Protein AF-0000000069989054 (afdb_homodimer)

Secondary structure (DSSP, 8-state):
----SPPHHHHHHHHHHHHHHHHT---EEESS----HHHHHTTGGGGG-STT-----TT---TTSS--TT--HHHHHHHIIIIIS--GGGEEE-SS-HHHHHHHHHHHHHHT-STTS--GGGSS--EEEEEES--HHHHHHHHHHTPEEEEEEEETTEE-HHHHHHHHHH-TTEEEEEE--SS-TTT-----HHHHHHHHH---SSTT-EEEEE-TTTT-BSSS---PPP-HHHHHHHTT-TTSEEEEEESTTTSSTTSS-EEEE--HHHHHHHHHHHTTT-S---HHHHHHHHHHH-SHHHHHHHHHHHHHHHHHHHHHHHHHHHHHHTT-TT-EE---SBSS-EEEE-STT-HHHHHHHHHHTTEEEPPTTTTSGGG--TT--EEEE--TTS-HHHHHHHHHHHHHHHHHHHHHS----/----SPPHHHHHHHHHHHHHHHHT---EEESS----HHHHHTTGGGGG-STT-----TT---TTSS--TT--HHHHHHHIIIIIS--GGGEEE-SS-HHHHHHHHHHHHHHT-STTS--GGGSS--EEEEEES--HHHHHHHHHHTPEEEEEEEETTEE-HHHHHHHHHH-TTEEEEEE--BS-TTT--B--HHHHHHHHH---SSTT-EEEEE-TTTT-BSSS---PPP-HHHHHHHTT-TTSEEEEEESTTTSSTTSS-EEEE--HHHHHHHHHHHTTT-S---HHHHHHHHHHH-SHHHHHHHHHHHHHHHHHHHHHHHHHHHHHHTT-TT-EE---SBSS-EEEE-STT-HHHHHHHHHHTTEEEPPTTTTSGGG--TT--EEEE--TTS-HHHHHHHHHHHHHHHHHHHHHS----

Foldseek 3Di:
DPPPFDDPVRLVVLVVVLVVLLVVQDFDEFADLAFAPVLQVLFPVLVCPPPPDDDAAPVGDDLPDFADAQARQLLLQFVVCQQQVDHSLFKGWAAFDLLVVVLLLLVLQQPPNAVPDDRLVVDPAAEEEEEPLAALSVLVSCVVSVHHYDYFHADQQGTPLVVVLVDFQPDQNYAEYEDAQALGPAAQHHHDLVNLLSLLQRHGPHPNRAYEYERAWQQFFLDDPDPHHDNSQVSNVVNVNQQRYKYKYWCCSLHPHPLIMMMIGTDSSNSVSSSVVCVVPGSHHNNRSSVSVCVSQVHNVSSNVSSNVLSNQQVVLLVLLVVLCCVQPPPPPQWDKHDHRGDFKIKIFAAFPQLQQLQVSLVSSNYHFHHFQSSDNVSDDPRSTIGIGGRNHDHNVSSNSSSNSSSSSRSNSSNPPPPPD/DPPPFDDPVLLVVLVVVLVVLLVVQDFDEFADLAFAPVLQVLFPVLVCPPPPDDDAAPVGDDLPDFADAQARQLLLQFVVCQQQVDHSLFKGWAAFDLLVVVLLLLVLQQPPNAVPDDRLVPDPAAEEEEEPLAALSVLVSCVVSVHHYDYFHADQQGTPLVVVLVDFQPDQNHAEYEDAQALGPAAQHHHDLVNLLSLLQRHGPHPNRAYEYERAWSQFFLDDPDPHHDNSQVSNVVNVNQQRYKYKYWCCSLHPHSLIMMMIGTPSSNSVSSSVVCVVPGSHHNRRSSVSVCVSQVHNVSSNVSSNVLSNQQVVLLVLLVVLCCVQPPPPPQWDKHDHRGDFKIKIFAAFPQLQQLQVSLVSSNYHFHHFQSSDNVSDDPRSTIGIGGRNHDHNVSSNSSSNSSSSSRSNSSNPPPPPD

Structure (mmCIF, N/CA/C/O backbone):
data_AF-0000000069989054-model_v1
#
loop_
_entity.id
_entity.type
_entity.pdbx_description
1 polymer 'Transcriptional regulator with HTH domain and aminotransferase domain'
#
loop_
_atom_site.group_PDB
_atom_site.id
_atom_site.type_symbol
_atom_site.label_atom_id
_atom_site.label_alt_id
_atom_site.label_comp_id
_atom_site.label_asym_id
_atom_site.label_entity_id
_atom_site.label_seq_id
_atom_site.pdbx_PDB_ins_code
_atom_site.Cartn_x
_atom_site.Cartn_y
_atom_site.Cartn_z
_atom_site.occupancy
_atom_site.B_iso_or_equiv
_atom_site.auth_seq_id
_atom_site.auth_comp_id
_atom_site.auth_asym_id
_atom_site.auth_atom_id
_atom_site.pdbx_PDB_model_num
ATOM 1 N N . MET A 1 1 ? -12.414 52.344 22.281 1 32.69 1 MET A N 1
ATOM 2 C CA . MET A 1 1 ? -11.164 51.719 21.844 1 32.69 1 MET A CA 1
ATOM 3 C C . MET A 1 1 ? -10.562 52.469 20.672 1 32.69 1 MET A C 1
ATOM 5 O O . MET A 1 1 ? -11.281 52.875 19.75 1 32.69 1 MET A O 1
ATOM 9 N N . PRO A 1 2 ? -9.422 53.156 20.875 1 39.56 2 PRO A N 1
ATOM 10 C CA . PRO A 1 2 ? -8.953 53.969 19.734 1 39.56 2 PRO A CA 1
ATOM 11 C C . PRO A 1 2 ? -9.047 53.188 18.406 1 39.56 2 PRO A C 1
ATOM 13 O O . PRO A 1 2 ? -9.016 51.969 18.391 1 39.56 2 PRO A O 1
ATOM 16 N N . ASP A 1 3 ? -9.68 53.812 17.406 1 42.97 3 ASP A N 1
ATOM 17 C CA . ASP A 1 3 ? -9.867 53.281 16.062 1 42.97 3 ASP A CA 1
ATOM 18 C C . ASP A 1 3 ? -8.555 52.781 15.477 1 42.97 3 ASP A C 1
ATOM 20 O O . ASP A 1 3 ? -7.637 53.562 15.211 1 42.97 3 ASP A O 1
ATOM 24 N N . SER A 1 4 ? -8.008 51.656 15.93 1 46.31 4 SER A N 1
ATOM 25 C CA . SER A 1 4 ? -6.746 51 15.633 1 46.31 4 SER A CA 1
ATOM 26 C C . SER A 1 4 ? -6.562 50.812 14.133 1 46.31 4 SER A C 1
ATOM 28 O O . SER A 1 4 ? -5.645 50.094 13.695 1 46.31 4 SER A O 1
ATOM 30 N N . ARG A 1 5 ? -7.414 51.281 13.352 1 53.81 5 ARG A N 1
ATOM 31 C CA . ARG A 1 5 ? -7.277 51.156 11.898 1 53.81 5 ARG A CA 1
ATOM 32 C C . ARG A 1 5 ? -6.113 52 11.383 1 53.81 5 ARG A C 1
ATOM 34 O O . ARG A 1 5 ? -5.902 53.125 11.836 1 53.81 5 ARG A O 1
ATOM 41 N N . PRO A 1 6 ? -5.348 51.312 10.578 1 56.09 6 PRO A N 1
ATOM 42 C CA . PRO A 1 6 ? -4.23 52.094 10.047 1 56.09 6 PRO A CA 1
ATOM 43 C C . PRO A 1 6 ? -4.688 53.344 9.297 1 56.09 6 PRO A C 1
ATOM 45 O O . PRO A 1 6 ? -5.691 53.312 8.578 1 56.09 6 PRO A O 1
ATOM 48 N N . THR A 1 7 ? -4.113 54.5 9.562 1 60 7 THR A N 1
ATOM 49 C CA . THR A 1 7 ? -4.34 55.781 8.906 1 60 7 THR A CA 1
ATOM 50 C C . THR A 1 7 ? -3.818 55.75 7.469 1 60 7 THR A C 1
ATOM 52 O O . THR A 1 7 ? -3.09 54.812 7.09 1 60 7 THR A O 1
ATOM 55 N N . GLN A 1 8 ? -4.359 56.562 6.527 1 59.25 8 GLN A N 1
ATOM 56 C CA . GLN A 1 8 ? -3.941 56.688 5.137 1 59.25 8 GLN A CA 1
ATOM 57 C C . GLN A 1 8 ? -2.42 56.656 5.016 1 59.25 8 GLN A C 1
ATOM 59 O O . GLN A 1 8 ? -1.878 56 4.141 1 59.25 8 GLN A O 1
ATOM 64 N N . PRO A 1 9 ? -1.679 57.25 5.836 1 61.72 9 PRO A N 1
ATOM 65 C CA . PRO A 1 9 ? -0.218 57.188 5.762 1 61.72 9 PRO A CA 1
ATOM 66 C C . PRO A 1 9 ? 0.321 55.781 6.027 1 61.72 9 PRO A C 1
ATOM 68 O O . PRO A 1 9 ? 1.319 55.375 5.43 1 61.72 9 PRO A O 1
ATOM 71 N N . ASP A 1 10 ? -0.443 55.062 6.742 1 81.75 10 ASP A N 1
ATOM 72 C CA . ASP A 1 10 ? -0.01 53.719 7.062 1 81.75 10 ASP A CA 1
ATOM 73 C C . ASP A 1 10 ? -0.182 52.781 5.863 1 81.75 10 ASP A C 1
ATOM 75 O O . ASP A 1 10 ? 0.682 51.969 5.59 1 81.75 10 ASP A O 1
ATOM 79 N N . LEU A 1 11 ? -1.166 53.156 5.121 1 90.31 11 LEU A N 1
ATOM 80 C CA . LEU A 1 11 ? -1.424 52.344 3.939 1 90.31 11 LEU A CA 1
ATOM 81 C C . LEU A 1 11 ? -0.338 52.562 2.889 1 90.31 11 LEU A C 1
ATOM 83 O O . LEU A 1 11 ? 0.146 51.594 2.293 1 90.31 11 LEU A O 1
ATOM 87 N N . GLU A 1 12 ? 0.058 53.781 2.666 1 91.88 12 GLU A N 1
ATOM 88 C CA . GLU A 1 12 ? 1.091 54.062 1.68 1 91.88 12 GLU A CA 1
ATOM 89 C C . GLU A 1 12 ? 2.432 53.469 2.08 1 91.88 12 GLU A C 1
ATOM 91 O O . GLU A 1 12 ? 3.17 52.969 1.229 1 91.88 12 GLU A O 1
ATOM 96 N N . LYS A 1 13 ? 2.73 53.531 3.301 1 94.06 13 LYS A N 1
ATOM 97 C CA . LYS A 1 13 ? 3.965 52.938 3.803 1 94.06 13 LYS A CA 1
ATOM 98 C C . LYS A 1 13 ? 3.961 51.438 3.605 1 94.06 13 LYS A C 1
ATOM 100 O O . LYS A 1 13 ? 4.984 50.844 3.248 1 94.06 13 LYS A O 1
ATOM 105 N N . LEU A 1 14 ? 2.885 50.844 3.867 1 95.19 14 LEU A N 1
ATOM 106 C CA . LEU A 1 14 ? 2.754 49.406 3.711 1 95.19 14 LEU A CA 1
ATOM 107 C C . LEU A 1 14 ? 2.855 49 2.244 1 95.19 14 LEU A C 1
ATOM 109 O O . LEU A 1 14 ? 3.465 48 1.913 1 95.19 14 LEU A O 1
ATOM 113 N N . ARG A 1 15 ? 2.275 49.75 1.386 1 95.56 15 ARG A N 1
ATOM 114 C CA . ARG A 1 15 ? 2.373 49.531 -0.049 1 95.56 15 ARG A CA 1
ATOM 115 C C . ARG A 1 15 ? 3.812 49.656 -0.532 1 95.56 15 ARG A C 1
ATOM 117 O O . ARG A 1 15 ? 4.27 48.875 -1.367 1 95.56 15 ARG A O 1
ATOM 124 N N . ALA A 1 16 ? 4.441 50.688 -0.004 1 95.75 16 ALA A N 1
ATOM 125 C CA . ALA A 1 16 ? 5.844 50.875 -0.355 1 95.75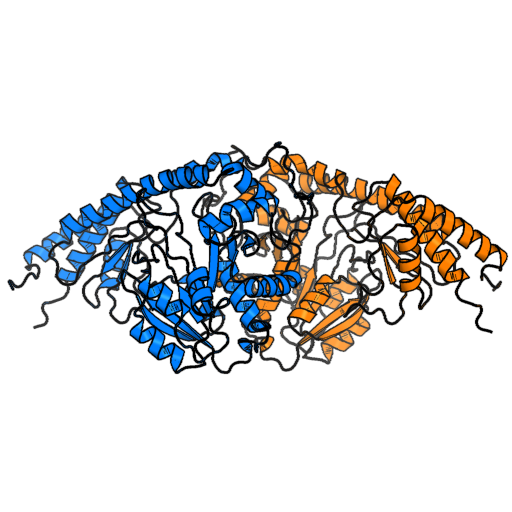 16 ALA A CA 1
ATOM 126 C C . ALA A 1 16 ? 6.691 49.688 0.115 1 95.75 16 ALA A C 1
ATOM 128 O O . ALA A 1 16 ? 7.57 49.219 -0.609 1 95.75 16 ALA A O 1
ATOM 129 N N . ARG A 1 17 ? 6.441 49.281 1.3 1 95.5 17 ARG A N 1
ATOM 130 C CA . ARG A 1 17 ? 7.145 48.125 1.837 1 95.5 17 ARG A CA 1
ATOM 131 C C . ARG A 1 17 ? 6.863 46.906 1.004 1 95.5 17 ARG A C 1
ATOM 133 O O . ARG A 1 17 ? 7.766 46.094 0.748 1 95.5 17 ARG A O 1
ATOM 140 N N . HIS A 1 18 ? 5.629 46.688 0.671 1 96.38 18 HIS A N 1
ATOM 141 C CA . HIS A 1 18 ? 5.254 45.562 -0.175 1 96.38 18 HIS A CA 1
ATOM 142 C C . HIS A 1 18 ? 5.988 45.594 -1.512 1 96.38 18 HIS A C 1
ATOM 144 O O . HIS A 1 18 ? 6.445 44.562 -2.008 1 96.38 18 HIS A O 1
ATOM 150 N N . ALA A 1 19 ? 6.109 46.719 -2.082 1 96.5 19 ALA A N 1
ATOM 151 C CA . ALA A 1 19 ? 6.828 46.906 -3.342 1 96.5 19 ALA A CA 1
ATOM 152 C C . ALA A 1 19 ? 8.297 46.531 -3.189 1 96.5 19 ALA A C 1
ATOM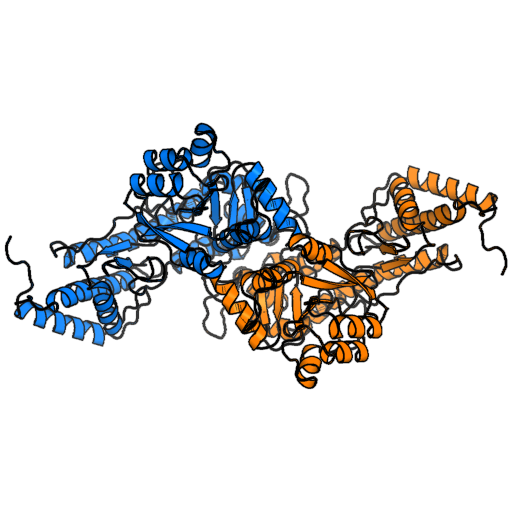 154 O O . ALA A 1 19 ? 8.891 45.906 -4.082 1 96.5 19 ALA A O 1
ATOM 155 N N . GLU A 1 20 ? 8.852 46.938 -2.109 1 95.94 20 GLU A N 1
ATOM 156 C CA . GLU A 1 20 ? 10.242 46.562 -1.823 1 95.94 20 GLU A CA 1
ATOM 157 C C . GLU A 1 20 ? 10.414 45.062 -1.729 1 95.94 20 GLU A C 1
ATOM 159 O O . GLU A 1 20 ? 11.391 44.5 -2.25 1 95.94 20 GLU A O 1
ATOM 164 N N . LEU A 1 21 ? 9.531 44.438 -1.033 1 95.31 21 LEU A N 1
ATOM 165 C CA . LEU A 1 21 ? 9.578 43 -0.86 1 95.31 21 LEU A CA 1
ATOM 166 C C . LEU A 1 21 ? 9.398 42.281 -2.195 1 95.31 21 LEU A C 1
ATOM 168 O O . LEU A 1 21 ? 10.07 41.281 -2.469 1 95.31 21 LEU A O 1
ATOM 172 N N . ARG A 1 22 ? 8.516 42.719 -2.988 1 94.75 22 ARG A N 1
ATOM 173 C CA . ARG A 1 22 ? 8.273 42.156 -4.316 1 94.75 22 ARG A CA 1
ATOM 174 C C . ARG A 1 22 ? 9.523 42.25 -5.184 1 94.75 22 ARG A C 1
ATOM 176 O O . ARG A 1 22 ? 9.836 41.312 -5.938 1 94.75 22 ARG A O 1
ATOM 183 N N . ASP A 1 23 ? 10.266 43.25 -5.066 1 93.38 23 ASP A N 1
ATOM 184 C CA . ASP A 1 23 ? 11.43 43.5 -5.91 1 93.38 23 ASP A CA 1
ATOM 185 C C . ASP A 1 23 ? 12.609 42.625 -5.52 1 93.38 23 ASP A C 1
ATOM 187 O O . ASP A 1 23 ? 13.531 42.438 -6.312 1 93.38 23 ASP A O 1
ATOM 191 N N . ARG A 1 24 ? 12.586 42.125 -4.309 1 89.88 24 ARG A N 1
ATOM 192 C CA . ARG A 1 24 ? 13.664 41.25 -3.852 1 89.88 24 ARG A CA 1
ATOM 193 C C . ARG A 1 24 ? 13.703 39.969 -4.652 1 89.88 24 ARG A C 1
ATOM 195 O O . ARG A 1 24 ? 14.742 39.312 -4.738 1 89.88 24 ARG A O 1
ATOM 202 N N . GLN A 1 25 ? 12.625 39.469 -5.301 1 81.75 25 GLN A N 1
ATOM 203 C CA . GLN A 1 25 ? 12.539 38.281 -6.156 1 81.75 25 GLN A CA 1
ATOM 204 C C . GLN A 1 25 ? 13.164 37.062 -5.48 1 81.75 25 GLN A C 1
ATOM 206 O O . GLN A 1 25 ? 13.992 36.375 -6.07 1 81.75 25 GLN A O 1
ATOM 211 N N . GLN A 1 26 ? 12.922 36.812 -4.336 1 89.25 26 GLN A N 1
ATOM 212 C CA . GLN A 1 26 ? 13.359 35.656 -3.586 1 89.25 26 GLN A CA 1
ATOM 213 C C . GLN A 1 26 ? 12.188 34.719 -3.291 1 89.25 26 GLN A C 1
ATOM 215 O O . GLN A 1 26 ? 11.609 34.75 -2.203 1 89.25 26 GLN A O 1
ATOM 220 N N . PRO A 1 27 ? 12 33.844 -4.27 1 93.94 27 PRO A N 1
ATOM 221 C CA . PRO A 1 27 ? 10.836 32.969 -4.105 1 93.94 27 PRO A CA 1
ATOM 222 C C . PRO A 1 27 ? 11.008 31.953 -2.98 1 93.94 27 PRO A C 1
ATOM 224 O O . PRO A 1 27 ? 12.078 31.344 -2.852 1 93.94 27 PRO A O 1
ATOM 227 N N . ILE A 1 28 ? 10.055 31.906 -2.066 1 96.69 28 ILE A N 1
ATOM 228 C CA . ILE A 1 28 ? 10 30.938 -0.971 1 96.69 28 ILE A CA 1
ATOM 229 C C . ILE A 1 28 ? 8.695 30.141 -1.046 1 96.69 28 ILE A C 1
ATOM 231 O O . ILE A 1 28 ? 7.621 30.719 -1.223 1 96.69 28 ILE A O 1
ATOM 235 N N . ASN A 1 29 ? 8.797 28.812 -0.981 1 95.12 29 ASN A N 1
ATOM 236 C CA . ASN A 1 29 ? 7.633 27.938 -0.954 1 95.12 29 ASN A CA 1
ATOM 237 C C . ASN A 1 29 ? 7.34 27.438 0.459 1 95.12 29 ASN A C 1
ATOM 239 O O . ASN A 1 29 ? 8.055 26.594 0.986 1 95.12 29 ASN A O 1
ATOM 243 N N . MET A 1 30 ? 6.316 27.938 1.077 1 95.31 30 MET A N 1
ATOM 244 C CA . MET A 1 30 ? 5.926 27.562 2.438 1 95.31 30 MET A CA 1
ATOM 245 C C . MET A 1 30 ? 4.57 26.875 2.445 1 95.31 30 MET A C 1
ATOM 247 O O . MET A 1 30 ? 3.771 27.062 3.361 1 95.31 30 MET A O 1
ATOM 251 N N . THR A 1 31 ? 4.301 26.062 1.386 1 91.25 31 THR A N 1
ATOM 252 C CA . THR A 1 31 ? 2.979 25.469 1.23 1 91.25 31 THR A CA 1
ATOM 253 C C . THR A 1 31 ? 2.889 24.156 1.992 1 91.25 31 THR A C 1
ATOM 255 O O . THR A 1 31 ? 1.794 23.688 2.322 1 91.25 31 THR A O 1
ATOM 258 N N . ARG A 1 32 ? 4.098 23.484 2.244 1 84.81 32 ARG A N 1
ATOM 259 C CA . ARG A 1 32 ? 3.986 22.109 2.711 1 84.81 32 ARG A CA 1
ATOM 260 C C . ARG A 1 32 ? 4.762 21.906 4.008 1 84.81 32 ARG A C 1
ATOM 262 O O . ARG A 1 32 ? 5.777 22.562 4.242 1 84.81 32 ARG A O 1
ATOM 269 N N . GLY A 1 33 ? 4.203 21.031 4.801 1 92.25 33 GLY A N 1
ATOM 270 C CA . GLY A 1 33 ? 4.852 20.578 6.02 1 92.25 33 GLY A CA 1
ATOM 271 C C . GLY A 1 33 ? 5.848 19.453 5.781 1 92.25 33 GLY A C 1
ATOM 272 O O . GLY A 1 33 ? 5.652 18.328 6.254 1 92.25 33 GLY A O 1
ATOM 273 N N . LEU A 1 34 ? 7.008 19.797 5.25 1 95.19 34 LEU A N 1
ATOM 274 C CA . LEU A 1 34 ? 8.047 18.828 4.891 1 95.19 34 LEU A CA 1
ATOM 275 C C . LEU A 1 34 ? 9.219 18.906 5.859 1 95.19 34 LEU A C 1
ATOM 277 O O . LEU A 1 34 ? 9.57 19.984 6.332 1 95.19 34 LEU A O 1
ATOM 281 N N . PRO A 1 35 ? 9.797 17.734 6.102 1 97.06 35 PRO A N 1
ATOM 282 C CA . PRO A 1 35 ? 11.086 17.812 6.793 1 97.06 35 PRO A CA 1
ATOM 283 C C . PRO A 1 35 ? 12.148 18.578 5.988 1 97.06 35 PRO A C 1
ATOM 285 O O . PRO A 1 35 ? 12.188 18.453 4.762 1 97.06 35 PRO A O 1
ATOM 288 N N . SER A 1 36 ? 12.945 19.312 6.688 1 97 36 SER A N 1
ATOM 289 C CA . SER A 1 36 ? 14.023 20.062 6.066 1 97 36 SER A CA 1
ATOM 290 C C . SER A 1 36 ? 15.219 19.172 5.742 1 97 36 SER A C 1
ATOM 292 O O . SER A 1 36 ? 15.305 18.047 6.238 1 97 36 SER A O 1
ATOM 294 N N . PRO A 1 37 ? 16.094 19.719 4.887 1 94.81 37 PRO A N 1
ATOM 295 C CA . PRO A 1 37 ? 17.344 18.984 4.633 1 94.81 37 PRO A CA 1
ATOM 296 C C . PRO A 1 37 ? 18.109 18.656 5.91 1 94.81 37 PRO A C 1
ATOM 298 O O . PRO A 1 37 ? 18.703 17.594 6.02 1 94.81 37 PRO A O 1
ATOM 301 N N . GLU A 1 38 ? 18.062 19.594 6.852 1 96.06 38 GLU A N 1
ATOM 302 C CA . GLU A 1 38 ? 18.734 19.359 8.125 1 96.06 38 GLU A CA 1
ATOM 303 C C . GLU A 1 38 ? 18.094 18.203 8.883 1 96.06 38 GLU A C 1
ATOM 305 O O . GLU A 1 38 ? 18.812 17.375 9.469 1 96.06 38 GLU A O 1
ATOM 310 N N . GLN A 1 39 ? 16.828 18.141 8.93 1 97.12 39 GLN A N 1
ATOM 311 C CA . GLN A 1 39 ? 16.125 17.047 9.57 1 97.12 39 GLN A CA 1
ATOM 312 C C . GLN A 1 39 ? 16.438 15.711 8.891 1 97.12 39 GLN A C 1
ATOM 314 O O . GLN A 1 39 ? 16.688 14.711 9.562 1 97.12 39 GLN A O 1
ATOM 319 N N . ILE A 1 40 ? 16.453 15.688 7.574 1 96.38 40 ILE A N 1
ATOM 320 C CA . ILE A 1 40 ? 16.719 14.484 6.793 1 96.38 40 ILE A CA 1
ATOM 321 C C . ILE A 1 40 ? 18.141 13.992 7.062 1 96.38 40 ILE A C 1
ATOM 323 O O . ILE A 1 40 ? 18.391 12.789 7.164 1 96.38 40 ILE A O 1
ATOM 327 N N . ALA A 1 41 ? 19.047 14.93 7.195 1 95.88 41 ALA A N 1
ATOM 328 C CA . ALA A 1 41 ? 20.453 14.602 7.414 1 95.88 41 ALA A CA 1
ATOM 329 C C . ALA A 1 41 ? 20.641 13.812 8.711 1 95.88 41 ALA A C 1
ATOM 331 O O . ALA A 1 41 ? 21.578 13.023 8.836 1 95.88 41 ALA A O 1
ATOM 332 N N . LEU A 1 42 ? 19.719 13.961 9.672 1 97.44 42 LEU A N 1
ATOM 333 C CA . LEU A 1 42 ? 19.781 13.219 10.922 1 97.44 42 LEU A CA 1
ATOM 334 C C . LEU A 1 42 ? 19.641 11.719 10.672 1 97.44 42 LEU A C 1
ATOM 336 O O . LEU A 1 42 ? 19.984 10.906 11.531 1 97.44 42 LEU A O 1
ATOM 340 N N . SER A 1 43 ? 19.125 11.344 9.445 1 97.06 43 SER A N 1
ATOM 341 C CA . SER A 1 43 ? 18.812 9.945 9.164 1 97.06 43 SER A CA 1
ATOM 342 C C . SER A 1 43 ? 19.641 9.422 7.996 1 97.06 43 SER A C 1
ATOM 344 O O . SER A 1 43 ? 19.297 8.406 7.387 1 97.06 43 SER A O 1
ATOM 346 N N . HIS A 1 44 ? 20.688 10.055 7.648 1 95.31 44 HIS A N 1
ATOM 347 C CA . HIS A 1 44 ? 21.5 9.633 6.512 1 95.31 44 HIS A CA 1
ATOM 348 C C . HIS A 1 44 ? 22.047 8.219 6.711 1 95.31 44 HIS A C 1
ATOM 350 O O . HIS A 1 44 ? 22.141 7.449 5.758 1 95.31 44 HIS A O 1
ATOM 356 N N . ASP A 1 45 ? 22.344 7.883 7.98 1 94.88 45 ASP A N 1
ATOM 357 C CA . ASP A 1 45 ? 22.859 6.547 8.273 1 94.88 45 ASP A CA 1
ATOM 358 C C . ASP A 1 45 ? 21.812 5.477 7.973 1 94.88 45 ASP A C 1
ATOM 360 O O . ASP A 1 45 ? 22.156 4.324 7.703 1 94.88 45 ASP A O 1
ATOM 364 N N . PHE A 1 46 ? 20.562 5.871 8.008 1 95.81 46 PHE A N 1
ATOM 365 C CA . PHE A 1 46 ? 19.438 4.992 7.688 1 95.81 46 PHE A CA 1
ATOM 366 C C . PHE A 1 46 ? 19.578 4.434 6.273 1 95.81 46 PHE A C 1
ATOM 368 O O . PHE A 1 46 ? 19.203 3.289 6.016 1 95.81 46 PHE A O 1
ATOM 375 N N . LEU A 1 47 ? 20.219 5.094 5.363 1 95.19 47 LEU A N 1
ATOM 376 C CA . LEU A 1 47 ? 20.281 4.797 3.936 1 95.19 47 LEU A CA 1
ATOM 377 C C . LEU A 1 47 ? 21.25 3.654 3.664 1 95.19 47 LEU A C 1
ATOM 379 O O . LEU A 1 47 ? 21.25 3.078 2.572 1 95.19 47 LEU A O 1
ATOM 383 N N . SER A 1 48 ? 22.078 3.268 4.691 1 94.75 48 SER A N 1
ATOM 384 C CA . SER A 1 48 ? 23.078 2.225 4.5 1 94.75 48 SER A CA 1
ATOM 385 C C . SER A 1 48 ? 22.656 0.917 5.156 1 94.75 48 SER A C 1
ATOM 387 O O . SER A 1 48 ? 23.359 -0.091 5.066 1 94.75 48 SER A O 1
ATOM 389 N N . LEU A 1 49 ? 21.531 1.007 5.77 1 94.31 49 LEU A N 1
ATOM 390 C CA . LEU A 1 49 ? 21.031 -0.159 6.488 1 94.31 49 LEU A CA 1
ATOM 391 C C . LEU A 1 49 ? 20.125 -0.998 5.594 1 94.31 49 LEU A C 1
ATOM 393 O O . LEU A 1 49 ? 19.453 -0.464 4.703 1 94.31 49 LEU A O 1
ATOM 397 N N . PRO A 1 50 ? 19.984 -2.434 5.734 1 93.31 50 PRO A N 1
ATOM 398 C CA . PRO A 1 50 ? 20.672 -3.137 6.824 1 93.31 50 PRO A CA 1
ATOM 399 C C . PRO A 1 50 ? 22.125 -3.451 6.5 1 93.31 50 PRO A C 1
ATOM 401 O O . PRO A 1 50 ? 22.891 -3.854 7.387 1 93.31 50 PRO A O 1
ATOM 404 N N . GLY A 1 51 ? 22.5 -3.252 5.258 1 91.75 51 GLY A N 1
ATOM 405 C CA . GLY A 1 51 ? 23.859 -3.559 4.852 1 91.75 51 GLY A CA 1
ATOM 406 C C . GLY A 1 51 ? 24.219 -5.023 5.02 1 91.75 51 GLY A C 1
ATOM 407 O O . GLY A 1 51 ? 23.422 -5.902 4.695 1 91.75 51 GLY A O 1
ATOM 408 N N . SER A 1 52 ? 25.406 -5.32 5.406 1 88.44 52 SER A N 1
ATOM 409 C CA . SER A 1 52 ? 25.891 -6.688 5.59 1 88.44 52 SER A CA 1
ATOM 410 C C . SER A 1 52 ? 25.672 -7.164 7.02 1 88.44 52 SER A C 1
ATOM 412 O O . SER A 1 52 ? 26.156 -8.227 7.41 1 88.44 52 SER A O 1
ATOM 414 N N . HIS A 1 53 ? 24.906 -6.43 7.723 1 85.56 53 HIS A N 1
ATOM 415 C CA . HIS A 1 53 ? 24.656 -6.809 9.109 1 85.56 53 HIS A CA 1
ATOM 416 C C . HIS A 1 53 ? 23.766 -8.039 9.188 1 85.56 53 HIS A C 1
ATOM 418 O O . HIS A 1 53 ? 22.812 -8.18 8.414 1 85.56 53 HIS A O 1
ATOM 424 N N . PRO A 1 54 ? 24.234 -8.93 10.031 1 79.25 54 PRO A N 1
ATOM 425 C CA . PRO A 1 54 ? 23.328 -10.062 10.227 1 79.25 54 PRO A CA 1
ATOM 426 C C . PRO A 1 54 ? 22.016 -9.664 10.914 1 79.25 54 PRO A C 1
ATOM 428 O O . PRO A 1 54 ? 22.016 -8.805 11.805 1 79.25 54 PRO A O 1
ATOM 431 N N . PHE A 1 55 ? 20.984 -10.094 10.32 1 77.62 55 PHE A N 1
ATOM 432 C CA . PHE A 1 55 ? 19.734 -9.867 11.016 1 77.62 55 PHE A CA 1
ATOM 433 C C . PHE A 1 55 ? 18.828 -11.102 10.93 1 77.62 55 PHE A C 1
ATOM 435 O O . PHE A 1 55 ? 18.906 -11.867 9.961 1 77.62 55 PHE A O 1
ATOM 442 N N . ALA A 1 56 ? 18.359 -11.469 12.094 1 79.56 56 ALA A N 1
ATOM 443 C CA . ALA A 1 56 ? 17.453 -12.602 12.211 1 79.56 56 ALA A CA 1
ATOM 444 C C . ALA A 1 56 ? 16.344 -12.312 13.219 1 79.56 56 ALA A C 1
ATOM 446 O O . ALA A 1 56 ? 16.547 -11.555 14.172 1 79.56 56 ALA A O 1
ATOM 447 N N . SER A 1 57 ? 15.297 -12.836 12.938 1 82.69 57 SER A N 1
ATOM 448 C CA . SER A 1 57 ? 14.18 -12.703 13.859 1 82.69 57 SER A CA 1
ATOM 449 C C . SER A 1 57 ? 14.383 -13.562 15.109 1 82.69 57 SER A C 1
ATOM 451 O O . SER A 1 57 ? 15.07 -14.586 15.055 1 82.69 57 SER A O 1
ATOM 453 N N . ALA A 1 58 ? 13.75 -13.156 16.188 1 80.81 58 ALA A N 1
ATOM 454 C CA . ALA A 1 58 ? 13.797 -13.945 17.422 1 80.81 58 ALA A CA 1
ATOM 455 C C . ALA A 1 58 ? 12.914 -15.188 17.297 1 80.81 58 ALA A C 1
ATOM 457 O O . ALA A 1 58 ? 13.188 -16.203 17.938 1 80.81 58 ALA A O 1
ATOM 458 N N . ASP A 1 59 ? 11.938 -15.102 16.422 1 80.56 59 ASP A N 1
ATOM 459 C CA . ASP A 1 59 ? 10.977 -16.203 16.359 1 80.56 59 ASP A CA 1
ATOM 460 C C . ASP A 1 59 ? 11.242 -17.078 15.133 1 80.56 59 ASP A C 1
ATOM 462 O O . ASP A 1 59 ? 10.414 -17.906 14.773 1 80.56 59 ASP A O 1
ATOM 466 N N . GLY A 1 60 ? 12.336 -16.891 14.469 1 83 60 GLY A N 1
ATOM 467 C CA . GLY A 1 60 ? 12.734 -17.781 13.383 1 83 60 GLY A CA 1
ATOM 468 C C . GLY A 1 60 ? 12.148 -17.375 12.047 1 83 60 GLY A C 1
ATOM 469 O O . GLY A 1 60 ? 12.414 -18.031 11.031 1 83 60 GLY A O 1
ATOM 470 N N . GLN A 1 61 ? 11.43 -16.344 11.977 1 84.25 61 GLN A N 1
ATOM 471 C CA . GLN A 1 61 ? 10.898 -15.875 10.695 1 84.25 61 GLN A CA 1
ATOM 472 C C . GLN A 1 61 ? 12.031 -15.445 9.758 1 84.25 61 GLN A C 1
ATOM 474 O O . GLN A 1 61 ? 12.992 -14.805 10.188 1 84.25 61 GLN A O 1
ATOM 479 N N . ASP A 1 62 ? 11.906 -15.867 8.547 1 89.19 62 ASP A N 1
ATOM 480 C CA . ASP A 1 62 ? 12.836 -15.391 7.531 1 89.19 62 ASP A CA 1
ATOM 481 C C . ASP A 1 62 ? 12.453 -14 7.035 1 89.19 62 ASP A C 1
ATOM 483 O O . ASP A 1 62 ? 11.492 -13.852 6.277 1 89.19 62 ASP A O 1
ATOM 487 N N . TRP A 1 63 ? 13.258 -13.047 7.41 1 91 63 TRP A N 1
ATOM 488 C CA . TRP A 1 63 ? 12.945 -11.656 7.07 1 91 63 TRP A CA 1
ATOM 489 C C . TRP A 1 63 ? 13.273 -11.367 5.609 1 91 63 TRP A C 1
ATOM 491 O O . TRP A 1 63 ? 12.867 -10.336 5.07 1 91 63 TRP A O 1
ATOM 501 N N . LEU A 1 64 ? 13.945 -12.289 4.969 1 93.31 64 LEU A N 1
ATOM 502 C CA . LEU A 1 64 ? 14.375 -12.055 3.594 1 93.31 64 LEU A CA 1
ATOM 503 C C . LEU A 1 64 ? 13.477 -12.789 2.609 1 93.31 64 LEU A C 1
ATOM 505 O O . LEU A 1 64 ? 13.812 -12.922 1.431 1 93.31 64 LEU A O 1
ATOM 509 N N . ASN A 1 65 ? 12.359 -13.297 3.115 1 94.19 65 ASN A N 1
ATOM 510 C CA . ASN A 1 65 ? 11.414 -13.977 2.229 1 94.19 65 ASN A CA 1
ATOM 511 C C . ASN A 1 65 ? 9.969 -13.602 2.559 1 94.19 65 ASN A C 1
ATOM 513 O O . ASN A 1 65 ? 9.719 -12.812 3.465 1 94.19 65 ASN A O 1
ATOM 517 N N . TYR A 1 66 ? 9.016 -14.086 1.76 1 93.44 66 TYR A N 1
ATOM 518 C CA . TYR A 1 66 ? 7.613 -13.727 1.907 1 93.44 66 TYR A CA 1
ATOM 519 C C . TYR A 1 66 ? 7.102 -14.086 3.297 1 93.44 66 TYR A C 1
ATOM 521 O O . TYR A 1 66 ? 7.672 -14.945 3.973 1 93.44 66 TYR A O 1
ATOM 529 N N . GLY A 1 67 ? 6.012 -13.438 3.666 1 91.12 67 GLY A N 1
ATOM 530 C CA . GLY A 1 67 ? 5.359 -13.672 4.945 1 91.12 67 GLY A CA 1
ATOM 531 C C . GLY A 1 67 ? 5.297 -12.43 5.82 1 91.12 67 GLY A C 1
ATOM 532 O O . GLY A 1 67 ? 5.539 -11.32 5.344 1 91.12 67 GLY A O 1
ATOM 533 N N . GLY A 1 68 ? 4.816 -12.664 7.039 1 93.56 68 GLY A N 1
ATOM 534 C CA . GLY A 1 68 ? 4.793 -11.586 8.008 1 93.56 68 GLY A CA 1
ATOM 535 C C . GLY A 1 68 ? 3.707 -10.562 7.738 1 93.56 68 GLY A C 1
ATOM 536 O O . GLY A 1 68 ? 3.973 -9.359 7.715 1 93.56 68 GLY A O 1
ATOM 537 N N . LEU A 1 69 ? 2.531 -11.086 7.516 1 97.06 69 LEU A N 1
ATOM 538 C CA . LEU A 1 69 ? 1.41 -10.219 7.176 1 97.06 69 LEU A CA 1
ATOM 539 C C . LEU A 1 69 ? 1.247 -9.109 8.211 1 97.06 69 LEU A C 1
ATOM 541 O O . LEU A 1 69 ? 0.979 -7.961 7.863 1 97.06 69 LEU A O 1
ATOM 545 N N . GLN A 1 70 ? 1.449 -9.422 9.5 1 97.69 70 GLN A N 1
ATOM 546 C CA . GLN A 1 70 ? 1.259 -8.43 10.555 1 97.69 70 GLN A CA 1
ATOM 547 C C . GLN A 1 70 ? 2.475 -7.52 10.68 1 97.69 70 GLN A C 1
ATOM 549 O O . GLN A 1 70 ? 2.391 -6.441 11.273 1 97.69 70 GLN A O 1
ATOM 554 N N . GLY A 1 71 ? 3.59 -7.949 10.156 1 96.62 71 GLY A N 1
ATOM 555 C CA . GLY A 1 71 ? 4.836 -7.215 10.297 1 96.62 71 GLY A CA 1
ATOM 556 C C . GLY A 1 71 ? 5.797 -7.848 11.281 1 96.62 71 GLY A C 1
ATOM 557 O O . GLY A 1 71 ? 5.422 -8.758 12.031 1 96.62 71 GLY A O 1
ATOM 558 N N . VAL A 1 72 ? 7.004 -7.398 11.305 1 96.25 72 VAL A N 1
ATOM 559 C CA . VAL A 1 72 ? 8.078 -7.91 12.148 1 96.25 72 VAL A CA 1
ATOM 560 C C . VAL A 1 72 ? 7.758 -7.648 13.617 1 96.25 72 VAL A C 1
ATOM 562 O O . VAL A 1 72 ? 7.496 -6.508 14.008 1 96.25 72 VAL A O 1
ATOM 565 N N . LYS A 1 73 ? 7.797 -8.641 14.406 1 96.31 73 LYS A N 1
ATOM 566 C CA . LYS A 1 73 ? 7.398 -8.547 15.805 1 96.31 73 LYS A CA 1
ATOM 567 C C . LYS A 1 73 ? 8.242 -7.527 16.562 1 96.31 73 LYS A C 1
ATOM 569 O O . LYS A 1 73 ? 7.715 -6.707 17.312 1 96.31 73 LYS A O 1
ATOM 574 N N . GLU A 1 74 ? 9.57 -7.574 16.375 1 96.56 74 GLU A N 1
ATOM 575 C CA . GLU A 1 74 ? 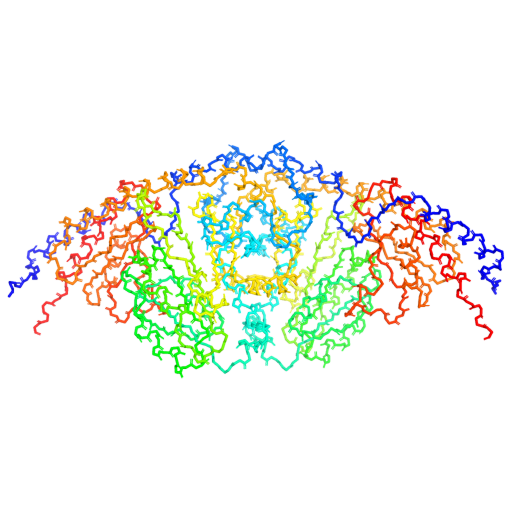10.5 -6.695 17.078 1 96.56 74 GLU A CA 1
ATOM 576 C C . GLU A 1 74 ? 10.227 -5.23 16.75 1 96.56 74 GLU A C 1
ATOM 578 O O . GLU A 1 74 ? 10.398 -4.352 17.594 1 96.56 74 GLU A O 1
ATOM 583 N N . VAL A 1 75 ? 9.805 -5 15.531 1 97.44 75 VAL A N 1
ATOM 584 C CA . VAL A 1 75 ? 9.477 -3.643 15.102 1 97.44 75 VAL A CA 1
ATOM 585 C C . VAL A 1 75 ? 8.188 -3.182 15.781 1 97.44 75 VAL A C 1
ATOM 587 O O . VAL A 1 75 ? 8.109 -2.055 16.281 1 97.44 75 VAL A O 1
ATOM 590 N N . ARG A 1 76 ? 7.176 -4.031 15.844 1 98.06 76 ARG A N 1
ATOM 591 C CA . ARG A 1 76 ? 5.934 -3.711 16.547 1 98.06 76 ARG A CA 1
ATOM 592 C C . ARG A 1 76 ? 6.184 -3.471 18.031 1 98.06 76 ARG A C 1
ATOM 594 O O . ARG A 1 76 ? 5.543 -2.613 18.641 1 98.06 76 ARG A O 1
ATOM 601 N N . GLU A 1 77 ? 7.125 -4.207 18.594 1 98 77 GLU A N 1
ATOM 602 C CA . GLU A 1 77 ? 7.465 -4.062 20.016 1 98 77 GLU A CA 1
ATOM 603 C C . GLU A 1 77 ? 8.133 -2.715 20.281 1 98 77 GLU A C 1
ATOM 605 O O . GLU A 1 77 ? 7.91 -2.107 21.328 1 98 77 GLU A O 1
ATOM 610 N N . LEU A 1 78 ? 8.922 -2.283 19.359 1 98.06 78 LEU A N 1
ATOM 611 C CA . LEU A 1 78 ? 9.633 -1.02 19.547 1 98.06 78 LEU A CA 1
ATOM 612 C C . LEU A 1 78 ? 8.703 0.164 19.297 1 98.06 78 LEU A C 1
ATOM 614 O O . LEU A 1 78 ? 8.633 1.08 20.125 1 98.06 78 LEU A O 1
ATOM 618 N N . PHE A 1 79 ? 7.902 0.131 18.25 1 98.19 79 PHE A N 1
ATOM 619 C CA . PHE A 1 79 ? 7.199 1.325 17.797 1 98.19 79 PHE A CA 1
ATOM 620 C C . PHE A 1 79 ? 5.773 1.35 18.328 1 98.19 79 PHE A C 1
ATOM 622 O O . PHE A 1 79 ? 5.184 2.42 18.5 1 98.19 79 PHE A O 1
ATOM 629 N N . GLY A 1 80 ? 5.137 0.179 18.609 1 98.12 80 GLY A N 1
ATOM 630 C CA . GLY A 1 80 ? 3.766 0.11 19.094 1 98.12 80 GLY A CA 1
ATOM 631 C C . GLY A 1 80 ? 3.518 0.977 20.312 1 98.12 80 GLY A C 1
ATOM 632 O O . GLY A 1 80 ? 2.699 1.897 20.281 1 98.12 80 GLY A O 1
ATOM 633 N N . PRO A 1 81 ? 4.312 0.72 21.344 1 96.94 81 PRO A N 1
ATOM 634 C CA . PRO A 1 81 ? 4.148 1.549 22.547 1 96.94 81 PRO A CA 1
ATOM 635 C C . PRO A 1 81 ? 4.527 3.008 22.312 1 96.94 81 PRO A C 1
ATOM 637 O O . PRO A 1 81 ? 3.844 3.914 22.797 1 96.94 81 PRO A O 1
ATOM 640 N N . ALA A 1 82 ? 5.508 3.266 21.531 1 95 82 ALA A N 1
ATOM 641 C CA . ALA A 1 82 ? 6.066 4.609 21.375 1 95 82 ALA A CA 1
ATOM 642 C C . ALA A 1 82 ? 5.145 5.492 20.547 1 95 82 ALA A C 1
ATOM 644 O O . ALA A 1 82 ? 5.02 6.691 20.812 1 95 82 ALA A O 1
ATOM 645 N N . LEU A 1 83 ? 4.469 4.906 19.578 1 96.62 83 LEU A N 1
ATOM 646 C CA . LEU A 1 83 ? 3.76 5.754 18.625 1 96.62 83 LEU A CA 1
ATOM 647 C C . LEU A 1 83 ? 2.25 5.605 18.781 1 96.62 83 LEU A C 1
ATOM 649 O O . LEU A 1 83 ? 1.495 6.527 18.469 1 96.62 83 LEU A O 1
ATOM 653 N N . LEU A 1 84 ? 1.824 4.43 19.312 1 97.56 84 LEU A N 1
ATOM 654 C CA . LEU A 1 84 ? 0.387 4.184 19.375 1 97.56 84 LEU A CA 1
ATOM 655 C C . LEU A 1 84 ? -0.063 3.932 20.812 1 97.56 84 LEU A C 1
ATOM 657 O O . LEU A 1 84 ? -1.263 3.898 21.094 1 97.56 84 LEU A O 1
ATOM 661 N N . GLY A 1 85 ? 0.892 3.773 21.734 1 96.56 85 GLY A N 1
ATOM 662 C CA . GLY A 1 85 ? 0.543 3.418 23.094 1 96.56 85 GLY A CA 1
ATOM 663 C C . GLY A 1 85 ? -0.064 2.033 23.219 1 96.56 85 GLY A C 1
ATOM 664 O O . GLY A 1 85 ? -0.907 1.792 24.078 1 96.56 85 GLY A O 1
ATOM 665 N N . LEU A 1 86 ? 0.259 1.125 22.312 1 98.31 86 LEU A N 1
ATOM 666 C CA . LEU A 1 86 ? -0.322 -0.212 22.281 1 98.31 86 LEU A CA 1
ATOM 667 C C . LEU A 1 86 ? 0.765 -1.279 22.344 1 98.31 86 LEU A C 1
ATOM 669 O O . LEU A 1 86 ? 1.885 -1.064 21.875 1 98.31 86 LEU A O 1
ATOM 673 N N . PRO A 1 87 ? 0.464 -2.414 22.922 1 98.25 87 PRO A N 1
ATOM 674 C CA . PRO A 1 87 ? 1.403 -3.535 22.844 1 98.25 87 PRO A CA 1
ATOM 675 C C . PRO A 1 87 ? 1.536 -4.09 21.422 1 98.25 87 PRO A C 1
ATOM 677 O O . PRO A 1 87 ? 0.665 -3.855 20.578 1 98.25 87 PRO A O 1
ATOM 680 N N . ALA A 1 88 ? 2.574 -4.828 21.188 1 97.81 88 ALA A N 1
ATOM 681 C CA . ALA A 1 88 ? 2.967 -5.316 19.859 1 97.81 88 ALA A CA 1
ATOM 682 C C . ALA A 1 88 ? 1.851 -6.141 19.234 1 97.81 88 ALA A C 1
ATOM 684 O O . ALA A 1 88 ? 1.659 -6.102 18.016 1 97.81 88 ALA A O 1
ATOM 685 N N . ASP A 1 89 ? 1.101 -6.891 19.938 1 97.94 89 ASP A N 1
ATOM 686 C CA . ASP A 1 89 ? 0.093 -7.809 19.406 1 97.94 89 ASP A CA 1
ATOM 687 C C . ASP A 1 89 ? -1.127 -7.047 18.891 1 97.94 89 ASP A C 1
ATOM 689 O O . ASP A 1 89 ? -1.972 -7.617 18.203 1 97.94 89 ASP A O 1
ATOM 693 N N . GLN A 1 90 ? -1.193 -5.734 19.219 1 98.75 90 GLN A N 1
ATOM 694 C CA . GLN A 1 90 ? -2.312 -4.906 18.781 1 98.75 90 GLN A CA 1
ATOM 695 C C . GLN A 1 90 ? -1.887 -3.932 17.688 1 98.75 90 GLN A C 1
ATOM 697 O O . GLN A 1 90 ? -2.582 -2.953 17.406 1 98.75 90 GLN A O 1
ATOM 702 N N . VAL A 1 91 ? -0.706 -4.223 17.141 1 98.88 91 VAL A N 1
ATOM 703 C CA . VAL A 1 91 ? -0.147 -3.342 16.109 1 98.88 91 VAL A CA 1
ATOM 704 C C . VAL A 1 91 ? 0.212 -4.152 14.875 1 98.88 91 VAL A C 1
ATOM 706 O O . VAL A 1 91 ? 0.686 -5.285 14.977 1 98.88 91 VAL A O 1
ATOM 709 N N . ALA A 1 92 ? -0.042 -3.617 13.703 1 98.88 92 ALA A N 1
ATOM 710 C CA . ALA A 1 92 ? 0.438 -4.16 12.438 1 98.88 92 ALA A CA 1
ATOM 711 C C . ALA A 1 92 ? 1.201 -3.102 11.641 1 98.88 92 ALA A C 1
ATOM 713 O O . ALA A 1 92 ? 0.959 -1.903 11.805 1 98.88 92 ALA A O 1
ATOM 714 N N . ILE A 1 93 ? 2.133 -3.59 10.859 1 98.62 93 ILE A N 1
ATOM 715 C CA . ILE A 1 93 ? 2.965 -2.721 10.039 1 98.62 93 ILE A CA 1
ATOM 716 C C . ILE A 1 93 ? 2.479 -2.764 8.586 1 98.62 93 ILE A C 1
ATOM 718 O O . ILE A 1 93 ? 2.209 -3.838 8.047 1 98.62 93 ILE A O 1
ATOM 722 N N . GLY A 1 94 ? 2.242 -1.632 8.016 1 97.88 94 GLY A N 1
ATOM 723 C CA . GLY A 1 94 ? 1.98 -1.493 6.594 1 97.88 94 GLY A CA 1
ATOM 724 C C . GLY A 1 94 ? 3.174 -0.974 5.816 1 97.88 94 GLY A C 1
ATOM 725 O O . GLY A 1 94 ? 4.32 -1.26 6.164 1 97.88 94 GLY A O 1
ATOM 726 N N . GLU A 1 95 ? 2.889 -0.341 4.723 1 97.38 95 GLU A N 1
ATOM 727 C CA . GLU A 1 95 ? 3.961 0.239 3.918 1 97.38 95 GLU A CA 1
ATOM 728 C C . GLU A 1 95 ? 4.379 1.604 4.457 1 97.38 95 GLU A C 1
ATOM 730 O O . GLU A 1 95 ? 4.605 1.76 5.66 1 97.38 95 GLU A O 1
ATOM 735 N N . ASN A 1 96 ? 4.527 2.607 3.697 1 97.25 96 ASN A N 1
ATOM 736 C CA . ASN A 1 96 ? 5.246 3.805 4.121 1 97.25 96 ASN A CA 1
ATOM 737 C C . ASN A 1 96 ? 4.289 4.91 4.551 1 97.25 96 ASN A C 1
ATOM 739 O O . ASN A 1 96 ? 4.719 5.957 5.039 1 97.25 96 ASN A O 1
ATOM 743 N N . SER A 1 97 ? 2.934 4.73 4.426 1 97.94 97 SER A N 1
ATOM 744 C CA . SER A 1 97 ? 2.02 5.859 4.562 1 97.94 97 SER A CA 1
ATOM 745 C C . SER A 1 97 ? 0.874 5.535 5.512 1 97.94 97 SER A C 1
ATOM 747 O O . SER A 1 97 ? 0.064 4.645 5.238 1 97.94 97 SER A O 1
ATOM 749 N N . SER A 1 98 ? 0.758 6.344 6.617 1 98.19 98 SER A N 1
ATOM 750 C CA . SER A 1 98 ? -0.4 6.18 7.488 1 98.19 98 SER A CA 1
ATOM 751 C C . SER A 1 98 ? -1.685 6.605 6.789 1 98.19 98 SER A C 1
ATOM 753 O O . SER A 1 98 ? -2.752 6.039 7.035 1 98.19 98 SER A O 1
ATOM 755 N N . LEU A 1 99 ? -1.569 7.625 5.852 1 98.5 99 LEU A N 1
ATOM 756 C CA . LEU A 1 99 ? -2.715 8.039 5.051 1 98.5 99 LEU A CA 1
ATOM 757 C C . LEU A 1 99 ? -3.25 6.867 4.227 1 98.5 99 LEU A C 1
ATOM 759 O O . LEU A 1 99 ? -4.465 6.684 4.117 1 98.5 99 LEU A O 1
ATOM 763 N N . ALA A 1 100 ? -2.35 6.113 3.693 1 98.62 100 ALA A N 1
ATOM 764 C CA . ALA A 1 100 ? -2.742 4.945 2.91 1 98.62 100 ALA A CA 1
ATOM 765 C C . ALA A 1 100 ? -3.447 3.912 3.785 1 98.62 100 ALA A C 1
ATOM 767 O O . ALA A 1 100 ? -4.391 3.254 3.342 1 98.62 100 ALA A O 1
ATOM 768 N N . LEU A 1 101 ? -2.984 3.758 4.996 1 98.88 101 LEU A N 1
ATOM 769 C CA . LEU A 1 101 ? -3.625 2.812 5.902 1 98.88 101 LEU A CA 1
ATOM 770 C C . LEU A 1 101 ? -5.02 3.293 6.293 1 98.88 101 LEU A C 1
ATOM 772 O O . LEU A 1 101 ? -5.93 2.482 6.477 1 98.88 101 LEU A O 1
ATOM 776 N N . MET A 1 102 ? -5.172 4.574 6.488 1 98.94 102 MET A N 1
ATOM 777 C CA . MET A 1 102 ? -6.492 5.133 6.766 1 98.94 102 MET A CA 1
ATOM 778 C C . MET A 1 102 ? -7.445 4.887 5.598 1 98.94 102 MET A C 1
ATOM 780 O O . MET A 1 102 ? -8.578 4.445 5.797 1 98.94 102 MET A O 1
ATOM 784 N N . HIS A 1 103 ? -6.934 5.176 4.414 1 98.88 103 HIS A N 1
ATOM 785 C CA . HIS A 1 103 ? -7.699 4.902 3.203 1 98.88 103 HIS A CA 1
ATOM 786 C C . HIS A 1 103 ? -8.086 3.428 3.119 1 98.88 103 HIS A C 1
ATOM 788 O O . HIS A 1 103 ? -9.227 3.098 2.785 1 98.88 103 HIS A O 1
ATOM 794 N N . GLU A 1 104 ? -7.191 2.58 3.453 1 98.75 104 GLU A N 1
ATOM 795 C CA . GLU A 1 104 ? -7.418 1.139 3.404 1 98.75 104 GLU A CA 1
ATOM 796 C C . GLU A 1 104 ? -8.461 0.71 4.43 1 98.75 104 GLU A C 1
ATOM 798 O O . GLU A 1 104 ? -9.336 -0.106 4.129 1 98.75 104 GLU A O 1
ATOM 803 N N . ALA A 1 105 ? -8.344 1.202 5.605 1 98.88 105 ALA A N 1
ATOM 804 C CA . ALA A 1 105 ? -9.312 0.858 6.641 1 98.88 105 ALA A CA 1
ATOM 805 C C . ALA A 1 105 ? -10.727 1.253 6.223 1 98.88 105 ALA A C 1
ATOM 807 O O . ALA A 1 105 ? -11.672 0.473 6.383 1 98.88 105 ALA A O 1
ATOM 808 N N . ILE A 1 106 ? -10.883 2.447 5.699 1 98.88 106 ILE A N 1
ATOM 809 C CA . ILE A 1 106 ? -12.18 2.889 5.207 1 98.88 106 ILE A CA 1
ATOM 810 C C . ILE A 1 106 ? -12.625 1.999 4.047 1 98.88 106 ILE A C 1
ATOM 812 O O . ILE A 1 106 ? -13.789 1.61 3.963 1 98.88 106 ILE A O 1
ATOM 816 N N . GLY A 1 107 ? -11.695 1.652 3.207 1 98.75 107 GLY A N 1
ATOM 817 C CA . GLY A 1 107 ? -12.016 0.758 2.104 1 98.75 107 GLY A CA 1
ATOM 818 C C . GLY A 1 107 ? -12.547 -0.585 2.561 1 98.75 107 GLY A C 1
ATOM 819 O O . GLY A 1 107 ? -13.547 -1.076 2.025 1 98.75 107 GLY A O 1
ATOM 820 N N . HIS A 1 108 ? -11.891 -1.169 3.541 1 98.81 108 HIS A N 1
ATOM 821 C CA . HIS A 1 108 ? -12.352 -2.438 4.09 1 98.81 108 HIS A CA 1
ATOM 822 C C . HIS A 1 108 ? -13.742 -2.295 4.703 1 98.81 108 HIS A C 1
ATOM 824 O O . HIS A 1 108 ? -14.602 -3.16 4.516 1 98.81 108 HIS A O 1
ATOM 830 N N . ALA A 1 109 ? -13.953 -1.2 5.418 1 98.81 109 ALA A N 1
ATOM 831 C CA . ALA A 1 109 ? -15.273 -0.954 5.988 1 98.81 109 ALA A CA 1
ATOM 832 C C . ALA A 1 109 ? -16.312 -0.776 4.891 1 98.81 109 ALA A C 1
ATOM 834 O O . ALA A 1 109 ? -17.469 -1.179 5.055 1 98.81 109 ALA A O 1
ATOM 835 N N . TRP A 1 110 ? -15.891 -0.129 3.812 1 98.44 110 TRP A N 1
ATOM 836 C CA . TRP A 1 110 ? -16.781 0.167 2.697 1 98.44 110 TRP A CA 1
ATOM 837 C C . TRP A 1 110 ? -17.234 -1.115 2.002 1 98.44 110 TRP A C 1
ATOM 839 O O . TRP A 1 110 ? -18.391 -1.255 1.629 1 98.44 110 TRP A O 1
ATOM 849 N N . ILE A 1 111 ? -16.281 -2.068 1.884 1 97.94 111 ILE A N 1
ATOM 850 C CA . ILE A 1 111 ? -16.5 -3.244 1.048 1 97.94 111 ILE A CA 1
ATOM 851 C C . ILE A 1 111 ? -17.016 -4.395 1.904 1 97.94 111 ILE A C 1
ATOM 853 O O . ILE A 1 111 ? -17.938 -5.113 1.498 1 97.94 111 ILE A O 1
ATOM 857 N N . ARG A 1 112 ? -16.484 -4.59 3.111 1 97.5 112 ARG A N 1
ATOM 858 C CA . ARG A 1 112 ? -16.766 -5.773 3.916 1 97.5 112 ARG A CA 1
ATOM 859 C C . ARG A 1 112 ? -17.516 -5.406 5.188 1 97.5 112 ARG A C 1
ATOM 861 O O . ARG A 1 112 ? -18.188 -6.254 5.793 1 97.5 112 ARG A O 1
ATOM 868 N N . GLY A 1 113 ? -17.438 -4.148 5.625 1 98.31 113 GLY A N 1
ATOM 869 C CA . GLY A 1 113 ? -17.953 -3.783 6.938 1 98.31 113 GLY A CA 1
ATOM 870 C C . GLY A 1 113 ? -17.047 -4.215 8.07 1 98.31 113 GLY A C 1
ATOM 871 O O . GLY A 1 113 ? -16.203 -5.094 7.898 1 98.31 113 GLY A O 1
ATOM 872 N N . PHE A 1 114 ? -17.172 -3.479 9.164 1 97.88 114 PHE A N 1
ATOM 873 C CA . PHE A 1 114 ? -16.5 -3.965 10.367 1 97.88 114 PHE A CA 1
ATOM 874 C C . PHE A 1 114 ? -17.094 -5.297 10.812 1 97.88 114 PHE A C 1
ATOM 876 O O . PHE A 1 114 ? -18.125 -5.727 10.297 1 97.88 114 PHE A O 1
ATOM 883 N N . ALA A 1 115 ? -16.469 -5.992 11.727 1 92.81 115 ALA A N 1
ATOM 884 C CA . ALA A 1 115 ? -16.891 -7.32 12.164 1 92.81 115 ALA A CA 1
ATOM 885 C C . ALA A 1 115 ? -18.344 -7.316 12.625 1 92.81 115 ALA A C 1
ATOM 887 O O . ALA A 1 115 ? -18.719 -6.543 13.5 1 92.81 115 ALA A O 1
ATOM 888 N N . GLY A 1 116 ? -19.141 -8.125 11.992 1 93.19 116 GLY A N 1
ATOM 889 C CA . GLY A 1 116 ? -20.531 -8.273 12.367 1 93.19 116 GLY A CA 1
ATOM 890 C C . GLY A 1 116 ? -21.406 -7.121 11.891 1 93.19 116 GLY A C 1
ATOM 891 O O . GLY A 1 116 ? -22.578 -7.027 12.266 1 93.19 116 GLY A O 1
ATOM 892 N N . MET A 1 117 ? -20.875 -6.207 11.062 1 96.19 117 MET A N 1
ATOM 893 C CA . MET A 1 117 ? -21.578 -5.016 10.617 1 96.19 117 MET A CA 1
ATOM 894 C C . MET A 1 117 ? -21.766 -5.027 9.102 1 96.19 117 MET A C 1
ATOM 896 O O . MET A 1 117 ? -21 -5.684 8.383 1 96.19 117 MET A O 1
ATOM 900 N N . GLN A 1 118 ? -22.75 -4.402 8.641 1 96.88 118 GLN A N 1
ATOM 901 C CA . GLN A 1 118 ? -22.953 -4.262 7.207 1 96.88 118 GLN A CA 1
ATOM 902 C C . GLN A 1 118 ? -21.906 -3.326 6.594 1 96.88 118 GLN A C 1
ATOM 904 O O . GLN A 1 118 ? -21.469 -2.377 7.242 1 96.88 118 GLN A O 1
ATOM 909 N N . PRO A 1 119 ? -21.562 -3.598 5.336 1 97.75 119 PRO A N 1
ATOM 910 C CA . PRO A 1 119 ? -20.625 -2.695 4.664 1 97.75 119 PRO A CA 1
ATOM 911 C C . PRO A 1 119 ? -21.156 -1.267 4.559 1 97.75 119 PRO A C 1
ATOM 913 O O . PRO A 1 119 ? -22.344 -1.061 4.328 1 97.75 119 PRO A O 1
ATOM 916 N N . TRP A 1 120 ? -20.234 -0.296 4.738 1 98.31 120 TRP A N 1
ATOM 917 C CA . TRP A 1 120 ? -20.609 1.107 4.602 1 98.31 120 TRP A CA 1
ATOM 918 C C . TRP A 1 120 ? -21.109 1.402 3.189 1 98.31 120 TRP A C 1
ATOM 920 O O . TRP A 1 120 ? -21.969 2.268 2.996 1 98.31 120 TRP A O 1
ATOM 930 N N . GLY A 1 121 ? -20.578 0.642 2.221 1 96.5 121 GLY A N 1
ATOM 931 C CA . GLY A 1 121 ? -20.969 0.856 0.836 1 96.5 121 GLY A CA 1
ATOM 932 C C . GLY A 1 121 ? -22.422 0.525 0.566 1 96.5 121 GLY A C 1
ATOM 933 O O . GLY A 1 121 ? -22.969 0.903 -0.473 1 96.5 121 GLY A O 1
ATOM 934 N N . LYS A 1 122 ? -23.094 -0.121 1.402 1 95.44 122 LYS A N 1
ATOM 935 C CA . LYS A 1 122 ? -24.484 -0.502 1.235 1 95.44 122 LYS A CA 1
ATOM 936 C C . LYS A 1 122 ? -25.422 0.476 1.953 1 95.44 122 LYS A C 1
ATOM 938 O O . LYS A 1 122 ? -26.641 0.375 1.843 1 95.44 122 LYS A O 1
ATOM 943 N N . ALA A 1 123 ? -24.812 1.397 2.709 1 96.81 123 ALA A N 1
ATOM 944 C CA . ALA A 1 123 ? -25.609 2.389 3.424 1 96.81 123 ALA A CA 1
ATOM 945 C C . ALA A 1 123 ? -26.109 3.48 2.48 1 96.81 123 ALA A C 1
ATOM 947 O O . ALA A 1 123 ? -25.484 3.74 1.445 1 96.81 123 ALA A O 1
ATOM 948 N N . ASP A 1 124 ? -27.219 4.094 2.83 1 95.81 124 ASP A N 1
ATOM 949 C CA . ASP A 1 124 ? -27.734 5.219 2.053 1 95.81 124 ASP A CA 1
ATOM 950 C C . ASP A 1 124 ? -26.781 6.414 2.135 1 95.81 124 ASP A C 1
ATOM 952 O O . ASP A 1 124 ? -26.625 7.156 1.162 1 95.81 124 ASP A O 1
ATOM 956 N N . LYS A 1 125 ? -26.25 6.539 3.34 1 97.25 125 LYS A N 1
ATOM 957 C CA . LYS A 1 125 ? -25.391 7.684 3.609 1 97.25 125 LYS A CA 1
ATOM 958 C C . LYS A 1 125 ? -24.375 7.363 4.695 1 97.25 125 LYS A C 1
ATOM 960 O O . LYS A 1 125 ? -24.703 6.707 5.688 1 97.25 125 LYS A O 1
ATOM 965 N N . VAL A 1 126 ? -23.188 7.742 4.426 1 98.75 126 VAL A N 1
ATOM 966 C CA . VAL A 1 126 ? -22.141 7.668 5.434 1 98.75 126 VAL A CA 1
ATOM 967 C C . VAL A 1 126 ? -21.562 9.055 5.68 1 98.75 126 VAL A C 1
ATOM 969 O O . VAL A 1 126 ? -21.234 9.781 4.734 1 98.75 126 VAL A O 1
ATOM 972 N N . ARG A 1 127 ? -21.438 9.492 6.934 1 98.94 127 ARG A N 1
ATOM 973 C CA . ARG A 1 127 ? -20.922 10.805 7.297 1 98.94 127 ARG A CA 1
ATOM 974 C C . ARG A 1 127 ? -19.766 10.688 8.289 1 98.94 127 ARG A C 1
ATOM 976 O O . ARG A 1 127 ? -19.672 9.703 9.023 1 98.94 127 ARG A O 1
ATOM 983 N N . PHE A 1 128 ? -18.875 11.656 8.258 1 98.94 128 PHE A N 1
ATOM 984 C CA . PHE A 1 128 ? -17.75 11.758 9.195 1 98.94 128 PHE A CA 1
ATOM 985 C C . PHE A 1 128 ? -17.75 13.125 9.875 1 98.94 128 PHE A C 1
ATOM 987 O O . PHE A 1 128 ? -17.969 14.148 9.227 1 98.94 128 PHE A O 1
ATOM 994 N N . ILE A 1 129 ? -17.516 13.094 11.195 1 98.94 129 ILE A N 1
ATOM 995 C CA . ILE A 1 129 ? -17.188 14.344 11.875 1 98.94 129 ILE A CA 1
ATOM 996 C C . ILE A 1 129 ? -15.781 14.797 11.477 1 98.94 129 ILE A C 1
ATOM 998 O O . ILE A 1 129 ? -14.836 14.008 11.523 1 98.94 129 ILE A O 1
ATOM 1002 N N . CYS A 1 130 ? -15.672 16.062 11.109 1 98.94 130 CYS A N 1
ATOM 1003 C CA . CYS A 1 130 ? -14.414 16.656 10.656 1 98.94 130 CYS A CA 1
ATOM 1004 C C . CYS A 1 130 ? -14.078 17.906 11.461 1 98.94 130 CYS A C 1
ATOM 1006 O O . CYS A 1 130 ? -14.562 19 11.141 1 98.94 130 CYS A O 1
ATOM 1008 N N . PRO A 1 131 ? -13.219 17.75 12.422 1 98.81 131 PRO A N 1
ATOM 1009 C CA . PRO A 1 131 ? -12.781 18.969 13.125 1 98.81 131 PRO A CA 1
ATOM 1010 C C . PRO A 1 131 ? -12.07 19.953 12.203 1 98.81 131 PRO A C 1
ATOM 1012 O O . PRO A 1 131 ? -11.242 19.547 11.383 1 98.81 131 PRO A O 1
ATOM 1015 N N . GLU A 1 132 ? -12.414 21.266 12.367 1 98.38 132 GLU A N 1
ATOM 1016 C CA . GLU A 1 132 ? -11.82 22.328 11.57 1 98.38 132 GLU A CA 1
ATOM 1017 C C . GLU A 1 132 ? -11.203 23.406 12.469 1 98.38 132 GLU A C 1
ATOM 1019 O O . GLU A 1 132 ? -11.766 23.75 13.508 1 98.38 132 GLU A O 1
ATOM 1024 N N . PRO A 1 133 ? -10.07 24.062 12.094 1 98.19 133 PRO A N 1
ATOM 1025 C CA . PRO A 1 133 ? -9.289 23.656 10.922 1 98.19 133 PRO A CA 1
ATOM 1026 C C . PRO A 1 133 ? -8.68 22.266 11.062 1 98.19 133 PRO A C 1
ATOM 1028 O O . PRO A 1 133 ? -8.43 21.812 12.18 1 98.19 133 PRO A O 1
ATOM 1031 N N . GLY A 1 134 ? -8.586 21.578 9.898 1 98.25 134 GLY A N 1
ATOM 1032 C CA . GLY A 1 134 ? -8.086 20.203 9.922 1 98.25 134 GLY A CA 1
ATOM 1033 C C . GLY A 1 134 ? -7.195 19.875 8.742 1 98.25 134 GLY A C 1
ATOM 1034 O O . GLY A 1 134 ? -6.742 20.766 8.031 1 98.25 134 GLY A O 1
ATOM 1035 N N . TYR A 1 135 ? -6.891 18.656 8.625 1 98 135 TYR A N 1
ATOM 1036 C CA . TYR A 1 135 ? -5.965 18.156 7.613 1 98 135 TYR A CA 1
ATOM 1037 C C . TYR A 1 135 ? -6.688 17.875 6.301 1 98 135 TYR A C 1
ATOM 1039 O O . TYR A 1 135 ? -7.555 17 6.234 1 98 135 TYR A O 1
ATOM 1047 N N . ASP A 1 136 ? -6.285 18.484 5.242 1 97.5 136 ASP A N 1
ATOM 1048 C CA . ASP A 1 136 ? -6.977 18.484 3.953 1 97.5 136 ASP A CA 1
ATOM 1049 C C . ASP A 1 136 ? -7.012 17.094 3.346 1 97.5 136 ASP A C 1
ATOM 1051 O O . ASP A 1 136 ? -7.969 16.734 2.656 1 97.5 136 ASP A O 1
ATOM 1055 N N . ARG A 1 137 ? -6.023 16.234 3.629 1 97.75 137 ARG A N 1
ATOM 1056 C CA . ARG A 1 137 ? -5.988 14.922 3.014 1 97.75 137 ARG A CA 1
ATOM 1057 C C . ARG A 1 137 ? -7 13.984 3.666 1 97.75 137 ARG A C 1
ATOM 1059 O O . ARG A 1 137 ? -7.449 13.016 3.047 1 97.75 137 ARG A O 1
ATOM 1066 N N . HIS A 1 138 ? -7.316 14.227 4.965 1 98.81 138 HIS A N 1
ATOM 1067 C CA . HIS A 1 138 ? -8.453 13.508 5.547 1 98.81 138 HIS A CA 1
ATOM 1068 C C . HIS A 1 138 ? -9.742 13.805 4.789 1 98.81 138 HIS A C 1
ATOM 1070 O O . HIS A 1 138 ? -10.5 12.891 4.461 1 98.81 138 HIS A O 1
ATOM 1076 N N . PHE A 1 139 ? -9.938 15.07 4.477 1 98.81 139 PHE A N 1
ATOM 1077 C CA . PHE A 1 139 ? -11.133 15.508 3.762 1 98.81 139 PHE A CA 1
ATOM 1078 C C . PHE A 1 139 ? -11.164 14.93 2.354 1 98.81 139 PHE A C 1
ATOM 1080 O O . PHE A 1 139 ? -12.219 14.523 1.864 1 98.81 139 PHE A O 1
ATOM 1087 N N . SER A 1 140 ? -9.992 14.82 1.751 1 98.38 140 SER A N 1
ATOM 1088 C CA . SER A 1 140 ? -9.906 14.258 0.407 1 98.38 140 SER A CA 1
ATOM 1089 C C . SER A 1 140 ? -10.328 12.797 0.396 1 98.38 140 SER A C 1
ATOM 1091 O O . SER A 1 140 ? -10.922 12.32 -0.573 1 98.38 140 SER A O 1
ATOM 1093 N N . ILE A 1 141 ? -9.961 12.039 1.437 1 98.81 141 ILE A N 1
ATOM 1094 C CA . ILE A 1 141 ? -10.391 10.648 1.533 1 98.81 141 ILE A CA 1
ATOM 1095 C C . ILE A 1 141 ? -11.914 10.578 1.584 1 98.81 141 ILE A C 1
ATOM 1097 O O . ILE A 1 141 ? -12.523 9.719 0.935 1 98.81 141 ILE A O 1
ATOM 1101 N N . CYS A 1 142 ? -12.531 11.5 2.381 1 98.81 142 CYS A N 1
ATOM 1102 C CA . CYS A 1 142 ? -13.984 11.547 2.432 1 98.81 142 CYS A CA 1
ATOM 1103 C C . CYS A 1 142 ? -14.57 11.805 1.049 1 98.81 142 CYS A C 1
ATOM 1105 O O . CYS A 1 142 ? -15.531 11.148 0.642 1 98.81 142 CYS A O 1
ATOM 1107 N N . GLU A 1 143 ? -13.969 12.719 0.311 1 98.38 143 GLU A N 1
ATOM 1108 C CA . GLU A 1 143 ? -14.43 13.031 -1.041 1 98.38 143 GLU A CA 1
ATOM 1109 C C . GLU A 1 143 ? -14.336 11.805 -1.948 1 98.38 143 GLU A C 1
ATOM 1111 O O . GLU A 1 143 ? -15.25 11.531 -2.725 1 98.38 143 GLU A O 1
ATOM 1116 N N . TYR A 1 144 ? -13.305 11.07 -1.843 1 98.56 144 TYR A N 1
ATOM 1117 C CA . TYR A 1 144 ? -13.07 9.883 -2.666 1 98.56 144 TYR A CA 1
ATOM 1118 C C . TYR A 1 144 ? -14.195 8.867 -2.484 1 98.56 144 TYR A C 1
ATOM 1120 O O . TYR A 1 144 ? -14.711 8.32 -3.461 1 98.56 144 TYR A O 1
ATOM 1128 N N . TYR A 1 145 ? -14.641 8.633 -1.259 1 98.38 145 TYR A N 1
ATOM 1129 C CA . TYR A 1 145 ? -15.617 7.59 -0.947 1 98.38 145 TYR A CA 1
ATOM 1130 C C . TYR A 1 145 ? -17.031 8.141 -0.988 1 98.38 145 TYR A C 1
ATOM 1132 O O . TYR A 1 145 ? -18 7.395 -0.844 1 98.38 145 TYR A O 1
ATOM 1140 N N . GLY A 1 146 ? -17.156 9.492 -1.148 1 97.88 146 GLY A N 1
ATOM 1141 C CA . GLY A 1 146 ? -18.484 10.109 -1.104 1 97.88 146 GLY A CA 1
ATOM 1142 C C . GLY A 1 146 ? -19.031 10.242 0.304 1 97.88 146 GLY A C 1
ATOM 1143 O O . GLY A 1 146 ? -20.25 10.227 0.504 1 97.88 146 GLY A O 1
ATOM 1144 N N . ILE A 1 147 ? -18.188 10.273 1.248 1 98.81 147 ILE A N 1
ATOM 1145 C CA . ILE A 1 147 ? -18.547 10.477 2.645 1 98.81 147 ILE A CA 1
ATOM 1146 C C . ILE A 1 147 ? -18.875 11.945 2.885 1 98.81 147 ILE A C 1
ATOM 1148 O O . ILE A 1 147 ? -18.094 12.828 2.539 1 98.81 147 ILE A O 1
ATOM 1152 N N . GLU A 1 148 ? -20.031 12.195 3.428 1 98.88 148 GLU A N 1
ATOM 1153 C CA . GLU A 1 148 ? -20.391 13.562 3.764 1 98.88 148 GLU A CA 1
ATOM 1154 C C . GLU A 1 148 ? -19.641 14.047 4.996 1 98.88 148 GLU A C 1
ATOM 1156 O O . GLU A 1 148 ? -19.594 13.352 6.016 1 98.88 148 GLU A O 1
ATOM 1161 N N . MET A 1 149 ? -19.078 15.203 4.93 1 98.88 149 MET A N 1
ATOM 1162 C CA . MET A 1 149 ? -18.266 15.758 6.016 1 98.88 149 MET A CA 1
ATOM 1163 C C . MET A 1 149 ? -19.109 16.672 6.898 1 98.88 149 MET A C 1
ATOM 1165 O O . MET A 1 149 ? -19.828 17.531 6.398 1 98.88 149 MET A O 1
ATOM 1169 N N . VAL A 1 150 ? -19.016 16.453 8.172 1 98.88 150 VAL A N 1
ATOM 1170 C CA . VAL A 1 150 ? -19.703 17.266 9.164 1 98.88 150 VAL A CA 1
ATOM 1171 C C . VAL A 1 150 ? -18.688 18.031 10 1 98.88 150 VAL A C 1
ATOM 1173 O O . VAL A 1 150 ? -18.141 17.516 10.977 1 98.88 150 VAL A O 1
ATOM 1176 N N . PRO A 1 151 ? -18.531 19.297 9.711 1 98.62 151 PRO A N 1
ATOM 1177 C CA . PRO A 1 151 ? -17.5 20.078 10.414 1 98.62 151 PRO A CA 1
ATOM 1178 C C . PRO A 1 151 ? -17.875 20.375 11.867 1 98.62 151 PRO A C 1
ATOM 1180 O O . PRO A 1 151 ? -19.047 20.594 12.172 1 98.62 151 PRO A O 1
ATOM 1183 N N . VAL A 1 152 ? -16.938 20.312 12.734 1 98.75 152 VAL A N 1
ATOM 1184 C CA . VAL A 1 152 ? -17.047 20.781 14.109 1 98.75 152 VAL A CA 1
ATOM 1185 C C . VAL A 1 152 ? -15.82 21.641 14.453 1 98.75 152 VAL A C 1
ATOM 1187 O O . VAL A 1 152 ? -14.75 21.453 13.875 1 98.75 152 VAL A O 1
ATOM 1190 N N . VAL A 1 153 ? -15.945 22.484 15.406 1 98.19 153 VAL A N 1
ATOM 1191 C CA . VAL A 1 153 ? -14.852 23.391 15.773 1 98.19 153 VAL A CA 1
ATOM 1192 C C . VAL A 1 153 ? -13.758 22.594 16.484 1 98.19 153 VAL A C 1
ATOM 1194 O O . VAL A 1 153 ? -14.039 21.734 17.312 1 98.19 153 VAL A O 1
ATOM 1197 N N . LEU A 1 154 ? -12.531 22.844 16.156 1 98.5 154 LEU A N 1
ATOM 1198 C CA . LEU A 1 154 ? -11.375 22.312 16.875 1 98.5 154 LEU A CA 1
ATOM 1199 C C . LEU A 1 154 ? -10.758 23.391 17.766 1 98.5 154 LEU A C 1
ATOM 1201 O O . LEU A 1 154 ? -10.195 24.375 17.266 1 98.5 154 LEU A O 1
ATOM 1205 N N . ASN A 1 155 ? -10.852 23.156 19.047 1 97.38 155 ASN A N 1
ATOM 1206 C CA . ASN A 1 155 ? -10.219 24.047 20.016 1 97.38 155 ASN A CA 1
ATOM 1207 C C . ASN A 1 155 ? -8.781 23.609 20.312 1 97.38 155 ASN A C 1
ATOM 1209 O O . ASN A 1 155 ? -8.273 22.672 19.703 1 97.38 155 ASN A O 1
ATOM 1213 N N . GLU A 1 156 ? -8.133 24.344 21.188 1 95.94 156 GLU A N 1
ATOM 1214 C CA . GLU A 1 156 ? -6.746 24.047 21.531 1 95.94 156 GLU A CA 1
ATOM 1215 C C . GLU A 1 156 ? -6.621 22.719 22.266 1 95.94 156 GLU A C 1
ATOM 1217 O O . GLU A 1 156 ? -5.582 22.062 22.188 1 95.94 156 GLU A O 1
ATOM 1222 N N . ASP A 1 157 ? -7.707 22.375 22.938 1 96.62 157 ASP A N 1
ATOM 1223 C CA . ASP A 1 157 ? -7.625 21.156 23.734 1 96.62 157 ASP A CA 1
ATOM 1224 C C . ASP A 1 157 ? -8.375 20.016 23.062 1 96.62 157 ASP A C 1
ATOM 1226 O O . ASP A 1 157 ? -8.547 18.938 23.641 1 96.62 157 ASP A O 1
ATOM 1230 N N . GLY A 1 158 ? -8.914 20.25 21.859 1 97.94 158 GLY A N 1
ATOM 1231 C CA . GLY A 1 158 ? -9.641 19.219 21.141 1 97.94 158 GLY A CA 1
ATOM 1232 C C . GLY A 1 158 ? -10.93 19.719 20.516 1 97.94 158 GLY A C 1
ATOM 1233 O O . GLY A 1 158 ? -11.211 20.922 20.531 1 97.94 158 GLY A O 1
ATOM 1234 N N . PRO A 1 159 ? -11.695 18.844 19.922 1 98.81 159 PRO A N 1
ATOM 1235 C CA . PRO A 1 159 ? -12.945 19.234 19.266 1 98.81 159 PRO A CA 1
ATOM 1236 C C . PRO A 1 159 ? -14.016 19.703 20.25 1 98.81 159 PRO A C 1
ATOM 1238 O O . PRO A 1 159 ? -13.938 19.375 21.453 1 98.81 159 PRO A O 1
ATOM 1241 N N . ASP A 1 160 ? -14.922 20.5 19.812 1 98.75 160 ASP A N 1
ATOM 1242 C CA . ASP A 1 160 ? -16.109 20.859 20.594 1 98.75 160 ASP A CA 1
ATOM 1243 C C . ASP A 1 160 ? -16.938 19.609 20.922 1 98.75 160 ASP A C 1
ATOM 1245 O O . ASP A 1 160 ? -17.797 19.219 20.125 1 98.75 160 ASP A O 1
ATOM 1249 N N . MET A 1 161 ? -16.766 19.125 22.109 1 98.81 161 MET A N 1
ATOM 1250 C CA . MET A 1 161 ? -17.328 17.828 22.453 1 98.81 161 MET A CA 1
ATOM 1251 C C . MET A 1 161 ? -18.844 17.922 22.641 1 98.81 161 MET A C 1
ATOM 1253 O O . MET A 1 161 ? -19.547 16.938 22.422 1 98.81 161 MET A O 1
ATOM 1257 N N . ASP A 1 162 ? -19.344 19.047 23.078 1 98.81 162 ASP A N 1
ATOM 1258 C CA . ASP A 1 162 ? -20.781 19.188 23.172 1 98.81 162 ASP A CA 1
ATOM 1259 C C . ASP A 1 162 ? -21.453 18.953 21.812 1 98.81 162 ASP A C 1
ATOM 1261 O O . ASP A 1 162 ? -22.453 18.234 21.719 1 98.81 162 ASP A O 1
ATOM 1265 N N . GLU A 1 163 ? -20.875 19.531 20.8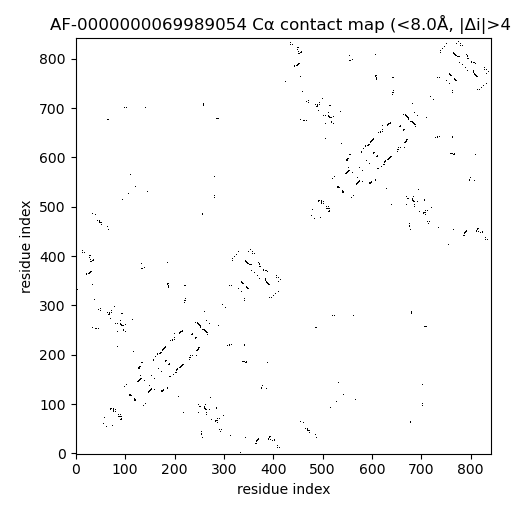44 1 98.81 163 GLU A N 1
ATOM 1266 C CA . GLU A 1 163 ? -21.422 19.391 19.5 1 98.81 163 GLU A CA 1
ATOM 1267 C C . GLU A 1 163 ? -21.203 17.984 18.953 1 98.81 163 GLU A C 1
ATOM 1269 O O . GLU A 1 163 ? -22.094 17.406 18.344 1 98.81 163 GLU A O 1
ATOM 1274 N N . VAL A 1 164 ? -20.047 17.422 19.141 1 98.94 164 VAL A N 1
ATOM 1275 C CA . VAL A 1 164 ? -19.719 16.062 18.672 1 98.94 164 VAL A CA 1
ATOM 1276 C C . VAL A 1 164 ? -20.719 15.07 19.266 1 98.94 164 VAL A C 1
ATOM 1278 O O . VAL A 1 164 ? -21.328 14.289 18.547 1 98.94 164 VAL A O 1
ATOM 1281 N N . GLU A 1 165 ? -20.891 15.188 20.562 1 98.94 165 GLU A N 1
ATOM 1282 C CA . GLU A 1 165 ? -21.781 14.266 21.281 1 98.94 165 GLU A CA 1
ATOM 1283 C C . GLU A 1 165 ? -23.219 14.398 20.781 1 98.94 165 GLU A C 1
ATOM 1285 O O . GLU A 1 165 ? -23.906 13.398 20.594 1 98.94 165 GLU A O 1
ATOM 1290 N N . ARG A 1 166 ? -23.625 15.602 20.594 1 98.81 166 ARG A N 1
ATOM 1291 C CA . ARG A 1 166 ? -24.984 15.828 20.094 1 98.81 166 ARG A CA 1
ATOM 1292 C C . ARG A 1 166 ? -25.188 15.172 18.734 1 98.81 166 ARG A C 1
ATOM 1294 O O . ARG A 1 166 ? -26.172 14.477 18.516 1 98.81 166 ARG A O 1
ATOM 1301 N N . LEU A 1 167 ? -24.266 15.336 17.828 1 98.88 167 LEU A N 1
ATOM 1302 C CA . LEU A 1 167 ? -24.359 14.859 16.453 1 98.88 167 LEU A CA 1
ATOM 1303 C C . LEU A 1 167 ? -24.344 13.336 16.406 1 98.88 167 LEU A C 1
ATOM 1305 O O . LEU A 1 167 ? -25.219 12.719 15.781 1 98.88 167 LEU A O 1
ATOM 1309 N N . VAL A 1 168 ? -23.391 12.688 17.094 1 98.88 168 VAL A N 1
ATOM 1310 C CA . VAL A 1 168 ? -23.188 11.25 16.922 1 98.88 168 VAL A CA 1
ATOM 1311 C C . VAL A 1 168 ? -24.297 10.484 17.656 1 98.88 168 VAL A C 1
ATOM 1313 O O . VAL A 1 168 ? -24.594 9.336 17.328 1 98.88 168 VAL A O 1
ATOM 1316 N N . ALA A 1 169 ? -24.891 11.094 18.688 1 98.69 169 ALA A N 1
ATOM 1317 C CA . ALA A 1 169 ? -25.938 10.43 19.469 1 98.69 169 ALA A CA 1
ATOM 1318 C C . ALA A 1 169 ? -27.234 10.328 18.672 1 98.69 169 ALA A C 1
ATOM 1320 O O . ALA A 1 169 ? -28.016 9.391 18.844 1 98.69 169 ALA A O 1
ATOM 1321 N N . SER A 1 170 ? -27.422 11.211 17.75 1 98.12 170 SER A N 1
ATOM 1322 C CA . SER A 1 170 ? -28.75 11.305 17.141 1 98.12 170 SER A CA 1
ATOM 1323 C C . SER A 1 170 ? -28.703 10.836 15.68 1 98.12 170 SER A C 1
ATOM 1325 O O . SER A 1 170 ? -29.75 10.539 15.094 1 98.12 170 SER A O 1
ATOM 1327 N N . ASP A 1 171 ? -27.609 10.773 15.055 1 98.56 171 ASP A N 1
ATOM 1328 C CA . ASP A 1 171 ? -27.5 10.523 13.617 1 98.56 171 ASP A CA 1
ATOM 1329 C C . ASP A 1 171 ? -26.734 9.234 13.336 1 98.56 171 ASP A C 1
ATOM 1331 O O . ASP A 1 171 ? -25.5 9.219 13.367 1 98.56 171 ASP A O 1
ATOM 1335 N N . PRO A 1 172 ? -27.422 8.172 13.008 1 98.25 172 PRO A N 1
ATOM 1336 C CA . PRO A 1 172 ? -26.766 6.883 12.781 1 98.25 172 PRO A CA 1
ATOM 1337 C C . PRO A 1 172 ? -25.969 6.852 11.477 1 98.25 172 PRO A C 1
ATOM 1339 O O . PRO A 1 172 ? -25.234 5.887 11.219 1 98.25 172 PRO A O 1
ATOM 1342 N N . SER A 1 173 ? -26.047 7.891 10.656 1 98.69 173 SER A N 1
ATOM 1343 C CA . SER A 1 173 ? -25.266 7.934 9.43 1 98.69 173 SER A CA 1
ATOM 1344 C C . SER A 1 173 ? -23.828 8.391 9.703 1 98.69 173 SER A C 1
ATOM 1346 O O . SER A 1 173 ? -22.953 8.258 8.844 1 98.69 173 SER A O 1
ATOM 1348 N N . ILE A 1 174 ? -23.562 8.977 10.859 1 98.88 174 ILE A N 1
ATOM 1349 C CA . ILE A 1 174 ? -22.203 9.359 11.242 1 98.88 174 ILE A CA 1
ATOM 1350 C C . ILE A 1 174 ? -21.453 8.125 11.734 1 98.88 174 ILE A C 1
ATOM 1352 O O . ILE A 1 174 ? -21.672 7.656 12.852 1 98.88 174 ILE A O 1
ATOM 1356 N N . ARG A 1 175 ? -20.531 7.68 10.867 1 98.62 175 ARG A N 1
ATOM 1357 C CA . ARG A 1 175 ? -19.875 6.402 11.117 1 98.62 175 ARG A CA 1
ATOM 1358 C C . ARG A 1 175 ? -18.438 6.609 11.594 1 98.62 175 ARG A C 1
ATOM 1360 O O . ARG A 1 175 ? -17.812 5.684 12.109 1 98.62 175 ARG A O 1
ATOM 1367 N N . GLY A 1 176 ? -17.938 7.828 11.445 1 98.88 176 GLY A N 1
ATOM 1368 C CA . GLY A 1 176 ? -16.547 8.039 11.828 1 98.88 176 GLY A CA 1
ATOM 1369 C C . GLY A 1 176 ? -16.234 9.484 12.156 1 98.88 176 GLY A C 1
ATOM 1370 O O . GLY A 1 176 ? -17.062 10.375 11.945 1 98.88 176 GLY A O 1
ATOM 1371 N N . MET A 1 177 ? -15.078 9.703 12.711 1 98.94 177 MET A N 1
ATOM 1372 C CA . MET A 1 177 ? -14.531 11.016 13.031 1 98.94 177 MET A CA 1
ATOM 1373 C C . MET A 1 177 ? -13.016 11.031 12.844 1 98.94 177 MET A C 1
ATOM 1375 O O . MET A 1 177 ? -12.32 10.125 13.312 1 98.94 177 MET A O 1
ATOM 1379 N N . TRP A 1 178 ? -12.555 12.039 12.148 1 98.94 178 TRP A N 1
ATOM 1380 C CA . TRP A 1 178 ? -11.117 12.25 12.055 1 98.94 178 TRP A CA 1
ATOM 1381 C C . TRP A 1 178 ? -10.57 12.883 13.32 1 98.94 178 TRP A C 1
ATOM 1383 O O . TRP A 1 178 ? -11.156 13.828 13.852 1 98.94 178 TRP A O 1
ATOM 1393 N N . CYS A 1 179 ? -9.461 12.359 13.82 1 98.81 179 CYS A N 1
ATOM 1394 C CA . CYS A 1 179 ? -8.789 12.906 14.992 1 98.81 179 CYS A CA 1
ATOM 1395 C C . CYS A 1 179 ? -7.289 13.031 14.758 1 98.81 179 CYS A C 1
ATOM 1397 O O . CYS A 1 179 ? -6.641 12.07 14.328 1 98.81 179 CYS A O 1
ATOM 1399 N N . VAL A 1 180 ? -6.762 14.156 14.969 1 98.31 180 VAL A N 1
ATOM 1400 C CA . VAL A 1 180 ? -5.328 14.391 15.109 1 98.31 180 VAL A CA 1
ATOM 1401 C C . VAL A 1 180 ? -5.016 14.852 16.531 1 98.31 180 VAL A C 1
ATOM 1403 O O . VAL A 1 180 ? -4.984 16.047 16.812 1 98.31 180 VAL A O 1
ATOM 1406 N N . PRO A 1 181 ? -4.672 13.953 17.375 1 97.44 181 PRO A N 1
ATOM 1407 C CA . PRO A 1 181 ? -4.828 14.203 18.812 1 97.44 181 PRO A CA 1
ATOM 1408 C C . PRO A 1 181 ? -3.654 14.969 19.406 1 97.44 181 PRO A C 1
ATOM 1410 O O . PRO A 1 181 ? -3.748 15.477 20.531 1 97.44 181 PRO A O 1
ATOM 1413 N N . ARG A 1 182 ? -2.562 14.93 18.734 1 95.88 182 ARG A N 1
ATOM 1414 C CA . ARG A 1 182 ? -1.37 15.609 19.219 1 95.88 182 ARG A CA 1
ATOM 1415 C C . ARG A 1 182 ? -0.767 16.5 18.141 1 95.88 182 ARG A C 1
ATOM 1417 O O . ARG A 1 182 ? -0.439 16.016 17.047 1 95.88 182 ARG A O 1
ATOM 1424 N N . HIS A 1 183 ? -0.639 17.797 18.531 1 96.12 183 HIS A N 1
ATOM 1425 C CA . HIS A 1 183 ? -0.106 18.781 17.594 1 96.12 183 HIS A CA 1
ATOM 1426 C C . HIS A 1 183 ? -0.882 18.781 16.281 1 96.12 183 HIS A C 1
ATOM 1428 O O . HIS A 1 183 ? -0.289 18.672 15.211 1 96.12 183 HIS A O 1
ATOM 1434 N N . ALA A 1 184 ? -2.154 18.984 16.406 1 97.31 184 ALA A N 1
ATOM 1435 C CA . ALA A 1 184 ? -3.088 18.859 15.297 1 97.31 184 ALA A CA 1
ATOM 1436 C C . ALA A 1 184 ? -2.697 19.781 14.148 1 97.31 184 ALA A C 1
ATOM 1438 O O . ALA A 1 184 ? -2.279 20.922 14.367 1 97.31 184 ALA A O 1
ATOM 1439 N N . ASN A 1 185 ? -2.73 19.297 12.984 1 96.75 185 ASN A N 1
ATOM 1440 C CA . ASN A 1 185 ? -2.602 20.062 11.742 1 96.75 185 ASN A CA 1
ATOM 1441 C C . ASN A 1 185 ? -3.885 20.812 11.414 1 96.75 185 ASN A C 1
ATOM 1443 O O . ASN A 1 185 ? -4.902 20.203 11.086 1 96.75 185 ASN A O 1
ATOM 1447 N N . PRO A 1 186 ? -3.93 22.125 11.562 1 96.75 186 PRO A N 1
ATOM 1448 C CA . PRO A 1 186 ? -2.711 22.938 11.617 1 96.75 186 PRO A CA 1
ATOM 1449 C C . PRO A 1 186 ? -2.561 23.688 12.938 1 96.75 186 PRO A C 1
ATOM 1451 O O . PRO A 1 186 ? -1.563 24.375 13.148 1 96.75 186 PRO A O 1
ATOM 1454 N N . ASN A 1 187 ? -3.502 23.562 13.859 1 96.62 187 ASN A N 1
ATOM 1455 C CA . ASN A 1 187 ? -3.533 24.562 14.914 1 96.62 187 ASN A CA 1
ATOM 1456 C C . ASN A 1 187 ? -2.705 24.141 16.125 1 96.62 187 ASN A C 1
ATOM 1458 O O . ASN A 1 187 ? -2.594 24.891 17.094 1 96.62 187 ASN A O 1
ATOM 1462 N N . GLY A 1 188 ? -2.197 22.938 16.109 1 96.44 188 GLY A N 1
ATOM 1463 C CA . GLY A 1 188 ? -1.301 22.516 17.172 1 96.44 188 GLY A CA 1
ATOM 1464 C C . GLY A 1 188 ? -2.031 22 18.391 1 96.44 188 GLY A C 1
ATOM 1465 O O . GLY A 1 188 ? -1.416 21.75 19.438 1 96.44 188 GLY A O 1
ATOM 1466 N N . ALA A 1 189 ? -3.291 21.734 18.281 1 96.44 189 ALA A N 1
ATOM 1467 C CA . ALA A 1 189 ? -4.102 21.281 19.406 1 96.44 189 ALA A CA 1
ATOM 1468 C C . ALA A 1 189 ? -3.584 19.953 19.969 1 96.44 189 ALA A C 1
ATOM 1470 O O . ALA A 1 189 ? -3.104 19.109 19.203 1 96.44 189 ALA A O 1
ATOM 1471 N N . ILE A 1 190 ? -3.68 19.812 21.234 1 96.38 190 ILE A N 1
ATOM 1472 C CA . ILE A 1 190 ? -3.475 18.562 21.938 1 96.38 190 ILE A CA 1
ATOM 1473 C C . ILE A 1 190 ? -4.742 18.188 22.703 1 96.38 190 ILE A C 1
ATOM 1475 O O . ILE A 1 190 ? -5.195 18.938 23.578 1 96.38 190 ILE A O 1
ATOM 1479 N N . TYR A 1 191 ? -5.328 17.078 22.297 1 97.56 191 TYR A N 1
ATOM 1480 C CA . TYR A 1 191 ? -6.551 16.641 22.969 1 97.56 191 TYR A CA 1
ATOM 1481 C C . TYR A 1 191 ? -6.32 16.453 24.453 1 97.56 191 TYR A C 1
ATOM 1483 O O . TYR A 1 191 ? -5.371 15.773 24.859 1 97.56 191 TYR A O 1
ATOM 1491 N N . SER A 1 192 ? -7.121 17.062 25.297 1 96.88 192 SER A N 1
ATOM 1492 C CA . SER A 1 192 ? -7.023 16.906 26.734 1 96.88 192 SER A CA 1
ATOM 1493 C C . SER A 1 192 ? -7.539 15.531 27.172 1 96.88 192 SER A C 1
ATOM 1495 O O . SER A 1 192 ? -8.242 14.852 26.422 1 96.88 192 SER A O 1
ATOM 1497 N N . GLN A 1 193 ? -7.23 15.148 28.375 1 97 193 GLN A N 1
ATOM 1498 C CA . GLN A 1 193 ? -7.742 13.914 28.953 1 97 193 GLN A CA 1
ATOM 1499 C C . GLN A 1 193 ? -9.266 13.906 28.984 1 97 193 GLN A C 1
ATOM 1501 O O . GLN A 1 193 ? -9.898 12.875 28.734 1 97 193 GLN A O 1
ATOM 1506 N N . GLN A 1 194 ? -9.797 15.039 29.344 1 97.88 194 GLN A N 1
ATOM 1507 C CA . GLN A 1 194 ? -11.25 15.156 29.391 1 97.88 194 GLN A CA 1
ATOM 1508 C C . GLN A 1 194 ? -11.875 14.883 28.031 1 97.88 194 GLN A C 1
ATOM 1510 O O . GLN A 1 194 ? -12.852 14.141 27.922 1 97.88 194 GLN A O 1
ATOM 1515 N N . VAL A 1 195 ? -11.328 15.461 27 1 98.56 195 VAL A N 1
ATOM 1516 C CA . VAL A 1 195 ? -11.82 15.273 25.641 1 98.56 195 VAL A CA 1
ATOM 1517 C C . VAL A 1 195 ? -11.703 13.805 25.25 1 98.56 195 VAL A C 1
ATOM 1519 O O . VAL A 1 195 ? -12.656 13.219 24.734 1 98.56 195 VAL A O 1
ATOM 1522 N N . VAL A 1 196 ? -10.594 13.164 25.516 1 98.69 196 VAL A N 1
ATOM 1523 C CA . VAL A 1 196 ? -10.352 11.781 25.141 1 98.69 196 VAL A CA 1
ATOM 1524 C C . VAL A 1 196 ? -11.336 10.867 25.875 1 98.69 196 VAL A C 1
ATOM 1526 O O . VAL A 1 196 ? -11.891 9.938 25.266 1 98.69 196 VAL A O 1
ATOM 1529 N N . ASN A 1 197 ? -11.547 11.148 27.141 1 98.62 197 ASN A N 1
ATOM 1530 C CA . ASN A 1 197 ? -12.516 10.367 27.906 1 98.62 197 ASN A CA 1
ATOM 1531 C C . ASN A 1 197 ? -13.922 10.484 27.312 1 98.62 197 ASN A C 1
ATOM 1533 O O . ASN A 1 197 ? -14.648 9.492 27.219 1 98.62 197 ASN A O 1
ATOM 1537 N N . ARG A 1 198 ? -14.281 11.656 26.938 1 98.81 198 ARG A N 1
ATOM 1538 C CA . ARG A 1 198 ? -15.602 11.875 26.359 1 98.81 198 ARG A CA 1
ATOM 1539 C C . ARG A 1 198 ? -15.719 11.203 24.984 1 98.81 198 ARG A C 1
ATOM 1541 O O . ARG A 1 198 ? -16.734 10.578 24.688 1 98.81 198 ARG A O 1
ATOM 1548 N N . LEU A 1 199 ? -14.695 11.258 24.156 1 98.94 199 LEU A N 1
ATOM 1549 C CA . LEU A 1 199 ? -14.68 10.57 22.859 1 98.94 199 LEU A CA 1
ATOM 1550 C C . LEU A 1 199 ? -14.836 9.07 23.047 1 98.94 199 LEU A C 1
ATOM 1552 O O . LEU A 1 199 ? -15.539 8.414 22.281 1 98.94 199 LEU A O 1
ATOM 1556 N N . ALA A 1 200 ? -14.219 8.555 24.062 1 98.81 200 ALA A N 1
ATOM 1557 C CA . ALA A 1 200 ? -14.219 7.125 24.328 1 98.81 200 ALA A CA 1
ATOM 1558 C C . ALA A 1 200 ? -15.594 6.652 24.797 1 98.81 200 ALA A C 1
ATOM 1560 O O . ALA A 1 200 ? -16.016 5.543 24.453 1 98.81 200 ALA A O 1
ATOM 1561 N N . SER A 1 201 ? -16.297 7.535 25.516 1 98.62 201 SER A N 1
ATOM 1562 C CA . SER A 1 201 ? -17.469 7.047 26.25 1 98.62 201 SER A CA 1
ATOM 1563 C C . SER A 1 201 ? -18.766 7.523 25.594 1 98.62 201 SER A C 1
ATOM 1565 O O . SER A 1 201 ? -19.844 7.023 25.906 1 98.62 201 SER A O 1
ATOM 1567 N N . MET A 1 202 ? -18.719 8.5 24.766 1 98.75 202 MET A N 1
ATOM 1568 C CA . MET A 1 202 ? -19.938 9.109 24.219 1 98.75 202 MET A CA 1
ATOM 1569 C C . MET A 1 202 ? -20.828 8.055 23.578 1 98.75 202 MET A C 1
ATOM 1571 O O . MET A 1 202 ? -20.344 7.062 23.031 1 98.75 202 MET A O 1
ATOM 1575 N N . LEU A 1 203 ? -22.125 8.289 23.672 1 98.56 203 LEU A N 1
ATOM 1576 C CA . LEU A 1 203 ? -23.109 7.434 23.016 1 98.56 203 LEU A CA 1
ATOM 1577 C C . LEU A 1 203 ? -23.172 7.73 21.516 1 98.56 203 LEU A C 1
ATOM 1579 O O . LEU A 1 203 ? -23.125 8.891 21.109 1 98.56 203 LEU A O 1
ATOM 1583 N N . THR A 1 204 ? -23.156 6.707 20.75 1 98.75 204 THR A N 1
ATOM 1584 C CA . THR A 1 204 ? -23.25 6.855 19.312 1 98.75 204 THR A CA 1
ATOM 1585 C C . THR A 1 204 ? -24.469 6.109 18.766 1 98.75 204 THR A C 1
ATOM 1587 O O . THR A 1 204 ? -24.766 4.988 19.203 1 98.75 204 THR A O 1
ATOM 1590 N N . ALA A 1 205 ? -25.203 6.73 17.875 1 98.69 205 ALA A N 1
ATOM 1591 C CA . ALA A 1 205 ? -26.328 6.082 17.219 1 98.69 205 ALA A CA 1
ATOM 1592 C C . ALA A 1 205 ? -25.859 4.949 16.312 1 98.69 205 ALA A C 1
ATOM 1594 O O . ALA A 1 205 ? -26.516 3.912 16.219 1 98.69 205 ALA A O 1
ATOM 1595 N N . ALA A 1 206 ? -24.812 5.152 15.602 1 98.44 206 ALA A N 1
ATOM 1596 C CA . ALA A 1 206 ? -24.219 4.098 14.781 1 98.44 206 ALA A CA 1
ATOM 1597 C C . ALA A 1 206 ? -23.469 3.084 15.641 1 98.44 206 ALA A C 1
ATOM 1599 O O . ALA A 1 206 ? -22.578 3.447 16.406 1 98.44 206 ALA A O 1
ATOM 1600 N N . ARG A 1 207 ? -23.703 1.847 15.469 1 96.69 207 ARG A N 1
ATOM 1601 C CA . ARG A 1 207 ? -23.062 0.791 16.234 1 96.69 207 ARG A CA 1
ATOM 1602 C C . ARG A 1 207 ? -21.609 0.583 15.781 1 96.69 207 ARG A C 1
ATOM 1604 O O . ARG A 1 207 ? -20.781 0.093 16.547 1 96.69 207 ARG A O 1
ATOM 1611 N N . ASP A 1 208 ? -21.297 0.93 14.562 1 98 208 ASP A N 1
ATOM 1612 C CA . ASP A 1 208 ? -19.969 0.72 14.016 1 98 208 ASP A CA 1
ATOM 1613 C C . ASP A 1 208 ? -19.203 2.041 13.891 1 98 208 ASP A C 1
ATOM 1615 O O . ASP A 1 208 ? -18.344 2.188 13.023 1 98 208 ASP A O 1
ATOM 1619 N N . PHE A 1 209 ? -19.578 3.051 14.719 1 98.69 209 PHE A N 1
ATOM 1620 C CA . PHE A 1 209 ? -18.844 4.309 14.773 1 98.69 209 PHE A CA 1
ATOM 1621 C C . PHE A 1 209 ? -17.406 4.074 15.211 1 98.69 209 PHE A C 1
ATOM 1623 O O . PHE A 1 209 ? -17.156 3.289 16.125 1 98.69 209 PHE A O 1
ATOM 1630 N N . ARG A 1 210 ? -16.469 4.73 14.523 1 98.88 210 ARG A N 1
ATOM 1631 C CA . ARG A 1 210 ? -15.055 4.605 14.867 1 98.88 210 ARG A CA 1
ATOM 1632 C C . ARG A 1 210 ? -14.383 5.973 14.906 1 98.88 210 ARG A C 1
ATOM 1634 O O . ARG A 1 210 ? -14.711 6.855 14.117 1 98.88 210 ARG A O 1
ATOM 1641 N N . LEU A 1 211 ? -13.43 6.113 15.836 1 98.94 211 LEU A N 1
ATOM 1642 C CA . LEU A 1 211 ? -12.477 7.215 15.82 1 98.94 211 LEU A CA 1
ATOM 1643 C C . LEU A 1 211 ? -11.258 6.867 14.977 1 98.94 211 LEU A C 1
ATOM 1645 O O . LEU A 1 211 ? -10.531 5.914 15.281 1 98.94 211 LEU A O 1
ATOM 1649 N N . PHE A 1 212 ? -11.062 7.562 13.898 1 98.94 212 PHE A N 1
ATOM 1650 C CA . PHE A 1 212 ? -9.836 7.453 13.133 1 98.94 212 PHE A CA 1
ATOM 1651 C C . PHE A 1 212 ? -8.75 8.352 13.711 1 98.94 212 PHE A C 1
ATOM 1653 O O . PHE A 1 212 ? -8.703 9.547 13.422 1 98.94 212 PHE A O 1
ATOM 1660 N N . TRP A 1 213 ? -7.859 7.742 14.453 1 98.88 213 TRP A N 1
ATOM 1661 C CA . TRP A 1 213 ? -6.902 8.398 15.336 1 98.88 213 TRP A CA 1
ATOM 1662 C C . TRP A 1 213 ? -5.539 8.523 14.664 1 98.88 213 TRP A C 1
ATOM 1664 O O . TRP A 1 213 ? -4.695 7.637 14.781 1 98.88 213 TRP A O 1
ATOM 1674 N N . ASP A 1 214 ? -5.312 9.633 13.992 1 98.62 214 ASP A N 1
ATOM 1675 C CA . ASP A 1 214 ? -4.09 9.898 13.242 1 98.62 214 ASP A CA 1
ATOM 1676 C C . ASP A 1 214 ? -3.021 10.523 14.133 1 98.62 214 ASP A C 1
ATOM 1678 O O . ASP A 1 214 ? -2.963 11.75 14.281 1 98.62 214 ASP A O 1
ATOM 1682 N N . ASN A 1 215 ? -2.137 9.68 14.562 1 97.31 215 ASN A N 1
ATOM 1683 C CA . ASN A 1 215 ? -1.082 10.117 15.469 1 97.31 215 ASN A CA 1
ATOM 1684 C C . ASN A 1 215 ? 0.195 10.477 14.711 1 97.31 215 ASN A C 1
ATOM 1686 O O . ASN A 1 215 ? 1.281 10.016 15.07 1 97.31 215 ASN A O 1
ATOM 1690 N N . ALA A 1 216 ? 0.068 11.344 13.797 1 95.62 216 ALA A N 1
ATOM 1691 C CA . ALA A 1 216 ? 1.147 11.711 12.883 1 95.62 216 ALA A CA 1
ATOM 1692 C C . ALA A 1 216 ? 2.289 12.391 13.633 1 95.62 216 ALA A C 1
ATOM 1694 O O . ALA A 1 216 ? 3.445 12.32 13.211 1 95.62 216 ALA A O 1
ATOM 1695 N N . TYR A 1 217 ? 1.991 13.031 14.766 1 96.06 217 TYR A N 1
ATOM 1696 C CA . TYR A 1 217 ? 2.975 13.844 15.469 1 96.06 217 TYR A CA 1
ATOM 1697 C C . TYR A 1 217 ? 3.178 13.336 16.891 1 96.06 217 TYR A C 1
ATOM 1699 O O . TYR A 1 217 ? 3.461 14.125 17.797 1 96.06 217 TYR A O 1
ATOM 1707 N N . ALA A 1 218 ? 3.092 12.07 17.078 1 93.44 218 ALA A N 1
ATOM 1708 C CA . ALA A 1 218 ? 3.137 11.43 18.391 1 93.44 218 ALA A CA 1
ATOM 1709 C C . ALA A 1 218 ? 4.398 11.836 19.141 1 93.44 218 ALA A C 1
ATOM 1711 O O . ALA A 1 218 ? 4.371 11.984 20.375 1 93.44 218 ALA A O 1
ATOM 1712 N N . VAL A 1 219 ? 5.5 12.023 18.422 1 94.19 219 VAL A N 1
ATOM 1713 C CA . VAL A 1 219 ? 6.785 12.242 19.078 1 94.19 219 VAL A CA 1
ATOM 1714 C C . VAL A 1 219 ? 7.473 13.461 18.469 1 94.19 219 VAL A C 1
ATOM 1716 O O . VAL A 1 219 ? 8.695 13.484 18.328 1 94.19 219 VAL A O 1
ATOM 1719 N N . HIS A 1 220 ? 6.688 14.414 18.125 1 95.88 220 HIS A N 1
ATOM 1720 C CA . HIS A 1 220 ? 7.234 15.578 17.453 1 95.88 220 HIS A CA 1
ATOM 1721 C C . HIS A 1 220 ? 7.172 16.812 18.344 1 95.88 220 HIS A C 1
ATOM 1723 O O . HIS A 1 220 ? 6.875 17.906 17.875 1 95.88 220 HIS A O 1
ATOM 1729 N N . ASP A 1 221 ? 7.441 16.656 19.578 1 95.62 221 ASP A N 1
ATOM 1730 C CA . ASP A 1 221 ? 7.527 17.766 20.531 1 95.62 221 ASP A CA 1
ATOM 1731 C C . ASP A 1 221 ? 8.781 18.594 20.281 1 95.62 221 ASP A C 1
ATOM 1733 O O . ASP A 1 221 ? 9.836 18.062 19.938 1 95.62 221 ASP A O 1
ATOM 1737 N N . PHE A 1 222 ? 8.672 19.875 20.578 1 95.12 222 PHE A N 1
ATOM 1738 C CA . PHE A 1 222 ? 9.828 20.75 20.438 1 95.12 222 PHE A CA 1
ATOM 1739 C C . PHE A 1 222 ? 10.742 20.641 21.656 1 95.12 222 PHE A C 1
ATOM 1741 O O . PHE A 1 222 ? 11.953 20.859 21.562 1 95.12 222 PHE A O 1
ATOM 1748 N N . HIS A 1 223 ? 10.102 20.469 22.875 1 84.69 223 HIS A N 1
ATOM 1749 C CA . HIS A 1 223 ? 10.844 20.422 24.125 1 84.69 223 HIS A CA 1
ATOM 1750 C C . HIS A 1 223 ? 10.523 19.156 24.906 1 84.69 223 HIS A C 1
ATOM 1752 O O . HIS A 1 223 ? 9.555 18.453 24.594 1 84.69 223 HIS A O 1
ATOM 1758 N N . ASP A 1 224 ? 11.477 18.703 25.719 1 72.5 224 ASP A N 1
ATOM 1759 C CA . ASP A 1 224 ? 11.422 17.438 26.453 1 72.5 224 ASP A CA 1
ATOM 1760 C C . ASP A 1 224 ? 10.109 17.312 27.234 1 72.5 224 ASP A C 1
ATOM 1762 O O . ASP A 1 224 ? 9.609 16.203 27.438 1 72.5 224 ASP A O 1
ATOM 1766 N N . HIS A 1 225 ? 9.562 18.297 27.906 1 59.59 225 HIS A N 1
ATOM 1767 C CA . HIS A 1 225 ? 8.602 18.109 29 1 59.59 225 HIS A CA 1
ATOM 1768 C C . HIS A 1 225 ? 7.203 17.844 28.453 1 59.59 225 HIS A C 1
ATOM 1770 O O . HIS A 1 225 ? 6.234 18.469 28.891 1 59.59 225 HIS A O 1
ATOM 1776 N N . THR A 1 226 ? 7.078 17.016 27.453 1 61.53 226 THR A N 1
ATOM 1777 C CA . THR A 1 226 ? 5.668 17.062 27.078 1 61.53 226 THR A CA 1
ATOM 1778 C C . THR A 1 226 ? 4.883 15.953 27.766 1 61.53 226 THR A C 1
ATOM 1780 O O . THR A 1 226 ? 5.422 14.875 28.047 1 61.53 226 THR A O 1
ATOM 1783 N N . GLU A 1 227 ? 3.877 16.297 28.625 1 66 227 GLU A N 1
ATOM 1784 C CA . GLU A 1 227 ? 2.898 15.391 29.219 1 66 227 GLU A CA 1
ATOM 1785 C C . GLU A 1 227 ? 2.535 14.273 28.25 1 66 227 GLU A C 1
ATOM 1787 O O . GLU A 1 227 ? 2.443 14.5 27.031 1 66 227 GLU A O 1
ATOM 1792 N N . PRO A 1 228 ? 2.613 13.078 28.875 1 72.75 228 PRO A N 1
ATOM 1793 C CA . PRO A 1 228 ? 2.205 11.969 28 1 72.75 228 PRO A CA 1
ATOM 1794 C C . PRO A 1 228 ? 0.825 12.172 27.391 1 72.75 228 PRO A C 1
ATOM 1796 O O . PRO A 1 228 ? -0.055 12.766 28.016 1 72.75 228 PRO A O 1
ATOM 1799 N N . ALA A 1 229 ? 0.729 11.82 26.156 1 79.25 229 ALA A N 1
ATOM 1800 C CA . ALA A 1 229 ? -0.577 11.875 25.5 1 79.25 229 ALA A CA 1
ATOM 1801 C C . ALA A 1 229 ? -1.57 10.938 26.188 1 79.25 229 ALA A C 1
ATOM 1803 O O . ALA A 1 229 ? -1.191 9.875 26.672 1 79.25 229 ALA A O 1
ATOM 1804 N N . PRO A 1 230 ? -2.811 11.359 26.281 1 91.06 230 PRO A N 1
ATOM 1805 C CA . PRO A 1 230 ? -3.814 10.438 26.828 1 91.06 230 PRO A CA 1
ATOM 1806 C C . PRO A 1 230 ? -3.891 9.133 26.047 1 91.06 230 PRO A C 1
ATOM 1808 O O . PRO A 1 230 ? -3.732 9.133 24.812 1 91.06 230 PRO A O 1
ATOM 1811 N N . ASP A 1 231 ? -4.09 8.055 26.828 1 95.06 231 ASP A N 1
ATOM 1812 C CA . ASP A 1 231 ? -4.23 6.723 26.25 1 95.06 231 ASP A CA 1
ATOM 1813 C C . ASP A 1 231 ? -5.668 6.477 25.797 1 95.06 231 ASP A C 1
ATOM 1815 O O . ASP A 1 231 ? -6.516 6.066 26.594 1 95.06 231 ASP A O 1
ATOM 1819 N N . VAL A 1 232 ? -5.883 6.68 24.547 1 98.19 232 VAL A N 1
ATOM 1820 C CA . VAL A 1 232 ? -7.238 6.609 24.016 1 98.19 232 VAL A CA 1
ATOM 1821 C C . VAL A 1 232 ? -7.754 5.172 24.094 1 98.19 232 VAL A C 1
ATOM 1823 O O . VAL A 1 232 ? -8.938 4.941 24.344 1 98.19 232 VAL A O 1
ATOM 1826 N N . TYR A 1 233 ? -6.918 4.152 23.875 1 98.38 233 TYR A N 1
ATOM 1827 C CA . TYR A 1 233 ? -7.375 2.768 23.938 1 98.38 233 TYR A CA 1
ATOM 1828 C C . TYR A 1 233 ? -7.816 2.402 25.344 1 98.38 233 TYR A C 1
ATOM 1830 O O . TYR A 1 233 ? -8.883 1.817 25.531 1 98.38 233 TYR A O 1
ATOM 1838 N N . ALA A 1 234 ? -6.992 2.734 26.297 1 98 234 ALA A N 1
ATOM 1839 C CA . ALA A 1 234 ? -7.367 2.473 27.688 1 98 234 ALA A CA 1
ATOM 1840 C C . ALA A 1 234 ? -8.68 3.164 28.047 1 98 234 ALA A C 1
ATOM 1842 O O . ALA A 1 234 ? -9.516 2.6 28.75 1 98 234 ALA A O 1
ATOM 1843 N N . ALA A 1 235 ? -8.836 4.434 27.609 1 98.69 235 ALA A N 1
ATOM 1844 C CA . ALA A 1 235 ? -10.078 5.156 27.844 1 98.69 235 ALA A CA 1
ATOM 1845 C C . ALA A 1 235 ? -11.266 4.422 27.219 1 98.69 235 ALA A C 1
ATOM 1847 O O . ALA A 1 235 ? -12.32 4.301 27.828 1 98.69 235 ALA A O 1
ATOM 1848 N N . CYS A 1 236 ? -11.07 3.9 26.016 1 98.75 236 CYS A N 1
ATOM 1849 C CA . CYS A 1 236 ? -12.125 3.172 25.328 1 98.75 236 CYS A CA 1
ATOM 1850 C C . CYS A 1 236 ? -12.492 1.894 26.078 1 98.75 236 CYS A C 1
ATOM 1852 O O . CYS A 1 236 ? -13.664 1.564 26.219 1 98.75 236 CYS A O 1
ATOM 1854 N N . VAL A 1 237 ? -11.469 1.164 26.531 1 98.69 237 VAL A N 1
ATOM 1855 C CA . VAL A 1 237 ? -11.695 -0.067 27.281 1 98.69 237 VAL A CA 1
ATOM 1856 C C . VAL A 1 237 ? -12.484 0.241 28.547 1 98.69 237 VAL A C 1
ATOM 1858 O O . VAL A 1 237 ? -13.469 -0.438 28.859 1 98.69 237 VAL A O 1
ATOM 1861 N N . ARG A 1 238 ? -12.094 1.295 29.266 1 98.31 238 ARG A N 1
ATOM 1862 C CA . ARG A 1 238 ? -12.781 1.69 30.5 1 98.31 238 ARG A CA 1
ATOM 1863 C C . ARG A 1 238 ? -14.234 2.043 30.219 1 98.31 238 ARG A C 1
ATOM 1865 O O . ARG A 1 238 ? -15.109 1.796 31.047 1 98.31 238 ARG A O 1
ATOM 1872 N N . ALA A 1 239 ? -14.469 2.543 29.062 1 98.5 239 ALA A N 1
ATOM 1873 C CA . ALA A 1 239 ? -15.812 2.986 28.688 1 98.5 239 ALA A CA 1
ATOM 1874 C C . ALA A 1 239 ? -16.609 1.845 28.062 1 98.5 239 ALA A C 1
ATOM 1876 O O . ALA A 1 239 ? -17.719 2.053 27.578 1 98.5 239 ALA A O 1
ATOM 1877 N N . ASN A 1 240 ? -16.016 0.616 27.953 1 98.25 240 ASN A N 1
ATOM 1878 C CA . ASN A 1 240 ? -16.609 -0.575 27.359 1 98.25 240 ASN A CA 1
ATOM 1879 C C . ASN A 1 240 ? -16.844 -0.404 25.859 1 98.25 240 ASN A C 1
ATOM 1881 O O . ASN A 1 240 ? -17.859 -0.861 25.328 1 98.25 240 ASN A O 1
ATOM 1885 N N . ASN A 1 241 ? -16 0.373 25.219 1 98.5 241 ASN A N 1
ATOM 1886 C CA . ASN A 1 241 ? -15.977 0.552 23.766 1 98.5 241 ASN A CA 1
ATOM 1887 C C . ASN A 1 241 ? -14.594 0.242 23.188 1 98.5 241 ASN A C 1
ATOM 1889 O O . ASN A 1 241 ? -14.016 1.068 22.484 1 98.5 241 ASN A O 1
ATOM 1893 N N . PRO A 1 242 ? -14.055 -0.949 23.359 1 98.25 242 PRO A N 1
ATOM 1894 C CA . PRO A 1 242 ? -12.664 -1.226 22.984 1 98.25 242 PRO A CA 1
ATOM 1895 C C . PRO A 1 242 ? -12.406 -1.049 21.5 1 98.25 242 PRO A C 1
ATOM 1897 O O . PRO A 1 2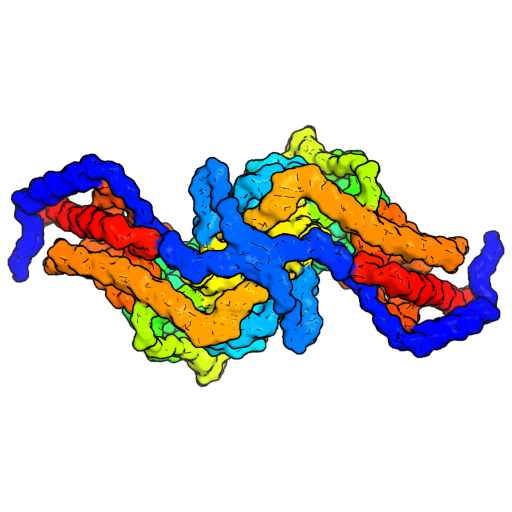42 ? -11.273 -0.769 21.094 1 98.25 242 PRO A O 1
ATOM 1900 N N . GLU A 1 243 ? -13.43 -1.177 20.641 1 98.25 243 GLU A N 1
ATOM 1901 C CA . GLU A 1 243 ? -13.25 -1.12 19.203 1 98.25 243 GLU A CA 1
ATOM 1902 C C . GLU A 1 243 ? -13.375 0.31 18.688 1 98.25 243 GLU A C 1
ATOM 1904 O O . GLU A 1 243 ? -13.211 0.56 17.484 1 98.25 243 GLU A O 1
ATOM 1909 N N . ARG A 1 244 ? -13.586 1.263 19.547 1 98.31 244 ARG A N 1
ATOM 1910 C CA . ARG A 1 244 ? -13.969 2.623 19.188 1 98.31 244 ARG A CA 1
ATOM 1911 C C . ARG A 1 244 ? -12.867 3.316 18.391 1 98.31 244 ARG A C 1
ATOM 1913 O O . ARG A 1 244 ? -13.141 4.078 17.469 1 98.31 244 ARG A O 1
ATOM 1920 N N . ALA A 1 245 ? -11.656 3.027 18.719 1 98.75 245 ALA A N 1
ATOM 1921 C CA . ALA A 1 245 ? -10.562 3.775 18.109 1 98.75 245 ALA A CA 1
ATOM 1922 C C . ALA A 1 245 ? -9.727 2.881 17.188 1 98.75 245 ALA A C 1
ATOM 1924 O O . ALA A 1 245 ? -9.43 1.734 17.531 1 98.75 245 ALA A O 1
ATOM 1925 N N . ILE A 1 246 ? -9.414 3.336 16.031 1 98.94 246 ILE A N 1
ATOM 1926 C CA . ILE A 1 246 ? -8.383 2.801 15.148 1 98.94 246 ILE A CA 1
ATOM 1927 C C . ILE A 1 246 ? -7.215 3.781 15.062 1 98.94 246 ILE A C 1
ATOM 1929 O O . ILE A 1 246 ? -7.391 4.93 14.648 1 98.94 246 ILE A O 1
ATOM 1933 N N . LEU A 1 247 ? -6.055 3.352 15.414 1 98.88 247 LEU A N 1
ATOM 1934 C CA . LEU A 1 247 ? -4.914 4.246 15.562 1 98.88 247 LEU A CA 1
ATOM 1935 C C . LEU A 1 247 ? -3.949 4.105 14.391 1 98.88 247 LEU A C 1
ATOM 1937 O O . LEU A 1 247 ? -3.715 2.996 13.906 1 98.88 247 LEU A O 1
ATOM 1941 N N . PHE A 1 248 ? -3.367 5.238 13.977 1 98.88 248 PHE A N 1
ATOM 1942 C CA . PHE A 1 248 ? -2.432 5.266 12.859 1 98.88 248 PHE A CA 1
ATOM 1943 C C . PHE A 1 248 ? -1.202 6.098 13.203 1 98.88 248 PHE A C 1
ATOM 1945 O O . PHE A 1 248 ? -1.307 7.113 13.891 1 98.88 248 PHE A O 1
ATOM 1952 N N . ALA A 1 249 ? -0.065 5.68 12.695 1 98.38 249 ALA A N 1
ATOM 1953 C CA . ALA A 1 249 ? 1.183 6.438 12.789 1 98.38 249 ALA A CA 1
ATOM 1954 C C . ALA A 1 249 ? 2.143 6.047 11.672 1 98.38 249 ALA A C 1
ATOM 1956 O O . ALA A 1 249 ? 1.911 5.066 10.961 1 98.38 249 ALA A O 1
ATOM 1957 N N . SER A 1 250 ? 3.121 6.785 11.445 1 98.06 250 SER A N 1
ATOM 1958 C CA . SER A 1 250 ? 4.184 6.461 10.5 1 98.06 250 SER A CA 1
ATOM 1959 C C . SER A 1 250 ? 5.508 7.09 10.922 1 98.06 250 SER A C 1
ATOM 1961 O O . SER A 1 250 ? 5.535 7.973 11.781 1 98.06 250 SER A O 1
ATOM 1963 N N . THR A 1 251 ? 6.566 6.645 10.352 1 98.31 251 THR A N 1
ATOM 1964 C CA . THR A 1 251 ? 7.891 7.156 10.68 1 98.31 251 THR A CA 1
ATOM 1965 C C . THR A 1 251 ? 8.414 8.07 9.57 1 98.31 251 THR A C 1
ATOM 1967 O O . THR A 1 251 ? 9.578 8.461 9.578 1 98.31 251 THR A O 1
ATOM 1970 N N . SER A 1 252 ? 7.559 8.414 8.625 1 96.44 252 SER A N 1
ATOM 1971 C CA . SER A 1 252 ? 8 9.164 7.453 1 96.44 252 SER A CA 1
ATOM 1972 C C . SER A 1 252 ? 8.609 10.5 7.852 1 96.44 252 SER A C 1
ATOM 1974 O O . SER A 1 252 ? 9.555 10.977 7.215 1 96.44 252 SER A O 1
ATOM 1976 N N . LYS A 1 253 ? 8.062 11.148 8.93 1 97 253 LYS A N 1
ATOM 1977 C CA . LYS A 1 253 ? 8.586 12.43 9.383 1 97 253 LYS A CA 1
ATOM 1978 C C . LYS A 1 253 ? 9.672 12.242 10.438 1 97 253 LYS A C 1
ATOM 1980 O O . LYS A 1 253 ? 10.094 13.203 11.086 1 97 253 LYS A O 1
ATOM 1985 N N . MET A 1 254 ? 10.078 11.039 10.664 1 97.69 254 MET A N 1
ATOM 1986 C CA . MET A 1 254 ? 11.109 10.719 11.648 1 97.69 254 MET A CA 1
ATOM 1987 C C . MET A 1 254 ? 12.43 10.367 10.961 1 97.69 254 MET A C 1
ATOM 1989 O O . MET A 1 254 ? 13.5 10.609 11.508 1 97.69 254 MET A O 1
ATOM 1993 N N . VAL A 1 255 ? 12.32 9.75 9.75 1 97.56 255 VAL A N 1
ATOM 1994 C CA . VAL A 1 255 ? 13.508 9.32 9.016 1 97.56 255 VAL A CA 1
ATOM 1995 C C . VAL A 1 255 ? 13.531 9.977 7.641 1 97.56 255 VAL A C 1
ATOM 1997 O O . VAL A 1 255 ? 13.625 11.203 7.527 1 97.56 255 VAL A O 1
ATOM 2000 N N . ILE A 1 256 ? 13.227 9.25 6.547 1 96.25 256 ILE A N 1
ATOM 2001 C CA . ILE A 1 256 ? 13.148 9.789 5.195 1 96.25 256 ILE A CA 1
ATOM 2002 C C . ILE A 1 256 ? 11.703 9.781 4.715 1 96.25 256 ILE A C 1
ATOM 2004 O O . ILE A 1 256 ? 11.102 8.711 4.547 1 96.25 256 ILE A O 1
ATOM 2008 N N . PRO A 1 257 ? 11.148 11.008 4.469 1 95.62 257 PRO A N 1
ATOM 2009 C CA . PRO A 1 257 ? 9.758 11.062 4.023 1 95.62 257 PRO A CA 1
ATOM 2010 C C . PRO A 1 257 ? 9.477 10.125 2.85 1 95.62 257 PRO A C 1
ATOM 2012 O O . PRO A 1 257 ? 10.289 10.023 1.929 1 95.62 257 PRO A O 1
ATOM 2015 N N . SER A 1 258 ? 8.344 9.398 2.877 1 93.06 258 SER A N 1
ATOM 2016 C CA . SER A 1 258 ? 7.855 8.43 1.9 1 93.06 258 SER A CA 1
ATOM 2017 C C . SER A 1 258 ? 8.648 7.129 1.97 1 93.06 258 SER A C 1
ATOM 2019 O O . SER A 1 258 ? 8.336 6.172 1.258 1 93.06 258 SER A O 1
ATOM 2021 N N . SER A 1 259 ? 9.648 7.07 2.822 1 95.62 259 SER A N 1
ATOM 2022 C CA . SER A 1 259 ? 10.445 5.848 2.914 1 95.62 259 SER A CA 1
ATOM 2023 C C . SER A 1 259 ? 10.438 5.293 4.336 1 95.62 259 SER A C 1
ATOM 2025 O O . SER A 1 259 ? 11.344 4.555 4.719 1 95.62 259 SER A O 1
ATOM 2027 N N . GLY A 1 260 ? 9.508 5.742 5.113 1 97.62 260 GLY A N 1
ATOM 2028 C CA . GLY A 1 260 ? 9.281 5.172 6.434 1 97.62 260 GLY A CA 1
ATOM 2029 C C . GLY A 1 260 ? 8.414 3.928 6.406 1 97.62 260 GLY A C 1
ATOM 2030 O O . GLY A 1 260 ? 8.344 3.234 5.391 1 97.62 260 GLY A O 1
ATOM 2031 N N . ILE A 1 261 ? 7.895 3.582 7.574 1 98.44 261 ILE A N 1
ATOM 2032 C CA . ILE A 1 261 ? 6.879 2.545 7.73 1 98.44 261 ILE A CA 1
ATOM 2033 C C . ILE A 1 261 ? 5.645 3.129 8.414 1 98.44 261 ILE A C 1
ATOM 2035 O O . ILE A 1 261 ? 5.75 4.086 9.188 1 98.44 261 ILE A O 1
ATOM 2039 N N . ALA A 1 262 ? 4.508 2.617 8.062 1 98.69 262 ALA A N 1
ATOM 2040 C CA . ALA A 1 262 ? 3.25 3.012 8.695 1 98.69 262 ALA A CA 1
ATOM 2041 C C . ALA A 1 262 ? 2.715 1.899 9.594 1 98.69 262 ALA A C 1
ATOM 2043 O O . ALA A 1 262 ? 3.07 0.731 9.422 1 98.69 262 ALA A O 1
ATOM 2044 N N . MET A 1 263 ? 1.906 2.262 10.516 1 98.81 263 MET A N 1
ATOM 2045 C CA . MET A 1 263 ? 1.34 1.312 11.477 1 98.81 263 MET A CA 1
ATOM 2046 C C . MET A 1 263 ? -0.152 1.563 11.672 1 98.81 263 MET A C 1
ATOM 2048 O O . MET A 1 263 ? -0.602 2.709 11.641 1 98.81 263 MET A O 1
ATOM 2052 N N . ILE A 1 264 ? -0.846 0.522 11.891 1 98.94 264 ILE A N 1
ATOM 2053 C CA . ILE A 1 264 ? -2.246 0.55 12.305 1 98.94 264 ILE A CA 1
ATOM 2054 C C . ILE A 1 264 ? -2.422 -0.251 13.594 1 98.94 264 ILE A C 1
ATOM 2056 O O . ILE A 1 264 ? -1.765 -1.276 13.789 1 98.94 264 ILE A O 1
ATOM 2060 N N . GLY A 1 265 ? -3.236 0.228 14.516 1 98.81 265 GLY A N 1
ATOM 2061 C CA . GLY A 1 265 ? -3.482 -0.461 15.773 1 98.81 265 GLY A CA 1
ATOM 2062 C C . GLY A 1 265 ? -4.887 -0.248 16.297 1 98.81 265 GLY A C 1
ATOM 2063 O O . GLY A 1 265 ? -5.613 0.622 15.82 1 98.81 265 GLY A O 1
ATOM 2064 N N . GLY A 1 266 ? -5.266 -0.991 17.203 1 98.62 266 GLY A N 1
ATOM 2065 C CA . GLY A 1 266 ? -6.551 -0.972 17.891 1 98.62 266 GLY A CA 1
ATOM 2066 C C . GLY A 1 266 ? -6.766 -2.174 18.797 1 98.62 266 GLY A C 1
ATOM 2067 O O . GLY A 1 266 ? -5.801 -2.766 19.281 1 98.62 266 GLY A O 1
ATOM 2068 N N . SER A 1 267 ? -8.008 -2.451 19.109 1 98.62 267 SER A N 1
ATOM 2069 C CA . SER A 1 267 ? -8.328 -3.645 19.875 1 98.62 267 SER A CA 1
ATOM 2070 C C . SER A 1 267 ? -7.891 -4.91 19.156 1 98.62 267 SER A C 1
ATOM 2072 O O . SER A 1 267 ? -7.648 -4.887 17.938 1 98.62 267 SER A O 1
ATOM 2074 N N . PRO A 1 268 ? -7.738 -6.008 19.891 1 98.5 268 PRO A N 1
ATOM 2075 C CA . PRO A 1 268 ? -7.449 -7.277 19.234 1 98.5 268 PRO A CA 1
ATOM 2076 C C . PRO A 1 268 ? -8.453 -7.609 18.125 1 98.5 268 PRO A C 1
ATOM 2078 O O . PRO A 1 268 ? -8.062 -8.102 17.062 1 98.5 268 PRO A O 1
ATOM 2081 N N . GLU A 1 269 ? -9.672 -7.266 18.328 1 98.12 269 GLU A N 1
ATOM 2082 C CA . GLU A 1 269 ? -10.711 -7.539 17.344 1 98.12 269 GLU A CA 1
ATOM 2083 C C . GLU A 1 269 ? -10.531 -6.66 16.109 1 98.12 269 GLU A C 1
ATOM 2085 O O . GLU A 1 269 ? -10.688 -7.133 14.977 1 98.12 269 GLU A O 1
ATOM 2090 N N . THR A 1 270 ? -10.227 -5.422 16.375 1 98.25 270 THR A N 1
ATOM 2091 C CA . THR A 1 270 ? -10 -4.5 15.266 1 98.25 270 THR A CA 1
ATOM 2092 C C . THR A 1 270 ? -8.82 -4.961 14.414 1 98.25 270 THR A C 1
ATOM 2094 O O . THR A 1 270 ? -8.898 -4.957 13.18 1 98.25 270 THR A O 1
ATOM 2097 N N . LEU A 1 271 ? -7.793 -5.355 15.07 1 98.69 271 LEU A N 1
ATOM 2098 C CA . LEU A 1 271 ? -6.605 -5.801 14.352 1 98.69 271 LEU A CA 1
ATOM 2099 C C . LEU A 1 271 ? -6.883 -7.09 13.594 1 98.69 271 LEU A C 1
ATOM 2101 O O . LEU A 1 271 ? -6.438 -7.254 12.453 1 98.69 271 LEU A O 1
ATOM 2105 N N . ARG A 1 272 ? -7.551 -8 14.211 1 98.38 272 ARG A N 1
ATOM 2106 C CA . ARG A 1 272 ? -7.922 -9.242 13.547 1 98.38 272 ARG A CA 1
ATOM 2107 C C . ARG A 1 272 ? -8.742 -8.969 12.289 1 98.38 272 ARG A C 1
ATOM 2109 O O . ARG A 1 272 ? -8.484 -9.555 11.234 1 98.38 272 ARG A O 1
ATOM 2116 N N . TRP A 1 273 ? -9.703 -8.109 12.398 1 98.62 273 TRP A N 1
ATOM 2117 C CA . TRP A 1 273 ? -10.531 -7.719 11.266 1 98.62 273 TRP A CA 1
ATOM 2118 C C . TRP A 1 273 ? -9.672 -7.168 10.133 1 98.62 273 TRP A C 1
ATOM 2120 O O . TRP A 1 273 ? -9.812 -7.578 8.977 1 98.62 273 TRP A O 1
ATOM 2130 N N . TRP A 1 274 ? -8.797 -6.281 10.477 1 98.69 274 TRP A N 1
ATOM 2131 C CA . TRP A 1 274 ? -7.957 -5.652 9.461 1 98.69 274 TRP A CA 1
ATOM 2132 C C . TRP A 1 274 ? -7.07 -6.684 8.773 1 98.69 274 TRP A C 1
ATOM 2134 O O . TRP A 1 274 ? -6.945 -6.68 7.547 1 98.69 274 TRP A O 1
ATOM 2144 N N . LEU A 1 275 ? -6.48 -7.57 9.539 1 98.75 275 LEU A N 1
ATOM 2145 C CA . LEU A 1 275 ? -5.602 -8.594 8.992 1 98.75 275 LEU A CA 1
ATOM 2146 C C . LEU A 1 275 ? -6.379 -9.57 8.117 1 98.75 275 LEU A C 1
ATOM 2148 O O . LEU A 1 275 ? -5.871 -10.039 7.094 1 98.75 275 LEU A O 1
ATOM 2152 N N . GLN A 1 276 ? -7.605 -9.867 8.508 1 98.5 276 GLN A N 1
ATOM 2153 C CA . GLN A 1 276 ? -8.461 -10.758 7.719 1 98.5 276 GLN A CA 1
ATOM 2154 C C . GLN A 1 276 ? -8.781 -10.141 6.359 1 98.5 276 GLN A C 1
ATOM 2156 O O . GLN A 1 276 ? -8.898 -10.859 5.363 1 98.5 276 GLN A O 1
ATOM 2161 N N . CYS A 1 277 ? -8.922 -8.891 6.352 1 98.69 277 CYS A N 1
ATOM 2162 C CA . CYS A 1 277 ? -9.148 -8.203 5.082 1 98.69 277 CYS A CA 1
ATOM 2163 C C . CYS A 1 277 ? -7.863 -8.109 4.273 1 98.69 277 CYS A C 1
ATOM 2165 O O . CYS A 1 277 ? -7.855 -8.398 3.076 1 98.69 277 CYS A O 1
ATOM 2167 N N . ARG A 1 278 ? -6.789 -7.762 4.938 1 98.44 278 ARG A N 1
ATOM 2168 C CA . ARG A 1 278 ? -5.523 -7.449 4.277 1 98.44 278 ARG A CA 1
ATOM 2169 C C . ARG A 1 278 ? -4.934 -8.688 3.611 1 98.44 278 ARG A C 1
ATOM 2171 O O . ARG A 1 278 ? -4.23 -8.578 2.605 1 98.44 278 ARG A O 1
ATOM 2178 N N . GLN A 1 279 ? -5.262 -9.852 4.102 1 98.12 279 GLN A N 1
ATOM 2179 C CA . GLN A 1 279 ? -4.68 -11.078 3.564 1 98.12 279 GLN A CA 1
ATOM 2180 C C . GLN A 1 279 ? -5.09 -11.289 2.109 1 98.12 279 GLN A C 1
ATOM 2182 O O . GLN A 1 279 ? -4.434 -12.023 1.373 1 98.12 279 GLN A O 1
ATOM 2187 N N . TYR A 1 280 ? -6.152 -10.672 1.648 1 98.44 280 TYR A N 1
ATOM 2188 C CA . TYR A 1 280 ? -6.594 -10.773 0.262 1 98.44 280 TYR A CA 1
ATOM 2189 C C . TYR A 1 280 ? -5.789 -9.844 -0.636 1 98.44 280 TYR A C 1
ATOM 2191 O O . TYR A 1 280 ? -5.852 -9.945 -1.863 1 98.44 280 TYR A O 1
ATOM 2199 N N . LYS A 1 281 ? -5 -8.969 -0.054 1 97.81 281 LYS A N 1
ATOM 2200 C CA . LYS A 1 281 ? -4.324 -7.887 -0.761 1 97.81 281 LYS A CA 1
ATOM 2201 C C . LYS A 1 281 ? -2.836 -8.18 -0.928 1 97.81 281 LYS A C 1
ATOM 2203 O O . LYS A 1 281 ? -2.234 -7.812 -1.938 1 97.81 281 LYS A O 1
ATOM 2208 N N . THR A 1 282 ? -2.279 -8.773 0.084 1 97.5 282 THR A N 1
ATOM 2209 C CA . THR A 1 282 ? -0.827 -8.906 0.078 1 97.5 282 THR A CA 1
ATOM 2210 C C . THR A 1 282 ? -0.388 -10.07 0.969 1 97.5 282 THR A C 1
ATOM 2212 O O . THR A 1 282 ? -1.115 -10.469 1.88 1 97.5 282 THR A O 1
ATOM 2215 N N . ILE A 1 283 ? 0.831 -10.539 0.631 1 95.31 283 ILE A N 1
ATOM 2216 C CA . ILE A 1 283 ? 1.448 -11.562 1.461 1 95.31 283 ILE A CA 1
ATOM 2217 C C . ILE A 1 283 ? 2.125 -10.914 2.666 1 95.31 283 ILE A C 1
ATOM 2219 O O . ILE A 1 283 ? 2.34 -11.57 3.691 1 95.31 283 ILE A O 1
ATOM 2223 N N . GLY A 1 284 ? 2.451 -9.664 2.512 1 95.44 284 GLY A N 1
ATOM 2224 C CA . GLY A 1 284 ? 3.037 -8.945 3.633 1 95.44 284 GLY A CA 1
ATOM 2225 C C . GLY A 1 284 ? 3.799 -7.707 3.213 1 95.44 284 GLY A C 1
ATOM 2226 O O . GLY A 1 284 ? 4.133 -7.543 2.037 1 95.44 284 GLY A O 1
ATOM 2227 N N . PRO A 1 285 ? 4.074 -6.875 4.195 1 96.56 285 PRO A N 1
ATOM 2228 C CA . PRO A 1 285 ? 4.797 -5.629 3.924 1 96.56 285 PRO A CA 1
ATOM 2229 C C . PRO A 1 285 ? 6.301 -5.84 3.771 1 96.56 285 PRO A C 1
ATOM 2231 O O . PRO A 1 285 ? 6.781 -6.973 3.883 1 96.56 285 PRO A O 1
ATOM 2234 N N . ASP A 1 286 ? 7.023 -4.82 3.42 1 96.88 286 ASP A N 1
ATOM 2235 C CA . ASP A 1 286 ? 8.469 -4.812 3.221 1 96.88 286 ASP A CA 1
ATOM 2236 C C . ASP A 1 286 ? 9.211 -5.027 4.539 1 96.88 286 ASP A C 1
ATOM 2238 O O . ASP A 1 286 ? 9.445 -4.074 5.285 1 96.88 286 ASP A O 1
ATOM 2242 N N . LYS A 1 287 ? 9.641 -6.25 4.793 1 94.75 287 LYS A N 1
ATOM 2243 C CA . LYS A 1 287 ? 10.266 -6.574 6.07 1 94.75 287 LYS A CA 1
ATOM 2244 C C . LYS A 1 287 ? 11.68 -6 6.148 1 94.75 287 LYS A C 1
ATOM 2246 O O . LYS A 1 287 ? 12.164 -5.684 7.238 1 94.75 287 LYS A O 1
ATOM 2251 N N . VAL A 1 288 ? 12.375 -5.848 5.012 1 95 288 VAL A N 1
ATOM 2252 C CA . VAL A 1 288 ? 13.711 -5.277 5.008 1 95 288 VAL A CA 1
ATOM 2253 C C . VAL A 1 288 ? 13.664 -3.836 5.512 1 95 288 VAL A C 1
ATOM 2255 O O . VAL A 1 288 ? 14.5 -3.43 6.324 1 95 288 VAL A O 1
ATOM 2258 N N . ASN A 1 289 ? 12.703 -3.082 5.051 1 96.94 289 ASN A N 1
ATOM 2259 C CA . ASN A 1 289 ? 12.555 -1.708 5.523 1 96.94 289 ASN A CA 1
ATOM 2260 C C . ASN A 1 289 ? 12.25 -1.656 7.016 1 96.94 289 ASN A C 1
ATOM 2262 O O . ASN A 1 289 ? 12.695 -0.742 7.715 1 96.94 289 ASN A O 1
ATOM 2266 N N . GLN A 1 290 ? 11.492 -2.617 7.508 1 97.06 290 GLN A N 1
ATOM 2267 C CA . GLN A 1 290 ? 11.203 -2.703 8.93 1 97.06 290 GLN A CA 1
ATOM 2268 C C . GLN A 1 290 ? 12.469 -2.965 9.742 1 97.06 290 GLN A C 1
ATOM 2270 O O . GLN A 1 290 ? 12.711 -2.312 10.758 1 97.06 290 GLN A O 1
ATOM 2275 N N . VAL A 1 291 ? 13.258 -3.85 9.234 1 95.06 291 VAL A N 1
ATOM 2276 C CA . VAL A 1 291 ? 14.5 -4.203 9.914 1 95.06 291 VAL A CA 1
ATOM 2277 C C . VAL A 1 291 ? 15.438 -3.002 9.922 1 95.06 291 VAL A C 1
ATOM 2279 O O . VAL A 1 291 ? 16.125 -2.756 10.914 1 95.06 291 VAL A O 1
ATOM 2282 N N . ARG A 1 292 ? 15.445 -2.279 8.859 1 96.19 292 ARG A N 1
ATOM 2283 C CA . ARG A 1 292 ? 16.219 -1.047 8.812 1 96.19 292 ARG A CA 1
ATOM 2284 C C . ARG A 1 292 ? 15.844 -0.113 9.953 1 96.19 292 ARG A C 1
ATOM 2286 O O . ARG A 1 292 ? 16.703 0.471 10.602 1 96.19 292 ARG A O 1
ATOM 2293 N N . HIS A 1 293 ? 14.602 0.02 10.195 1 97.81 293 HIS A N 1
ATOM 2294 C CA . HIS A 1 293 ? 14.109 0.869 11.273 1 97.81 293 HIS A CA 1
ATOM 2295 C C . HIS A 1 293 ? 14.578 0.357 12.633 1 97.81 293 HIS A C 1
ATOM 2297 O O . HIS A 1 293 ? 15.008 1.142 13.484 1 97.81 293 HIS A O 1
ATOM 2303 N N . LEU A 1 294 ? 14.461 -0.958 12.758 1 96.56 294 LEU A N 1
ATOM 2304 C CA . LEU A 1 294 ? 14.883 -1.582 14.008 1 96.56 294 LEU A CA 1
ATOM 2305 C C . LEU A 1 294 ? 16.359 -1.33 14.266 1 96.56 294 LEU A C 1
ATOM 2307 O O . LEU A 1 294 ? 16.75 -0.963 15.375 1 96.56 294 LEU A O 1
ATOM 2311 N N . MET A 1 295 ? 17.141 -1.45 13.234 1 96.06 295 MET A N 1
ATOM 2312 C CA . MET A 1 295 ? 18.578 -1.287 13.352 1 96.06 295 MET A CA 1
ATOM 2313 C C . MET A 1 295 ? 18.953 0.176 13.578 1 96.06 295 MET A C 1
ATOM 2315 O O . MET A 1 295 ? 19.891 0.481 14.305 1 96.06 295 MET A O 1
ATOM 2319 N N . PHE A 1 296 ? 18.281 1.075 12.969 1 97.75 296 PHE A N 1
ATOM 2320 C CA . PHE A 1 296 ? 18.562 2.502 13.078 1 97.75 296 PHE A CA 1
ATOM 2321 C C . PHE A 1 296 ? 18.266 3.008 14.477 1 97.75 296 PHE A C 1
ATOM 2323 O O . PHE A 1 296 ? 19.094 3.684 15.094 1 97.75 296 PHE A O 1
ATOM 2330 N N . PHE A 1 297 ? 17.094 2.629 15.031 1 98.19 297 PHE A N 1
ATOM 2331 C CA . PHE A 1 297 ? 16.656 3.182 16.312 1 98.19 297 PHE A CA 1
ATOM 2332 C C . PHE A 1 297 ? 17.141 2.307 17.469 1 98.19 297 PHE A C 1
ATOM 2334 O O . PHE A 1 297 ? 17.484 2.814 18.531 1 98.19 297 PHE A O 1
ATOM 2341 N N . GLN A 1 298 ? 17.016 0.967 17.328 1 96.38 298 GLN A N 1
ATOM 2342 C CA . GLN A 1 298 ? 17.484 -0.056 18.25 1 96.38 298 GLN A CA 1
ATOM 2343 C C . GLN A 1 298 ? 16.641 -0.083 19.516 1 96.38 298 GLN A C 1
ATOM 2345 O O . GLN A 1 298 ? 16.172 -1.142 19.938 1 96.38 298 GLN A O 1
ATOM 2350 N N . THR A 1 299 ? 16.5 1.164 20.219 1 97.5 299 THR A N 1
ATOM 2351 C CA . THR A 1 299 ? 15.773 1.241 21.469 1 97.5 299 THR A CA 1
ATOM 2352 C C . THR A 1 299 ? 14.82 2.43 21.469 1 97.5 299 THR A C 1
ATOM 2354 O O . THR A 1 299 ? 14.969 3.352 20.672 1 97.5 299 THR A O 1
ATOM 2357 N N . ALA A 1 300 ? 13.914 2.395 22.406 1 95.69 300 ALA A N 1
ATOM 2358 C CA . ALA A 1 300 ? 12.984 3.508 22.594 1 95.69 300 ALA A CA 1
ATOM 2359 C C . ALA A 1 300 ? 13.727 4.773 23.016 1 95.69 300 ALA A C 1
ATOM 2361 O O . ALA A 1 300 ? 13.336 5.883 22.641 1 95.69 300 ALA A O 1
ATOM 2362 N N . ASP A 1 301 ? 14.781 4.641 23.766 1 96.81 301 ASP A N 1
ATOM 2363 C CA . ASP A 1 301 ? 15.586 5.781 24.188 1 96.81 301 ASP A CA 1
ATOM 2364 C C . ASP A 1 301 ? 16.266 6.457 23 1 96.81 301 ASP A C 1
ATOM 2366 O O . ASP A 1 301 ? 16.312 7.688 22.922 1 96.81 301 ASP A O 1
ATOM 2370 N N . ASN A 1 302 ? 16.781 5.652 22.094 1 97.81 302 ASN A N 1
ATOM 2371 C CA . ASN A 1 302 ? 17.391 6.203 20.891 1 97.81 302 ASN A CA 1
ATOM 2372 C C . ASN A 1 302 ? 16.375 6.934 20.031 1 97.81 302 ASN A C 1
ATOM 2374 O O . ASN A 1 302 ? 16.688 7.969 19.438 1 97.81 302 ASN A O 1
ATOM 2378 N N . LEU A 1 303 ? 15.211 6.363 20.016 1 97.25 303 LEU A N 1
ATOM 2379 C CA . LEU A 1 303 ? 14.117 7.004 19.297 1 97.25 303 LEU A CA 1
ATOM 2380 C C . LEU A 1 303 ? 13.812 8.375 19.875 1 97.25 303 LEU A C 1
ATOM 2382 O O . LEU A 1 303 ? 13.719 9.367 19.141 1 97.25 303 LEU A O 1
ATOM 2386 N N . ARG A 1 304 ? 13.719 8.469 21.141 1 94.5 304 ARG A N 1
ATOM 2387 C CA . ARG A 1 304 ? 13.445 9.734 21.812 1 94.5 304 ARG A CA 1
ATOM 2388 C C . ARG A 1 304 ? 14.562 10.742 21.578 1 94.5 304 ARG A C 1
ATOM 2390 O O . ARG A 1 304 ? 14.312 11.922 21.344 1 94.5 304 ARG A O 1
ATOM 2397 N N . ALA A 1 305 ? 15.797 10.266 21.672 1 96.62 305 ALA A N 1
ATOM 2398 C CA . ALA A 1 305 ? 16.953 11.133 21.438 1 96.62 305 ALA A CA 1
ATOM 2399 C C . ALA A 1 305 ? 16.953 11.68 20.016 1 96.62 305 ALA A C 1
ATOM 2401 O O . ALA A 1 305 ? 17.266 12.852 19.797 1 96.62 305 ALA A O 1
ATOM 2402 N N . HIS A 1 306 ? 16.641 10.812 19.109 1 97.62 306 HIS A N 1
ATOM 2403 C CA . HIS A 1 306 ? 16.547 11.203 17.703 1 97.62 306 HIS A CA 1
ATOM 2404 C C . HIS A 1 306 ? 15.5 12.289 17.5 1 97.62 306 HIS A C 1
ATOM 2406 O O . HIS A 1 306 ? 15.758 13.297 16.844 1 97.62 306 HIS A O 1
ATOM 2412 N N . MET A 1 307 ? 14.367 12.102 18.094 1 96.88 307 MET A N 1
ATOM 2413 C CA . MET A 1 307 ? 13.258 13.039 17.891 1 96.88 307 MET A CA 1
ATOM 2414 C C . MET A 1 307 ? 13.492 14.336 18.656 1 96.88 307 MET A C 1
ATOM 2416 O O . MET A 1 307 ? 12.984 15.383 18.281 1 96.88 307 MET A O 1
ATOM 2420 N N . LYS A 1 308 ? 14.266 14.258 19.734 1 96.12 308 LYS A N 1
ATOM 2421 C CA . LYS A 1 308 ? 14.672 15.484 20.422 1 96.12 308 LYS A CA 1
ATOM 2422 C C . LYS A 1 308 ? 15.453 16.406 19.484 1 96.12 308 LYS A C 1
ATOM 2424 O O . LYS A 1 308 ? 15.258 17.625 19.5 1 96.12 308 LYS A O 1
ATOM 2429 N N . ARG A 1 309 ? 16.266 15.867 18.688 1 97.12 309 ARG A N 1
ATOM 2430 C CA . ARG A 1 309 ? 17.031 16.672 17.719 1 97.12 309 ARG A CA 1
ATOM 2431 C C . ARG A 1 309 ? 16.109 17.266 16.672 1 97.12 309 ARG A C 1
ATOM 2433 O O . ARG A 1 309 ? 16.297 18.422 16.266 1 97.12 309 ARG A O 1
ATOM 2440 N N . HIS A 1 310 ? 15.148 16.469 16.203 1 97.5 310 HIS A N 1
ATOM 2441 C CA . HIS A 1 310 ? 14.133 17.031 15.328 1 97.5 310 HIS A CA 1
ATOM 2442 C C . HIS A 1 310 ? 13.422 18.203 15.984 1 97.5 310 HIS A C 1
ATOM 2444 O O . HIS A 1 310 ? 13.234 19.25 15.359 1 97.5 310 HIS A O 1
ATOM 2450 N N . GLY A 1 311 ? 13.023 18 17.219 1 96.88 311 GLY A N 1
ATOM 2451 C CA . GLY A 1 311 ? 12.305 19.031 17.953 1 96.88 311 GLY A CA 1
ATOM 2452 C C . GLY A 1 311 ? 13.086 20.312 18.094 1 96.88 311 GLY A C 1
ATOM 2453 O O . GLY A 1 311 ? 12.523 21.406 18 1 96.88 311 GLY A O 1
ATOM 2454 N N . GLN A 1 312 ? 14.367 20.188 18.328 1 96.25 312 GLN A N 1
ATOM 2455 C CA . GLN A 1 312 ? 15.219 21.359 18.453 1 96.25 312 GLN A CA 1
ATOM 2456 C C . GLN A 1 312 ? 15.242 22.172 17.172 1 96.25 312 GLN A C 1
ATOM 2458 O O . GLN A 1 312 ? 15.125 23.391 17.203 1 96.25 312 GLN A O 1
ATOM 2463 N N . SER A 1 313 ? 15.383 21.484 16.094 1 96.44 313 SER A N 1
ATOM 2464 C CA . SER A 1 313 ? 15.383 22.141 14.797 1 96.44 313 SER A CA 1
ATOM 2465 C C . SER A 1 313 ? 14.055 22.844 14.531 1 96.44 313 SER A C 1
ATOM 2467 O O . SER A 1 313 ? 14.031 24.031 14.195 1 96.44 313 SER A O 1
ATOM 2469 N N . LEU A 1 314 ? 12.992 22.141 14.742 1 97.44 314 LEU A N 1
ATOM 2470 C CA . LEU A 1 314 ? 11.656 22.688 14.492 1 97.44 314 LEU A CA 1
ATOM 2471 C C . LEU A 1 314 ? 11.328 23.797 15.477 1 97.44 314 LEU A C 1
ATOM 2473 O O . LEU A 1 314 ? 10.789 24.844 15.086 1 97.44 314 LEU A O 1
ATOM 2477 N N . GLY A 1 315 ? 11.664 23.578 16.719 1 96.94 315 GLY A N 1
ATOM 2478 C CA . GLY A 1 315 ? 11.391 24.578 17.734 1 96.94 315 GLY A CA 1
ATOM 2479 C C . GLY A 1 315 ? 11.977 25.938 17.406 1 96.94 315 GLY A C 1
ATOM 2480 O O . GLY A 1 315 ? 11.32 26.969 17.594 1 96.94 315 GLY A O 1
ATOM 2481 N N . ALA A 1 316 ? 13.18 25.938 16.969 1 97.25 316 ALA A N 1
ATOM 2482 C CA . ALA A 1 316 ? 13.852 27.188 16.625 1 97.25 316 ALA A CA 1
ATOM 2483 C C . ALA A 1 316 ? 13.125 27.906 15.484 1 97.25 316 ALA A C 1
ATOM 2485 O O . ALA A 1 316 ? 12.992 29.125 15.492 1 97.25 316 ALA A O 1
ATOM 2486 N N . LYS A 1 317 ? 12.688 27.172 14.547 1 97.62 317 LYS A N 1
ATOM 2487 C CA . LYS A 1 317 ? 11.977 27.734 13.398 1 97.62 317 LYS A CA 1
ATOM 2488 C C . LYS A 1 317 ? 10.633 28.328 13.812 1 97.62 317 LYS A C 1
ATOM 2490 O O . LYS A 1 317 ? 10.289 29.438 13.398 1 97.62 317 LYS A O 1
ATOM 2495 N N . PHE A 1 318 ? 9.938 27.594 14.602 1 98 318 PHE A N 1
ATOM 2496 C CA . PHE A 1 318 ? 8.633 28.047 15.07 1 98 318 PHE A CA 1
ATOM 2497 C C . PHE A 1 318 ? 8.773 29.281 15.953 1 98 318 PHE A C 1
ATOM 2499 O O . PHE A 1 318 ? 7.973 30.219 15.859 1 98 318 PHE A O 1
ATOM 2506 N N . GLN A 1 319 ? 9.758 29.25 16.734 1 97.69 319 GLN A N 1
ATOM 2507 C CA . GLN A 1 319 ? 10.016 30.391 17.609 1 97.69 319 GLN A CA 1
ATOM 2508 C C . GLN A 1 319 ? 10.289 31.641 16.781 1 97.69 319 GLN A C 1
ATOM 2510 O O . GLN A 1 319 ? 9.805 32.719 17.109 1 97.69 319 GLN A O 1
ATOM 2515 N N . ARG A 1 320 ? 11.023 31.469 15.773 1 98.12 320 ARG A N 1
ATOM 2516 C CA . ARG A 1 320 ? 11.352 32.625 14.938 1 98.12 320 ARG A CA 1
ATOM 2517 C C . ARG A 1 320 ? 10.102 33.188 14.281 1 98.12 320 ARG A C 1
ATOM 2519 O O . ARG A 1 320 ? 9.938 34.406 14.219 1 98.12 320 ARG A O 1
ATOM 2526 N N . VAL A 1 321 ? 9.234 32.375 13.758 1 98.44 321 VAL A N 1
ATOM 2527 C CA . VAL A 1 321 ? 7.977 32.844 13.18 1 98.44 321 VAL A CA 1
ATOM 2528 C C . VAL A 1 321 ? 7.172 33.594 14.227 1 98.44 321 VAL A C 1
ATOM 2530 O O . VAL A 1 321 ? 6.684 34.719 13.961 1 98.44 321 VAL A O 1
ATOM 2533 N N . ARG A 1 322 ? 7.066 33.094 15.398 1 97.75 322 ARG A N 1
ATOM 2534 C CA . ARG A 1 322 ? 6.277 33.688 16.469 1 97.75 322 ARG A CA 1
ATOM 2535 C C . ARG A 1 322 ? 6.84 35.031 16.859 1 97.75 322 ARG A C 1
ATOM 2537 O O . ARG A 1 322 ? 6.086 35.969 17.141 1 97.75 322 ARG A O 1
ATOM 2544 N N . GLN A 1 323 ? 8.117 35.094 16.875 1 98.25 323 GLN A N 1
ATOM 2545 C CA . GLN A 1 323 ? 8.758 36.375 17.219 1 98.25 323 GLN A CA 1
ATOM 2546 C C . GLN A 1 323 ? 8.414 37.438 16.203 1 98.25 323 GLN A C 1
ATOM 2548 O O . GLN A 1 323 ? 8.055 38.562 16.562 1 98.25 323 GLN A O 1
ATOM 2553 N N . ILE A 1 324 ? 8.508 37.094 14.992 1 98.44 324 ILE A N 1
ATOM 2554 C CA . ILE A 1 324 ? 8.242 38.062 13.93 1 98.44 324 ILE A CA 1
ATOM 2555 C C . ILE A 1 324 ? 6.754 38.438 13.93 1 98.44 324 ILE A C 1
ATOM 2557 O O . ILE A 1 324 ? 6.398 39.594 13.805 1 98.44 324 ILE A O 1
ATOM 2561 N N . PHE A 1 325 ? 5.879 37.469 14.078 1 98.56 325 PHE A N 1
ATOM 2562 C CA . PHE A 1 325 ? 4.449 37.75 14.172 1 98.56 325 PHE A CA 1
ATOM 2563 C C . PHE A 1 325 ? 4.152 38.656 15.359 1 98.56 325 PHE A C 1
ATOM 2565 O O . PHE A 1 325 ? 3.373 39.594 15.25 1 98.56 325 PHE A O 1
ATOM 2572 N N . SER A 1 326 ? 4.801 38.375 16.469 1 98.31 326 SER A N 1
ATOM 2573 C CA . SER A 1 326 ? 4.602 39.219 17.672 1 98.31 326 SER A CA 1
ATOM 2574 C C . SER A 1 326 ? 5.039 40.656 17.422 1 98.31 326 SER A C 1
ATOM 2576 O O . SER A 1 326 ? 4.359 41.594 17.844 1 98.31 326 SER A O 1
ATOM 2578 N N . GLN A 1 327 ? 6.086 40.781 16.781 1 97.81 327 GLN A N 1
ATOM 2579 C CA . GLN A 1 327 ? 6.652 42.094 16.531 1 97.81 327 GLN A CA 1
ATOM 2580 C C . GLN A 1 327 ? 5.754 42.906 15.602 1 97.81 327 GLN A C 1
ATOM 2582 O O . GLN A 1 327 ? 5.613 44.125 15.773 1 97.81 327 GLN A O 1
ATOM 2587 N N . HIS A 1 328 ? 5.129 42.281 14.688 1 97 328 HIS A N 1
ATOM 2588 C CA . HIS A 1 328 ? 4.516 43.031 13.609 1 97 328 HIS A CA 1
ATOM 2589 C C . HIS A 1 328 ? 2.992 42.969 13.688 1 97 328 HIS A C 1
ATOM 2591 O O . HIS A 1 328 ? 2.301 43.812 13.117 1 97 328 HIS A O 1
ATOM 2597 N N . LEU A 1 329 ? 2.484 41.969 14.383 1 97.62 329 LEU A N 1
ATOM 2598 C CA . LEU A 1 329 ? 1.051 41.75 14.234 1 97.62 329 LEU A CA 1
ATOM 2599 C C . LEU A 1 329 ? 0.333 41.938 15.57 1 97.62 329 LEU A C 1
ATOM 2601 O O . LEU A 1 329 ? -0.896 42 15.609 1 97.62 329 LEU A O 1
ATOM 2605 N N . THR A 1 330 ? 1.096 41.906 16.656 1 96.75 330 THR A N 1
ATOM 2606 C CA . THR A 1 330 ? 0.466 42.094 17.953 1 96.75 330 THR A CA 1
ATOM 2607 C C . THR A 1 330 ? -0.333 43.406 17.984 1 96.75 330 THR A C 1
ATOM 2609 O O . THR A 1 330 ? 0.144 44.438 17.516 1 96.75 330 THR A O 1
ATOM 2612 N N . GLY A 1 331 ? -1.568 43.344 18.453 1 94.12 331 GLY A N 1
ATOM 2613 C CA . GLY A 1 331 ? -2.393 44.531 18.594 1 94.12 331 GLY A CA 1
ATOM 2614 C C . GLY A 1 331 ? -3.365 44.719 17.438 1 94.12 331 GLY A C 1
ATOM 2615 O O . GLY A 1 331 ? -4.312 45.5 17.547 1 94.12 331 GLY A O 1
ATOM 2616 N N . LEU A 1 332 ? -3.07 44.031 16.359 1 94.38 332 LEU A N 1
ATOM 2617 C CA . LEU A 1 332 ? -4.027 44.125 15.25 1 94.38 332 LEU A CA 1
ATOM 2618 C C . LEU A 1 332 ? -5.316 43.375 15.609 1 94.38 332 LEU A C 1
ATOM 2620 O O . LEU A 1 332 ? -5.281 42.219 16.031 1 94.38 332 LEU A O 1
ATOM 2624 N N . PRO A 1 333 ? -6.449 44.031 15.445 1 95.19 333 PRO A N 1
ATOM 2625 C CA . PRO A 1 333 ? -7.719 43.406 15.797 1 95.19 333 PRO A CA 1
ATOM 2626 C C . PRO A 1 333 ? -7.984 42.125 15 1 95.19 333 PRO A C 1
ATOM 2628 O O . PRO A 1 333 ? -7.746 42.094 13.789 1 95.19 333 PRO A O 1
ATOM 2631 N N . GLU A 1 334 ? -8.422 41.094 15.695 1 96.5 334 GLU A N 1
ATOM 2632 C CA . GLU A 1 334 ? -8.891 39.844 15.109 1 96.5 334 GLU A CA 1
ATOM 2633 C C . GLU A 1 334 ? -7.746 39.062 14.469 1 96.5 334 GLU A C 1
ATOM 2635 O O . GLU A 1 334 ? -7.977 38.188 13.633 1 96.5 334 GLU A O 1
ATOM 2640 N N . VAL A 1 335 ? -6.57 39.469 14.742 1 97.94 335 VAL A N 1
ATOM 2641 C CA . VAL A 1 335 ? -5.402 38.719 14.273 1 97.94 335 VAL A CA 1
ATOM 2642 C C . VAL A 1 335 ? -4.773 37.969 15.445 1 97.94 335 VAL A C 1
ATOM 2644 O O . VAL A 1 335 ? -4.578 38.531 16.531 1 97.94 335 VAL A O 1
ATOM 2647 N N . SER A 1 336 ? -4.598 36.75 15.312 1 98.12 336 SER A N 1
ATOM 2648 C CA . SER A 1 336 ? -3.939 35.906 16.312 1 98.12 336 SER A CA 1
ATOM 2649 C C . SER A 1 336 ? -3.285 34.688 15.656 1 98.12 336 SER A C 1
ATOM 2651 O O . SER A 1 336 ? -3.48 34.438 14.469 1 98.12 336 SER A O 1
ATOM 2653 N N . TRP A 1 337 ? -2.488 34 16.312 1 98.31 337 TRP A N 1
ATOM 2654 C CA . TRP A 1 337 ? -1.842 32.781 15.812 1 98.31 337 TRP A CA 1
ATOM 2655 C C . TRP A 1 337 ? -1.662 31.766 16.922 1 98.31 337 TRP A C 1
ATOM 2657 O O . TRP A 1 337 ? -1.659 32.125 18.109 1 98.31 337 TRP A O 1
ATOM 2667 N N . SER A 1 338 ? -1.584 30.484 16.578 1 97.62 338 SER A N 1
ATOM 2668 C CA . SER A 1 338 ? -1.454 29.406 17.547 1 97.62 338 SER A CA 1
ATOM 2669 C C . SER A 1 338 ? -0.024 29.297 18.062 1 97.62 338 SER A C 1
ATOM 2671 O O . SER A 1 338 ? 0.899 29.875 17.469 1 97.62 338 SER A O 1
ATOM 2673 N N . HIS A 1 339 ? 0.116 28.656 19.188 1 95.94 339 HIS A N 1
ATOM 2674 C CA . HIS A 1 339 ? 1.399 28.438 19.844 1 95.94 339 HIS A CA 1
ATOM 2675 C C . HIS A 1 339 ? 1.664 26.953 20.078 1 95.94 339 HIS A C 1
ATOM 2677 O O . HIS A 1 339 ? 1.753 26.5 21.219 1 95.94 339 HIS A O 1
ATOM 2683 N N . PRO A 1 340 ? 1.876 26.25 19 1 95.75 340 PRO A N 1
ATOM 2684 C CA . PRO A 1 340 ? 2.105 24.812 19.156 1 95.75 340 PRO A CA 1
ATOM 2685 C C . PRO A 1 340 ? 3.391 24.5 19.906 1 95.75 340 PRO A C 1
ATOM 2687 O O . PRO A 1 340 ? 4.379 25.234 19.797 1 95.75 340 PRO A O 1
ATOM 2690 N N . SER A 1 341 ? 3.359 23.438 20.641 1 94.94 341 SER A N 1
ATOM 2691 C CA . SER A 1 341 ? 4.539 22.938 21.344 1 94.94 341 SER A CA 1
ATOM 2692 C C . SER A 1 341 ? 5.191 21.781 20.578 1 94.94 341 SER A C 1
ATOM 2694 O O . SER A 1 341 ? 6.133 21.156 21.078 1 94.94 341 SER A O 1
ATOM 2696 N N . GLY A 1 342 ? 4.766 21.531 19.422 1 96 342 GLY A N 1
ATOM 2697 C CA . GLY A 1 342 ? 5.238 20.5 18.5 1 96 342 GLY A CA 1
ATOM 2698 C C . GLY A 1 342 ? 4.508 20.516 17.172 1 96 342 GLY A C 1
ATOM 2699 O O . GLY A 1 342 ? 3.732 21.438 16.891 1 96 342 GLY A O 1
ATOM 2700 N N . GLY A 1 343 ? 4.828 19.531 16.328 1 96.38 343 GLY A N 1
ATOM 2701 C CA . GLY A 1 343 ? 4.176 19.422 15.031 1 96.38 343 GLY A CA 1
ATOM 2702 C C . GLY A 1 343 ? 4.863 20.234 13.945 1 96.38 343 GLY A C 1
ATOM 2703 O O . GLY A 1 343 ? 6.062 20.516 14.039 1 96.38 343 GLY A O 1
ATOM 2704 N N . TYR A 1 344 ? 4.051 20.578 12.914 1 98 344 TYR A N 1
ATOM 2705 C CA . TYR A 1 344 ? 4.707 21.125 11.734 1 98 344 TYR A CA 1
ATOM 2706 C C . TYR A 1 344 ? 4.062 22.438 11.305 1 98 344 TYR A C 1
ATOM 2708 O O . TYR A 1 344 ? 4.5 23.062 10.328 1 98 344 TYR A O 1
ATOM 2716 N N . PHE A 1 345 ? 3.012 22.891 12.109 1 98.38 345 PHE A N 1
ATOM 2717 C CA . PHE A 1 345 ? 2.264 24 11.539 1 98.38 345 PHE A CA 1
ATOM 2718 C C . PHE A 1 345 ? 1.896 25.016 12.617 1 98.38 345 PHE A C 1
ATOM 2720 O O . PHE A 1 345 ? 1.874 24.688 13.805 1 98.38 345 PHE A O 1
ATOM 2727 N N . ILE A 1 346 ? 1.68 26.234 12.172 1 98.19 346 ILE A N 1
ATOM 2728 C CA . ILE A 1 346 ? 1.099 27.328 12.93 1 98.19 346 ILE A CA 1
ATOM 2729 C C . ILE A 1 346 ? -0.164 27.828 12.234 1 98.19 346 ILE A C 1
ATOM 2731 O O . ILE A 1 346 ? -0.181 28 11.008 1 98.19 346 ILE A O 1
ATOM 2735 N N . THR A 1 347 ? -1.218 27.938 12.938 1 98.38 347 THR A N 1
ATOM 2736 C CA . THR A 1 347 ? -2.4 28.594 12.391 1 98.38 347 THR A CA 1
ATOM 2737 C C . THR A 1 347 ? -2.334 30.109 12.602 1 98.38 347 THR A C 1
ATOM 2739 O O . THR A 1 347 ? -2.031 30.562 13.711 1 98.38 347 THR A O 1
ATOM 2742 N N . LEU A 1 348 ? -2.516 30.891 11.578 1 98.75 348 LEU A N 1
ATOM 2743 C CA . LEU A 1 348 ? -2.672 32.344 11.633 1 98.75 348 LEU A CA 1
ATOM 2744 C C . LEU A 1 348 ? -4.109 32.75 11.32 1 98.75 348 LEU A C 1
ATOM 2746 O O . LEU A 1 348 ? -4.66 32.344 10.297 1 98.75 348 LEU A O 1
ATOM 2750 N N . LEU A 1 349 ? -4.727 33.406 12.234 1 98.5 349 LEU A N 1
ATOM 2751 C CA . LEU A 1 349 ? -6.066 33.969 12.023 1 98.5 349 LEU A CA 1
ATOM 2752 C C . LEU A 1 349 ? -6.004 35.438 11.641 1 98.5 349 LEU A C 1
ATOM 2754 O O . LEU A 1 349 ? -5.281 36.219 12.266 1 98.5 349 LEU A O 1
ATOM 2758 N N . VAL A 1 350 ? -6.723 35.781 10.648 1 98.38 350 VAL A N 1
ATOM 2759 C CA . VAL A 1 350 ? -6.828 37.156 10.188 1 98.38 350 VAL A CA 1
ATOM 2760 C C . VAL A 1 350 ? -8.289 37.594 10.234 1 98.38 350 VAL A C 1
ATOM 2762 O O . VAL A 1 350 ? -9.188 36.781 10.5 1 98.38 350 VAL A O 1
ATOM 2765 N N . PRO A 1 351 ? -8.523 38.906 10.094 1 97.44 351 PRO A N 1
ATOM 2766 C CA . PRO A 1 351 ? -9.922 39.344 10.109 1 97.44 351 PRO A CA 1
ATOM 2767 C C . PRO A 1 351 ? -10.766 38.656 9.047 1 97.44 351 PRO A C 1
ATOM 2769 O O . PRO A 1 351 ? -10.25 38.25 8 1 97.44 351 PRO A O 1
ATOM 2772 N N . GLU A 1 352 ? -12.062 38.531 9.344 1 97.44 352 GLU A N 1
ATOM 2773 C CA . GLU A 1 352 ? -12.992 37.812 8.477 1 97.44 352 GLU A CA 1
ATOM 2774 C C . GLU A 1 352 ? -12.898 38.281 7.035 1 97.44 352 GLU A C 1
ATOM 2776 O O . GLU A 1 352 ? -12.82 39.5 6.789 1 97.44 352 GLU A O 1
ATOM 2781 N N . GLY A 1 353 ? -12.773 37.344 6.156 1 97.69 353 GLY A N 1
ATOM 2782 C CA . GLY A 1 353 ? -12.828 37.656 4.734 1 97.69 353 GLY A CA 1
ATOM 2783 C C . GLY A 1 353 ? -11.469 37.969 4.141 1 97.69 353 GLY A C 1
ATOM 2784 O O . GLY A 1 353 ? -11.344 38.156 2.928 1 97.69 353 GLY A O 1
ATOM 2785 N N . LEU A 1 354 ? -10.414 37.938 4.926 1 97.94 354 LEU A N 1
ATOM 2786 C CA . LEU A 1 354 ? -9.164 38.5 4.434 1 97.94 354 LEU A CA 1
ATOM 2787 C C . LEU A 1 354 ? -8.148 37.406 4.117 1 97.94 354 LEU A C 1
ATOM 2789 O O . LEU A 1 354 ? -7.094 37.688 3.543 1 97.94 354 LEU A O 1
ATOM 2793 N N . ALA A 1 355 ? -8.398 36.156 4.449 1 98.56 355 ALA A N 1
ATOM 2794 C CA . ALA A 1 355 ? -7.414 35.094 4.289 1 98.56 355 ALA A CA 1
ATOM 2795 C C . ALA A 1 355 ? -6.922 35.031 2.846 1 98.56 355 ALA A C 1
ATOM 2797 O O . ALA A 1 355 ? -5.715 35 2.598 1 98.56 355 ALA A O 1
ATOM 2798 N N . GLY A 1 356 ? -7.828 34.969 1.878 1 98.38 356 GLY A N 1
ATOM 2799 C CA . GLY A 1 356 ? -7.457 34.938 0.473 1 98.38 356 GLY A CA 1
ATOM 2800 C C . GLY A 1 356 ? -6.602 36.094 0.033 1 98.38 356 GLY A C 1
ATOM 2801 O O . GLY A 1 356 ? -5.621 35.906 -0.696 1 98.38 356 GLY A O 1
ATOM 2802 N N . ARG A 1 357 ? -6.973 37.25 0.442 1 98 357 ARG A N 1
ATOM 2803 C CA . ARG A 1 357 ? -6.238 38.469 0.077 1 98 357 ARG A CA 1
ATOM 2804 C C . ARG A 1 357 ? -4.812 38.438 0.614 1 98 357 ARG A C 1
ATOM 2806 O O . ARG A 1 357 ? -3.871 38.812 -0.082 1 98 357 ARG A O 1
ATOM 2813 N N . VAL A 1 358 ? -4.668 38 1.858 1 98.44 358 VAL A N 1
ATOM 2814 C CA . VAL A 1 358 ? -3.346 37.875 2.459 1 98.44 358 VAL A CA 1
ATOM 2815 C C . VAL A 1 358 ? -2.482 36.938 1.626 1 98.44 358 VAL A C 1
ATOM 2817 O O . VAL A 1 358 ? -1.321 37.25 1.337 1 98.44 358 VAL A O 1
ATOM 2820 N N . VAL A 1 359 ? -3.029 35.75 1.232 1 98.62 359 VAL A N 1
ATOM 2821 C CA . VAL A 1 359 ? -2.311 34.781 0.429 1 98.62 359 VAL A CA 1
ATOM 2822 C C . VAL A 1 359 ? -1.877 35.406 -0.893 1 98.62 359 VAL A C 1
ATOM 2824 O O . VAL A 1 359 ? -0.737 35.219 -1.329 1 98.62 359 VAL A O 1
ATOM 2827 N N . ASP A 1 360 ? -2.729 36.188 -1.515 1 98.31 360 ASP A N 1
ATOM 2828 C CA . ASP A 1 360 ? -2.432 36.844 -2.787 1 98.31 360 ASP A CA 1
ATOM 2829 C C . ASP A 1 360 ? -1.273 37.844 -2.641 1 98.31 360 ASP A C 1
ATOM 2831 O O . ASP A 1 360 ? -0.354 37.844 -3.461 1 98.31 360 ASP A O 1
ATOM 2835 N N . ILE A 1 361 ? -1.348 38.688 -1.624 1 97.94 361 ILE A N 1
ATOM 2836 C CA . ILE A 1 361 ? -0.323 39.688 -1.4 1 97.94 361 ILE A CA 1
ATOM 2837 C C . ILE A 1 361 ? 1.024 39.031 -1.153 1 97.94 361 ILE A C 1
ATOM 2839 O O . ILE A 1 361 ? 2.047 39.438 -1.7 1 97.94 361 ILE A O 1
ATOM 2843 N N . ALA A 1 362 ? 1.012 38 -0.289 1 98.25 362 ALA A N 1
ATOM 2844 C CA . ALA A 1 362 ? 2.246 37.281 0.005 1 98.25 362 ALA A CA 1
ATOM 2845 C C . ALA A 1 362 ? 2.844 36.688 -1.264 1 98.25 362 ALA A C 1
ATOM 2847 O O . ALA A 1 362 ? 4.059 36.75 -1.472 1 98.25 362 ALA A O 1
ATOM 2848 N N . GLN A 1 363 ? 1.97 36.094 -2.107 1 98 363 GLN A N 1
ATOM 2849 C CA . GLN A 1 363 ? 2.424 35.5 -3.359 1 98 363 GLN A CA 1
ATOM 2850 C C . GLN A 1 363 ? 3.082 36.531 -4.258 1 98 363 GLN A C 1
ATOM 2852 O O . GLN A 1 363 ? 4.102 36.25 -4.898 1 98 363 GLN A O 1
ATOM 2857 N N . GLU A 1 364 ? 2.525 37.656 -4.375 1 97.25 364 GLU A N 1
ATOM 2858 C CA . GLU A 1 364 ? 3.092 38.75 -5.156 1 97.25 364 GLU A CA 1
ATOM 2859 C C . GLU A 1 364 ? 4.5 39.125 -4.68 1 97.25 364 GLU A C 1
ATOM 2861 O O . GLU A 1 364 ? 5.344 39.531 -5.477 1 97.25 364 GLU A O 1
ATOM 2866 N N . ALA A 1 365 ? 4.656 38.969 -3.395 1 97.38 365 ALA A N 1
ATOM 2867 C CA . ALA A 1 365 ? 5.945 39.312 -2.803 1 97.38 365 ALA A CA 1
ATOM 2868 C C . ALA A 1 365 ? 6.867 38.094 -2.756 1 97.38 365 ALA A C 1
ATOM 2870 O O . ALA A 1 365 ? 7.918 38.125 -2.111 1 97.38 365 ALA A O 1
ATOM 2871 N N . GLY A 1 366 ? 6.387 36.938 -3.357 1 97.19 366 GLY A N 1
ATOM 2872 C CA . GLY A 1 366 ? 7.301 35.812 -3.58 1 97.19 366 GLY A CA 1
ATOM 2873 C C . GLY A 1 366 ? 7.137 34.688 -2.566 1 97.19 366 GLY A C 1
ATOM 2874 O O . GLY A 1 366 ? 7.906 33.719 -2.564 1 97.19 366 GLY A O 1
ATOM 2875 N N . VAL A 1 367 ? 6.246 34.781 -1.673 1 97.94 367 VAL A N 1
ATOM 2876 C CA . VAL A 1 367 ? 6.031 33.719 -0.694 1 97.94 367 VAL A CA 1
ATOM 2877 C C . VAL A 1 367 ? 4.758 32.938 -1.037 1 97.94 367 VAL A C 1
ATOM 2879 O O . VAL A 1 367 ? 3.654 33.5 -0.952 1 97.94 367 VAL A O 1
ATOM 2882 N N . LYS A 1 368 ? 4.906 31.719 -1.427 1 97.88 368 LYS A N 1
ATOM 2883 C CA . LYS A 1 368 ? 3.77 30.844 -1.683 1 97.88 368 LYS A CA 1
ATOM 2884 C C . LYS A 1 368 ? 3.279 30.188 -0.394 1 97.88 368 LYS A C 1
ATOM 2886 O O . LYS A 1 368 ? 4.059 29.547 0.318 1 97.88 368 LYS A O 1
ATOM 2891 N N . MET A 1 369 ? 2.045 30.391 -0.084 1 97.5 369 MET A N 1
ATOM 2892 C CA . MET A 1 369 ? 1.427 29.828 1.112 1 97.5 369 MET A CA 1
ATOM 2893 C C . MET A 1 369 ? 0.396 28.766 0.744 1 97.5 369 MET A C 1
ATOM 2895 O O . MET A 1 369 ? -0.015 28.672 -0.414 1 97.5 369 MET A O 1
ATOM 2899 N N . THR A 1 370 ? 0.019 27.953 1.731 1 97.19 370 THR A N 1
ATOM 2900 C CA . THR A 1 370 ? -1.145 27.094 1.553 1 97.19 370 THR A CA 1
ATOM 2901 C C . THR A 1 370 ? -2.373 27.906 1.173 1 97.19 370 THR A C 1
ATOM 2903 O O . THR A 1 370 ? -2.631 28.969 1.766 1 97.19 370 THR A O 1
ATOM 2906 N N . PRO A 1 371 ? -3.109 27.453 0.206 1 97.38 371 PRO A N 1
ATOM 2907 C CA . PRO A 1 371 ? -4.301 28.203 -0.189 1 97.38 371 PRO A CA 1
ATOM 2908 C C . PRO A 1 371 ? -5.277 28.406 0.967 1 97.38 371 PRO A C 1
ATOM 2910 O O . PRO A 1 371 ? -5.473 27.516 1.783 1 97.38 371 PRO A O 1
ATOM 2913 N N . ALA A 1 372 ? -5.891 29.625 0.965 1 97.94 372 ALA A N 1
ATOM 2914 C CA . ALA A 1 372 ? -6.934 29.891 1.954 1 97.94 372 ALA A CA 1
ATOM 2915 C C . ALA A 1 372 ? -8.086 28.891 1.816 1 97.94 372 ALA A C 1
ATOM 2917 O O . ALA A 1 372 ? -8.508 28.578 0.703 1 97.94 372 ALA A O 1
ATOM 2918 N N . GLY A 1 373 ? -8.516 28.344 2.92 1 97.81 373 GLY A N 1
ATOM 2919 C CA . GLY A 1 373 ? -9.641 27.406 2.924 1 97.81 373 GLY A CA 1
ATOM 2920 C C . GLY A 1 373 ? -9.203 25.953 2.926 1 97.81 373 GLY A C 1
ATOM 2921 O O . GLY A 1 373 ? -10.008 25.062 3.215 1 97.81 373 GLY A O 1
ATOM 2922 N N . ALA A 1 374 ? -7.941 25.641 2.662 1 97.25 374 ALA A N 1
ATOM 2923 C CA . ALA A 1 374 ? -7.449 24.266 2.488 1 97.25 374 ALA A CA 1
ATOM 2924 C C . ALA A 1 374 ? -7.688 23.438 3.744 1 97.25 374 ALA A C 1
ATOM 2926 O O . ALA A 1 374 ? -7.863 22.219 3.666 1 97.25 374 ALA A O 1
ATOM 2927 N N . THR A 1 375 ? -7.754 24.062 4.934 1 98.19 375 THR A N 1
ATOM 2928 C CA . THR A 1 375 ? -7.832 23.344 6.203 1 98.19 375 THR A CA 1
ATOM 2929 C C . THR A 1 375 ? -9.289 23.109 6.602 1 98.19 375 THR A C 1
ATOM 2931 O O . THR A 1 375 ? -9.578 22.781 7.754 1 98.19 375 THR A O 1
ATOM 2934 N N . HIS A 1 376 ? -10.203 23.391 5.656 1 98.62 376 HIS A N 1
ATOM 2935 C CA . HIS A 1 376 ? -11.633 23.219 5.891 1 98.62 376 HIS A CA 1
ATOM 2936 C C . HIS A 1 376 ? -12.25 22.266 4.879 1 98.62 376 HIS A C 1
ATOM 2938 O O . HIS A 1 376 ? -11.711 22.078 3.787 1 98.62 376 HIS A O 1
ATOM 2944 N N . CYS A 1 377 ? -13.32 21.609 5.277 1 98.38 377 CYS A N 1
ATOM 2945 C CA . CYS A 1 377 ? -14.055 20.703 4.398 1 98.38 377 CYS A CA 1
ATOM 2946 C C . CYS A 1 377 ? -14.328 21.359 3.051 1 98.38 377 CYS A C 1
ATOM 2948 O O . CYS A 1 377 ? -14.711 22.531 2.988 1 98.38 377 CYS A O 1
ATOM 2950 N N . HIS A 1 378 ? -14.023 20.672 1.942 1 97.38 378 HIS A N 1
ATOM 2951 C CA . HIS A 1 378 ? -14.258 21.078 0.564 1 97.38 378 HIS A CA 1
ATOM 2952 C C . HIS A 1 378 ? -13.406 22.297 0.205 1 97.38 378 HIS A C 1
ATOM 2954 O O . HIS A 1 378 ? -13.68 22.984 -0.779 1 97.38 378 HIS A O 1
ATOM 2960 N N . GLY A 1 379 ? -12.461 22.625 1.087 1 97.44 379 GLY A N 1
ATOM 2961 C CA . GLY A 1 379 ? -11.562 23.734 0.807 1 97.44 379 GLY A CA 1
ATOM 2962 C C . GLY A 1 379 ? -12.203 25.078 1.037 1 97.44 379 GLY A C 1
ATOM 2963 O O . GLY A 1 379 ? -11.812 26.078 0.411 1 97.44 379 GLY A O 1
ATOM 2964 N N . HIS A 1 380 ? -13.219 25.078 1.91 1 96.94 380 HIS A N 1
ATOM 2965 C CA . HIS A 1 380 ? -13.977 26.312 2.084 1 96.94 380 HIS A CA 1
ATOM 2966 C C . HIS A 1 380 ? -14.078 26.703 3.557 1 96.94 380 HIS A C 1
ATOM 2968 O O . HIS A 1 380 ? -14.82 26.078 4.316 1 96.94 380 HIS A O 1
ATOM 2974 N N . ASP A 1 381 ? -13.398 27.719 3.932 1 97.88 381 ASP A N 1
ATOM 2975 C CA . ASP A 1 381 ? -13.562 28.375 5.223 1 97.88 381 ASP A CA 1
ATOM 2976 C C . ASP A 1 381 ? -14.648 29.438 5.16 1 97.88 381 ASP A C 1
ATOM 2978 O O . ASP A 1 381 ? -14.445 30.5 4.57 1 97.88 381 ASP A O 1
ATOM 2982 N N . ALA A 1 382 ? -15.734 29.203 5.777 1 96.94 382 ALA A N 1
ATOM 2983 C CA . ALA A 1 382 ? -16.891 30.094 5.684 1 96.94 382 ALA A CA 1
ATOM 2984 C C . ALA A 1 382 ? -16.531 31.516 6.117 1 96.94 382 ALA A C 1
ATOM 2986 O O . ALA A 1 382 ? -17.047 32.5 5.574 1 96.94 382 ALA A O 1
ATOM 2987 N N . ARG A 1 383 ? -15.656 31.625 7.047 1 97.19 383 ARG A N 1
ATOM 2988 C CA . ARG A 1 383 ? -15.297 32.938 7.566 1 97.19 383 ARG A CA 1
ATOM 2989 C C . ARG A 1 383 ? -14.062 33.5 6.859 1 97.19 383 ARG A C 1
ATOM 2991 O O . ARG A 1 383 ? -13.711 34.656 7.035 1 97.19 383 ARG A O 1
ATOM 2998 N N . GLN A 1 384 ? -13.312 32.656 6.145 1 97.75 384 GLN A N 1
ATOM 2999 C CA . GLN A 1 384 ? -12.133 33.031 5.383 1 97.75 384 GLN A CA 1
ATOM 3000 C C . GLN A 1 384 ? -11.109 33.75 6.27 1 97.75 384 GLN A C 1
ATOM 3002 O O . GLN A 1 384 ? -10.633 34.844 5.945 1 97.75 384 GLN A O 1
ATOM 3007 N N . ARG A 1 385 ? -10.742 33.156 7.363 1 98 385 ARG A N 1
ATOM 3008 C CA . ARG A 1 385 ? -9.859 33.812 8.328 1 98 385 ARG A CA 1
ATOM 3009 C C . ARG A 1 385 ? -8.625 32.938 8.602 1 98 385 ARG A C 1
ATOM 3011 O O . ARG A 1 385 ? -7.637 33.406 9.156 1 98 385 ARG A O 1
ATOM 3018 N N . HIS A 1 386 ? -8.672 31.656 8.25 1 98.38 386 HIS A N 1
ATOM 3019 C CA . HIS A 1 386 ? -7.641 30.703 8.68 1 98.38 386 HIS A CA 1
ATOM 3020 C C . HIS A 1 386 ? -6.535 30.594 7.633 1 98.38 386 HIS A C 1
ATOM 3022 O O . HIS A 1 386 ? -6.809 30.406 6.449 1 98.38 386 HIS A O 1
ATOM 3028 N N . LEU A 1 387 ? -5.336 30.719 8.062 1 98.62 387 LEU A N 1
ATOM 3029 C CA . LEU A 1 387 ? -4.152 30.484 7.242 1 98.62 387 LEU A CA 1
ATOM 3030 C C . LEU A 1 387 ? -3.238 29.453 7.898 1 98.62 387 LEU A C 1
ATOM 3032 O O . LEU A 1 387 ? -3.025 29.484 9.109 1 98.62 387 LEU A O 1
ATOM 3036 N N . ARG A 1 388 ? -2.75 28.484 7.176 1 98.56 388 ARG A N 1
ATOM 3037 C CA . ARG A 1 388 ? -1.797 27.484 7.645 1 98.56 388 ARG A CA 1
ATOM 3038 C C . ARG A 1 388 ? -0.368 27.875 7.293 1 98.56 388 ARG A C 1
ATOM 3040 O O . ARG A 1 388 ? -0.03 28.016 6.113 1 98.56 388 ARG A O 1
ATOM 3047 N N . ILE A 1 389 ? 0.444 28.094 8.273 1 98.19 389 ILE A N 1
ATOM 3048 C CA . ILE A 1 389 ? 1.856 28.438 8.125 1 98.19 389 ILE A CA 1
ATOM 3049 C C . ILE A 1 389 ? 2.709 27.188 8.32 1 98.19 389 ILE A C 1
ATOM 3051 O O . ILE A 1 389 ? 2.545 26.469 9.312 1 98.19 389 ILE A O 1
ATOM 3055 N N . ALA A 1 390 ? 3.611 26.891 7.387 1 97.62 390 ALA A N 1
ATOM 3056 C CA . ALA A 1 390 ? 4.43 25.688 7.406 1 97.62 390 ALA A CA 1
ATOM 3057 C C . ALA A 1 390 ? 5.918 26.031 7.43 1 97.62 390 ALA A C 1
ATOM 3059 O O . ALA A 1 390 ? 6.586 26 6.391 1 97.62 390 ALA A O 1
ATOM 3060 N N . PRO A 1 391 ? 6.527 26.203 8.531 1 97.06 391 PRO A N 1
ATOM 3061 C CA . PRO A 1 391 ? 7.918 26.641 8.609 1 97.06 391 PRO A CA 1
ATOM 3062 C C . PRO A 1 391 ? 8.922 25.5 8.477 1 97.06 391 PRO A C 1
ATOM 3064 O O . PRO A 1 391 ? 10.117 25.734 8.32 1 97.06 391 PRO A O 1
ATOM 3067 N N . SER A 1 392 ? 8.508 24.281 8.492 1 97.38 392 SER A N 1
ATOM 3068 C CA . SER A 1 392 ? 9.352 23.125 8.781 1 97.38 392 SER A CA 1
ATOM 3069 C C . SER A 1 392 ? 10.477 23 7.766 1 97.38 392 SER A C 1
ATOM 3071 O O . SER A 1 392 ? 11.625 22.75 8.133 1 97.38 392 SER A O 1
ATOM 3073 N N . TYR A 1 393 ? 10.211 23.219 6.473 1 97.19 393 TYR A N 1
ATOM 3074 C CA . TYR A 1 393 ? 11.172 22.922 5.418 1 97.19 393 TYR A CA 1
ATOM 3075 C C . TYR A 1 393 ? 12.25 23.984 5.34 1 97.19 393 TYR A C 1
ATOM 3077 O O . TYR A 1 393 ? 13.391 23.703 4.965 1 97.19 393 TYR A O 1
ATOM 3085 N N . LEU A 1 394 ? 11.977 25.203 5.684 1 97.12 394 LEU A N 1
ATOM 3086 C CA . LEU A 1 394 ? 12.797 26.391 5.43 1 97.12 394 LEU A CA 1
ATOM 3087 C C . LEU A 1 394 ? 13.914 26.5 6.465 1 97.12 394 LEU A C 1
ATOM 3089 O O . LEU A 1 394 ? 13.773 26.031 7.594 1 97.12 394 LEU A O 1
ATOM 3093 N N . ASN A 1 395 ? 14.984 27.047 6.066 1 96.06 395 ASN A N 1
ATOM 3094 C CA . ASN A 1 395 ? 15.984 27.422 7.055 1 96.06 395 ASN A CA 1
ATOM 3095 C C . ASN A 1 395 ? 15.609 28.734 7.762 1 96.06 395 ASN A C 1
ATOM 3097 O O . ASN A 1 395 ? 14.641 29.391 7.387 1 96.06 395 ASN A O 1
ATOM 3101 N N . LEU A 1 396 ? 16.375 29.109 8.734 1 96.88 396 LEU A N 1
ATOM 3102 C CA . LEU A 1 396 ? 16.016 30.219 9.602 1 96.88 396 LEU A CA 1
ATOM 3103 C C . LEU A 1 396 ? 15.984 31.531 8.82 1 96.88 396 LEU A C 1
ATOM 3105 O O . LEU A 1 396 ? 15.125 32.375 9.062 1 96.88 396 LEU A O 1
ATOM 3109 N N . ALA A 1 397 ? 16.922 31.703 7.891 1 96.5 397 ALA A N 1
ATOM 3110 C CA . ALA A 1 397 ? 16.938 32.938 7.082 1 96.5 397 ALA A CA 1
ATOM 3111 C C . ALA A 1 397 ? 15.688 33.031 6.215 1 96.5 397 ALA A C 1
ATOM 3113 O O . ALA A 1 397 ? 15.078 34.094 6.105 1 96.5 397 ALA A O 1
ATOM 3114 N N . GLN A 1 398 ? 15.352 31.938 5.613 1 96.81 398 GLN A N 1
ATOM 3115 C CA . GLN A 1 398 ? 14.148 31.875 4.789 1 96.81 398 GLN A CA 1
ATOM 3116 C C . GLN A 1 398 ? 12.898 32.094 5.629 1 96.81 398 GLN A C 1
ATOM 3118 O O . GLN A 1 398 ? 11.938 32.719 5.172 1 96.81 398 GLN A O 1
ATOM 3123 N N . ILE A 1 399 ? 12.883 31.609 6.828 1 97.25 399 ILE A N 1
ATOM 3124 C CA . ILE A 1 399 ? 11.758 31.766 7.746 1 97.25 399 ILE A CA 1
ATOM 3125 C C . ILE A 1 399 ? 11.57 33.25 8.086 1 97.25 399 ILE A C 1
ATOM 3127 O O . ILE A 1 399 ? 10.445 33.75 8.094 1 97.25 399 ILE A O 1
ATOM 3131 N N . GLU A 1 400 ? 12.609 33.875 8.359 1 96.56 400 GLU A N 1
ATOM 3132 C CA . GLU A 1 400 ? 12.539 35.312 8.68 1 96.56 400 GLU A CA 1
ATOM 3133 C C . GLU A 1 400 ? 11.961 36.094 7.512 1 96.56 400 GLU A C 1
ATOM 3135 O O . GLU A 1 400 ? 11.062 36.938 7.699 1 96.56 400 GLU A O 1
ATOM 3140 N N . GLN A 1 401 ? 12.484 35.781 6.398 1 96.19 401 GLN A N 1
ATOM 3141 C CA . GLN A 1 401 ? 12 36.469 5.195 1 96.19 401 GLN A CA 1
ATOM 3142 C C . GLN A 1 401 ? 10.516 36.188 4.965 1 96.19 401 GLN A C 1
ATOM 3144 O O . GLN A 1 401 ? 9.734 37.094 4.75 1 96.19 401 GLN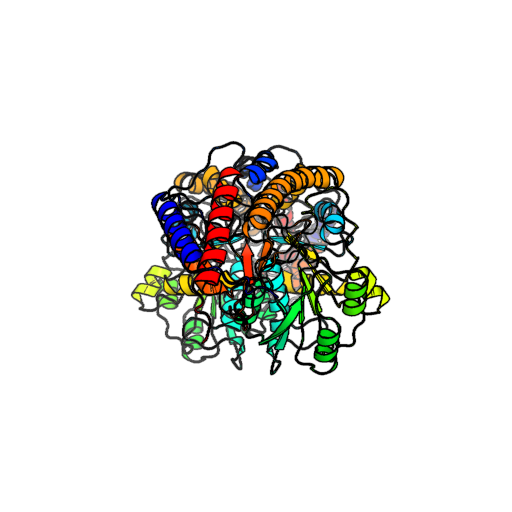 A O 1
ATOM 3149 N N . ALA A 1 402 ? 10.156 34.938 5.012 1 97.81 402 ALA A N 1
ATOM 3150 C CA . ALA A 1 402 ? 8.773 34.562 4.75 1 97.81 402 ALA A CA 1
ATOM 3151 C C . ALA A 1 402 ? 7.828 35.156 5.793 1 97.81 402 ALA A C 1
ATOM 3153 O O . ALA A 1 402 ? 6.754 35.656 5.449 1 97.81 402 ALA A O 1
ATOM 3154 N N . ALA A 1 403 ? 8.227 35.094 7.055 1 98.12 403 ALA A N 1
ATOM 3155 C CA . ALA A 1 403 ? 7.383 35.594 8.133 1 98.12 403 ALA A CA 1
ATOM 3156 C C . ALA A 1 403 ? 7.18 37.094 8.008 1 98.12 403 ALA A C 1
ATOM 3158 O O . ALA A 1 403 ? 6.094 37.625 8.281 1 98.12 403 ALA A O 1
ATOM 3159 N N . GLU A 1 404 ? 8.18 37.812 7.605 1 97.06 404 GLU A N 1
ATOM 3160 C CA . GLU A 1 404 ? 8.07 39.25 7.395 1 97.06 404 GLU A CA 1
ATOM 3161 C C . GLU A 1 404 ? 7.094 39.562 6.262 1 97.06 404 GLU A C 1
ATOM 3163 O O . GLU A 1 404 ? 6.273 40.469 6.379 1 97.06 404 GLU A O 1
ATOM 3168 N N . VAL A 1 405 ? 7.281 38.844 5.203 1 97.94 405 VAL A N 1
ATOM 3169 C CA . VAL A 1 405 ? 6.387 39.031 4.07 1 97.94 405 VAL A CA 1
ATOM 3170 C C . VAL A 1 405 ? 4.945 38.75 4.496 1 97.94 405 VAL A C 1
ATOM 3172 O O . VAL A 1 405 ? 4.043 39.531 4.18 1 97.94 405 VAL A O 1
ATOM 3175 N N . ILE A 1 406 ? 4.699 37.688 5.223 1 98.5 406 ILE A N 1
ATOM 3176 C CA . ILE A 1 406 ? 3.355 37.312 5.652 1 98.5 406 ILE A CA 1
ATOM 3177 C C . ILE A 1 406 ? 2.799 38.406 6.586 1 98.5 406 ILE A C 1
ATOM 3179 O O . ILE A 1 406 ? 1.654 38.844 6.434 1 98.5 406 ILE A O 1
ATOM 3183 N N . ALA A 1 407 ? 3.621 38.844 7.512 1 98.06 407 ALA A N 1
ATOM 3184 C CA . ALA A 1 407 ? 3.186 39.875 8.445 1 98.06 407 ALA A CA 1
ATOM 3185 C C . ALA A 1 407 ? 2.795 41.156 7.699 1 98.06 407 ALA A C 1
ATOM 3187 O O . ALA A 1 407 ? 1.755 41.75 7.98 1 98.06 407 ALA A O 1
ATOM 3188 N N . ASN A 1 408 ? 3.65 41.531 6.762 1 97.31 408 ASN A N 1
ATOM 3189 C CA . ASN A 1 408 ? 3.326 42.719 5.969 1 97.31 408 ASN A CA 1
ATOM 3190 C C . ASN A 1 408 ? 2.049 42.531 5.156 1 97.31 408 ASN A C 1
ATOM 3192 O O . ASN A 1 408 ? 1.27 43.469 4.977 1 97.31 408 ASN A O 1
ATOM 3196 N N . SER A 1 409 ? 1.896 41.344 4.621 1 98.12 409 SER A N 1
ATOM 3197 C CA . SER A 1 409 ? 0.705 41.031 3.842 1 98.12 409 SER A CA 1
ATOM 3198 C C . SER A 1 409 ? -0.559 41.156 4.688 1 98.12 409 SER A C 1
ATOM 3200 O O . SER A 1 409 ? -1.585 41.656 4.215 1 98.12 409 SER A O 1
ATOM 3202 N N . VAL A 1 410 ? -0.519 40.688 5.93 1 98.12 410 VAL A N 1
ATOM 3203 C CA . VAL A 1 410 ? -1.649 40.781 6.848 1 98.12 410 VAL A CA 1
ATOM 3204 C C . VAL A 1 410 ? -1.959 42.25 7.109 1 98.12 410 VAL A C 1
ATOM 3206 O O . VAL A 1 410 ? -3.109 42.688 6.992 1 98.12 410 VAL A O 1
ATOM 3209 N N . ARG A 1 411 ? -0.921 43.031 7.387 1 97.38 411 ARG A N 1
ATOM 3210 C CA . ARG A 1 411 ? -1.104 44.438 7.688 1 97.38 411 ARG A CA 1
ATOM 3211 C C . ARG A 1 411 ? -1.668 45.188 6.484 1 97.38 411 ARG A C 1
ATOM 3213 O O . ARG A 1 411 ? -2.557 46.031 6.629 1 97.38 411 ARG A O 1
ATOM 3220 N N . LEU A 1 412 ? -1.104 44.844 5.344 1 97.12 412 LEU A N 1
ATOM 3221 C CA . LEU A 1 412 ? -1.563 45.5 4.125 1 97.12 412 LEU A CA 1
ATOM 3222 C C . LEU A 1 412 ? -3.02 45.156 3.834 1 97.12 412 LEU A C 1
ATOM 3224 O O . LEU A 1 412 ? -3.824 46.031 3.521 1 97.12 412 LEU A O 1
ATOM 3228 N N . ALA A 1 413 ? -3.387 43.906 3.928 1 97.12 413 ALA A N 1
ATOM 3229 C CA . ALA A 1 413 ? -4.766 43.5 3.703 1 97.12 413 ALA A CA 1
ATOM 3230 C C . ALA A 1 413 ? -5.719 44.188 4.672 1 97.12 413 ALA A C 1
ATOM 3232 O O . ALA A 1 413 ? -6.805 44.625 4.285 1 97.12 413 ALA A O 1
ATOM 3233 N N . CYS A 1 414 ? -5.352 44.281 5.922 1 94.81 414 CYS A N 1
ATOM 3234 C CA . CYS A 1 414 ? -6.156 44.938 6.938 1 94.81 414 CYS A CA 1
ATOM 3235 C C . CYS A 1 414 ? -6.336 46.406 6.613 1 94.81 414 CYS A C 1
ATOM 3237 O O . CYS A 1 414 ? -7.43 46.969 6.77 1 94.81 414 CYS A O 1
ATOM 3239 N N . ALA A 1 415 ? -5.234 47.031 6.148 1 93.94 415 ALA A N 1
ATOM 3240 C CA . ALA A 1 415 ? -5.254 48.469 5.859 1 93.94 415 ALA A CA 1
ATOM 3241 C C . ALA A 1 415 ? -6.102 48.75 4.625 1 93.94 415 ALA A C 1
ATOM 3243 O O . ALA A 1 415 ? -6.715 49.844 4.527 1 93.94 415 ALA A O 1
ATOM 3244 N N . GLU A 1 416 ? -6.09 47.875 3.693 1 92.31 416 GLU A N 1
ATOM 3245 C CA . GLU A 1 416 ? -6.852 48.062 2.463 1 92.31 416 GLU A CA 1
ATOM 3246 C C . GLU A 1 416 ? -8.352 47.938 2.721 1 92.31 416 GLU A C 1
ATOM 3248 O O . GLU A 1 416 ? -9.156 48.438 1.928 1 92.31 416 GLU A O 1
ATOM 3253 N N . ARG A 1 417 ? -8.75 47.156 3.59 1 81.94 417 ARG A N 1
ATOM 3254 C CA . ARG A 1 417 ? -10.164 46.969 3.895 1 81.94 417 ARG A CA 1
ATOM 3255 C C . ARG A 1 417 ? -10.828 48.281 4.293 1 81.94 417 ARG A C 1
ATOM 3257 O O . ARG A 1 417 ? -10.328 49 5.164 1 81.94 417 ARG A O 1
ATOM 3264 N N . GLU A 1 418 ? -11.266 49.125 3.188 1 59.91 418 GLU A N 1
ATOM 3265 C CA . GLU A 1 418 ? -11.953 50.406 3.33 1 59.91 418 GLU A CA 1
ATOM 3266 C C . GLU A 1 418 ? -12.758 50.469 4.625 1 59.91 418 GLU A C 1
ATOM 3268 O O . GLU A 1 418 ? -13.344 49.469 5.043 1 59.91 418 GLU A O 1
ATOM 3273 N N . PRO A 1 419 ? -12.531 51.531 5.496 1 49.78 419 PRO A N 1
ATOM 3274 C CA . PRO A 1 419 ? -13.531 51.812 6.531 1 49.78 419 PRO A CA 1
ATOM 3275 C C . PRO A 1 419 ? -14.961 51.812 5.996 1 49.78 419 PRO A C 1
ATOM 3277 O O . PRO A 1 419 ? -15.211 52.344 4.906 1 49.78 419 PRO A O 1
ATOM 3280 N N . GLY A 1 420 ? -15.609 50.656 5.848 1 40.09 420 GLY A N 1
ATOM 3281 C CA . GLY A 1 420 ? -17 50.906 5.516 1 40.09 420 GLY A CA 1
ATOM 3282 C C . GLY A 1 420 ? -17.516 52.219 6.062 1 40.09 420 GLY A C 1
ATOM 3283 O O . GLY A 1 420 ? -17.328 52.531 7.242 1 40.09 420 GLY A O 1
ATOM 3284 N N . HIS A 1 421 ? -17.656 53.312 5.191 1 35.59 421 HIS A N 1
ATOM 3285 C CA . HIS A 1 421 ? -18.734 54.281 5.473 1 35.59 421 HIS A CA 1
ATOM 3286 C C . HIS A 1 421 ? -20.016 53.531 5.871 1 35.59 421 HIS A C 1
ATOM 3288 O O . HIS A 1 421 ? -20.344 52.5 5.309 1 35.59 421 HIS A O 1
ATOM 3294 N N . MET B 1 1 ? -5.574 -52.969 -24.891 1 33.72 1 MET B N 1
ATOM 3295 C CA . MET B 1 1 ? -4.488 -52.312 -24.172 1 33.72 1 MET B CA 1
ATOM 3296 C C . MET B 1 1 ? -4.176 -53.031 -22.859 1 33.72 1 MET B C 1
ATOM 3298 O O . MET B 1 1 ? -5.086 -53.406 -22.125 1 33.72 1 MET B O 1
ATOM 3302 N N . PRO B 1 2 ? -3.004 -53.656 -22.719 1 41.34 2 PRO B N 1
ATOM 3303 C CA . PRO B 1 2 ? -2.781 -54.438 -21.484 1 41.34 2 PRO B CA 1
ATOM 3304 C C . PRO B 1 2 ? -3.174 -53.656 -20.234 1 41.34 2 PRO B C 1
ATOM 3306 O O . PRO B 1 2 ? -3.152 -52.406 -20.234 1 41.34 2 PRO B O 1
ATOM 3309 N N . ASP B 1 3 ? -3.934 -54.25 -19.391 1 44.22 3 ASP B N 1
ATOM 3310 C CA . ASP B 1 3 ? -4.414 -53.719 -18.109 1 44.22 3 ASP B CA 1
ATOM 3311 C C . ASP B 1 3 ? -3.258 -53.188 -17.266 1 44.22 3 ASP B C 1
ATOM 3313 O O . ASP B 1 3 ? -2.393 -53.969 -16.844 1 44.22 3 ASP B O 1
ATOM 3317 N N . SER B 1 4 ? -2.729 -51.969 -17.625 1 46.03 4 SER B N 1
ATOM 3318 C CA . SER B 1 4 ? -1.616 -51.281 -17.016 1 46.03 4 SER B CA 1
ATOM 3319 C C . SER B 1 4 ? -1.816 -51.125 -15.5 1 46.03 4 SER B C 1
ATOM 3321 O O . SER B 1 4 ? -1.085 -50.406 -14.844 1 46.03 4 SER B O 1
ATOM 3323 N N . ARG B 1 5 ? -2.891 -51.656 -15.086 1 57.41 5 ARG B N 1
ATOM 3324 C CA . ARG B 1 5 ? -3.084 -51.562 -13.648 1 57.41 5 ARG B CA 1
ATOM 3325 C C . ARG B 1 5 ? -2.061 -52.406 -12.898 1 57.41 5 ARG B C 1
ATOM 3327 O O . ARG B 1 5 ? -1.831 -53.562 -13.242 1 57.41 5 ARG B O 1
ATOM 3334 N N . PRO B 1 6 ? -1.459 -51.719 -11.93 1 58 6 PRO B N 1
ATOM 3335 C CA . PRO B 1 6 ? -0.485 -52.5 -11.172 1 58 6 PRO B CA 1
ATOM 3336 C C . PRO B 1 6 ? -1.095 -53.75 -10.547 1 58 6 PRO B C 1
ATOM 3338 O O . PRO B 1 6 ? -2.252 -53.75 -10.117 1 58 6 PRO B O 1
ATOM 3341 N N . THR B 1 7 ? -0.387 -54.844 -10.57 1 59.22 7 THR B N 1
ATOM 3342 C CA . THR B 1 7 ? -0.757 -56.125 -9.984 1 59.22 7 THR B CA 1
ATOM 3343 C C . THR B 1 7 ? -0.624 -56.062 -8.461 1 59.22 7 THR B C 1
ATOM 3345 O O . THR B 1 7 ? -0.025 -55.156 -7.91 1 59.22 7 THR B O 1
ATOM 3348 N N . GLN B 1 8 ? -1.374 -56.875 -7.66 1 59.34 8 GLN B N 1
ATOM 3349 C CA . GLN B 1 8 ? -1.333 -57.031 -6.207 1 59.34 8 GLN B CA 1
ATOM 3350 C C . GLN B 1 8 ? 0.101 -56.969 -5.691 1 59.34 8 GLN B C 1
ATOM 3352 O O . GLN B 1 8 ? 0.381 -56.281 -4.707 1 59.34 8 GLN B O 1
ATOM 3357 N N . PRO B 1 9 ? 1.054 -57.5 -6.289 1 62.47 9 PRO B N 1
ATOM 3358 C CA . PRO B 1 9 ? 2.443 -57.406 -5.836 1 62.47 9 PRO B CA 1
ATOM 3359 C C . PRO B 1 9 ? 3.002 -56 -5.953 1 62.47 9 PRO B C 1
ATOM 3361 O O . PRO B 1 9 ? 3.799 -55.562 -5.113 1 62.47 9 PRO B O 1
ATOM 3364 N N . ASP B 1 10 ? 2.436 -55.281 -6.855 1 82 10 ASP B N 1
ATOM 3365 C CA . ASP B 1 10 ? 2.908 -53.938 -7.051 1 82 10 ASP B CA 1
ATOM 3366 C C . ASP B 1 10 ? 2.406 -53 -5.941 1 82 10 ASP B C 1
ATOM 3368 O O . ASP B 1 10 ? 3.148 -52.156 -5.453 1 82 10 ASP B O 1
ATOM 3372 N N . LEU B 1 11 ? 1.27 -53.406 -5.473 1 90.44 11 LEU B N 1
ATOM 3373 C CA . LEU B 1 11 ? 0.695 -52.594 -4.402 1 90.44 11 LEU B CA 1
ATOM 3374 C C . LEU B 1 11 ? 1.473 -52.781 -3.104 1 90.44 11 LEU B C 1
ATOM 3376 O O . LEU B 1 11 ? 1.767 -51.812 -2.406 1 90.44 11 LEU B O 1
ATOM 3380 N N . GLU B 1 12 ? 1.815 -54 -2.771 1 91.94 12 GLU B N 1
ATOM 3381 C CA . GLU B 1 12 ? 2.561 -54.312 -1.548 1 91.94 12 GLU B CA 1
ATOM 3382 C C . GLU B 1 12 ? 3.947 -53.656 -1.585 1 91.94 12 GLU B C 1
ATOM 3384 O O . GLU B 1 12 ? 4.426 -53.156 -0.573 1 91.94 12 GLU B O 1
ATOM 3389 N N . LYS B 1 13 ? 4.559 -53.719 -2.689 1 94.38 13 LYS B N 1
ATOM 3390 C CA . LYS B 1 13 ? 5.867 -53.094 -2.852 1 94.38 13 LYS B CA 1
ATOM 3391 C C . LYS B 1 13 ? 5.781 -51.562 -2.67 1 94.38 13 LYS B C 1
ATOM 3393 O O . LYS B 1 13 ? 6.664 -50.969 -2.059 1 94.38 13 LYS B O 1
ATOM 3398 N N . LEU B 1 14 ? 4.797 -51.031 -3.213 1 95.19 14 LEU B N 1
ATOM 3399 C CA . LEU B 1 14 ? 4.602 -49.594 -3.102 1 95.19 14 LEU B CA 1
ATOM 3400 C C . LEU B 1 14 ? 4.312 -49.188 -1.659 1 95.19 14 LEU B C 1
ATOM 3402 O O . LEU B 1 14 ? 4.797 -48.156 -1.184 1 95.19 14 LEU B O 1
ATOM 3406 N N . ARG B 1 15 ? 3.551 -49.969 -0.974 1 95.56 15 ARG B N 1
ATOM 3407 C CA . ARG B 1 15 ? 3.264 -49.719 0.436 1 95.56 15 ARG B CA 1
ATOM 3408 C C . ARG B 1 15 ? 4.531 -49.812 1.279 1 95.56 15 ARG B C 1
ATOM 3410 O O . ARG B 1 15 ? 4.738 -49.031 2.203 1 95.56 15 ARG B O 1
ATOM 3417 N N . ALA B 1 16 ? 5.293 -50.812 0.938 1 95.88 16 ALA B N 1
ATOM 3418 C CA . ALA B 1 16 ? 6.562 -50.969 1.646 1 95.88 16 ALA B CA 1
ATOM 3419 C C . ALA B 1 16 ? 7.477 -49.781 1.41 1 95.88 16 ALA B C 1
ATOM 3421 O O . ALA B 1 16 ? 8.125 -49.312 2.338 1 95.88 16 ALA B O 1
ATOM 3422 N N . ARG B 1 17 ? 7.535 -49.406 0.202 1 95.44 17 ARG B N 1
ATOM 3423 C CA . ARG B 1 17 ? 8.336 -48.219 -0.136 1 95.44 17 ARG B CA 1
ATOM 3424 C C . ARG B 1 17 ? 7.82 -47 0.592 1 95.44 17 ARG B C 1
ATOM 3426 O O . ARG B 1 17 ? 8.609 -46.188 1.07 1 95.44 17 ARG B O 1
ATOM 3433 N N . HIS B 1 18 ? 6.527 -46.812 0.593 1 96.38 18 HIS B N 1
ATOM 3434 C CA . HIS B 1 18 ? 5.922 -45.688 1.309 1 96.38 18 HIS B CA 1
ATOM 3435 C C . HIS B 1 18 ? 6.285 -45.719 2.789 1 96.38 18 HIS B C 1
ATOM 3437 O O . HIS B 1 18 ? 6.578 -44.688 3.385 1 96.38 18 HIS B O 1
ATOM 3443 N N . ALA B 1 19 ? 6.281 -46.844 3.375 1 96.5 19 ALA B N 1
ATOM 3444 C CA . ALA B 1 19 ? 6.652 -47.031 4.777 1 96.5 19 ALA B CA 1
ATOM 3445 C C . ALA B 1 19 ? 8.102 -46.625 5.016 1 96.5 19 ALA B C 1
ATOM 3447 O O . ALA B 1 19 ? 8.422 -46 6.023 1 96.5 19 ALA B O 1
ATOM 3448 N N . GLU B 1 20 ? 8.922 -47 4.121 1 95.94 20 GLU B N 1
ATOM 3449 C CA . GLU B 1 20 ? 10.328 -46.625 4.207 1 95.94 20 GLU B CA 1
ATOM 3450 C C . GLU B 1 20 ? 10.492 -45.094 4.156 1 95.94 20 GLU B C 1
ATOM 3452 O O . GLU B 1 20 ? 11.281 -44.531 4.914 1 95.94 20 GLU B O 1
ATOM 3457 N N . LEU B 1 21 ? 9.805 -44.5 3.254 1 95.25 21 LEU B N 1
ATOM 3458 C CA . LEU B 1 21 ? 9.875 -43.062 3.094 1 95.25 21 LEU B CA 1
ATOM 3459 C C . LEU B 1 21 ? 9.336 -42.344 4.332 1 95.25 21 LEU B C 1
ATOM 3461 O O . LEU B 1 21 ? 9.898 -41.344 4.77 1 95.25 21 LEU B O 1
ATOM 3465 N N . ARG B 1 22 ? 8.281 -42.781 4.867 1 94.75 22 ARG B N 1
ATOM 3466 C CA . ARG B 1 22 ? 7.691 -42.25 6.082 1 94.75 22 ARG B CA 1
ATOM 3467 C C . ARG B 1 22 ? 8.672 -42.312 7.25 1 94.75 22 ARG B C 1
ATOM 3469 O O . ARG B 1 22 ? 8.75 -41.375 8.055 1 94.75 22 ARG B O 1
ATOM 3476 N N . ASP B 1 23 ? 9.445 -43.281 7.324 1 93.38 23 ASP B N 1
ATOM 3477 C CA . ASP B 1 23 ? 10.344 -43.531 8.445 1 93.38 23 ASP B CA 1
ATOM 3478 C C . ASP B 1 23 ? 11.57 -42.625 8.375 1 93.38 23 ASP B C 1
ATOM 3480 O O . ASP B 1 23 ? 12.25 -42.406 9.383 1 93.38 23 ASP B O 1
ATOM 3484 N N . ARG B 1 24 ? 11.859 -42.125 7.199 1 89.94 24 ARG B N 1
ATOM 3485 C CA . ARG B 1 24 ? 13 -41.25 7.039 1 89.94 24 ARG B CA 1
ATOM 3486 C C . ARG B 1 24 ? 12.805 -39.938 7.816 1 89.94 24 ARG B C 1
ATOM 3488 O O . ARG B 1 24 ? 13.773 -39.25 8.172 1 89.94 24 ARG B O 1
ATOM 3495 N N . GLN B 1 25 ? 11.594 -39.469 8.164 1 82.06 25 GLN B N 1
ATOM 3496 C CA . GLN B 1 25 ? 11.266 -38.312 8.961 1 82.06 25 GLN B CA 1
ATOM 3497 C C . GLN B 1 25 ? 12.016 -37.062 8.461 1 82.06 25 GLN B C 1
ATOM 3499 O O . GLN B 1 25 ? 12.648 -36.375 9.25 1 82.06 25 GLN B O 1
ATOM 3504 N N . GLN B 1 26 ? 12.078 -36.812 7.293 1 89.38 26 GLN B N 1
ATOM 3505 C CA . GLN B 1 26 ? 12.68 -35.656 6.676 1 89.38 26 GLN B CA 1
ATOM 3506 C C . GLN B 1 26 ? 11.609 -34.719 6.082 1 89.38 26 GLN B C 1
ATOM 3508 O O . GLN B 1 26 ? 11.336 -34.781 4.879 1 89.38 26 GLN B O 1
ATOM 3513 N N . PRO B 1 27 ? 11.156 -33.844 6.973 1 93.94 27 PRO B N 1
ATOM 3514 C CA . PRO B 1 27 ? 10.062 -33 6.508 1 93.94 27 PRO B CA 1
ATOM 3515 C C . PRO B 1 27 ? 10.508 -31.984 5.461 1 93.94 27 PRO B C 1
ATOM 3517 O O . PRO B 1 27 ? 11.562 -31.375 5.609 1 93.94 27 PRO B O 1
ATOM 3520 N N . ILE B 1 28 ? 9.812 -31.953 4.332 1 96.75 28 ILE B N 1
ATOM 3521 C CA . ILE B 1 28 ? 10.031 -31 3.256 1 96.75 28 ILE B CA 1
ATOM 3522 C C . ILE B 1 28 ? 8.734 -30.219 2.984 1 96.75 28 ILE B C 1
ATOM 3524 O O . ILE B 1 28 ? 7.664 -30.828 2.875 1 96.75 28 ILE B O 1
ATOM 3528 N N . ASN B 1 29 ? 8.828 -28.891 2.947 1 95.19 29 ASN B N 1
ATOM 3529 C CA . ASN B 1 29 ? 7.695 -28.031 2.613 1 95.19 29 ASN B CA 1
ATOM 3530 C C . ASN B 1 29 ? 7.773 -27.547 1.172 1 95.19 29 ASN B C 1
ATOM 3532 O O . ASN B 1 29 ? 8.594 -26.672 0.851 1 95.19 29 ASN B O 1
ATOM 3536 N N . MET B 1 30 ? 6.953 -28.047 0.306 1 95.44 30 MET B N 1
ATOM 3537 C CA . MET B 1 30 ? 6.93 -27.688 -1.108 1 95.44 30 MET B CA 1
ATOM 3538 C C . MET B 1 30 ? 5.613 -27.016 -1.476 1 95.44 30 MET B C 1
ATOM 3540 O O . MET B 1 30 ? 5.078 -27.25 -2.564 1 95.44 30 MET B O 1
ATOM 3544 N N . THR B 1 31 ? 5.055 -26.234 -0.525 1 91.38 31 THR B N 1
ATOM 3545 C CA . THR B 1 31 ? 3.729 -25.656 -0.724 1 91.38 31 THR B CA 1
ATOM 3546 C C . THR B 1 31 ? 3.812 -24.344 -1.49 1 91.38 31 THR B C 1
ATOM 3548 O O . THR B 1 31 ? 2.834 -23.906 -2.102 1 91.38 31 THR B O 1
ATOM 3551 N N . ARG B 1 32 ? 5.023 -23.656 -1.419 1 85.12 32 ARG B N 1
ATOM 3552 C CA . ARG B 1 32 ? 5.012 -22.281 -1.903 1 85.12 32 ARG B CA 1
ATOM 3553 C C . ARG B 1 32 ? 6.098 -22.047 -2.951 1 85.12 32 ARG B C 1
ATOM 3555 O O . ARG B 1 32 ? 7.152 -22.688 -2.906 1 85.12 32 ARG B O 1
ATOM 3562 N N . GLY B 1 33 ? 5.754 -21.188 -3.871 1 92.44 33 GLY B N 1
ATOM 3563 C CA . GLY B 1 33 ? 6.691 -20.719 -4.879 1 92.44 33 GLY B CA 1
ATOM 3564 C C . GLY B 1 33 ? 7.57 -19.594 -4.395 1 92.44 33 GLY B C 1
ATOM 3565 O O . GLY B 1 33 ? 7.488 -18.469 -4.91 1 92.44 33 GLY B O 1
ATOM 3566 N N . LEU B 1 34 ? 8.555 -19.906 -3.57 1 95.19 34 LEU B N 1
ATOM 3567 C CA . LEU B 1 34 ? 9.438 -18.922 -2.957 1 95.19 34 LEU B CA 1
ATOM 3568 C C . LEU B 1 34 ? 10.828 -18.969 -3.586 1 95.19 34 LEU B C 1
ATOM 3570 O O . LEU B 1 34 ? 11.312 -20.047 -3.939 1 95.19 34 LEU B O 1
ATOM 3574 N N . PRO B 1 35 ? 11.43 -17.781 -3.68 1 97.12 35 PRO B N 1
ATOM 3575 C CA . PRO B 1 35 ? 12.859 -17.844 -4.008 1 97.12 35 PRO B CA 1
ATOM 3576 C C . PRO B 1 35 ? 13.68 -18.578 -2.953 1 97.12 35 PRO B C 1
ATOM 3578 O O . PRO B 1 35 ? 13.398 -18.453 -1.757 1 97.12 35 PRO B O 1
ATOM 3581 N N . SER B 1 36 ? 14.648 -19.297 -3.41 1 97.06 36 SER B N 1
ATOM 3582 C CA . SER B 1 36 ? 15.539 -20.047 -2.525 1 97.06 36 SER B CA 1
ATOM 3583 C C . SER B 1 36 ? 16.594 -19.125 -1.906 1 97.06 36 SER B C 1
ATOM 3585 O O . SER B 1 36 ? 16.781 -18 -2.363 1 97.06 36 SER B O 1
ATOM 3587 N N . PRO B 1 37 ? 17.234 -19.656 -0.851 1 94.62 37 PRO B N 1
ATOM 3588 C CA . PRO B 1 37 ? 18.344 -18.906 -0.287 1 94.62 37 PRO B CA 1
ATOM 3589 C C . PRO B 1 37 ? 19.422 -18.562 -1.325 1 94.62 37 PRO B C 1
ATOM 3591 O O . PRO B 1 37 ? 20 -17.484 -1.28 1 94.62 37 PRO B O 1
ATOM 3594 N N . GLU B 1 38 ? 19.625 -19.484 -2.244 1 96.06 38 GLU B N 1
ATOM 3595 C CA . GLU B 1 38 ? 20.594 -19.25 -3.309 1 96.06 38 GLU B CA 1
ATOM 3596 C C . GLU B 1 38 ? 20.172 -18.094 -4.199 1 96.06 38 GLU B C 1
ATOM 3598 O O . GLU B 1 38 ? 20.984 -17.266 -4.59 1 96.06 38 GLU B O 1
ATOM 3603 N N . GLN B 1 39 ? 18.953 -18.062 -4.57 1 97.19 39 GLN B N 1
ATOM 3604 C CA . GLN B 1 39 ? 18.422 -16.969 -5.375 1 97.19 39 GLN B CA 1
ATOM 3605 C C . GLN B 1 39 ? 18.531 -15.641 -4.637 1 97.19 39 GLN B C 1
ATOM 3607 O O . GLN B 1 39 ? 18.922 -14.633 -5.227 1 97.19 39 GLN B O 1
ATOM 3612 N N . ILE B 1 40 ? 18.203 -15.617 -3.363 1 96.31 40 ILE B N 1
ATOM 3613 C CA . ILE B 1 40 ? 18.234 -14.406 -2.545 1 96.31 40 ILE B CA 1
ATOM 3614 C C . ILE B 1 40 ? 19.672 -13.898 -2.434 1 96.31 40 ILE B C 1
ATOM 3616 O O . ILE B 1 40 ? 19.906 -12.688 -2.473 1 96.31 40 ILE B O 1
ATOM 3620 N N . ALA B 1 41 ? 20.594 -14.812 -2.328 1 95.81 41 ALA B N 1
ATOM 3621 C CA . ALA B 1 41 ? 22 -14.461 -2.178 1 95.81 41 ALA B CA 1
ATOM 3622 C C . ALA B 1 41 ? 22.5 -13.664 -3.379 1 95.81 41 ALA B C 1
ATOM 3624 O O . ALA B 1 41 ? 23.422 -12.859 -3.258 1 95.81 41 ALA B O 1
ATOM 3625 N N . LEU B 1 42 ? 21.875 -13.828 -4.547 1 97.5 42 LEU B N 1
ATOM 3626 C CA . LEU B 1 42 ? 22.234 -13.078 -5.742 1 97.5 42 LEU B CA 1
ATOM 3627 C C . LEU B 1 42 ? 22 -11.586 -5.535 1 97.5 42 LEU B C 1
ATOM 3629 O O . LEU B 1 42 ? 22.547 -10.758 -6.277 1 97.5 42 LEU B O 1
ATOM 3633 N N . SER B 1 43 ? 21.188 -11.219 -4.477 1 97.06 43 SER B N 1
ATOM 3634 C CA . SER B 1 43 ? 20.797 -9.828 -4.289 1 97.06 43 SER B CA 1
ATOM 3635 C C . SER B 1 43 ? 21.281 -9.297 -2.945 1 97.06 43 SER B C 1
ATOM 3637 O O . SER B 1 43 ? 20.75 -8.289 -2.449 1 97.06 43 SER B O 1
ATOM 3639 N N . HIS B 1 44 ? 22.203 -9.906 -2.336 1 95.31 44 HIS B N 1
ATOM 3640 C CA . HIS B 1 44 ? 22.672 -9.469 -1.027 1 95.31 44 HIS B CA 1
ATOM 3641 C C . HIS B 1 44 ? 23.234 -8.047 -1.084 1 95.31 44 HIS B C 1
ATOM 3643 O O . HIS B 1 44 ? 23.062 -7.277 -0.136 1 95.31 44 HIS B O 1
ATOM 3649 N N . ASP B 1 45 ? 23.844 -7.695 -2.225 1 94.81 45 ASP B N 1
ATOM 3650 C CA . ASP B 1 45 ? 24.391 -6.352 -2.379 1 94.81 45 ASP B CA 1
ATOM 3651 C C . ASP B 1 45 ? 23.281 -5.301 -2.361 1 94.81 45 ASP B C 1
ATOM 3653 O O . ASP B 1 45 ? 23.531 -4.145 -2.012 1 94.81 45 ASP B O 1
ATOM 3657 N N . PHE B 1 46 ? 22.109 -5.719 -2.725 1 95.81 46 PHE B N 1
ATOM 3658 C CA . PHE B 1 46 ? 20.922 -4.863 -2.709 1 95.81 46 PHE B CA 1
ATOM 3659 C C . PHE B 1 46 ? 20.688 -4.305 -1.312 1 95.81 46 PHE B C 1
ATOM 3661 O O . PHE B 1 46 ? 20.234 -3.166 -1.163 1 95.81 46 PHE B O 1
ATOM 3668 N N . LEU B 1 47 ? 21.062 -4.957 -0.268 1 95.19 47 LEU B N 1
ATOM 3669 C CA . LEU B 1 47 ? 20.75 -4.66 1.126 1 95.19 47 LEU B CA 1
ATOM 3670 C C . LEU B 1 47 ? 21.594 -3.502 1.643 1 95.19 47 LEU B C 1
ATOM 3672 O O . LEU B 1 47 ? 21.297 -2.93 2.693 1 95.19 47 LEU B O 1
ATOM 3676 N N . SER B 1 48 ? 22.656 -3.096 0.873 1 94.75 48 SER B N 1
ATOM 3677 C CA . SER B 1 48 ? 23.547 -2.033 1.314 1 94.75 48 SER B CA 1
ATOM 3678 C C . SER B 1 48 ? 23.281 -0.734 0.564 1 94.75 48 SER B C 1
ATOM 3680 O O . SER B 1 48 ? 23.906 0.288 0.834 1 94.75 48 SER B O 1
ATOM 3682 N N . LEU B 1 49 ? 22.375 -0.854 -0.323 1 94.38 49 LEU B N 1
ATOM 3683 C CA . LEU B 1 49 ? 22.047 0.304 -1.151 1 94.38 49 LEU B CA 1
ATOM 3684 C C . LEU B 1 49 ? 20.922 1.12 -0.534 1 94.38 49 LEU B C 1
ATOM 3686 O O . LEU B 1 49 ? 20.047 0.57 0.151 1 94.38 49 LEU B O 1
ATOM 3690 N N . PRO B 1 50 ? 20.797 2.553 -0.708 1 93.44 50 PRO B N 1
ATOM 3691 C CA . PRO B 1 50 ? 21.719 3.281 -1.578 1 93.44 50 PRO B CA 1
ATOM 3692 C C . PRO B 1 50 ? 23.031 3.619 -0.884 1 93.44 50 PRO B C 1
ATOM 3694 O O . PRO B 1 50 ? 24 4.035 -1.541 1 93.44 50 PRO B O 1
ATOM 3697 N N . GLY B 1 51 ? 23.078 3.424 0.409 1 91.81 51 GLY B N 1
ATOM 3698 C CA . GLY B 1 51 ? 24.281 3.752 1.154 1 91.81 51 GLY B CA 1
ATOM 3699 C C . GLY B 1 51 ? 24.656 5.219 1.076 1 91.81 51 GLY B C 1
ATOM 3700 O O . GLY B 1 51 ? 23.797 6.09 1.173 1 91.81 51 GLY B O 1
ATOM 3701 N N . SER B 1 52 ? 25.891 5.535 1.026 1 88.69 52 SER B N 1
ATOM 3702 C CA . SER B 1 52 ? 26.391 6.906 0.965 1 88.69 52 SER B CA 1
ATOM 3703 C C . SER B 1 52 ? 26.547 7.375 -0.478 1 88.69 52 SER B C 1
ATOM 3705 O O . SER B 1 52 ? 27.109 8.445 -0.732 1 88.69 52 SER B O 1
ATOM 3707 N N . HIS B 1 53 ? 26 6.621 -1.354 1 86.25 53 HIS B N 1
ATOM 3708 C CA . HIS B 1 53 ? 26.109 6.988 -2.76 1 86.25 53 HIS B CA 1
ATOM 3709 C C . HIS B 1 53 ? 25.25 8.211 -3.084 1 86.25 53 HIS B C 1
ATOM 3711 O O . HIS B 1 53 ? 24.125 8.328 -2.596 1 86.25 53 HIS B O 1
ATOM 3717 N N . PRO B 1 54 ? 25.922 9.102 -3.785 1 80.19 54 PRO B N 1
ATOM 3718 C CA . PRO B 1 54 ? 25.094 10.219 -4.219 1 80.19 54 PRO B CA 1
ATOM 3719 C C . PRO B 1 54 ? 24.031 9.805 -5.234 1 80.19 54 PRO B C 1
ATOM 3721 O O . PRO B 1 54 ? 24.281 8.953 -6.09 1 80.19 54 PRO B O 1
ATOM 3724 N N . PHE B 1 55 ? 22.859 10.227 -4.965 1 79.31 55 PHE B N 1
ATOM 3725 C CA . PHE B 1 55 ? 21.828 9.992 -5.973 1 79.31 55 PHE B CA 1
ATOM 3726 C C . PHE B 1 55 ? 20.922 11.211 -6.113 1 79.31 55 PHE B C 1
ATOM 3728 O O . PHE B 1 55 ? 20.75 11.969 -5.156 1 79.31 55 PHE B O 1
ATOM 3735 N N . ALA B 1 56 ? 20.734 11.555 -7.367 1 81 56 ALA B N 1
ATOM 3736 C CA . ALA B 1 56 ? 19.875 12.688 -7.703 1 81 56 ALA B CA 1
ATOM 3737 C C . ALA B 1 56 ? 19.047 12.391 -8.953 1 81 56 ALA B C 1
ATOM 3739 O O . ALA B 1 56 ? 19.469 11.633 -9.828 1 81 56 ALA B O 1
ATOM 3740 N N . SER B 1 57 ? 17.953 12.906 -8.945 1 83.88 57 SER B N 1
ATOM 3741 C CA . SER B 1 57 ? 17.109 12.781 -10.125 1 83.88 57 SER B CA 1
ATOM 3742 C C . SER B 1 57 ? 17.609 13.648 -11.273 1 83.88 57 SER B C 1
ATOM 3744 O O . SER B 1 57 ? 18.25 14.672 -11.039 1 83.88 57 SER B O 1
ATOM 3746 N N . ALA B 1 58 ? 17.25 13.234 -12.469 1 81.88 58 ALA B N 1
ATOM 3747 C CA . ALA B 1 58 ? 17.609 14.039 -13.641 1 81.88 58 ALA B CA 1
ATOM 3748 C C . ALA B 1 58 ? 16.703 15.258 -13.758 1 81.88 58 ALA B C 1
ATOM 3750 O O . ALA B 1 58 ? 17.109 16.297 -14.297 1 81.88 58 ALA B O 1
ATOM 3751 N N . ASP B 1 59 ? 15.531 15.156 -13.148 1 81.75 59 ASP B N 1
ATOM 3752 C CA . ASP B 1 59 ? 14.57 16.234 -13.328 1 81.75 59 ASP B CA 1
ATOM 3753 C C . ASP B 1 59 ? 14.492 17.109 -12.078 1 81.75 59 ASP B C 1
ATOM 3755 O O . ASP B 1 59 ? 13.578 17.938 -11.945 1 81.75 59 ASP B O 1
ATOM 3759 N N . GLY B 1 60 ? 15.359 16.938 -11.156 1 83.88 60 GLY B N 1
ATOM 3760 C CA . GLY B 1 60 ? 15.445 17.812 -10 1 83.88 60 GLY B CA 1
ATOM 3761 C C . GLY B 1 60 ? 14.547 17.391 -8.859 1 83.88 60 GLY B C 1
ATOM 3762 O O . GLY B 1 60 ? 14.523 18.031 -7.809 1 83.88 60 GLY B O 1
ATOM 3763 N N . GLN B 1 61 ? 13.852 16.344 -8.992 1 85.19 61 GLN B N 1
ATOM 3764 C CA . GLN B 1 61 ? 13.023 15.859 -7.895 1 85.19 61 GLN B CA 1
ATOM 3765 C C . GLN B 1 61 ? 13.875 15.445 -6.699 1 85.19 61 GLN B C 1
ATOM 3767 O O . GLN B 1 61 ? 14.93 14.828 -6.863 1 85.19 61 GLN B O 1
ATOM 3772 N N . ASP B 1 62 ? 13.445 15.867 -5.559 1 89.62 62 ASP B N 1
ATOM 3773 C CA . ASP B 1 62 ? 14.094 15.414 -4.332 1 89.62 62 ASP B CA 1
ATOM 3774 C C . ASP B 1 62 ? 13.617 14.016 -3.947 1 89.62 62 ASP B C 1
ATOM 3776 O O . ASP B 1 62 ? 12.492 13.844 -3.459 1 89.62 62 ASP B O 1
ATOM 3780 N N . TRP B 1 63 ? 14.523 13.062 -4.094 1 91.19 63 TRP B N 1
ATOM 3781 C CA . TRP B 1 63 ? 14.148 11.672 -3.848 1 91.19 63 TRP B CA 1
ATOM 3782 C C . TRP B 1 63 ? 14.102 11.375 -2.352 1 91.19 63 TRP B C 1
ATOM 3784 O O . TRP B 1 63 ? 13.594 10.336 -1.934 1 91.19 63 TRP B O 1
ATOM 3794 N N . LEU B 1 64 ? 14.578 12.312 -1.56 1 93.56 64 LEU B N 1
ATOM 3795 C CA . LEU B 1 64 ? 14.641 12.078 -0.121 1 93.56 64 LEU B CA 1
ATOM 3796 C C . LEU B 1 64 ? 13.508 12.797 0.598 1 93.56 64 LEU B C 1
ATOM 3798 O O . LEU B 1 64 ? 13.531 12.945 1.823 1 93.56 64 LEU B O 1
ATOM 3802 N N . ASN B 1 65 ? 12.547 13.289 -0.172 1 94.31 65 ASN B N 1
ATOM 3803 C CA . ASN B 1 65 ? 11.391 13.938 0.439 1 94.31 65 ASN B CA 1
ATOM 3804 C C . ASN B 1 65 ? 10.094 13.539 -0.252 1 94.31 65 ASN B C 1
ATOM 3806 O O . ASN B 1 65 ? 10.102 12.742 -1.19 1 94.31 65 ASN B O 1
ATOM 3810 N N . TYR B 1 66 ? 8.953 14.008 0.273 1 93.62 66 TYR B N 1
ATOM 3811 C CA . TYR B 1 66 ? 7.641 13.625 -0.235 1 93.62 66 TYR B CA 1
ATOM 3812 C C . TYR B 1 66 ? 7.504 13.977 -1.711 1 93.62 66 TYR B C 1
ATOM 3814 O O . TYR B 1 66 ? 8.211 14.852 -2.215 1 93.62 66 TYR B O 1
ATOM 3822 N N . GLY B 1 67 ? 6.566 13.312 -2.363 1 91.25 67 GLY B N 1
ATOM 3823 C CA . GLY B 1 67 ? 6.262 13.539 -3.768 1 91.25 67 GLY B CA 1
ATOM 3824 C C . GLY B 1 67 ? 6.449 12.305 -4.629 1 91.25 67 GLY B C 1
ATOM 3825 O O . GLY B 1 67 ? 6.586 11.195 -4.109 1 91.25 67 GLY B O 1
ATOM 3826 N N . GLY B 1 68 ? 6.289 12.523 -5.918 1 93.81 68 GLY B N 1
ATOM 3827 C CA . GLY B 1 68 ? 6.543 11.453 -6.867 1 93.81 68 GLY B CA 1
ATOM 3828 C C . GLY B 1 68 ? 5.445 10.398 -6.887 1 93.81 68 GLY B C 1
ATOM 3829 O O . GLY B 1 68 ? 5.723 9.203 -6.793 1 93.81 68 GLY B O 1
ATOM 3830 N N . LEU B 1 69 ? 4.234 10.898 -6.988 1 97.19 69 LEU B N 1
ATOM 3831 C CA . LEU B 1 69 ? 3.084 10 -6.953 1 97.19 69 LEU B CA 1
ATOM 3832 C C . LEU B 1 69 ? 3.221 8.891 -7.992 1 97.19 69 LEU B C 1
ATOM 3834 O O . LEU B 1 69 ? 2.896 7.738 -7.719 1 97.19 69 LEU B O 1
ATOM 3838 N N . GLN B 1 70 ? 3.752 9.219 -9.18 1 97.81 70 GLN B N 1
ATOM 3839 C CA . GLN B 1 70 ? 3.861 8.227 -10.242 1 97.81 70 GLN B CA 1
ATOM 3840 C C . GLN B 1 70 ? 5.082 7.336 -10.047 1 97.81 70 GLN B C 1
ATOM 3842 O O . GLN B 1 70 ? 5.172 6.258 -10.633 1 97.81 70 GLN B O 1
ATOM 3847 N N . GLY B 1 71 ? 6.016 7.785 -9.25 1 96.81 71 GLY B N 1
ATOM 3848 C CA . GLY B 1 71 ? 7.266 7.07 -9.055 1 96.81 71 GLY B CA 1
ATOM 3849 C C . GLY B 1 71 ? 8.438 7.723 -9.766 1 96.81 71 GLY B C 1
ATOM 3850 O O . GLY B 1 71 ? 8.25 8.617 -10.594 1 96.81 71 GLY B O 1
ATOM 3851 N N . VAL B 1 72 ? 9.617 7.305 -9.477 1 96.5 72 VAL B N 1
ATOM 3852 C CA . VAL B 1 72 ? 10.867 7.836 -10.016 1 96.5 72 VAL B CA 1
ATOM 3853 C C . VAL B 1 72 ? 10.945 7.57 -11.516 1 96.5 72 VAL B C 1
ATOM 3855 O O . VAL B 1 72 ? 10.82 6.426 -11.953 1 96.5 72 VAL B O 1
ATOM 3858 N N . LYS B 1 73 ? 11.164 8.562 -12.266 1 96.56 73 LYS B N 1
ATOM 3859 C CA . LYS B 1 73 ? 11.148 8.477 -13.719 1 96.56 73 LYS B CA 1
ATOM 3860 C C . LYS B 1 73 ? 12.188 7.469 -14.219 1 96.56 73 LYS B C 1
ATOM 3862 O O . LYS B 1 73 ? 11.883 6.641 -15.086 1 96.56 73 LYS B O 1
ATOM 3867 N N . GLU B 1 74 ? 13.414 7.543 -13.703 1 96.81 74 GLU B N 1
ATOM 3868 C CA . GLU B 1 74 ? 14.508 6.684 -14.133 1 96.81 74 GLU B CA 1
ATOM 3869 C C . GLU B 1 74 ? 14.195 5.211 -13.875 1 96.81 74 GLU B C 1
ATOM 3871 O O . GLU B 1 74 ? 14.594 4.34 -14.656 1 96.81 74 GLU B O 1
ATOM 3876 N N . VAL B 1 75 ? 13.469 4.965 -12.812 1 97.56 75 VAL B N 1
ATOM 3877 C CA . VAL B 1 75 ? 13.07 3.602 -12.484 1 97.56 75 VAL B CA 1
ATOM 3878 C C . VAL B 1 75 ? 12.008 3.119 -13.477 1 97.56 75 VAL B C 1
ATOM 3880 O O . VAL B 1 75 ? 12.086 1.994 -13.969 1 97.56 75 VAL B O 1
ATOM 3883 N N . ARG B 1 76 ? 11.031 3.957 -13.797 1 98.19 76 ARG B N 1
ATOM 3884 C CA . ARG B 1 76 ? 10.023 3.615 -14.797 1 98.19 76 ARG B CA 1
ATOM 3885 C C . ARG B 1 76 ? 10.648 3.387 -16.156 1 98.19 76 ARG B C 1
ATOM 3887 O O . ARG B 1 76 ? 10.211 2.52 -16.922 1 98.19 76 ARG B O 1
ATOM 3894 N N . GLU B 1 77 ? 11.695 4.137 -16.469 1 98.06 77 GLU B N 1
ATOM 3895 C CA . GLU B 1 77 ? 12.391 4.004 -17.734 1 98.06 77 GLU B CA 1
ATOM 3896 C C . GLU B 1 77 ? 13.133 2.67 -17.828 1 98.06 77 GLU B C 1
ATOM 3898 O O . GLU B 1 77 ? 13.203 2.062 -18.906 1 98.06 77 GLU B O 1
ATOM 3903 N N . LEU B 1 78 ? 13.672 2.248 -16.734 1 98.12 78 LEU B N 1
ATOM 3904 C CA . LEU B 1 78 ? 14.43 1.001 -16.734 1 98.12 78 LEU B CA 1
ATOM 3905 C C . LEU B 1 78 ? 13.492 -0.202 -16.734 1 98.12 78 LEU B C 1
ATOM 3907 O O . LEU B 1 78 ? 13.656 -1.116 -17.547 1 98.12 78 LEU B O 1
ATOM 3911 N N . PHE B 1 79 ? 12.445 -0.192 -15.938 1 98.19 79 PHE B N 1
ATOM 3912 C CA . PHE B 1 79 ? 11.672 -1.401 -15.68 1 98.19 79 PHE B CA 1
ATOM 3913 C C . PHE B 1 79 ? 10.438 -1.451 -16.562 1 98.19 79 PHE B C 1
ATOM 3915 O O . PHE B 1 79 ? 9.93 -2.531 -16.875 1 98.19 79 PHE B O 1
ATOM 3922 N N . GLY B 1 80 ? 9.875 -0.285 -17 1 98.12 80 GLY B N 1
ATOM 3923 C CA . GLY B 1 80 ? 8.68 -0.241 -17.812 1 98.12 80 GLY B CA 1
ATOM 3924 C C . GLY B 1 80 ? 8.766 -1.108 -19.062 1 98.12 80 GLY B C 1
ATOM 3925 O O . GLY B 1 80 ? 7.984 -2.045 -19.234 1 98.12 80 GLY B O 1
ATOM 3926 N N . PRO B 1 81 ? 9.797 -0.832 -19.844 1 97 81 PRO B N 1
ATOM 3927 C CA . PRO B 1 81 ? 9.961 -1.66 -21.047 1 97 81 PRO B CA 1
ATOM 3928 C C . PRO B 1 81 ? 10.297 -3.113 -20.719 1 97 81 PRO B C 1
ATOM 3930 O O . PRO B 1 81 ? 9.781 -4.031 -21.359 1 97 81 PRO B O 1
ATOM 3933 N N . ALA B 1 82 ? 11.047 -3.354 -19.703 1 95.06 82 ALA B N 1
ATOM 3934 C CA . ALA B 1 82 ? 11.562 -4.688 -19.406 1 95.06 82 ALA B CA 1
ATOM 3935 C C . ALA B 1 82 ? 10.477 -5.586 -18.844 1 95.06 82 ALA B C 1
ATOM 3937 O O . ALA B 1 82 ? 10.438 -6.789 -19.125 1 95.06 82 ALA B O 1
ATOM 3938 N N . LEU B 1 83 ? 9.562 -5.02 -18.094 1 96.69 83 LEU B N 1
ATOM 3939 C CA . LEU B 1 83 ? 8.648 -5.879 -17.344 1 96.69 83 LEU B CA 1
ATOM 3940 C C . LEU B 1 83 ? 7.227 -5.758 -17.891 1 96.69 83 LEU B C 1
ATOM 3942 O O . LEU B 1 83 ? 6.434 -6.691 -17.781 1 96.69 83 LEU B O 1
ATOM 3946 N N . LEU B 1 84 ? 6.934 -4.594 -18.531 1 97.56 84 LEU B N 1
ATOM 3947 C CA . LEU B 1 84 ? 5.559 -4.375 -18.969 1 97.56 84 LEU B CA 1
ATOM 3948 C C . LEU B 1 84 ? 5.492 -4.129 -20.469 1 97.56 84 LEU B C 1
ATOM 3950 O O . LEU B 1 84 ? 4.406 -4.113 -21.047 1 97.56 84 LEU B O 1
ATOM 3954 N N . GLY B 1 85 ? 6.641 -3.949 -21.109 1 96.69 85 GLY B N 1
ATOM 3955 C CA . GLY B 1 85 ? 6.656 -3.594 -22.516 1 96.69 85 GLY B CA 1
ATOM 3956 C C . GLY B 1 85 ? 6.078 -2.219 -22.797 1 96.69 85 GLY B C 1
ATOM 3957 O O . GLY B 1 85 ? 5.48 -1.989 -23.844 1 96.69 85 GLY B O 1
ATOM 3958 N N . LEU B 1 86 ? 6.148 -1.307 -21.844 1 98.31 86 LEU B N 1
ATOM 3959 C CA . LEU B 1 86 ? 5.551 0.02 -21.953 1 98.31 86 LEU B CA 1
ATOM 3960 C C . LEU B 1 86 ? 6.598 1.107 -21.75 1 98.31 86 LEU B C 1
ATOM 3962 O O . LEU B 1 86 ? 7.559 0.912 -21 1 98.31 86 LEU B O 1
ATOM 3966 N N . PRO B 1 87 ? 6.445 2.24 -22.375 1 98.25 87 PRO B N 1
ATOM 3967 C CA . PRO B 1 87 ? 7.309 3.377 -22.062 1 98.25 87 PRO B CA 1
ATOM 3968 C C . PRO B 1 87 ? 7.055 3.928 -20.656 1 98.25 87 PRO B C 1
ATOM 3970 O O . PRO B 1 87 ? 5.996 3.676 -20.078 1 98.25 87 PRO B O 1
ATOM 3973 N N . ALA B 1 88 ? 7.988 4.688 -20.156 1 97.88 88 ALA B N 1
ATOM 3974 C CA . ALA B 1 88 ? 8.008 5.176 -18.781 1 97.88 88 ALA B CA 1
ATOM 3975 C C . ALA B 1 88 ? 6.746 5.977 -18.469 1 97.88 88 ALA B C 1
ATOM 3977 O O . ALA B 1 88 ? 6.238 5.926 -17.344 1 97.88 88 ALA B O 1
ATOM 3978 N N . ASP B 1 89 ? 6.188 6.723 -19.344 1 97.94 89 ASP B N 1
ATOM 3979 C CA . ASP B 1 89 ? 5.059 7.617 -19.094 1 97.94 89 ASP B CA 1
ATOM 3980 C C . ASP B 1 89 ? 3.764 6.832 -18.922 1 97.94 89 ASP B C 1
ATOM 3982 O O . ASP B 1 89 ? 2.756 7.379 -18.469 1 97.94 89 ASP B O 1
ATOM 3986 N N . GLN B 1 90 ? 3.809 5.512 -19.234 1 98.75 90 GLN B N 1
ATOM 3987 C CA . GLN B 1 90 ? 2.631 4.66 -19.109 1 98.75 90 GLN B CA 1
ATOM 3988 C C . GLN B 1 90 ? 2.773 3.693 -17.938 1 98.75 90 GLN B C 1
ATOM 3990 O O . GLN B 1 90 ? 2.045 2.703 -17.844 1 98.75 90 GLN B O 1
ATOM 3995 N N . VAL B 1 91 ? 3.758 4.004 -17.094 1 98.88 91 VAL B N 1
ATOM 3996 C CA . VAL B 1 91 ? 4.047 3.131 -15.969 1 98.88 91 VAL B CA 1
ATOM 3997 C C . VAL B 1 91 ? 4.055 3.941 -14.672 1 98.88 91 VAL B C 1
ATOM 3999 O O . VAL B 1 91 ? 4.52 5.082 -14.648 1 98.88 91 VAL B O 1
ATOM 4002 N N . ALA B 1 92 ? 3.514 3.398 -13.617 1 98.88 92 ALA B N 1
ATOM 4003 C CA . ALA B 1 92 ? 3.637 3.943 -12.273 1 98.88 92 ALA B CA 1
ATOM 4004 C C . ALA B 1 92 ? 4.184 2.898 -11.305 1 98.88 92 ALA B C 1
ATOM 4006 O O . ALA B 1 92 ? 4.016 1.695 -11.516 1 98.88 92 ALA B O 1
ATOM 4007 N N . ILE B 1 93 ? 4.867 3.398 -10.312 1 98.62 93 ILE B N 1
ATOM 4008 C CA . ILE B 1 93 ? 5.469 2.539 -9.297 1 98.62 93 ILE B CA 1
ATOM 4009 C C . ILE B 1 93 ? 4.617 2.568 -8.023 1 98.62 93 ILE B C 1
ATOM 4011 O O . ILE B 1 93 ? 4.199 3.637 -7.574 1 98.62 93 ILE B O 1
ATOM 4015 N N . GLY B 1 94 ? 4.266 1.425 -7.535 1 97.94 94 GLY B N 1
ATOM 4016 C CA . GLY B 1 94 ? 3.648 1.275 -6.227 1 97.94 94 GLY B CA 1
ATOM 4017 C C . GLY B 1 94 ? 4.609 0.773 -5.168 1 97.94 94 GLY B C 1
ATOM 4018 O O . GLY B 1 94 ? 5.805 1.073 -5.211 1 97.94 94 GLY B O 1
ATOM 4019 N N . GLU B 1 95 ? 4.059 0.143 -4.184 1 97.31 95 GLU B N 1
ATOM 4020 C CA . GLU B 1 95 ? 4.895 -0.422 -3.131 1 97.31 95 GLU B CA 1
ATOM 4021 C C . GLU B 1 95 ? 5.457 -1.779 -3.541 1 97.31 95 GLU B C 1
ATOM 4023 O O . GLU B 1 95 ? 5.984 -1.932 -4.645 1 97.31 95 GLU B O 1
ATOM 4028 N N . ASN B 1 96 ? 5.434 -2.781 -2.764 1 97.25 96 ASN B N 1
ATOM 4029 C CA . ASN B 1 96 ? 6.258 -3.965 -2.986 1 97.25 96 ASN B CA 1
ATOM 4030 C C . ASN B 1 96 ? 5.461 -5.086 -3.645 1 97.25 96 ASN B C 1
ATOM 4032 O O . ASN B 1 96 ? 6.023 -6.129 -3.996 1 97.25 96 ASN B O 1
ATOM 4036 N N . SER B 1 97 ? 4.129 -4.938 -3.879 1 97.88 97 SER B N 1
ATOM 4037 C CA . SER B 1 97 ? 3.299 -6.082 -4.238 1 97.88 97 SER B CA 1
ATOM 4038 C C . SER B 1 97 ? 2.434 -5.773 -5.457 1 97.88 97 SER B C 1
ATOM 4040 O O . SER B 1 97 ? 1.562 -4.906 -5.402 1 97.88 97 SER B O 1
ATOM 4042 N N . SER B 1 98 ? 2.623 -6.582 -6.547 1 98.19 98 SER B N 1
ATOM 4043 C CA . SER B 1 98 ? 1.729 -6.438 -7.691 1 98.19 98 SER B CA 1
ATOM 4044 C C . SER B 1 98 ? 0.313 -6.887 -7.348 1 98.19 98 SER B C 1
ATOM 4046 O O . SER B 1 98 ? -0.662 -6.34 -7.867 1 98.19 98 SER B O 1
ATOM 4048 N N . LEU B 1 99 ? 0.199 -7.902 -6.414 1 98.5 99 LEU B N 1
ATOM 4049 C CA . LEU B 1 99 ? -1.109 -8.336 -5.934 1 98.5 99 LEU B CA 1
ATOM 4050 C C . LEU B 1 99 ? -1.859 -7.176 -5.281 1 98.5 99 LEU B C 1
ATOM 4052 O O . LEU B 1 99 ? -3.064 -7.016 -5.492 1 98.5 99 LEU B O 1
ATOM 4056 N N . ALA B 1 100 ? -1.145 -6.406 -4.543 1 98.62 100 ALA B N 1
ATOM 4057 C CA . ALA B 1 100 ? -1.747 -5.242 -3.896 1 98.62 100 ALA B CA 1
ATOM 4058 C C . ALA B 1 100 ? -2.219 -4.223 -4.926 1 98.62 100 ALA B C 1
ATOM 4060 O O . ALA B 1 100 ? -3.258 -3.582 -4.746 1 98.62 100 ALA B O 1
ATOM 4061 N N . LEU B 1 101 ? -1.457 -4.055 -5.973 1 98.88 101 LEU B N 1
ATOM 4062 C CA . LEU B 1 101 ? -1.855 -3.121 -7.02 1 98.88 101 LEU B CA 1
ATOM 4063 C C . LEU B 1 101 ? -3.09 -3.629 -7.758 1 98.88 101 LEU B C 1
ATOM 4065 O O . LEU B 1 101 ? -3.938 -2.836 -8.172 1 98.88 101 LEU B O 1
ATOM 4069 N N . MET B 1 102 ? -3.164 -4.91 -7.973 1 98.94 102 MET B N 1
ATOM 4070 C CA . MET B 1 102 ? -4.355 -5.492 -8.586 1 98.94 102 MET B CA 1
ATOM 4071 C C . MET B 1 102 ? -5.582 -5.266 -7.707 1 98.94 102 MET B C 1
ATOM 4073 O O . MET B 1 102 ? -6.633 -4.852 -8.195 1 98.94 102 MET B O 1
ATOM 4077 N N . HIS B 1 103 ? -5.395 -5.555 -6.426 1 98.88 103 HIS B N 1
ATOM 4078 C CA . HIS B 1 103 ? -6.457 -5.293 -5.461 1 98.88 103 HIS B CA 1
ATOM 4079 C C . HIS B 1 103 ? -6.879 -3.828 -5.484 1 98.88 103 HIS B C 1
ATOM 4081 O O . HIS B 1 103 ? -8.07 -3.521 -5.461 1 98.88 103 HIS B O 1
ATOM 4087 N N . GLU B 1 104 ? -5.938 -2.965 -5.578 1 98.75 104 GLU B N 1
ATOM 4088 C CA . GLU B 1 104 ? -6.195 -1.527 -5.598 1 98.75 104 GLU B CA 1
ATOM 4089 C C . GLU B 1 104 ? -6.945 -1.117 -6.859 1 98.75 104 GLU B C 1
ATOM 4091 O O . GLU B 1 104 ? -7.883 -0.318 -6.801 1 98.75 104 GLU B O 1
ATOM 4096 N N . ALA B 1 105 ? -6.523 -1.609 -7.957 1 98.88 105 ALA B N 1
ATOM 4097 C CA . ALA B 1 105 ? -7.195 -1.281 -9.211 1 98.88 105 ALA B CA 1
ATOM 4098 C C . ALA B 1 105 ? -8.656 -1.704 -9.18 1 98.88 105 ALA B C 1
ATOM 4100 O O . ALA B 1 105 ? -9.539 -0.943 -9.578 1 98.88 105 ALA B O 1
ATOM 4101 N N . ILE B 1 106 ? -8.922 -2.895 -8.703 1 98.88 106 ILE B N 1
ATOM 4102 C CA . ILE B 1 106 ? -10.297 -3.363 -8.57 1 98.88 106 ILE B CA 1
ATOM 4103 C C . ILE B 1 106 ? -11.039 -2.484 -7.566 1 98.88 106 ILE B C 1
ATOM 4105 O O . ILE B 1 106 ? -12.195 -2.121 -7.793 1 98.88 106 ILE B O 1
ATOM 4109 N N . GLY B 1 107 ? -10.367 -2.129 -6.52 1 98.75 107 GLY B N 1
ATOM 4110 C CA . GLY B 1 107 ? -10.977 -1.243 -5.543 1 98.75 107 GLY B CA 1
ATOM 4111 C C . GLY B 1 107 ? -11.398 0.09 -6.129 1 98.75 107 GLY B C 1
ATOM 4112 O O . GLY B 1 107 ? -12.516 0.56 -5.875 1 98.75 107 GLY B O 1
ATOM 4113 N N . HIS B 1 108 ? -10.523 0.689 -6.902 1 98.81 108 HIS B N 1
ATOM 4114 C CA . HIS B 1 108 ? -10.852 1.949 -7.559 1 98.81 108 HIS B CA 1
ATOM 4115 C C . HIS B 1 108 ? -12.023 1.783 -8.516 1 98.81 108 HIS B C 1
ATOM 4117 O O . HIS B 1 108 ? -12.922 2.633 -8.562 1 98.81 108 HIS B O 1
ATOM 4123 N N . ALA B 1 109 ? -12.023 0.695 -9.25 1 98.81 109 ALA B N 1
ATOM 4124 C CA . ALA B 1 109 ? -13.141 0.424 -10.148 1 98.81 109 ALA B CA 1
ATOM 4125 C C . ALA B 1 109 ? -14.438 0.224 -9.359 1 98.81 109 ALA B C 1
ATOM 4127 O O . ALA B 1 109 ? -15.516 0.605 -9.82 1 98.81 109 ALA B O 1
ATOM 4128 N N . TRP B 1 110 ? -14.297 -0.42 -8.211 1 98.44 110 TRP B N 1
ATOM 4129 C CA . TRP B 1 110 ? -15.445 -0.735 -7.363 1 98.44 110 TRP B CA 1
ATOM 4130 C C . TRP B 1 110 ? -16.078 0.537 -6.812 1 98.44 110 TRP B C 1
ATOM 4132 O O . TRP B 1 110 ? -17.312 0.652 -6.758 1 98.44 110 TRP B O 1
ATOM 4142 N N . ILE B 1 111 ? -15.211 1.507 -6.453 1 97.88 111 ILE B N 1
ATOM 4143 C CA . ILE B 1 111 ? -15.664 2.676 -5.707 1 97.88 111 ILE B CA 1
ATOM 4144 C C . ILE B 1 111 ? -15.969 3.818 -6.672 1 97.88 111 ILE B C 1
ATOM 4146 O O . ILE B 1 111 ? -16.969 4.516 -6.523 1 97.88 111 ILE B O 1
ATOM 4150 N N . ARG B 1 112 ? -15.133 4.023 -7.699 1 97.5 112 ARG B N 1
ATOM 4151 C CA . ARG B 1 112 ? -15.219 5.207 -8.547 1 97.5 112 ARG B CA 1
ATOM 4152 C C . ARG B 1 112 ? -15.609 4.828 -9.977 1 97.5 112 ARG B C 1
ATOM 4154 O O . ARG B 1 112 ? -16.109 5.668 -10.727 1 97.5 112 ARG B O 1
ATOM 4161 N N . GLY B 1 113 ? -15.398 3.574 -10.375 1 98.25 113 GLY B N 1
ATOM 4162 C CA . GLY B 1 113 ? -15.547 3.205 -11.773 1 98.25 113 GLY B CA 1
ATOM 4163 C C . GLY B 1 113 ? -14.375 3.658 -12.633 1 98.25 113 GLY B C 1
ATOM 4164 O O . GLY B 1 113 ? -13.625 4.551 -12.242 1 98.25 113 GLY B O 1
ATOM 4165 N N . PHE B 1 114 ? -14.188 2.92 -13.711 1 97.94 114 PHE B N 1
ATOM 4166 C CA . PHE B 1 114 ? -13.242 3.42 -14.703 1 97.94 114 PHE B CA 1
ATOM 4167 C C . PHE B 1 114 ? -13.719 4.742 -15.289 1 97.94 114 PHE B C 1
ATOM 4169 O O . PHE B 1 114 ? -14.859 5.152 -15.062 1 97.94 114 PHE B O 1
ATOM 4176 N N . ALA B 1 115 ? -12.891 5.453 -16 1 92.81 115 ALA B N 1
ATOM 4177 C CA . ALA B 1 115 ? -13.195 6.777 -16.531 1 92.81 115 ALA B CA 1
ATOM 4178 C C . ALA B 1 115 ? -14.484 6.754 -17.359 1 92.81 115 ALA B C 1
ATOM 4180 O O . ALA B 1 115 ? -14.602 5.973 -18.312 1 92.81 115 ALA B O 1
ATOM 4181 N N . GLY B 1 116 ? -15.43 7.539 -16.969 1 93.12 116 GLY B N 1
ATOM 4182 C CA . GLY B 1 116 ? -16.688 7.664 -17.703 1 93.12 116 GLY B CA 1
ATOM 4183 C C . GLY B 1 116 ? -17.625 6.496 -17.469 1 93.12 116 GLY B C 1
ATOM 4184 O O . GLY B 1 116 ? -18.656 6.387 -18.125 1 93.12 116 GLY B O 1
ATOM 4185 N N . MET B 1 117 ? -17.312 5.586 -16.531 1 96.19 117 MET B N 1
ATOM 4186 C CA . MET B 1 117 ? -18.094 4.387 -16.281 1 96.19 117 MET B CA 1
ATOM 4187 C C . MET B 1 117 ? -18.672 4.395 -14.859 1 96.19 117 MET B C 1
ATOM 4189 O O . MET B 1 117 ? -18.141 5.07 -13.977 1 96.19 117 MET B O 1
ATOM 4193 N N . GLN B 1 118 ? -19.719 3.74 -14.68 1 96.88 118 GLN B N 1
ATOM 4194 C CA . GLN B 1 118 ? -20.297 3.59 -13.344 1 96.88 118 GLN B CA 1
ATOM 4195 C C . GLN B 1 118 ? -19.438 2.672 -12.477 1 96.88 118 GLN B C 1
ATOM 4197 O O . GLN B 1 118 ? -18.828 1.729 -12.984 1 96.88 118 GLN B O 1
ATOM 4202 N N . PRO B 1 119 ? -19.438 2.947 -11.18 1 97.75 119 PRO B N 1
ATOM 4203 C CA . PRO B 1 119 ? -18.688 2.062 -10.281 1 97.75 119 PRO B CA 1
ATOM 4204 C C . PRO B 1 119 ? -19.203 0.624 -10.312 1 97.75 119 PRO B C 1
ATOM 4206 O O . PRO B 1 119 ? -20.406 0.396 -10.398 1 97.75 119 PRO B O 1
ATOM 4209 N N . TRP B 1 120 ? -18.25 -0.33 -10.242 1 98.38 120 TRP B N 1
ATOM 4210 C CA . TRP B 1 120 ? -18.625 -1.741 -10.203 1 98.38 120 TRP B CA 1
ATOM 4211 C C . TRP B 1 120 ? -19.469 -2.049 -8.969 1 98.38 120 TRP B C 1
ATOM 4213 O O . TRP B 1 120 ? -20.328 -2.932 -9.008 1 98.38 120 TRP B O 1
ATOM 4223 N N . GLY B 1 121 ? -19.234 -1.29 -7.902 1 96.56 121 GLY B N 1
ATOM 4224 C CA . GLY B 1 121 ? -19.953 -1.518 -6.668 1 96.56 121 GLY B CA 1
ATOM 4225 C C . GLY B 1 121 ? -21.438 -1.218 -6.785 1 96.56 121 GLY B C 1
ATOM 4226 O O . GLY B 1 121 ? -22.234 -1.61 -5.922 1 96.56 121 GLY B O 1
ATOM 4227 N N . LYS B 1 122 ? -21.875 -0.564 -7.758 1 95.44 122 LYS B N 1
ATOM 4228 C CA . LYS B 1 122 ? -23.281 -0.211 -7.961 1 95.44 122 LYS B CA 1
ATOM 4229 C C . LYS B 1 122 ? -23.969 -1.202 -8.891 1 95.44 122 LYS B C 1
ATOM 4231 O O . LYS B 1 122 ? -25.188 -1.127 -9.102 1 95.44 122 LYS B O 1
ATOM 4236 N N . ALA B 1 123 ? -23.172 -2.113 -9.461 1 96.81 123 ALA B N 1
ATOM 4237 C CA . ALA B 1 123 ? -23.734 -3.115 -10.359 1 96.81 123 ALA B CA 1
ATOM 4238 C C . ALA B 1 123 ? -24.438 -4.223 -9.578 1 96.81 123 ALA B C 1
ATOM 4240 O O . ALA B 1 123 ? -24.109 -4.477 -8.414 1 96.81 123 ALA B O 1
ATOM 4241 N N . ASP B 1 124 ? -25.406 -4.855 -10.203 1 95.81 124 ASP B N 1
ATOM 4242 C CA . ASP B 1 124 ? -26.094 -5.996 -9.586 1 95.81 124 ASP B CA 1
ATOM 4243 C C . ASP B 1 124 ? -25.125 -7.172 -9.414 1 95.81 124 ASP B C 1
ATOM 4245 O O . ASP B 1 124 ? -25.203 -7.906 -8.43 1 95.81 124 ASP B O 1
ATOM 4249 N N . LYS B 1 125 ? -24.281 -7.289 -10.438 1 97.31 125 LYS B N 1
ATOM 4250 C CA . LYS B 1 125 ? -23.359 -8.414 -10.469 1 97.31 125 LYS B CA 1
ATOM 4251 C C . LYS B 1 125 ? -22.094 -8.07 -11.258 1 97.31 125 LYS B C 1
ATOM 4253 O O . LYS B 1 125 ? -22.172 -7.426 -12.305 1 97.31 125 LYS B O 1
ATOM 4258 N N . VAL B 1 126 ? -21.031 -8.414 -10.68 1 98.75 126 VAL B N 1
ATOM 4259 C CA . VAL B 1 126 ? -19.75 -8.32 -11.383 1 98.75 126 VAL B CA 1
ATOM 4260 C C . VAL B 1 126 ? -19.109 -9.703 -11.461 1 98.75 126 VAL B C 1
ATOM 4262 O O . VAL B 1 126 ? -19.031 -10.414 -10.461 1 98.75 126 VAL B O 1
ATOM 4265 N N . ARG B 1 127 ? -18.656 -10.133 -12.648 1 98.94 127 ARG B N 1
ATOM 4266 C CA . ARG B 1 127 ? -18.031 -11.438 -12.852 1 98.94 127 ARG B CA 1
ATOM 4267 C C . ARG B 1 127 ? -16.672 -11.289 -13.516 1 98.94 127 ARG B C 1
ATOM 4269 O O . ARG B 1 127 ? -16.406 -10.297 -14.203 1 98.94 127 ARG B O 1
ATOM 4276 N N . PHE B 1 128 ? -15.789 -12.242 -13.25 1 98.94 128 PHE B N 1
ATOM 4277 C CA . PHE B 1 128 ? -14.469 -12.32 -13.859 1 98.94 128 PHE B CA 1
ATOM 4278 C C . PHE B 1 128 ? -14.258 -13.688 -14.508 1 98.94 128 PHE B C 1
ATOM 4280 O O . PHE B 1 128 ? -14.617 -14.719 -13.938 1 98.94 128 PHE B O 1
ATOM 4287 N N . ILE B 1 129 ? -13.68 -13.641 -15.727 1 98.94 129 ILE B N 1
ATOM 4288 C CA . ILE B 1 129 ? -13.164 -14.883 -16.297 1 98.94 129 ILE B CA 1
ATOM 4289 C C . ILE B 1 129 ? -11.906 -15.312 -15.539 1 98.94 129 ILE B C 1
ATOM 4291 O O . ILE B 1 129 ? -11 -14.508 -15.328 1 98.94 129 ILE B O 1
ATOM 4295 N N . CYS B 1 130 ? -11.875 -16.594 -15.148 1 98.94 130 CYS B N 1
ATOM 4296 C CA . CYS B 1 130 ? -10.766 -17.156 -14.383 1 98.94 130 CYS B CA 1
ATOM 4297 C C . CYS B 1 130 ? -10.219 -18.391 -15.062 1 98.94 130 CYS B C 1
ATOM 4299 O O . CYS B 1 130 ? -10.742 -19.5 -14.883 1 98.94 130 CYS B O 1
ATOM 4301 N N . PRO B 1 131 ? -9.117 -18.219 -15.789 1 98.81 131 PRO B N 1
ATOM 4302 C CA . PRO B 1 131 ? -8.492 -19.422 -16.344 1 98.81 131 PRO B CA 1
ATOM 4303 C C . PRO B 1 131 ? -8.031 -20.406 -15.266 1 98.81 131 PRO B C 1
ATOM 4305 O O . PRO B 1 131 ? -7.457 -19.984 -14.25 1 98.81 131 PRO B O 1
ATOM 4308 N N . GLU B 1 132 ? -8.305 -21.719 -15.492 1 98.31 132 GLU B N 1
ATOM 4309 C CA . GLU B 1 132 ? -7.918 -22.781 -14.57 1 98.31 132 GLU B CA 1
ATOM 4310 C C . GLU B 1 132 ? -7.062 -23.844 -15.273 1 98.31 132 GLU B C 1
ATOM 4312 O O . GLU B 1 132 ? -7.324 -24.203 -16.422 1 98.31 132 GLU B O 1
ATOM 4317 N N . PRO B 1 133 ? -6.066 -24.469 -14.617 1 98.19 133 PRO B N 1
ATOM 4318 C CA . PRO B 1 133 ? -5.625 -24.062 -13.281 1 98.19 133 PRO B CA 1
ATOM 4319 C C . PRO B 1 133 ? -5.027 -22.656 -13.266 1 98.19 133 PRO B C 1
ATOM 4321 O O . PRO B 1 133 ? -4.508 -22.188 -14.281 1 98.19 133 PRO B O 1
ATOM 4324 N N . GLY B 1 134 ? -5.242 -21.969 -12.109 1 98.25 134 GLY B N 1
ATOM 4325 C CA . GLY B 1 134 ? -4.781 -20.594 -12.008 1 98.25 134 GLY B CA 1
ATOM 4326 C C . GLY B 1 134 ? -4.23 -20.234 -10.641 1 98.25 134 GLY B C 1
ATOM 4327 O O . GLY B 1 134 ? -3.957 -21.125 -9.828 1 98.25 134 GLY B O 1
ATOM 4328 N N . TYR B 1 135 ? -4.004 -19.016 -10.438 1 98 135 TYR B N 1
ATOM 4329 C CA . TYR B 1 135 ? -3.381 -18.5 -9.227 1 98 135 TYR B CA 1
ATOM 4330 C C . TYR B 1 135 ? -4.422 -18.234 -8.148 1 98 135 TYR B C 1
ATOM 4332 O O . TYR B 1 135 ? -5.297 -17.375 -8.312 1 98 135 TYR B O 1
ATOM 4340 N N . ASP B 1 136 ? -4.301 -18.828 -7.023 1 97.5 136 ASP B N 1
ATOM 4341 C CA . ASP B 1 136 ? -5.301 -18.859 -5.961 1 97.5 136 ASP B CA 1
ATOM 4342 C C . ASP B 1 136 ? -5.523 -17.453 -5.387 1 97.5 136 ASP B C 1
ATOM 4344 O O . ASP B 1 136 ? -6.633 -17.109 -4.973 1 97.5 136 ASP B O 1
ATOM 4348 N N . ARG B 1 137 ? -4.504 -16.594 -5.406 1 97.75 137 ARG B N 1
ATOM 4349 C CA . ARG B 1 137 ? -4.66 -15.281 -4.805 1 97.75 137 ARG B CA 1
ATOM 4350 C C . ARG B 1 137 ? -5.484 -14.367 -5.703 1 97.75 137 ARG B C 1
ATOM 4352 O O . ARG B 1 137 ? -6.094 -13.406 -5.227 1 97.75 137 ARG B O 1
ATOM 4359 N N . HIS B 1 138 ? -5.449 -14.594 -7.027 1 98.81 138 HIS B N 1
ATOM 4360 C CA . HIS B 1 138 ? -6.402 -13.906 -7.887 1 98.81 138 HIS B CA 1
ATOM 4361 C C . HIS B 1 138 ? -7.84 -14.227 -7.492 1 98.81 138 HIS B C 1
ATOM 4363 O O . HIS B 1 138 ? -8.672 -13.328 -7.375 1 98.81 138 HIS B O 1
ATOM 4369 N N . PHE B 1 139 ? -8.094 -15.484 -7.242 1 98.81 139 PHE B N 1
ATOM 4370 C CA . PHE B 1 139 ? -9.422 -15.953 -6.863 1 98.81 139 PHE B CA 1
ATOM 4371 C C . PHE B 1 139 ? -9.828 -15.375 -5.516 1 98.81 139 PHE B C 1
ATOM 4373 O O . PHE B 1 139 ? -10.984 -14.992 -5.32 1 98.81 139 PHE B O 1
ATOM 4380 N N . SER B 1 140 ? -8.859 -15.258 -4.641 1 98.38 140 SER B N 1
ATOM 4381 C CA . SER B 1 140 ? -9.148 -14.695 -3.322 1 98.38 140 SER B CA 1
ATOM 4382 C C . SER B 1 140 ? -9.57 -13.234 -3.422 1 98.38 140 SER B C 1
ATOM 4384 O O . SER B 1 140 ? -10.414 -12.781 -2.646 1 98.38 140 SER B O 1
ATOM 4386 N N . ILE B 1 141 ? -8.961 -12.469 -4.328 1 98.81 141 ILE B N 1
ATOM 4387 C CA . ILE B 1 141 ? -9.375 -11.086 -4.535 1 98.81 141 ILE B CA 1
ATOM 4388 C C . ILE B 1 141 ? -10.828 -11.039 -4.984 1 98.81 141 ILE B C 1
ATOM 4390 O O . ILE B 1 141 ? -11.602 -10.195 -4.52 1 98.81 141 ILE B O 1
ATOM 4394 N N . CYS B 1 142 ? -11.203 -11.977 -5.906 1 98.81 142 CYS B N 1
ATOM 4395 C CA . CYS B 1 142 ? -12.594 -12.047 -6.336 1 98.81 142 CYS B CA 1
ATOM 4396 C C . CYS B 1 142 ? -13.516 -12.32 -5.156 1 98.81 142 CYS B C 1
ATOM 4398 O O . CYS B 1 142 ? -14.562 -11.68 -5.02 1 98.81 142 CYS B O 1
ATOM 4400 N N . GLU B 1 143 ? -13.109 -13.227 -4.289 1 98.44 143 GLU B N 1
ATOM 4401 C CA . GLU B 1 143 ? -13.906 -13.547 -3.105 1 98.44 143 GLU B CA 1
ATOM 4402 C C . GLU B 1 143 ? -14.078 -12.32 -2.209 1 98.44 143 GLU B C 1
ATOM 4404 O O . GLU B 1 143 ? -15.172 -12.07 -1.7 1 98.44 143 GLU B O 1
ATOM 4409 N N . TYR B 1 144 ? -13.07 -11.57 -2.043 1 98.56 144 TYR B N 1
ATOM 4410 C CA . TYR B 1 144 ? -13.086 -10.383 -1.189 1 98.56 144 TYR B CA 1
ATOM 4411 C C . TYR B 1 144 ? -14.133 -9.391 -1.661 1 98.56 144 TYR B C 1
ATOM 4413 O O . TYR B 1 144 ? -14.898 -8.852 -0.854 1 98.56 144 TYR B O 1
ATOM 4421 N N . TYR B 1 145 ? -14.25 -9.156 -2.955 1 98.38 145 TYR B N 1
ATOM 4422 C CA . TYR B 1 145 ? -15.125 -8.133 -3.514 1 98.38 145 TYR B CA 1
ATOM 4423 C C . TYR B 1 145 ? -16.5 -8.711 -3.844 1 98.38 145 TYR B C 1
ATOM 4425 O O . TYR B 1 145 ? -17.406 -7.98 -4.234 1 98.38 145 TYR B O 1
ATOM 4433 N N . GLY B 1 146 ? -16.641 -10.062 -3.723 1 97.88 146 GLY B N 1
ATOM 4434 C CA . GLY B 1 146 ? -17.891 -10.703 -4.109 1 97.88 146 GLY B CA 1
ATOM 4435 C C . GLY B 1 146 ? -18.047 -10.844 -5.613 1 97.88 146 GLY B C 1
ATOM 4436 O O . GLY B 1 146 ? -19.172 -10.844 -6.125 1 97.88 146 GLY B O 1
ATOM 4437 N N . ILE B 1 147 ? -16.969 -10.859 -6.297 1 98.81 147 ILE B N 1
ATOM 4438 C CA . ILE B 1 147 ? -16.969 -11.062 -7.742 1 98.81 147 ILE B CA 1
ATOM 4439 C C . ILE B 1 147 ? -17.188 -12.539 -8.055 1 98.81 147 ILE B C 1
ATOM 4441 O O . ILE B 1 147 ? -16.5 -13.406 -7.516 1 98.81 147 ILE B O 1
ATOM 4445 N N . GLU B 1 148 ? -18.172 -12.805 -8.883 1 98.88 148 GLU B N 1
ATOM 4446 C CA . GLU B 1 148 ? -18.406 -14.188 -9.297 1 98.88 148 GLU B CA 1
ATOM 4447 C C . GLU B 1 148 ? -17.344 -14.656 -10.289 1 98.88 148 GLU B C 1
ATOM 4449 O O . GLU B 1 148 ? -17.047 -13.953 -11.258 1 98.88 148 GLU B O 1
ATOM 4454 N N . MET B 1 149 ? -16.797 -15.797 -10.078 1 98.88 149 MET B N 1
ATOM 4455 C CA . MET B 1 149 ? -15.719 -16.328 -10.914 1 98.88 149 MET B CA 1
ATOM 4456 C C . MET B 1 149 ? -16.281 -17.266 -11.984 1 98.88 149 MET B C 1
ATOM 4458 O O . MET B 1 149 ? -17.094 -18.141 -11.688 1 98.88 149 MET B O 1
ATOM 4462 N N . VAL B 1 150 ? -15.859 -17.047 -13.188 1 98.88 150 VAL B N 1
ATOM 4463 C CA . VAL B 1 150 ? -16.25 -17.859 -14.328 1 98.88 150 VAL B CA 1
ATOM 4464 C C . VAL B 1 150 ? -15.031 -18.609 -14.867 1 98.88 150 VAL B C 1
ATOM 4466 O O . VAL B 1 150 ? -14.266 -18.078 -15.664 1 98.88 150 VAL B O 1
ATOM 4469 N N . PRO B 1 151 ? -14.93 -19.875 -14.547 1 98.69 151 PRO B N 1
ATOM 4470 C CA . PRO B 1 151 ? -13.742 -20.625 -14.961 1 98.69 151 PRO B CA 1
ATOM 4471 C C . PRO B 1 151 ? -13.719 -20.922 -16.453 1 98.69 151 PRO B C 1
ATOM 4473 O O . PRO B 1 151 ? -14.773 -21.156 -17.062 1 98.69 151 PRO B O 1
ATOM 4476 N N . VAL B 1 152 ? -12.586 -20.859 -17.047 1 98.75 152 VAL B N 1
ATOM 4477 C CA . VAL B 1 152 ? -12.312 -21.312 -18.406 1 98.75 152 VAL B CA 1
ATOM 4478 C C . VAL B 1 152 ? -11.031 -22.141 -18.422 1 98.75 152 VAL B C 1
ATOM 4480 O O . VAL B 1 152 ? -10.148 -21.953 -17.578 1 98.75 152 VAL B O 1
ATOM 4483 N N . VAL B 1 153 ? -10.891 -23.016 -19.359 1 98.19 153 VAL B N 1
ATOM 4484 C CA . VAL B 1 153 ? -9.727 -23.891 -19.438 1 98.19 153 VAL B CA 1
ATOM 4485 C C . VAL B 1 153 ? -8.5 -23.078 -19.828 1 98.19 153 VAL B C 1
ATOM 4487 O O . VAL B 1 153 ? -8.57 -22.219 -20.719 1 98.19 153 VAL B O 1
ATOM 4490 N N . LEU B 1 154 ? -7.398 -23.297 -19.203 1 98.5 154 LEU B N 1
ATOM 4491 C CA . LEU B 1 154 ? -6.102 -22.75 -19.594 1 98.5 154 LEU B CA 1
ATOM 4492 C C . LEU B 1 154 ? -5.25 -23.797 -20.281 1 98.5 154 LEU B C 1
ATOM 4494 O O . LEU B 1 154 ? -4.824 -24.781 -19.656 1 98.5 154 LEU B O 1
ATOM 4498 N N . ASN B 1 155 ? -5.02 -23.578 -21.531 1 97.38 155 ASN B N 1
ATOM 4499 C CA . ASN B 1 155 ? -4.137 -24.438 -22.312 1 97.38 155 ASN B CA 1
ATOM 4500 C C . ASN B 1 155 ? -2.682 -23.984 -22.219 1 97.38 155 ASN B C 1
ATOM 4502 O O . ASN B 1 155 ? -2.367 -23.047 -21.484 1 97.38 155 ASN B O 1
ATOM 4506 N N . GLU B 1 156 ? -1.816 -24.688 -22.906 1 96 156 GLU B N 1
ATOM 4507 C CA . GLU B 1 156 ? -0.391 -24.375 -22.859 1 96 156 GLU B CA 1
ATOM 4508 C C . GLU B 1 156 ? -0.103 -23.047 -23.547 1 96 156 GLU B C 1
ATOM 4510 O O . GLU B 1 156 ? 0.861 -22.359 -23.188 1 96 156 GLU B O 1
ATOM 4515 N N . ASP B 1 157 ? -0.978 -22.719 -24.469 1 96.56 157 ASP B N 1
ATOM 4516 C CA . ASP B 1 157 ? -0.714 -21.5 -25.219 1 96.56 157 ASP B CA 1
ATOM 4517 C C . ASP B 1 157 ? -1.633 -20.359 -24.766 1 96.56 157 ASP B C 1
ATOM 4519 O O . ASP B 1 157 ? -1.66 -19.297 -25.375 1 96.56 157 ASP B O 1
ATOM 4523 N N . GLY B 1 158 ? -2.465 -20.609 -23.75 1 97.94 158 GLY B N 1
ATOM 4524 C CA . GLY B 1 158 ? -3.371 -19.594 -23.25 1 97.94 158 GLY B CA 1
ATOM 4525 C C . GLY B 1 158 ? -4.77 -20.125 -22.969 1 97.94 158 GLY B C 1
ATOM 4526 O O . GLY B 1 158 ? -5.012 -21.328 -23.062 1 97.94 158 GLY B O 1
ATOM 4527 N N . PRO B 1 159 ? -5.68 -19.266 -22.609 1 98.81 159 PRO B N 1
ATOM 4528 C CA . PRO B 1 159 ? -7.051 -19.688 -22.312 1 98.81 159 PRO B CA 1
ATOM 4529 C C . PRO B 1 159 ? -7.812 -20.156 -23.547 1 98.81 159 PRO B C 1
ATOM 4531 O O . PRO B 1 159 ? -7.434 -19.828 -24.672 1 98.81 159 PRO B O 1
ATOM 4534 N N . ASP B 1 160 ? -8.797 -20.984 -23.344 1 98.75 160 ASP B N 1
ATOM 4535 C CA . ASP B 1 160 ? -9.719 -21.359 -24.422 1 98.75 160 ASP B CA 1
ATOM 4536 C C . ASP B 1 160 ? -10.461 -20.125 -24.953 1 98.75 160 ASP B C 1
ATOM 4538 O O . ASP B 1 160 ? -11.5 -19.734 -24.406 1 98.75 160 ASP B O 1
ATOM 4542 N N . MET B 1 161 ? -9.992 -19.641 -26.062 1 98.88 161 MET B N 1
ATOM 4543 C CA . MET B 1 161 ? -10.469 -18.344 -26.547 1 98.88 161 MET B CA 1
ATOM 4544 C C . MET B 1 161 ? -11.875 -18.469 -27.125 1 98.88 161 MET B C 1
ATOM 4546 O O . MET B 1 161 ? -12.641 -17.5 -27.094 1 98.88 161 MET B O 1
ATOM 4550 N N . ASP B 1 162 ? -12.227 -19.594 -27.656 1 98.81 162 ASP B N 1
ATOM 4551 C CA . ASP B 1 162 ? -13.602 -19.75 -28.141 1 98.81 162 ASP B CA 1
ATOM 4552 C C . ASP B 1 162 ? -14.602 -19.547 -27 1 98.81 162 ASP B C 1
ATOM 4554 O O . ASP B 1 162 ? -15.594 -18.844 -27.172 1 98.81 162 ASP B O 1
ATOM 4558 N N . GLU B 1 163 ? -14.281 -20.125 -25.906 1 98.88 163 GLU B N 1
ATOM 4559 C CA . GLU B 1 163 ? -15.156 -20 -24.75 1 98.88 163 GLU B CA 1
ATOM 4560 C C . GLU B 1 163 ? -15.109 -18.594 -24.172 1 98.88 163 GLU B C 1
ATOM 4562 O O . GLU B 1 163 ? -16.141 -18.016 -23.812 1 98.88 163 GLU B O 1
ATOM 4567 N N . VAL B 1 164 ? -13.961 -18 -24.047 1 98.94 164 VAL B N 1
ATOM 4568 C CA . VAL B 1 164 ? -13.805 -16.641 -23.531 1 98.94 164 VAL B CA 1
ATOM 4569 C C . VAL B 1 164 ? -14.625 -15.672 -24.359 1 98.94 164 VAL B C 1
ATOM 4571 O O . VAL B 1 164 ? -15.414 -14.891 -23.828 1 98.94 164 VAL B O 1
ATOM 4574 N N . GLU B 1 165 ? -14.453 -15.781 -25.656 1 98.94 165 GLU B N 1
ATOM 4575 C CA . GLU B 1 165 ? -15.141 -14.875 -26.562 1 98.94 165 GLU B CA 1
ATOM 4576 C C . GLU B 1 165 ? -16.656 -15.031 -26.469 1 98.94 165 GLU B C 1
ATOM 4578 O O . GLU B 1 165 ? -17.391 -14.039 -26.469 1 98.94 165 GLU B O 1
ATOM 4583 N N . ARG B 1 166 ? -17.094 -16.234 -26.391 1 98.88 166 ARG B N 1
ATOM 4584 C CA . ARG B 1 166 ? -18.516 -16.484 -26.25 1 98.88 166 ARG B CA 1
ATOM 4585 C C . ARG B 1 166 ? -19.078 -15.844 -25 1 98.88 166 ARG B C 1
ATOM 4587 O O . ARG B 1 166 ? -20.109 -15.164 -25.047 1 98.88 166 ARG B O 1
ATOM 4594 N N . LEU B 1 167 ? -18.422 -15.992 -23.891 1 98.88 167 LEU B N 1
ATOM 4595 C CA . LEU B 1 167 ? -18.891 -15.531 -22.594 1 98.88 167 LEU B CA 1
ATOM 4596 C C . LEU B 1 167 ? -18.906 -14 -22.531 1 98.88 167 LEU B C 1
ATOM 4598 O O . LEU B 1 167 ? -19.922 -13.406 -22.156 1 98.88 167 LEU B O 1
ATOM 4602 N N . VAL B 1 168 ? -17.828 -13.336 -22.953 1 98.88 168 VAL B N 1
ATOM 4603 C CA . VAL B 1 168 ? -17.703 -11.891 -22.734 1 98.88 168 VAL B CA 1
ATOM 4604 C C . VAL B 1 168 ? -18.594 -11.148 -23.734 1 98.88 168 VAL B C 1
ATOM 4606 O O . VAL B 1 168 ? -19 -10.008 -23.484 1 98.88 168 VAL B O 1
ATOM 4609 N N . ALA B 1 169 ? -18.891 -11.758 -24.891 1 98.75 169 ALA B N 1
ATOM 4610 C CA . ALA B 1 169 ? -19.703 -11.109 -25.906 1 98.75 169 ALA B CA 1
ATOM 4611 C C . ALA B 1 169 ? -21.172 -11.031 -25.484 1 98.75 169 ALA B C 1
ATOM 4613 O O . ALA B 1 169 ? -21.891 -10.109 -25.859 1 98.75 169 ALA B O 1
ATOM 4614 N N . SER B 1 170 ? -21.578 -11.93 -24.641 1 98.19 170 SER B N 1
ATOM 4615 C CA . SER B 1 170 ? -23 -12.047 -24.391 1 98.19 170 SER B CA 1
ATOM 4616 C C . SER B 1 170 ? -23.359 -11.586 -22.984 1 98.19 170 SER B C 1
ATOM 4618 O O . SER B 1 170 ? -24.531 -11.32 -22.688 1 98.19 170 SER B O 1
ATOM 4620 N N . ASP B 1 171 ? -22.453 -11.492 -22.094 1 98.56 171 ASP B N 1
ATOM 4621 C CA . ASP B 1 171 ? -22.734 -11.25 -20.672 1 98.56 171 ASP B CA 1
ATOM 4622 C C . ASP B 1 171 ? -22.094 -9.945 -20.203 1 98.56 171 ASP B C 1
ATOM 4624 O O . ASP B 1 171 ? -20.891 -9.906 -19.922 1 98.56 171 ASP B O 1
ATOM 4628 N N . PRO B 1 172 ? -22.859 -8.898 -20.078 1 98.25 172 PRO B N 1
ATOM 4629 C CA . PRO B 1 172 ? -22.312 -7.602 -19.688 1 98.25 172 PRO B CA 1
ATOM 4630 C C . PRO B 1 172 ? -21.891 -7.559 -18.219 1 98.25 172 PRO B C 1
ATOM 4632 O O . PRO B 1 172 ? -21.266 -6.586 -17.781 1 98.25 172 PRO B O 1
ATOM 4635 N N . SER B 1 173 ? -22.156 -8.594 -17.438 1 98.69 173 SER B N 1
ATOM 4636 C CA . SER B 1 173 ? -21.719 -8.633 -16.047 1 98.69 173 SER B CA 1
ATOM 4637 C C . SER B 1 173 ? -20.266 -9.062 -15.945 1 98.69 173 SER B C 1
ATOM 4639 O O . SER B 1 173 ? -19.641 -8.922 -14.891 1 98.69 173 SER B O 1
ATOM 4641 N N . ILE B 1 174 ? -19.688 -9.641 -17 1 98.88 174 ILE B N 1
ATOM 4642 C CA . ILE B 1 174 ? -18.281 -9.992 -17.016 1 98.88 174 ILE B CA 1
ATOM 4643 C C . ILE B 1 174 ? -17.438 -8.75 -17.297 1 98.88 174 ILE B C 1
ATOM 4645 O O . ILE B 1 174 ? -17.359 -8.281 -18.438 1 98.88 174 ILE B O 1
ATOM 4649 N N . ARG B 1 175 ? -16.797 -8.289 -16.219 1 98.62 175 ARG B N 1
ATOM 4650 C CA . ARG B 1 175 ? -16.125 -6.996 -16.297 1 98.62 175 ARG B CA 1
ATOM 4651 C C . ARG B 1 175 ? -14.602 -7.176 -16.375 1 98.62 175 ARG B C 1
ATOM 4653 O O . ARG B 1 175 ? -13.883 -6.234 -16.703 1 98.62 175 ARG B O 1
ATOM 4660 N N . GLY B 1 176 ? -14.125 -8.383 -16.078 1 98.88 176 GLY B N 1
ATOM 4661 C CA . GLY B 1 176 ? -12.688 -8.57 -16.078 1 98.88 176 GLY B CA 1
ATOM 4662 C C . GLY B 1 176 ? -12.273 -10.008 -16.312 1 98.88 176 GLY B C 1
ATOM 4663 O O . GLY B 1 176 ? -13.109 -10.914 -16.328 1 98.88 176 GLY B O 1
ATOM 4664 N N . MET B 1 177 ? -11 -10.211 -16.562 1 98.94 177 MET B N 1
ATOM 4665 C CA . MET B 1 177 ? -10.359 -11.508 -16.719 1 98.94 177 MET B CA 1
ATOM 4666 C C . MET B 1 177 ? -8.945 -11.5 -16.141 1 98.94 177 MET B C 1
ATOM 4668 O O . MET B 1 177 ? -8.172 -10.578 -16.422 1 98.94 177 MET B O 1
ATOM 4672 N N . TRP B 1 178 ? -8.672 -12.5 -15.352 1 98.94 178 TRP B N 1
ATOM 4673 C CA . TRP B 1 178 ? -7.305 -12.672 -14.875 1 98.94 178 TRP B CA 1
ATOM 4674 C C . TRP B 1 178 ? -6.43 -13.297 -15.961 1 98.94 178 TRP B C 1
ATOM 4676 O O . TRP B 1 178 ? -6.836 -14.25 -16.625 1 98.94 178 TRP B O 1
ATOM 4686 N N . CYS B 1 179 ? -5.238 -12.75 -16.156 1 98.88 179 CYS B N 1
ATOM 4687 C CA . CYS B 1 179 ? -4.27 -13.281 -17.109 1 98.88 179 CYS B CA 1
ATOM 4688 C C . CYS B 1 179 ? -2.885 -13.375 -16.484 1 98.88 179 CYS B C 1
ATOM 4690 O O . CYS B 1 179 ? -2.391 -12.414 -15.898 1 98.88 179 CYS B O 1
ATOM 4692 N N . VAL B 1 180 ? -2.303 -14.492 -16.562 1 98.38 180 VAL B N 1
ATOM 4693 C CA . VAL B 1 180 ? -0.877 -14.703 -16.312 1 98.38 180 VAL B CA 1
ATOM 4694 C C . VAL B 1 180 ? -0.197 -15.156 -17.609 1 98.38 180 VAL B C 1
ATOM 4696 O O . VAL B 1 180 ? -0.077 -16.359 -17.859 1 98.38 180 VAL B O 1
ATOM 4699 N N . PRO B 1 181 ? 0.344 -14.234 -18.328 1 97.56 181 PRO B N 1
ATOM 4700 C CA . PRO B 1 181 ? 0.572 -14.484 -19.75 1 97.56 181 PRO B CA 1
ATOM 4701 C C . PRO B 1 181 ? 1.875 -15.234 -20.016 1 97.56 181 PRO B C 1
ATOM 4703 O O . PRO B 1 181 ? 2.086 -15.734 -21.125 1 97.56 181 PRO B O 1
ATOM 4706 N N . ARG B 1 182 ? 2.752 -15.18 -19.078 1 95.94 182 ARG B N 1
ATOM 4707 C CA . ARG B 1 182 ? 4.043 -15.844 -19.25 1 95.94 182 ARG B CA 1
ATOM 4708 C C . ARG B 1 182 ? 4.363 -16.719 -18.031 1 95.94 182 ARG B C 1
ATOM 4710 O O . ARG B 1 182 ? 4.398 -16.234 -16.906 1 95.94 182 ARG B O 1
ATOM 4717 N N . HIS B 1 183 ? 4.598 -18.016 -18.375 1 96.19 183 HIS B N 1
ATOM 4718 C CA . HIS B 1 183 ? 4.887 -19 -17.344 1 96.19 183 HIS B CA 1
ATOM 4719 C C . HIS B 1 183 ? 3.797 -19.016 -16.281 1 96.19 183 HIS B C 1
ATOM 4721 O O . HIS B 1 183 ? 4.09 -18.891 -15.086 1 96.19 183 HIS B O 1
ATOM 4727 N N . ALA B 1 184 ? 2.611 -19.234 -16.734 1 97.38 184 ALA B N 1
ATOM 4728 C CA . ALA B 1 184 ? 1.418 -19.125 -15.898 1 97.38 184 ALA B CA 1
ATOM 4729 C C . ALA B 1 184 ? 1.513 -20.047 -14.68 1 97.38 184 ALA B C 1
ATOM 4731 O O . ALA B 1 184 ? 1.995 -21.172 -14.789 1 97.38 184 ALA B O 1
ATOM 4732 N N . ASN B 1 185 ? 1.168 -19.578 -13.562 1 96.81 185 ASN B N 1
ATOM 4733 C CA . ASN B 1 185 ? 0.986 -20.344 -12.336 1 96.81 185 ASN B CA 1
ATOM 4734 C C . ASN B 1 185 ? -0.325 -21.125 -12.352 1 96.81 185 ASN B C 1
ATOM 4736 O O . ASN B 1 185 ? -1.405 -20.531 -12.305 1 96.81 185 ASN B O 1
ATOM 4740 N N . PRO B 1 186 ? -0.308 -22.422 -12.508 1 96.81 186 PRO B N 1
ATOM 4741 C CA . PRO B 1 186 ? 0.897 -23.203 -12.242 1 96.81 186 PRO B CA 1
ATOM 4742 C C . PRO B 1 186 ? 1.406 -23.938 -13.477 1 96.81 186 PRO B C 1
ATOM 4744 O O . PRO B 1 186 ? 2.438 -24.625 -13.406 1 96.81 186 PRO B O 1
ATOM 4747 N N . ASN B 1 187 ? 0.733 -23.844 -14.609 1 96.69 187 ASN B N 1
ATOM 4748 C CA . ASN B 1 187 ? 0.997 -24.844 -15.633 1 96.69 187 ASN B CA 1
ATOM 4749 C C . ASN B 1 187 ? 2.105 -24.406 -16.578 1 96.69 187 ASN B C 1
ATOM 4751 O O . ASN B 1 187 ? 2.482 -25.141 -17.484 1 96.69 187 ASN B O 1
ATOM 4755 N N . GLY B 1 188 ? 2.562 -23.188 -16.422 1 96.5 188 GLY B N 1
ATOM 4756 C CA . GLY B 1 188 ? 3.697 -22.734 -17.219 1 96.5 188 GLY B CA 1
ATOM 4757 C C . GLY B 1 188 ? 3.305 -22.234 -18.594 1 96.5 188 GLY B C 1
ATOM 4758 O O . GLY B 1 188 ? 4.164 -21.984 -19.438 1 96.5 188 GLY B O 1
ATOM 4759 N N . ALA B 1 189 ? 2.059 -22 -18.828 1 96.56 189 ALA B N 1
ATOM 4760 C CA . ALA B 1 189 ? 1.561 -21.547 -20.125 1 96.56 189 ALA B CA 1
ATOM 4761 C C . ALA B 1 189 ? 2.18 -20.219 -20.531 1 96.56 189 ALA B C 1
ATOM 4763 O O . ALA B 1 189 ? 2.438 -19.359 -19.672 1 96.56 189 ALA B O 1
ATOM 4764 N N . ILE B 1 190 ? 2.42 -20.078 -21.781 1 96.44 190 ILE B N 1
ATOM 4765 C CA . ILE B 1 190 ? 2.779 -18.812 -22.406 1 96.44 190 ILE B CA 1
ATOM 4766 C C . ILE B 1 190 ? 1.752 -18.453 -23.484 1 96.44 190 ILE B C 1
ATOM 4768 O O . ILE B 1 190 ? 1.559 -19.219 -24.438 1 96.44 190 ILE B O 1
ATOM 4772 N N . TYR B 1 191 ? 1.055 -17.359 -23.25 1 97.62 191 TYR B N 1
ATOM 4773 C CA . TYR B 1 191 ? 0.041 -16.953 -24.219 1 97.62 191 TYR B CA 1
ATOM 4774 C C . TYR B 1 191 ? 0.655 -16.75 -25.594 1 97.62 191 TYR B C 1
ATOM 4776 O O . TYR B 1 191 ? 1.665 -16.062 -25.734 1 97.62 191 TYR B O 1
ATOM 4784 N N . SER B 1 192 ? 0.106 -17.375 -26.609 1 96.94 192 SER B N 1
ATOM 4785 C CA . SER B 1 192 ? 0.574 -17.203 -27.984 1 96.94 192 SER B CA 1
ATOM 4786 C C . SER B 1 192 ? 0.17 -15.844 -28.531 1 96.94 192 SER B C 1
ATOM 4788 O O . SER B 1 192 ? -0.714 -15.18 -27.984 1 96.94 192 SER B O 1
ATOM 4790 N N . GLN B 1 193 ? 0.775 -15.461 -29.625 1 97.06 193 GLN B N 1
ATOM 4791 C CA . GLN B 1 193 ? 0.41 -14.227 -30.312 1 97.06 193 GLN B CA 1
ATOM 4792 C C . GLN B 1 193 ? -1.055 -14.25 -30.734 1 97.06 193 GLN B C 1
ATOM 4794 O O . GLN B 1 193 ? -1.745 -13.227 -30.656 1 97.06 193 GLN B O 1
ATOM 4799 N N . GLN B 1 194 ? -1.461 -15.391 -31.219 1 97.94 194 GLN B N 1
ATOM 4800 C CA . GLN B 1 194 ? -2.848 -15.531 -31.656 1 97.94 194 GLN B CA 1
ATOM 4801 C C . GLN B 1 194 ? -3.811 -15.273 -30.5 1 97.94 194 GLN B C 1
ATOM 4803 O O . GLN B 1 194 ? -4.793 -14.547 -30.656 1 97.94 194 GLN B O 1
ATOM 4808 N N . VAL B 1 195 ? -3.533 -15.852 -29.359 1 98.62 195 VAL B N 1
ATOM 4809 C CA . VAL B 1 195 ? -4.367 -15.68 -28.188 1 98.62 195 VAL B CA 1
ATOM 4810 C C . VAL B 1 195 ? -4.383 -14.211 -27.766 1 98.62 195 VAL B C 1
ATOM 4812 O O . VAL B 1 195 ? -5.449 -13.641 -27.531 1 98.62 195 VAL B O 1
ATOM 4815 N N . VAL B 1 196 ? -3.258 -13.547 -27.734 1 98.69 196 VAL B N 1
ATOM 4816 C CA . VAL B 1 196 ? -3.145 -12.156 -27.312 1 98.69 196 VAL B CA 1
ATOM 4817 C C . VAL B 1 196 ? -3.924 -11.258 -28.281 1 98.69 196 VAL B C 1
ATOM 4819 O O . VAL B 1 196 ? -4.633 -10.344 -27.844 1 98.69 196 VAL B O 1
ATOM 4822 N N . ASN B 1 197 ? -3.795 -11.539 -29.562 1 98.62 197 ASN B N 1
ATOM 4823 C CA . ASN B 1 197 ? -4.547 -10.773 -30.547 1 98.62 197 ASN B CA 1
ATOM 4824 C C . ASN B 1 197 ? -6.055 -10.914 -30.344 1 98.62 197 ASN B C 1
ATOM 4826 O O . ASN B 1 197 ? -6.797 -9.938 -30.453 1 98.62 197 ASN B O 1
ATOM 4830 N N . ARG B 1 198 ? -6.477 -12.102 -30.078 1 98.81 198 ARG B N 1
ATOM 4831 C CA . ARG B 1 198 ? -7.898 -12.352 -29.859 1 98.81 198 ARG B CA 1
ATOM 4832 C C . ARG B 1 198 ? -8.383 -11.688 -28.578 1 98.81 198 ARG B C 1
ATOM 4834 O O . ARG B 1 198 ? -9.453 -11.078 -28.547 1 98.81 198 ARG B O 1
ATOM 4841 N N . LEU B 1 199 ? -7.609 -11.727 -27.5 1 98.94 199 LEU B N 1
ATOM 4842 C CA . LEU B 1 199 ? -7.941 -11.039 -26.25 1 98.94 199 LEU B CA 1
ATOM 4843 C C . LEU B 1 199 ? -8.078 -9.539 -26.484 1 98.94 199 LEU B C 1
ATOM 4845 O O . LEU B 1 199 ? -8.969 -8.898 -25.922 1 98.94 199 LEU B O 1
ATOM 4849 N N . ALA B 1 200 ? -7.223 -9.008 -27.281 1 98.81 200 ALA B N 1
ATOM 4850 C CA . ALA B 1 200 ? -7.176 -7.57 -27.562 1 98.81 200 ALA B CA 1
ATOM 4851 C C . ALA B 1 200 ? -8.391 -7.125 -28.375 1 98.81 200 ALA B C 1
ATOM 4853 O O . ALA B 1 200 ? -8.914 -6.031 -28.156 1 98.81 200 ALA B O 1
ATOM 4854 N N . SER B 1 201 ? -8.875 -8.016 -29.25 1 98.62 201 SER B N 1
ATOM 4855 C CA . SER B 1 201 ? -9.82 -7.555 -30.25 1 98.62 201 SER B CA 1
ATOM 4856 C C . SER B 1 201 ? -11.227 -8.055 -29.969 1 98.62 201 SER B C 1
ATOM 4858 O O . SER B 1 201 ? -12.203 -7.578 -30.547 1 98.62 201 SER B O 1
ATOM 4860 N N . MET B 1 202 ? -11.391 -9.039 -29.156 1 98.75 202 MET B N 1
ATOM 4861 C CA . MET B 1 202 ? -12.688 -9.672 -28.938 1 98.75 202 MET B CA 1
ATOM 4862 C C . MET B 1 202 ? -13.742 -8.633 -28.562 1 98.75 202 MET B C 1
ATOM 4864 O O . MET B 1 202 ? -13.438 -7.637 -27.906 1 98.75 202 MET B O 1
ATOM 4868 N N . LEU B 1 203 ? -14.961 -8.891 -28.984 1 98.56 203 LEU B N 1
ATOM 4869 C CA . LEU B 1 203 ? -16.094 -8.055 -28.594 1 98.56 203 LEU B CA 1
ATOM 4870 C C . LEU B 1 203 ? -16.531 -8.359 -27.172 1 98.56 203 LEU B C 1
ATOM 4872 O O . LEU B 1 203 ? -16.594 -9.523 -26.766 1 98.56 203 LEU B O 1
ATOM 4876 N N . THR B 1 204 ? -16.75 -7.336 -26.422 1 98.75 204 THR B N 1
ATOM 4877 C CA . THR B 1 204 ? -17.219 -7.492 -25.062 1 98.75 204 THR B CA 1
ATOM 4878 C C . THR B 1 204 ? -18.547 -6.77 -24.859 1 98.75 204 THR B C 1
ATOM 4880 O O . THR B 1 204 ? -18.734 -5.652 -25.344 1 98.75 204 THR B O 1
ATOM 4883 N N . ALA B 1 205 ? -19.469 -7.406 -24.188 1 98.69 205 ALA B N 1
ATOM 4884 C CA . ALA B 1 205 ? -20.75 -6.781 -23.859 1 98.69 205 ALA B CA 1
ATOM 4885 C C . ALA B 1 205 ? -20.562 -5.645 -22.859 1 98.69 205 ALA B C 1
ATOM 4887 O O . ALA B 1 205 ? -21.234 -4.617 -22.938 1 98.69 205 ALA B O 1
ATOM 4888 N N . ALA B 1 206 ? -19.719 -5.828 -21.906 1 98.44 206 ALA B N 1
ATOM 4889 C CA . ALA B 1 206 ? -19.375 -4.77 -20.953 1 98.44 206 ALA B CA 1
ATOM 4890 C C . ALA B 1 206 ? -18.453 -3.74 -21.594 1 98.44 206 ALA B C 1
ATOM 4892 O O . ALA B 1 206 ? -17.375 -4.086 -22.094 1 98.44 206 ALA B O 1
ATOM 4893 N N . ARG B 1 207 ? -18.75 -2.504 -21.5 1 96.62 207 ARG B N 1
ATOM 4894 C CA . ARG B 1 207 ? -17.953 -1.436 -22.062 1 96.62 207 ARG B CA 1
ATOM 4895 C C . ARG B 1 207 ? -16.688 -1.201 -21.25 1 96.62 207 ARG B C 1
ATOM 4897 O O . ARG B 1 207 ? -15.688 -0.693 -21.766 1 96.62 207 ARG B O 1
ATOM 4904 N N . ASP B 1 208 ? -16.688 -1.553 -19.984 1 97.94 208 ASP B N 1
ATOM 4905 C CA . ASP B 1 208 ? -15.539 -1.317 -19.109 1 97.94 208 ASP B CA 1
ATOM 4906 C C . ASP B 1 208 ? -14.812 -2.623 -18.797 1 97.94 208 ASP B C 1
ATOM 4908 O O . ASP B 1 208 ? -14.195 -2.754 -17.734 1 97.94 208 ASP B O 1
ATOM 4912 N N . PHE B 1 209 ? -14.953 -3.631 -19.688 1 98.69 209 PHE B N 1
ATOM 4913 C CA . PHE B 1 209 ? -14.203 -4.875 -19.547 1 98.69 209 PHE B CA 1
ATOM 4914 C C . PHE B 1 209 ? -12.703 -4.609 -19.594 1 98.69 209 PHE B C 1
ATOM 4916 O O . PHE B 1 209 ? -12.234 -3.816 -20.406 1 98.69 209 PHE B O 1
ATOM 4923 N N . ARG B 1 210 ? -11.961 -5.25 -18.688 1 98.88 210 ARG B N 1
ATOM 4924 C CA . ARG B 1 210 ? -10.516 -5.102 -18.656 1 98.88 210 ARG B CA 1
ATOM 4925 C C . ARG B 1 210 ? -9.828 -6.453 -18.516 1 98.88 210 ARG B C 1
ATOM 4927 O O . ARG B 1 210 ? -10.336 -7.348 -17.828 1 98.88 210 ARG B O 1
ATOM 4934 N N . LEU B 1 211 ? -8.664 -6.578 -19.156 1 98.94 211 LEU B N 1
ATOM 4935 C CA . LEU B 1 211 ? -7.723 -7.66 -18.891 1 98.94 211 LEU B CA 1
ATOM 4936 C C . LEU B 1 211 ? -6.777 -7.293 -17.75 1 98.94 211 LEU B C 1
ATOM 4938 O O . LEU B 1 211 ? -6.016 -6.324 -17.859 1 98.94 211 LEU B O 1
ATOM 4942 N N . PHE B 1 212 ? -6.863 -7.996 -16.656 1 98.94 212 PHE B N 1
ATOM 4943 C CA . PHE B 1 212 ? -5.875 -7.863 -15.594 1 98.94 212 PHE B CA 1
ATOM 4944 C C . PHE B 1 212 ? -4.66 -8.742 -15.867 1 98.94 212 PHE B C 1
ATOM 4946 O O . PHE B 1 212 ? -4.672 -9.938 -15.578 1 98.94 212 PHE B O 1
ATOM 4953 N N . TRP B 1 213 ? -3.617 -8.094 -16.359 1 98.88 213 TRP B N 1
ATOM 4954 C CA . TRP B 1 213 ? -2.447 -8.734 -16.953 1 98.88 213 TRP B CA 1
ATOM 4955 C C . TRP B 1 213 ? -1.31 -8.836 -15.953 1 98.88 213 TRP B C 1
ATOM 4957 O O . TRP B 1 213 ? -0.476 -7.938 -15.852 1 98.88 213 TRP B O 1
ATOM 4967 N N . ASP B 1 214 ? -1.255 -9.953 -15.234 1 98.62 214 ASP B N 1
ATOM 4968 C CA . ASP B 1 214 ? -0.262 -10.195 -14.195 1 98.62 214 ASP B CA 1
ATOM 4969 C C . ASP B 1 214 ? 1.013 -10.797 -14.781 1 98.62 214 ASP B C 1
ATOM 4971 O O . ASP B 1 214 ? 1.128 -12.023 -14.906 1 98.62 214 ASP B O 1
ATOM 4975 N N . ASN B 1 215 ? 1.969 -9.93 -14.969 1 97.44 215 ASN B N 1
ATOM 4976 C CA . ASN B 1 215 ? 3.23 -10.352 -15.57 1 97.44 215 ASN B CA 1
ATOM 4977 C C . ASN B 1 215 ? 4.273 -10.68 -14.508 1 97.44 215 ASN B C 1
ATOM 4979 O O . ASN B 1 215 ? 5.406 -10.203 -14.57 1 97.44 215 ASN B O 1
ATOM 4983 N N . ALA B 1 216 ? 3.928 -11.555 -13.656 1 95.62 216 ALA B N 1
ATOM 4984 C CA . ALA B 1 216 ? 4.738 -11.906 -12.492 1 95.62 216 ALA B CA 1
ATOM 4985 C C . ALA B 1 216 ? 6.047 -12.562 -12.914 1 95.62 216 ALA B C 1
ATOM 4987 O O . ALA B 1 216 ? 7.055 -12.469 -12.203 1 95.62 216 ALA B O 1
ATOM 4988 N N . TYR B 1 217 ? 6.07 -13.203 -14.086 1 96.06 217 TYR B N 1
ATOM 4989 C CA . TYR B 1 217 ? 7.219 -13.992 -14.5 1 96.06 217 TYR B CA 1
ATOM 4990 C C . TYR B 1 217 ? 7.781 -13.484 -15.828 1 96.06 217 TYR B C 1
ATOM 4992 O O . TYR B 1 217 ? 8.312 -14.258 -16.625 1 96.06 217 TYR B O 1
ATOM 5000 N N . ALA B 1 218 ? 7.715 -12.219 -16.031 1 93.5 218 ALA B N 1
ATOM 5001 C CA . ALA B 1 218 ? 8.094 -11.586 -17.281 1 93.5 218 ALA B CA 1
ATOM 5002 C C . ALA B 1 218 ? 9.516 -11.953 -17.688 1 93.5 218 ALA B C 1
ATOM 5004 O O . ALA B 1 218 ? 9.82 -12.102 -18.875 1 93.5 218 ALA B O 1
ATOM 5005 N N . VAL B 1 219 ? 10.391 -12.117 -16.703 1 94.25 219 VAL B N 1
ATOM 5006 C CA . VAL B 1 219 ? 11.805 -12.312 -16.984 1 94.25 219 VAL B CA 1
ATOM 5007 C C . VAL B 1 219 ? 12.336 -13.523 -16.219 1 94.25 219 VAL B C 1
ATOM 5009 O O . VAL B 1 219 ? 13.477 -13.523 -15.758 1 94.25 219 VAL B O 1
ATOM 5012 N N . HIS B 1 220 ? 11.5 -14.484 -16.094 1 95.94 220 HIS B N 1
ATOM 5013 C CA . HIS B 1 220 ? 11.875 -15.648 -15.289 1 95.94 220 HIS B CA 1
ATOM 5014 C C . HIS B 1 220 ? 12.062 -16.875 -16.172 1 95.94 220 HIS B C 1
ATOM 5016 O O . HIS B 1 220 ? 11.664 -17.984 -15.797 1 95.94 220 HIS B O 1
ATOM 5022 N N . ASP B 1 221 ? 12.656 -16.719 -17.281 1 95.75 221 ASP B N 1
ATOM 5023 C CA . ASP B 1 221 ? 13.008 -17.812 -18.172 1 95.75 221 ASP B CA 1
ATOM 5024 C C . ASP B 1 221 ? 14.172 -18.625 -17.609 1 95.75 221 ASP B C 1
ATOM 5026 O O . ASP B 1 221 ? 15.086 -18.062 -17 1 95.75 221 ASP B O 1
ATOM 5030 N N . PHE B 1 222 ? 14.164 -19.906 -17.938 1 95.12 222 PHE B N 1
ATOM 5031 C CA . PHE B 1 222 ? 15.266 -20.766 -17.5 1 95.12 222 PHE B CA 1
ATOM 5032 C C . PHE B 1 222 ? 16.453 -20.641 -18.438 1 95.12 222 PHE B C 1
ATOM 5034 O O . PHE B 1 222 ? 17.609 -20.812 -18.016 1 95.12 222 PHE B O 1
ATOM 5041 N N . HIS B 1 223 ? 16.156 -20.469 -19.781 1 85 223 HIS B N 1
ATOM 5042 C CA . HIS B 1 223 ? 17.188 -20.391 -20.797 1 85 223 HIS B CA 1
ATOM 5043 C C . HIS B 1 223 ? 17.062 -19.125 -21.641 1 85 223 HIS B C 1
ATOM 5045 O O . HIS B 1 223 ? 16.031 -18.453 -21.594 1 85 223 HIS B O 1
ATOM 5051 N N . ASP B 1 224 ? 18.188 -18.656 -22.172 1 72.94 224 ASP B N 1
ATOM 5052 C CA . ASP B 1 224 ? 18.297 -17.391 -22.906 1 72.94 224 ASP B CA 1
ATOM 5053 C C . ASP B 1 224 ? 17.234 -17.312 -24.016 1 72.94 224 ASP B C 1
ATOM 5055 O O . ASP B 1 224 ? 16.781 -16.219 -24.359 1 72.94 224 ASP B O 1
ATOM 5059 N N . HIS B 1 225 ? 16.891 -18.328 -24.781 1 59.53 225 HIS B N 1
ATOM 5060 C CA . HIS B 1 225 ? 16.25 -18.172 -26.078 1 59.53 225 HIS B CA 1
ATOM 5061 C C . HIS B 1 225 ? 14.75 -17.922 -25.922 1 59.53 225 HIS B C 1
ATOM 5063 O O . HIS B 1 225 ? 13.93 -18.719 -26.375 1 59.53 225 HIS B O 1
ATOM 5069 N N . THR B 1 226 ? 14.383 -17.062 -25.016 1 61.5 226 THR B N 1
ATOM 5070 C CA . THR B 1 226 ? 12.93 -17.125 -25 1 61.5 226 THR B CA 1
ATOM 5071 C C . THR B 1 226 ? 12.32 -16.047 -25.891 1 61.5 226 THR B C 1
ATOM 5073 O O . THR B 1 226 ? 12.906 -14.977 -26.047 1 61.5 226 THR B O 1
ATOM 5076 N N . GLU B 1 227 ? 11.57 -16.438 -26.984 1 66.38 227 GLU B N 1
ATOM 5077 C CA . GLU B 1 227 ? 10.75 -15.547 -27.812 1 66.38 227 GLU B CA 1
ATOM 5078 C C . GLU B 1 227 ? 10.133 -14.43 -26.969 1 66.38 227 GLU B C 1
ATOM 5080 O O . GLU B 1 227 ? 9.742 -14.656 -25.812 1 66.38 227 GLU B O 1
ATOM 5085 N N . PRO B 1 228 ? 10.344 -13.234 -27.562 1 73.31 228 PRO B N 1
ATOM 5086 C CA . PRO B 1 228 ? 9.719 -12.125 -26.844 1 73.31 228 PRO B CA 1
ATOM 5087 C C . PRO B 1 228 ? 8.227 -12.352 -26.594 1 73.31 228 PRO B C 1
ATOM 5089 O O . PRO B 1 228 ? 7.547 -12.961 -27.422 1 73.31 228 PRO B O 1
ATOM 5092 N N . ALA B 1 229 ? 7.816 -11.992 -25.422 1 79.69 229 ALA B N 1
ATOM 5093 C CA . ALA B 1 229 ? 6.391 -12.062 -25.125 1 79.69 229 ALA B CA 1
ATOM 5094 C C . ALA B 1 229 ? 5.586 -11.148 -26.047 1 79.69 229 ALA B C 1
ATOM 5096 O O . ALA B 1 229 ? 6.059 -10.078 -26.438 1 79.69 229 ALA B O 1
ATOM 5097 N N . PRO B 1 230 ? 4.422 -11.594 -26.453 1 91.19 230 PRO B N 1
ATOM 5098 C CA . PRO B 1 230 ? 3.572 -10.688 -27.234 1 91.19 230 PRO B CA 1
ATOM 5099 C C . PRO B 1 230 ? 3.273 -9.383 -26.5 1 91.19 230 PRO B C 1
ATOM 5101 O O . PRO B 1 230 ? 3.111 -9.383 -25.281 1 91.19 230 PRO B O 1
ATOM 5104 N N . ASP B 1 231 ? 3.266 -8.312 -27.328 1 95.12 231 ASP B N 1
ATOM 5105 C CA . ASP B 1 231 ? 2.951 -6.984 -26.797 1 95.12 231 ASP B CA 1
ATOM 5106 C C . ASP B 1 231 ? 1.442 -6.766 -26.734 1 95.12 231 ASP B C 1
ATOM 5108 O O . ASP B 1 231 ? 0.825 -6.363 -27.734 1 95.12 231 ASP B O 1
ATOM 5112 N N . VAL B 1 232 ? 0.917 -6.965 -25.594 1 98.19 232 VAL B N 1
ATOM 5113 C CA . VAL B 1 232 ? -0.533 -6.922 -25.422 1 98.19 232 VAL B CA 1
ATOM 5114 C C . VAL B 1 232 ? -1.034 -5.492 -25.641 1 98.19 232 VAL B C 1
ATOM 5116 O O . VAL B 1 232 ? -2.113 -5.285 -26.203 1 98.19 232 VAL B O 1
ATOM 5119 N N . TYR B 1 233 ? -0.314 -4.461 -25.203 1 98.38 233 TYR B N 1
ATOM 5120 C CA . TYR B 1 233 ? -0.764 -3.088 -25.391 1 98.38 233 TYR B CA 1
ATOM 5121 C C . TYR B 1 233 ? -0.827 -2.725 -26.875 1 98.38 233 TYR B C 1
ATOM 5123 O O . TYR B 1 233 ? -1.819 -2.16 -27.328 1 98.38 233 TYR B O 1
ATOM 5131 N N . ALA B 1 234 ? 0.224 -3.041 -27.578 1 97.94 234 ALA B N 1
ATOM 5132 C CA . ALA B 1 234 ? 0.221 -2.781 -29.016 1 97.94 234 ALA B CA 1
ATOM 5133 C C . ALA B 1 234 ? -0.941 -3.498 -29.703 1 97.94 234 ALA B C 1
ATOM 5135 O O . ALA B 1 234 ? -1.571 -2.947 -30.594 1 97.94 234 ALA B O 1
ATOM 5136 N N . ALA B 1 235 ? -1.182 -4.77 -29.312 1 98.69 235 ALA B N 1
ATOM 5137 C CA . ALA B 1 235 ? -2.312 -5.516 -29.859 1 98.69 235 ALA B CA 1
ATOM 5138 C C . ALA B 1 235 ? -3.631 -4.805 -29.578 1 98.69 235 ALA B C 1
ATOM 5140 O O . ALA B 1 235 ? -4.492 -4.703 -30.453 1 98.69 235 ALA B O 1
ATOM 5141 N N . CYS B 1 236 ? -3.76 -4.285 -28.375 1 98.75 236 CYS B N 1
ATOM 5142 C CA . CYS B 1 236 ? -4.973 -3.578 -27.984 1 98.75 236 CYS B CA 1
ATOM 5143 C C . CYS B 1 236 ? -5.152 -2.307 -28.797 1 98.75 236 CYS B C 1
ATOM 5145 O O . CYS B 1 236 ? -6.258 -2 -29.25 1 98.75 236 CYS B O 1
ATOM 5147 N N . VAL B 1 237 ? -4.062 -1.557 -28.984 1 98.69 237 VAL B N 1
ATOM 5148 C CA . VAL B 1 237 ? -4.105 -0.329 -29.766 1 98.69 237 VAL B CA 1
ATOM 5149 C C . VAL B 1 237 ? -4.531 -0.647 -31.203 1 98.69 237 VAL B C 1
ATOM 5151 O O . VAL B 1 237 ? -5.41 0.014 -31.75 1 98.69 237 VAL B O 1
ATOM 5154 N N . ARG B 1 238 ? -3.951 -1.694 -31.781 1 98.31 238 ARG B N 1
ATOM 5155 C CA . ARG B 1 238 ? -4.285 -2.1 -33.125 1 98.31 238 ARG B CA 1
ATOM 5156 C C . ARG B 1 238 ? -5.758 -2.48 -33.25 1 98.31 238 ARG B C 1
ATOM 5158 O O . ARG B 1 238 ? -6.387 -2.244 -34.281 1 98.31 238 ARG B O 1
ATOM 5165 N N . ALA B 1 239 ? -6.273 -2.99 -32.219 1 98.5 239 ALA B N 1
ATOM 5166 C CA . ALA B 1 239 ? -7.656 -3.459 -32.188 1 98.5 239 ALA B CA 1
ATOM 5167 C C . ALA B 1 239 ? -8.609 -2.332 -31.797 1 98.5 239 ALA B C 1
ATOM 5169 O O . ALA B 1 239 ? -9.812 -2.559 -31.625 1 98.5 239 ALA B O 1
ATOM 5170 N N . ASN B 1 240 ? -8.086 -1.091 -31.531 1 98.25 240 ASN B N 1
ATOM 5171 C CA . ASN B 1 240 ? -8.844 0.088 -31.125 1 98.25 240 ASN B CA 1
ATOM 5172 C C . ASN B 1 240 ? -9.461 -0.09 -29.75 1 98.25 240 ASN B C 1
ATOM 5174 O O . ASN B 1 240 ? -10.586 0.345 -29.5 1 98.25 240 ASN B O 1
ATOM 5178 N N . ASN B 1 241 ? -8.789 -0.854 -28.891 1 98.5 241 ASN B N 1
ATOM 5179 C CA . ASN B 1 241 ? -9.141 -1.036 -27.484 1 98.5 241 ASN B CA 1
ATOM 5180 C C . ASN B 1 241 ? -7.969 -0.702 -26.562 1 98.5 241 ASN B C 1
ATOM 5182 O O . ASN B 1 241 ? -7.574 -1.521 -25.734 1 98.5 241 ASN B O 1
ATOM 5186 N N . PRO B 1 242 ? -7.426 0.502 -26.594 1 98.25 242 PRO B N 1
ATOM 5187 C CA . PRO B 1 242 ? -6.188 0.802 -25.875 1 98.25 242 PRO B CA 1
ATOM 5188 C C . PRO B 1 242 ? -6.328 0.625 -24.375 1 98.25 242 PRO B C 1
ATOM 5190 O O . PRO B 1 242 ? -5.336 0.365 -23.672 1 98.25 242 PRO B O 1
ATOM 5193 N N . GLU B 1 243 ? -7.539 0.734 -23.828 1 98.25 243 GLU B N 1
ATOM 5194 C CA . GLU B 1 243 ? -7.738 0.675 -22.375 1 98.25 243 GLU B CA 1
ATOM 5195 C C . GLU B 1 243 ? -7.969 -0.759 -21.906 1 98.25 243 GLU B C 1
ATOM 5197 O O . GLU B 1 243 ? -8.117 -1.012 -20.703 1 98.25 243 GLU B O 1
ATOM 5202 N N . ARG B 1 244 ? -7.93 -1.716 -22.781 1 98.31 244 ARG B N 1
ATOM 5203 C CA . ARG B 1 244 ? -8.367 -3.084 -22.531 1 98.31 244 ARG B CA 1
ATOM 5204 C C . ARG B 1 244 ? -7.496 -3.758 -21.484 1 98.31 244 ARG B C 1
ATOM 5206 O O . ARG B 1 244 ? -7.992 -4.523 -20.656 1 98.31 244 ARG B O 1
ATOM 5213 N N . ALA B 1 245 ? -6.242 -3.438 -21.469 1 98.75 245 ALA B N 1
ATOM 5214 C CA . ALA B 1 245 ? -5.336 -4.168 -20.594 1 98.75 245 ALA B CA 1
ATOM 5215 C C . ALA B 1 245 ? -4.789 -3.256 -19.5 1 98.75 245 ALA B C 1
ATOM 5217 O O . ALA B 1 245 ? -4.43 -2.107 -19.766 1 98.75 245 ALA B O 1
ATOM 5218 N N . ILE B 1 246 ? -4.793 -3.719 -18.297 1 98.94 246 ILE B N 1
ATOM 5219 C CA . ILE B 1 246 ? -4.039 -3.166 -17.172 1 98.94 246 ILE B CA 1
ATOM 5220 C C . ILE B 1 246 ? -2.918 -4.125 -16.781 1 98.94 246 ILE B C 1
ATOM 5222 O O . ILE B 1 246 ? -3.172 -5.277 -16.438 1 98.94 246 ILE B O 1
ATOM 5226 N N . LEU B 1 247 ? -1.703 -3.664 -16.812 1 98.88 247 LEU B N 1
ATOM 5227 C CA . LEU B 1 247 ? -0.543 -4.539 -16.672 1 98.88 247 LEU B CA 1
ATOM 5228 C C . LEU B 1 247 ? 0.078 -4.383 -15.281 1 98.88 247 LEU B C 1
ATOM 5230 O O . LEU B 1 247 ? 0.161 -3.27 -14.758 1 98.88 247 LEU B O 1
ATOM 5234 N N . PHE B 1 248 ? 0.544 -5.512 -14.727 1 98.88 248 PHE B N 1
ATOM 5235 C CA . PHE B 1 248 ? 1.156 -5.527 -13.406 1 98.88 248 PHE B CA 1
ATOM 5236 C C . PHE B 1 248 ? 2.449 -6.336 -13.414 1 98.88 248 PHE B C 1
ATOM 5238 O O . PHE B 1 248 ? 2.547 -7.352 -14.109 1 98.88 248 PHE B O 1
ATOM 5245 N N . ALA B 1 249 ? 3.414 -5.891 -12.641 1 98.44 249 ALA B N 1
ATOM 5246 C CA . ALA B 1 249 ? 4.656 -6.625 -12.398 1 98.44 249 ALA B CA 1
ATOM 5247 C C . ALA B 1 249 ? 5.281 -6.223 -11.062 1 98.44 249 ALA B C 1
ATOM 5249 O O . ALA B 1 249 ? 4.852 -5.25 -10.438 1 98.44 249 ALA B O 1
ATOM 5250 N N . SER B 1 250 ? 6.184 -6.953 -10.594 1 98.06 250 SER B N 1
ATOM 5251 C CA . SER B 1 250 ? 6.953 -6.617 -9.406 1 98.06 250 SER B CA 1
ATOM 5252 C C . SER B 1 250 ? 8.352 -7.215 -9.461 1 98.06 250 SER B C 1
ATOM 5254 O O . SER B 1 250 ? 8.625 -8.102 -10.273 1 98.06 250 SER B O 1
ATOM 5256 N N . THR B 1 251 ? 9.219 -6.738 -8.648 1 98.31 251 THR B N 1
ATOM 5257 C CA . THR B 1 251 ? 10.594 -7.227 -8.617 1 98.31 251 THR B CA 1
ATOM 5258 C C . THR B 1 251 ? 10.82 -8.133 -7.406 1 98.31 251 THR B C 1
ATOM 5260 O O . THR B 1 251 ? 11.961 -8.508 -7.105 1 98.31 251 THR B O 1
ATOM 5263 N N . SER B 1 252 ? 9.758 -8.492 -6.711 1 96.5 252 SER B N 1
ATOM 5264 C CA . SER B 1 252 ? 9.898 -9.234 -5.461 1 96.5 252 SER B CA 1
ATOM 5265 C C . SER B 1 252 ? 10.602 -10.57 -5.68 1 96.5 252 SER B C 1
ATOM 5267 O O . SER B 1 252 ? 11.352 -11.031 -4.812 1 96.5 252 SER B O 1
ATOM 5269 N N . LYS B 1 253 ? 10.375 -11.227 -6.863 1 97 253 LYS B N 1
ATOM 5270 C CA . LYS B 1 253 ? 11.023 -12.5 -7.156 1 97 253 LYS B CA 1
ATOM 5271 C C . LYS B 1 253 ? 12.344 -12.289 -7.891 1 97 253 LYS B C 1
ATOM 5273 O O . LYS B 1 253 ? 12.945 -13.242 -8.391 1 97 253 LYS B O 1
ATOM 5278 N N . MET B 1 254 ? 12.766 -11.078 -8.008 1 97.69 254 MET B N 1
ATOM 5279 C CA . MET B 1 254 ? 14.016 -10.742 -8.688 1 97.69 254 MET B CA 1
ATOM 5280 C C . MET B 1 254 ? 15.094 -10.367 -7.684 1 97.69 254 MET B C 1
ATOM 5282 O O . MET B 1 254 ? 16.281 -10.594 -7.93 1 97.69 254 MET B O 1
ATOM 5286 N N . VAL B 1 255 ? 14.672 -9.75 -6.539 1 97.5 255 VAL B N 1
ATOM 5287 C CA . VAL B 1 255 ? 15.617 -9.305 -5.527 1 97.5 255 VAL B CA 1
ATOM 5288 C C . VAL B 1 255 ? 15.297 -9.961 -4.188 1 97.5 255 VAL B C 1
ATOM 5290 O O . VAL B 1 255 ? 15.391 -11.18 -4.051 1 97.5 255 VAL B O 1
ATOM 5293 N N . ILE B 1 256 ? 14.695 -9.242 -3.219 1 96.19 256 ILE B N 1
ATOM 5294 C CA . ILE B 1 256 ? 14.281 -9.781 -1.931 1 96.19 256 ILE B CA 1
ATOM 5295 C C . ILE B 1 256 ? 12.758 -9.805 -1.848 1 96.19 256 ILE B C 1
ATOM 5297 O O . ILE B 1 256 ? 12.109 -8.75 -1.842 1 96.19 256 ILE B O 1
ATOM 5301 N N . PRO B 1 257 ? 12.188 -11.047 -1.749 1 95.62 257 PRO B N 1
ATOM 5302 C CA . PRO B 1 257 ? 10.727 -11.133 -1.681 1 95.62 257 PRO B CA 1
ATOM 5303 C C . PRO B 1 257 ? 10.133 -10.211 -0.621 1 95.62 257 PRO B C 1
ATOM 5305 O O . PRO B 1 257 ? 10.68 -10.094 0.479 1 95.62 257 PRO B O 1
ATOM 5308 N N . SER B 1 258 ? 9.031 -9.5 -0.952 1 93.06 258 SER B N 1
ATOM 5309 C CA . SER B 1 258 ? 8.281 -8.539 -0.139 1 93.06 258 SER B CA 1
ATOM 5310 C C . SER B 1 258 ? 9.039 -7.227 -0.002 1 93.06 258 SER B C 1
ATOM 5312 O O . SER B 1 258 ? 8.539 -6.277 0.605 1 93.06 258 SER B O 1
ATOM 5314 N N . SER B 1 259 ? 10.227 -7.148 -0.565 1 95.62 259 SER B N 1
ATOM 5315 C CA . SER B 1 259 ? 10.992 -5.914 -0.447 1 95.62 259 SER B CA 1
ATOM 5316 C C . SER B 1 259 ? 11.352 -5.352 -1.818 1 95.62 259 SER B C 1
ATOM 5318 O O . SER B 1 259 ? 12.32 -4.598 -1.954 1 95.62 259 SER B O 1
ATOM 5320 N N . GLY B 1 260 ? 10.664 -5.801 -2.814 1 97.62 260 GLY B N 1
ATOM 5321 C CA . GLY B 1 260 ? 10.781 -5.23 -4.145 1 97.62 260 GLY B CA 1
ATOM 5322 C C . GLY B 1 260 ? 9.914 -4 -4.352 1 97.62 260 GLY B C 1
ATOM 5323 O O . GLY B 1 260 ? 9.578 -3.309 -3.391 1 97.62 260 GLY B O 1
ATOM 5324 N N . ILE B 1 261 ? 9.711 -3.666 -5.613 1 98.44 261 ILE B N 1
ATOM 5325 C CA . ILE B 1 261 ? 8.75 -2.648 -6.027 1 98.44 261 ILE B CA 1
ATOM 5326 C C . ILE B 1 261 ? 7.75 -3.254 -7.012 1 98.44 261 ILE B C 1
ATOM 5328 O O . ILE B 1 261 ? 8.07 -4.203 -7.73 1 98.44 261 ILE B O 1
ATOM 5332 N N . ALA B 1 262 ? 6.555 -2.768 -6.969 1 98.69 262 ALA B N 1
ATOM 5333 C CA . ALA B 1 262 ? 5.512 -3.184 -7.906 1 98.69 262 ALA B CA 1
ATOM 5334 C C . ALA B 1 262 ? 5.215 -2.078 -8.914 1 98.69 262 ALA B C 1
ATOM 5336 O O . ALA B 1 262 ? 5.492 -0.905 -8.664 1 98.69 262 ALA B O 1
ATOM 5337 N N . MET B 1 263 ? 4.684 -2.453 -10.023 1 98.81 263 MET B N 1
ATOM 5338 C CA . MET B 1 263 ? 4.367 -1.511 -11.094 1 98.81 263 MET B CA 1
ATOM 5339 C C . MET B 1 263 ? 2.982 -1.788 -11.672 1 98.81 263 MET B C 1
ATOM 5341 O O . MET B 1 263 ? 2.561 -2.943 -11.758 1 98.81 263 MET B O 1
ATOM 5345 N N . ILE B 1 264 ? 2.348 -0.761 -12.078 1 98.94 264 ILE B N 1
ATOM 5346 C CA . ILE B 1 264 ? 1.105 -0.813 -12.836 1 98.94 264 ILE B CA 1
ATOM 5347 C C . ILE B 1 264 ? 1.259 -0.011 -14.125 1 98.94 264 ILE B C 1
ATOM 5349 O O . ILE B 1 264 ? 1.93 1.023 -14.148 1 98.94 264 ILE B O 1
ATOM 5353 N N . GLY B 1 265 ? 0.725 -0.51 -15.234 1 98.81 265 GLY B N 1
ATOM 5354 C CA . GLY B 1 265 ? 0.802 0.178 -16.516 1 98.81 265 GLY B CA 1
ATOM 5355 C C . GLY B 1 265 ? -0.412 -0.057 -17.391 1 98.81 265 GLY B C 1
ATOM 5356 O O . GLY B 1 265 ? -1.226 -0.94 -17.109 1 98.81 265 GLY B O 1
ATOM 5357 N N . GLY B 1 266 ? -0.557 0.686 -18.359 1 98.69 266 GLY B N 1
ATOM 5358 C CA . GLY B 1 266 ? -1.619 0.646 -19.359 1 98.69 266 GLY B CA 1
ATOM 5359 C C . GLY B 1 266 ? -1.613 1.847 -20.281 1 98.69 266 GLY B C 1
ATOM 5360 O O . GLY B 1 266 ? -0.567 2.459 -20.5 1 98.69 266 GLY B O 1
ATOM 5361 N N . SER B 1 267 ? -2.738 2.098 -20.906 1 98.62 267 SER B N 1
ATOM 5362 C CA . SER B 1 267 ? -2.869 3.287 -21.75 1 98.62 267 SER B CA 1
ATOM 5363 C C . SER B 1 267 ? -2.658 4.559 -20.922 1 98.62 267 SER B C 1
ATOM 5365 O O . SER B 1 267 ? -2.746 4.535 -19.703 1 98.62 267 SER B O 1
ATOM 5367 N N . PRO B 1 268 ? -2.332 5.656 -21.609 1 98.5 268 PRO B N 1
ATOM 5368 C CA . PRO B 1 268 ? -2.246 6.934 -20.891 1 98.5 268 PRO B CA 1
ATOM 5369 C C . PRO B 1 268 ? -3.508 7.242 -20.094 1 98.5 268 PRO B C 1
ATOM 5371 O O . PRO B 1 268 ? -3.42 7.734 -18.969 1 98.5 268 PRO B O 1
ATOM 5374 N N . GLU B 1 269 ? -4.621 6.871 -20.609 1 98.12 269 GLU B N 1
ATOM 5375 C CA . GLU B 1 269 ? -5.883 7.125 -19.922 1 98.12 269 GLU B CA 1
ATOM 5376 C C . GLU B 1 269 ? -6.023 6.246 -18.688 1 98.12 269 GLU B C 1
ATOM 5378 O O . GLU B 1 269 ? -6.473 6.711 -17.641 1 98.12 269 GLU B O 1
ATOM 5383 N N . THR B 1 270 ? -5.641 5.016 -18.859 1 98.25 270 THR B N 1
ATOM 5384 C CA . THR B 1 270 ? -5.691 4.094 -17.734 1 98.25 270 THR B CA 1
ATOM 5385 C C . THR B 1 270 ? -4.785 4.574 -16.594 1 98.25 270 THR B C 1
ATOM 5387 O O . THR B 1 270 ? -5.184 4.566 -15.438 1 98.25 270 THR B O 1
ATOM 5390 N N . LEU B 1 271 ? -3.631 4.984 -16.969 1 98.69 271 LEU B N 1
ATOM 5391 C CA . LEU B 1 271 ? -2.678 5.453 -15.961 1 98.69 271 LEU B CA 1
ATOM 5392 C C . LEU B 1 271 ? -3.172 6.734 -15.305 1 98.69 271 LEU B C 1
ATOM 5394 O O . LEU B 1 271 ? -3.047 6.898 -14.086 1 98.69 271 LEU B O 1
ATOM 5398 N N . ARG B 1 272 ? -3.676 7.637 -16.078 1 98.38 272 ARG B N 1
ATOM 5399 C CA . ARG B 1 272 ? -4.23 8.875 -15.539 1 98.38 272 ARG B CA 1
ATOM 5400 C C . ARG B 1 272 ? -5.344 8.578 -14.539 1 98.38 272 ARG B C 1
ATOM 5402 O O . ARG B 1 272 ? -5.387 9.164 -13.453 1 98.38 272 ARG B O 1
ATOM 5409 N N . TRP B 1 273 ? -6.23 7.699 -14.891 1 98.62 273 TRP B N 1
ATOM 5410 C CA . TRP B 1 273 ? -7.316 7.285 -14.008 1 98.62 273 TRP B CA 1
ATOM 5411 C C . TRP B 1 273 ? -6.773 6.75 -12.688 1 98.62 273 TRP B C 1
ATOM 5413 O O . TRP B 1 273 ? -7.227 7.156 -11.617 1 98.62 273 TRP B O 1
ATOM 5423 N N . TRP B 1 274 ? -5.824 5.883 -12.797 1 98.69 274 TRP B N 1
ATOM 5424 C CA . TRP B 1 274 ? -5.27 5.27 -11.602 1 98.69 274 TRP B CA 1
ATOM 5425 C C . TRP B 1 274 ? -4.617 6.312 -10.703 1 98.69 274 TRP B C 1
ATOM 5427 O O . TRP B 1 274 ? -4.816 6.309 -9.484 1 98.69 274 TRP B O 1
ATOM 5437 N N . LEU B 1 275 ? -3.861 7.215 -11.289 1 98.75 275 LEU B N 1
ATOM 5438 C CA . LEU B 1 275 ? -3.176 8.25 -10.531 1 98.75 275 LEU B CA 1
ATOM 5439 C C . LEU B 1 275 ? -4.176 9.211 -9.898 1 98.75 275 LEU B C 1
ATOM 5441 O O . LEU B 1 275 ? -3.965 9.688 -8.781 1 98.75 275 LEU B O 1
ATOM 5445 N N . GLN B 1 276 ? -5.262 9.492 -10.594 1 98.5 276 GLN B N 1
ATOM 5446 C CA . GLN B 1 276 ? -6.309 10.359 -10.062 1 98.5 276 GLN B CA 1
ATOM 5447 C C . GLN B 1 276 ? -6.965 9.742 -8.836 1 98.5 276 GLN B C 1
ATOM 5449 O O . GLN B 1 276 ? -7.363 10.453 -7.91 1 98.5 276 GLN B O 1
ATOM 5454 N N . CYS B 1 277 ? -7.07 8.477 -8.852 1 98.69 277 CYS B N 1
ATOM 5455 C CA . CYS B 1 277 ? -7.609 7.785 -7.688 1 98.69 277 CYS B CA 1
ATOM 5456 C C . CYS B 1 277 ? -6.578 7.711 -6.57 1 98.69 277 CYS B C 1
ATOM 5458 O O . CYS B 1 277 ? -6.887 7.996 -5.41 1 98.69 277 CYS B O 1
ATOM 5460 N N . ARG B 1 278 ? -5.355 7.395 -6.926 1 98.44 278 ARG B N 1
ATOM 5461 C CA . ARG B 1 278 ? -4.301 7.105 -5.957 1 98.44 278 ARG B CA 1
ATOM 5462 C C . ARG B 1 278 ? -3.934 8.352 -5.164 1 98.44 278 ARG B C 1
ATOM 5464 O O . ARG B 1 278 ? -3.516 8.258 -4.008 1 98.44 278 ARG B O 1
ATOM 5471 N N . GLN B 1 279 ? -4.141 9.508 -5.73 1 98.12 279 GLN B N 1
ATOM 5472 C CA . GLN B 1 279 ? -3.746 10.75 -5.062 1 98.12 279 GLN B CA 1
ATOM 5473 C C . GLN B 1 279 ? -4.523 10.945 -3.764 1 98.12 279 GLN B C 1
ATOM 5475 O O . GLN B 1 279 ? -4.098 11.695 -2.885 1 98.12 279 GLN B O 1
ATOM 5480 N N . TYR B 1 280 ? -5.656 10.312 -3.586 1 98.44 280 TYR B N 1
ATOM 5481 C CA . TYR B 1 280 ? -6.449 10.398 -2.365 1 98.44 280 TYR B CA 1
ATOM 5482 C C . TYR B 1 280 ? -5.887 9.484 -1.285 1 98.44 280 TYR B C 1
ATOM 5484 O O . TYR B 1 280 ? -6.273 9.578 -0.118 1 98.44 280 TYR B O 1
ATOM 5492 N N . LYS B 1 281 ? -4.953 8.625 -1.637 1 97.81 281 LYS B N 1
ATOM 5493 C CA . LYS B 1 281 ? -4.465 7.551 -0.776 1 97.81 281 LYS B CA 1
ATOM 5494 C C . LYS B 1 281 ? -3.076 7.875 -0.229 1 97.81 281 LYS B C 1
ATOM 5496 O O . LYS B 1 281 ? -2.752 7.516 0.906 1 97.81 281 LYS B O 1
ATOM 5501 N N . THR B 1 282 ? -2.287 8.484 -1.064 1 97.5 282 THR B N 1
ATOM 5502 C CA . THR B 1 282 ? -0.889 8.648 -0.683 1 97.5 282 THR B CA 1
ATOM 5503 C C . THR B 1 282 ? -0.255 9.812 -1.437 1 97.5 282 THR B C 1
ATOM 5505 O O . THR B 1 282 ? -0.725 10.195 -2.51 1 97.5 282 THR B O 1
ATOM 5508 N N . ILE B 1 283 ? 0.818 10.305 -0.793 1 95.38 283 ILE B N 1
ATOM 5509 C CA . ILE B 1 283 ? 1.61 11.344 -1.439 1 95.38 283 ILE B CA 1
ATOM 5510 C C . ILE B 1 283 ? 2.59 10.711 -2.426 1 95.38 283 ILE B C 1
ATOM 5512 O O . ILE B 1 283 ? 3.045 11.367 -3.365 1 95.38 283 ILE B O 1
ATOM 5516 N N . GLY B 1 284 ? 2.898 9.469 -2.186 1 95.5 284 GLY B N 1
ATOM 5517 C CA . GLY B 1 284 ? 3.768 8.766 -3.111 1 95.5 284 GLY B CA 1
ATOM 5518 C C . GLY B 1 284 ? 4.418 7.539 -2.504 1 95.5 284 GLY B C 1
ATOM 5519 O O . GLY B 1 284 ? 4.441 7.383 -1.28 1 95.5 284 GLY B O 1
ATOM 5520 N N . PRO B 1 285 ? 4.945 6.711 -3.379 1 96.69 285 PRO B N 1
ATOM 5521 C CA . PRO B 1 285 ? 5.594 5.48 -2.924 1 96.69 285 PRO B CA 1
ATOM 5522 C C . PRO B 1 285 ? 7.008 5.719 -2.393 1 96.69 285 PRO B C 1
ATOM 5524 O O . PRO B 1 285 ? 7.484 6.855 -2.385 1 96.69 285 PRO B O 1
ATOM 5527 N N . ASP B 1 286 ? 7.629 4.707 -1.857 1 97 286 ASP B N 1
ATOM 5528 C CA . ASP B 1 286 ? 8.977 4.727 -1.287 1 97 286 ASP B CA 1
ATOM 5529 C C . ASP B 1 286 ? 10.023 4.953 -2.369 1 97 286 ASP B C 1
ATOM 5531 O O . ASP B 1 286 ? 10.469 4.004 -3.021 1 97 286 ASP B O 1
ATOM 5535 N N . LYS B 1 287 ? 10.5 6.184 -2.498 1 94.94 287 LYS B N 1
ATOM 5536 C CA . LYS B 1 287 ? 11.43 6.523 -3.568 1 94.94 287 LYS B CA 1
ATOM 5537 C C . LYS B 1 287 ? 12.828 5.973 -3.275 1 94.94 287 LYS B C 1
ATOM 5539 O O . LYS B 1 287 ? 13.586 5.676 -4.199 1 94.94 287 LYS B O 1
ATOM 5544 N N . VAL B 1 288 ? 13.203 5.832 -1.995 1 95.12 288 VAL B N 1
ATOM 5545 C CA . VAL B 1 288 ? 14.508 5.285 -1.637 1 95.12 288 VAL B CA 1
ATOM 5546 C C . VAL B 1 288 ? 14.617 3.848 -2.135 1 95.12 288 VAL B C 1
ATOM 5548 O O . VAL B 1 288 ? 15.641 3.459 -2.699 1 95.12 288 VAL B O 1
ATOM 5551 N N . ASN B 1 289 ? 13.578 3.07 -1.938 1 97.06 289 ASN B N 1
ATOM 5552 C CA . ASN B 1 289 ? 13.594 1.695 -2.43 1 97.06 289 ASN B CA 1
ATOM 5553 C C . ASN B 1 289 ? 13.688 1.646 -3.951 1 97.06 289 ASN B C 1
ATOM 5555 O O . ASN B 1 289 ? 14.312 0.742 -4.508 1 97.06 289 ASN B O 1
ATOM 5559 N N . GLN B 1 290 ? 13.055 2.6 -4.625 1 97.19 290 GLN B N 1
ATOM 5560 C CA . GLN B 1 290 ? 13.148 2.688 -6.078 1 97.19 290 GLN B CA 1
ATOM 5561 C C . GLN B 1 290 ? 14.578 2.977 -6.527 1 97.19 290 GLN B C 1
ATOM 5563 O O . GLN B 1 290 ? 15.086 2.336 -7.445 1 97.19 290 GLN B O 1
ATOM 5568 N N . VAL B 1 291 ? 15.195 3.871 -5.832 1 95.19 291 VAL B N 1
ATOM 5569 C CA . VAL B 1 291 ? 16.562 4.25 -6.168 1 95.19 291 VAL B CA 1
ATOM 5570 C C . VAL B 1 291 ? 17.5 3.064 -5.934 1 95.19 291 VAL B C 1
ATOM 5572 O O . VAL B 1 291 ? 18.422 2.834 -6.711 1 95.19 291 VAL B O 1
ATOM 5575 N N . ARG B 1 292 ? 17.234 2.334 -4.898 1 96.25 292 ARG B N 1
ATOM 5576 C CA . ARG B 1 292 ? 18 1.114 -4.648 1 96.25 292 ARG B CA 1
ATOM 5577 C C . ARG B 1 292 ? 17.938 0.18 -5.852 1 96.25 292 ARG B C 1
ATOM 5579 O O . ARG B 1 292 ? 18.969 -0.383 -6.254 1 96.25 292 ARG B O 1
ATOM 5586 N N . HIS B 1 293 ? 16.812 0.03 -6.406 1 97.88 293 HIS B N 1
ATOM 5587 C CA . HIS B 1 293 ? 16.641 -0.823 -7.578 1 97.88 293 HIS B CA 1
ATOM 5588 C C . HIS B 1 293 ? 17.438 -0.296 -8.766 1 97.88 293 HIS B C 1
ATOM 5590 O O . HIS B 1 293 ? 18.078 -1.068 -9.477 1 97.88 293 HIS B O 1
ATOM 5596 N N . LEU B 1 294 ? 17.328 1.015 -8.914 1 96.62 294 LEU B N 1
ATOM 5597 C CA . LEU B 1 294 ? 18.047 1.652 -10.016 1 96.62 294 LEU B CA 1
ATOM 5598 C C . LEU B 1 294 ? 19.547 1.428 -9.883 1 96.62 294 LEU B C 1
ATOM 5600 O O . LEU B 1 294 ? 20.219 1.072 -10.859 1 96.62 294 LEU B O 1
ATOM 5604 N N . MET B 1 295 ? 20.031 1.558 -8.68 1 96.19 295 MET B N 1
ATOM 5605 C CA . MET B 1 295 ? 21.453 1.424 -8.422 1 96.19 295 MET B CA 1
ATOM 5606 C C . MET B 1 295 ? 21.891 -0.032 -8.531 1 96.19 295 MET B C 1
ATOM 5608 O O . MET B 1 295 ? 23 -0.317 -8.992 1 96.19 295 MET B O 1
ATOM 5612 N N . PHE B 1 296 ? 21.109 -0.954 -8.109 1 97.81 296 PHE B N 1
ATOM 5613 C CA . PHE B 1 296 ? 21.438 -2.375 -8.141 1 97.81 296 PHE B CA 1
ATOM 5614 C C . PHE B 1 296 ? 21.516 -2.883 -9.57 1 97.81 296 PHE B C 1
ATOM 5616 O O . PHE B 1 296 ? 22.5 -3.543 -9.953 1 97.81 296 PHE B O 1
ATOM 5623 N N . PHE B 1 297 ? 20.531 -2.518 -10.422 1 98.25 297 PHE B N 1
ATOM 5624 C CA . PHE B 1 297 ? 20.453 -3.072 -11.766 1 98.25 297 PHE B CA 1
ATOM 5625 C C . PHE B 1 297 ? 21.203 -2.184 -12.758 1 98.25 297 PHE B C 1
ATOM 5627 O O . PHE B 1 297 ? 21.828 -2.682 -13.695 1 98.25 297 PHE B O 1
ATOM 5634 N N . GLN B 1 298 ? 21.016 -0.852 -12.656 1 96.5 298 GLN B N 1
ATOM 5635 C CA . GLN B 1 298 ? 21.688 0.186 -13.43 1 96.5 298 GLN B CA 1
ATOM 5636 C C . GLN B 1 298 ? 21.219 0.199 -14.875 1 96.5 298 GLN B C 1
ATOM 5638 O O . GLN B 1 298 ? 20.844 1.251 -15.406 1 96.5 298 GLN B O 1
ATOM 5643 N N . THR B 1 299 ? 21.266 -1.046 -15.57 1 97.5 299 THR B N 1
ATOM 5644 C CA . THR B 1 299 ? 20.906 -1.135 -16.984 1 97.5 299 THR B CA 1
ATOM 5645 C C . THR B 1 299 ? 20 -2.344 -17.234 1 97.5 299 THR B C 1
ATOM 5647 O O . THR B 1 299 ? 19.953 -3.264 -16.406 1 97.5 299 THR B O 1
ATOM 5650 N N . ALA B 1 300 ? 19.375 -2.324 -18.375 1 95.81 300 ALA B N 1
ATOM 5651 C CA . ALA B 1 300 ? 18.547 -3.455 -18.797 1 95.81 300 ALA B CA 1
ATOM 5652 C C . ALA B 1 300 ? 19.406 -4.703 -19 1 95.81 300 ALA B C 1
ATOM 5654 O O . ALA B 1 300 ? 18.953 -5.824 -18.734 1 95.81 300 ALA B O 1
ATOM 5655 N N . ASP B 1 301 ? 20.609 -4.551 -19.438 1 96.81 301 ASP B N 1
ATOM 5656 C CA . ASP B 1 301 ? 21.516 -5.676 -19.641 1 96.81 301 ASP B CA 1
ATOM 5657 C C . ASP B 1 301 ? 21.875 -6.344 -18.312 1 96.81 301 ASP B C 1
A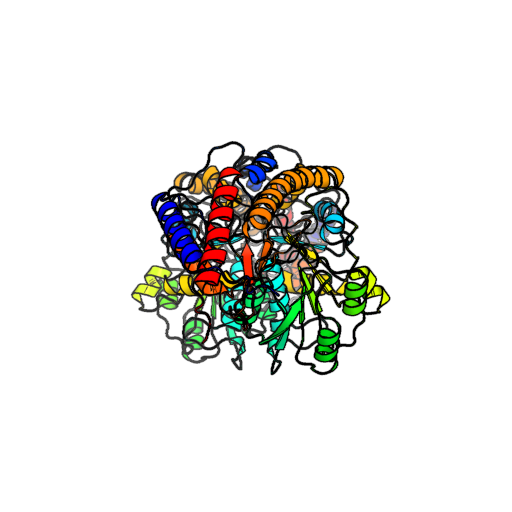TOM 5659 O O . ASP B 1 301 ? 21.922 -7.574 -18.219 1 96.81 301 ASP B O 1
ATOM 5663 N N . ASN B 1 302 ? 22.125 -5.539 -17.297 1 97.88 302 ASN B N 1
ATOM 5664 C CA . ASN B 1 302 ? 22.406 -6.078 -15.977 1 97.88 302 ASN B CA 1
ATOM 5665 C C . ASN B 1 302 ? 21.203 -6.832 -15.414 1 97.88 302 ASN B C 1
ATOM 5667 O O . ASN B 1 302 ? 21.375 -7.863 -14.758 1 97.88 302 ASN B O 1
ATOM 5671 N N . LEU B 1 303 ? 20.078 -6.281 -15.703 1 97.31 303 LEU B N 1
ATOM 5672 C CA . LEU B 1 303 ? 18.844 -6.941 -15.289 1 97.31 303 LEU B CA 1
ATOM 5673 C C . LEU B 1 303 ? 18.719 -8.32 -15.938 1 97.31 303 LEU B C 1
ATOM 5675 O O . LEU B 1 303 ? 18.469 -9.312 -15.25 1 97.31 303 LEU B O 1
ATOM 5679 N N . ARG B 1 304 ? 18.984 -8.398 -17.172 1 94.62 304 ARG B N 1
ATOM 5680 C CA . ARG B 1 304 ? 18.906 -9.672 -17.891 1 94.62 304 ARG B CA 1
ATOM 5681 C C . ARG B 1 304 ? 19.953 -10.648 -17.359 1 94.62 304 ARG B C 1
ATOM 5683 O O . ARG B 1 304 ? 19.656 -11.844 -17.203 1 94.62 304 ARG B O 1
ATOM 5690 N N . ALA B 1 305 ? 21.141 -10.164 -17.125 1 96.69 305 ALA B N 1
ATOM 5691 C CA . ALA B 1 305 ? 22.219 -11.008 -16.609 1 96.69 305 ALA B CA 1
ATOM 5692 C C . ALA B 1 305 ? 21.844 -11.562 -15.234 1 96.69 305 ALA B C 1
ATOM 5694 O O . ALA B 1 305 ? 22.109 -12.734 -14.938 1 96.69 305 ALA B O 1
ATOM 5695 N N . HIS B 1 306 ? 21.297 -10.703 -14.438 1 97.62 306 HIS B N 1
ATOM 5696 C CA . HIS B 1 306 ? 20.844 -11.102 -13.109 1 97.62 306 HIS B CA 1
ATOM 5697 C C . HIS B 1 306 ? 19.797 -12.211 -13.188 1 97.62 306 HIS B C 1
ATOM 5699 O O . HIS B 1 306 ? 19.891 -13.211 -12.477 1 97.62 306 HIS B O 1
ATOM 5705 N N . MET B 1 307 ? 18.859 -12.047 -14.07 1 96.94 307 MET B N 1
ATOM 5706 C CA . MET B 1 307 ? 17.766 -13 -14.148 1 96.94 307 MET B CA 1
ATOM 5707 C C . MET B 1 307 ? 18.203 -14.289 -14.828 1 96.94 307 MET B C 1
ATOM 5709 O O . MET B 1 307 ? 17.641 -15.352 -14.586 1 96.94 307 MET B O 1
ATOM 5713 N N . LYS B 1 308 ? 19.25 -14.203 -15.656 1 96.19 308 LYS B N 1
ATOM 5714 C CA . LYS B 1 308 ? 19.844 -15.414 -16.203 1 96.19 308 LYS B CA 1
ATOM 5715 C C . LYS B 1 308 ? 20.359 -16.328 -15.102 1 96.19 308 LYS B C 1
ATOM 5717 O O . LYS B 1 308 ? 20.203 -17.547 -15.164 1 96.19 308 LYS B O 1
ATOM 5722 N N . ARG B 1 309 ? 20.922 -15.773 -14.117 1 97.12 309 ARG B N 1
ATOM 5723 C CA . ARG B 1 309 ? 21.422 -16.562 -12.992 1 97.12 309 ARG B CA 1
ATOM 5724 C C . ARG B 1 309 ? 20.266 -17.188 -12.211 1 97.12 309 ARG B C 1
ATOM 5726 O O . ARG B 1 309 ? 20.359 -18.328 -11.766 1 97.12 309 ARG B O 1
ATOM 5733 N N . HIS B 1 310 ? 19.203 -16.391 -12.031 1 97.5 310 HIS B N 1
ATOM 5734 C CA . HIS B 1 310 ? 18 -16.984 -11.445 1 97.5 310 HIS B CA 1
ATOM 5735 C C . HIS B 1 310 ? 17.516 -18.172 -12.266 1 97.5 310 HIS B C 1
ATOM 5737 O O . HIS B 1 310 ? 17.203 -19.219 -11.711 1 97.5 310 HIS B O 1
ATOM 5743 N N . GLY B 1 311 ? 17.453 -17.969 -13.547 1 96.88 311 GLY B N 1
ATOM 5744 C CA . GLY B 1 311 ? 16.984 -19 -14.453 1 96.88 311 GLY B CA 1
ATOM 5745 C C . GLY B 1 311 ? 17.797 -20.281 -14.383 1 96.88 311 GLY B C 1
ATOM 5746 O O . GLY B 1 311 ? 17.234 -21.375 -14.438 1 96.88 311 GLY B O 1
ATOM 5747 N N . GLN B 1 312 ? 19.078 -20.125 -14.266 1 96.25 312 GLN B N 1
ATOM 5748 C CA . GLN B 1 312 ? 19.953 -21.281 -14.172 1 96.25 312 GLN B CA 1
ATOM 5749 C C . GLN B 1 312 ? 19.656 -22.094 -12.914 1 96.25 312 GLN B C 1
ATOM 5751 O O . GLN B 1 312 ? 19.578 -23.328 -12.977 1 96.25 312 GLN B O 1
ATOM 5756 N N . SER B 1 313 ? 19.5 -21.406 -11.844 1 96.44 313 SER B N 1
ATOM 5757 C CA . SER B 1 313 ? 19.172 -22.078 -10.586 1 96.44 313 SER B CA 1
ATOM 5758 C C . SER B 1 313 ? 17.844 -22.797 -10.68 1 96.44 313 SER B C 1
ATOM 5760 O O . SER B 1 313 ? 17.75 -23.984 -10.352 1 96.44 313 SER B O 1
ATOM 5762 N N . LEU B 1 314 ? 16.859 -22.125 -11.164 1 97.44 314 LEU B N 1
ATOM 5763 C CA . LEU B 1 314 ? 15.516 -22.688 -11.266 1 97.44 314 LEU B CA 1
ATOM 5764 C C . LEU B 1 314 ? 15.477 -23.812 -12.297 1 97.44 314 LEU B C 1
ATOM 5766 O O . LEU B 1 314 ? 14.875 -24.859 -12.062 1 97.44 314 LEU B O 1
ATOM 5770 N N . GLY B 1 315 ? 16.125 -23.578 -13.406 1 96.94 315 GLY B N 1
ATOM 5771 C CA . GLY B 1 315 ? 16.141 -24.578 -14.461 1 96.94 315 GLY B CA 1
ATOM 5772 C C . GLY B 1 315 ? 16.656 -25.922 -13.992 1 96.94 315 GLY B C 1
ATOM 5773 O O . GLY B 1 315 ? 16.078 -26.953 -14.328 1 96.94 315 GLY B O 1
ATOM 5774 N N . ALA B 1 316 ? 17.688 -25.906 -13.25 1 97.31 316 ALA B N 1
ATOM 5775 C CA . ALA B 1 316 ? 18.266 -27.141 -12.727 1 97.31 316 ALA B CA 1
ATOM 5776 C C . ALA B 1 316 ? 17.281 -27.875 -11.82 1 97.31 316 ALA B C 1
ATOM 5778 O O . ALA B 1 316 ? 17.188 -29.094 -11.867 1 97.31 316 ALA B O 1
ATOM 5779 N N . LYS B 1 317 ? 16.609 -27.156 -11.047 1 97.69 317 LYS B N 1
ATOM 5780 C CA . LYS B 1 317 ? 15.633 -27.734 -10.117 1 97.69 317 LYS B CA 1
ATOM 5781 C C . LYS B 1 317 ? 14.461 -28.344 -10.867 1 97.69 317 LYS B C 1
ATOM 5783 O O . LYS B 1 317 ? 14.039 -29.469 -10.562 1 97.69 317 LYS B O 1
ATOM 5788 N N . PHE B 1 318 ? 13.977 -27.625 -11.812 1 98 318 PHE B N 1
ATOM 5789 C CA . PHE B 1 318 ? 12.844 -28.109 -12.609 1 98 318 PHE B CA 1
ATOM 5790 C C . PHE B 1 318 ? 13.234 -29.328 -13.422 1 98 318 PHE B C 1
ATOM 5792 O O . PHE B 1 318 ? 12.453 -30.281 -13.531 1 98 318 PHE B O 1
ATOM 5799 N N . GLN B 1 319 ? 14.383 -29.266 -13.914 1 97.69 319 GLN B N 1
ATOM 5800 C CA . GLN B 1 319 ? 14.875 -30.406 -14.68 1 97.69 319 GLN B CA 1
ATOM 5801 C C . GLN B 1 319 ? 14.953 -31.656 -13.812 1 97.69 319 GLN B C 1
ATOM 5803 O O . GLN B 1 319 ? 14.594 -32.75 -14.258 1 97.69 319 GLN B O 1
ATOM 5808 N N . ARG B 1 320 ? 15.391 -31.484 -12.641 1 98.19 320 ARG B N 1
ATOM 5809 C CA . ARG B 1 320 ? 15.508 -32.625 -11.742 1 98.19 320 ARG B CA 1
ATOM 5810 C C . ARG B 1 320 ? 14.141 -33.219 -11.438 1 98.19 320 ARG B C 1
ATOM 5812 O O . ARG B 1 320 ? 13.984 -34.438 -11.422 1 98.19 320 ARG B O 1
ATOM 5819 N N . VAL B 1 321 ? 13.164 -32.438 -11.164 1 98.44 321 VAL B N 1
ATOM 5820 C CA . VAL B 1 321 ? 11.805 -32.906 -10.93 1 98.44 321 VAL B CA 1
ATOM 5821 C C . VAL B 1 321 ? 11.32 -33.688 -12.148 1 98.44 321 VAL B C 1
AT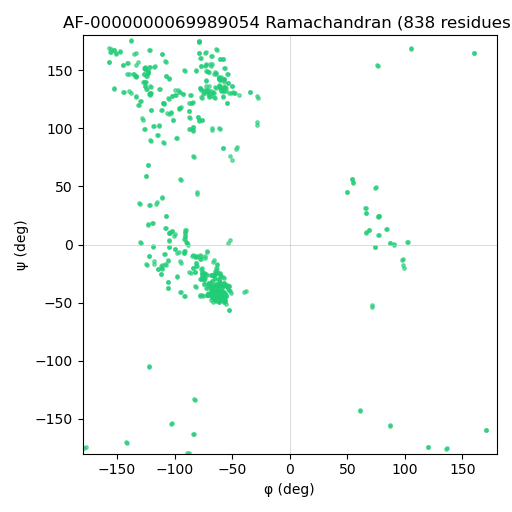OM 5823 O O . VAL B 1 321 ? 10.797 -34.812 -12.023 1 98.44 321 VAL B O 1
ATOM 5826 N N . ARG B 1 322 ? 11.516 -33.156 -13.305 1 97.81 322 ARG B N 1
ATOM 5827 C CA . ARG B 1 322 ? 11.039 -33.781 -14.539 1 97.81 322 ARG B CA 1
ATOM 5828 C C . ARG B 1 322 ? 11.711 -35.125 -14.773 1 97.81 322 ARG B C 1
ATOM 5830 O O . ARG B 1 322 ? 11.07 -36.062 -15.234 1 97.81 322 ARG B O 1
ATOM 5837 N N . GLN B 1 323 ? 12.945 -35.156 -14.461 1 98.25 323 GLN B N 1
ATOM 5838 C CA . GLN B 1 323 ? 13.672 -36.406 -14.609 1 98.25 323 GLN B CA 1
ATOM 5839 C C . GLN B 1 323 ? 13.094 -37.5 -13.719 1 98.25 323 GLN B C 1
ATOM 5841 O O . GLN B 1 323 ? 12.859 -38.625 -14.164 1 98.25 323 GLN B O 1
ATOM 5846 N N . ILE B 1 324 ? 12.867 -37.156 -12.523 1 98.44 324 ILE B N 1
ATOM 5847 C CA . ILE B 1 324 ? 12.344 -38.125 -11.57 1 98.44 324 ILE B CA 1
ATOM 5848 C C . ILE B 1 324 ? 10.922 -38.5 -11.953 1 98.44 324 ILE B C 1
ATOM 5850 O O . ILE B 1 324 ? 10.562 -39.688 -11.93 1 98.44 324 ILE B O 1
ATOM 5854 N N . PHE B 1 325 ? 10.102 -37.562 -12.336 1 98.56 325 PHE B N 1
ATOM 5855 C CA . PHE B 1 325 ? 8.75 -37.875 -12.797 1 98.56 325 PHE B CA 1
ATOM 5856 C C . PHE B 1 325 ? 8.789 -38.781 -14.023 1 98.56 325 PHE B C 1
ATOM 5858 O O . PHE B 1 325 ? 8.031 -39.75 -14.109 1 98.56 325 PHE B O 1
ATOM 5865 N N . SER B 1 326 ? 9.703 -38.5 -14.922 1 98.31 326 SER B N 1
ATOM 5866 C CA . SER B 1 326 ? 9.836 -39.312 -16.125 1 98.31 326 SER B CA 1
ATOM 5867 C C . SER B 1 326 ? 10.219 -40.75 -15.773 1 98.31 326 SER B C 1
ATOM 5869 O O . SER B 1 326 ? 9.688 -41.719 -16.359 1 98.31 326 SER B O 1
ATOM 5871 N N . GLN B 1 327 ? 11.062 -40.875 -14.883 1 97.88 327 GLN B N 1
ATOM 5872 C CA . GLN B 1 327 ? 11.57 -42.188 -14.477 1 97.88 327 GLN B CA 1
ATOM 5873 C C . GLN B 1 327 ? 10.469 -43.031 -13.82 1 97.88 327 GLN B C 1
ATOM 5875 O O . GLN B 1 327 ? 10.398 -44.219 -14.023 1 97.88 327 GLN B O 1
ATOM 5880 N N . HIS B 1 328 ? 9.617 -42.375 -13.102 1 97 328 HIS B N 1
ATOM 5881 C CA . HIS B 1 328 ? 8.758 -43.156 -12.227 1 97 328 HIS B CA 1
ATOM 5882 C C . HIS B 1 328 ? 7.305 -43.125 -12.695 1 97 328 HIS B C 1
ATOM 5884 O O . HIS B 1 328 ? 6.504 -44 -12.32 1 97 328 HIS B O 1
ATOM 5890 N N . LEU B 1 329 ? 6.973 -42.125 -13.5 1 97.56 329 LEU B N 1
ATOM 5891 C CA . LEU B 1 329 ? 5.547 -41.938 -13.734 1 97.56 329 LEU B CA 1
ATOM 5892 C C . LEU B 1 329 ? 5.211 -42.125 -15.211 1 97.56 329 LEU B C 1
ATOM 5894 O O . LEU B 1 329 ? 4.035 -42.219 -15.578 1 97.56 329 LEU B O 1
ATOM 5898 N N . THR B 1 330 ? 6.234 -42.125 -16.047 1 96.81 330 THR B N 1
ATOM 5899 C CA . THR B 1 330 ? 5.969 -42.312 -17.469 1 96.81 330 THR B CA 1
ATOM 5900 C C . THR B 1 330 ? 5.23 -43.625 -17.688 1 96.81 330 THR B C 1
ATOM 5902 O O . THR B 1 330 ? 5.582 -44.656 -17.109 1 96.81 330 THR B O 1
ATOM 5905 N N . GLY B 1 331 ? 4.152 -43.562 -18.469 1 94.19 331 GLY B N 1
ATOM 5906 C CA . GLY B 1 331 ? 3.41 -44.781 -18.812 1 94.19 331 GLY B CA 1
ATOM 5907 C C . GLY B 1 331 ? 2.174 -44.969 -17.953 1 94.19 331 GLY B C 1
ATOM 5908 O O . GLY B 1 331 ? 1.299 -45.781 -18.297 1 94.19 331 GLY B O 1
ATOM 5909 N N . LEU B 1 332 ? 2.158 -44.312 -16.828 1 94.31 332 LEU B N 1
ATOM 5910 C CA . LEU B 1 332 ? 0.951 -44.406 -16.016 1 94.31 332 LEU B CA 1
ATOM 5911 C C . LEU B 1 332 ? -0.215 -43.688 -16.703 1 94.31 332 LEU B C 1
ATOM 5913 O O . LEU B 1 332 ? -0.093 -42.531 -17.109 1 94.31 332 LEU B O 1
ATOM 5917 N N . PRO B 1 333 ? -1.327 -44.375 -16.844 1 95.12 333 PRO B N 1
ATOM 5918 C CA . PRO B 1 333 ? -2.473 -43.75 -17.531 1 95.12 333 PRO B CA 1
ATOM 5919 C C . PRO B 1 333 ? -2.961 -42.5 -16.828 1 95.12 333 PRO B C 1
ATOM 5921 O O . PRO B 1 333 ? -3.041 -42.469 -15.594 1 95.12 333 PRO B O 1
ATOM 5924 N N . GLU B 1 334 ? -3.221 -41.469 -17.609 1 96.44 334 GLU B N 1
ATOM 5925 C CA . GLU B 1 334 ? -3.854 -40.219 -17.172 1 96.44 334 GLU B CA 1
ATOM 5926 C C . GLU B 1 334 ? -2.932 -39.438 -16.266 1 96.44 334 GLU B C 1
ATOM 5928 O O . GLU B 1 334 ? -3.391 -38.562 -15.508 1 96.44 334 GLU B O 1
ATOM 5933 N N . VAL B 1 335 ? -1.709 -39.812 -16.219 1 97.88 335 VAL B N 1
ATOM 5934 C CA . VAL B 1 335 ? -0.717 -39.062 -15.469 1 97.88 335 VAL B CA 1
ATOM 5935 C C . VAL B 1 335 ? 0.18 -38.281 -16.438 1 97.88 335 VAL B C 1
ATOM 5937 O O . VAL B 1 335 ? 0.661 -38.844 -17.422 1 97.88 335 VAL B O 1
ATOM 5940 N N . SER B 1 336 ? 0.287 -37.031 -16.266 1 98.12 336 SER B N 1
ATOM 5941 C CA . SER B 1 336 ? 1.166 -36.188 -17.062 1 98.12 336 SER B CA 1
ATOM 5942 C C . SER B 1 336 ? 1.605 -34.969 -16.266 1 98.12 336 SER B C 1
ATOM 5944 O O . SER B 1 336 ? 1.103 -34.719 -15.164 1 98.12 336 SER B O 1
ATOM 5946 N N . TRP B 1 337 ? 2.543 -34.25 -16.672 1 98.31 337 TRP B N 1
ATOM 5947 C CA . TRP B 1 337 ? 3.014 -33.031 -16.031 1 98.31 337 TRP B CA 1
ATOM 5948 C C . TRP B 1 337 ? 3.461 -32 -17.062 1 98.31 337 TRP B C 1
ATOM 5950 O O . TRP B 1 337 ? 3.779 -32.375 -18.203 1 98.31 337 TRP B O 1
ATOM 5960 N N . SER B 1 338 ? 3.412 -30.734 -16.703 1 97.62 338 SER B N 1
ATOM 5961 C CA . SER B 1 338 ? 3.771 -29.656 -17.609 1 97.62 338 SER B CA 1
ATOM 5962 C C . SER B 1 338 ? 5.285 -29.516 -17.75 1 97.62 338 SER B C 1
ATOM 5964 O O . SER B 1 338 ? 6.035 -30.062 -16.938 1 97.62 338 SER B O 1
ATOM 5966 N N . HIS B 1 339 ? 5.699 -28.875 -18.797 1 96.06 339 HIS B N 1
ATOM 5967 C CA . HIS B 1 339 ? 7.105 -28.625 -19.094 1 96.06 339 HIS B CA 1
ATOM 5968 C C . HIS B 1 339 ? 7.391 -27.141 -19.25 1 96.06 339 HIS B C 1
ATOM 5970 O O . HIS B 1 339 ? 7.766 -26.688 -20.344 1 96.06 339 HIS B O 1
ATOM 5976 N N . PRO B 1 340 ? 7.301 -26.438 -18.156 1 95.81 340 PRO B N 1
ATOM 5977 C CA . PRO B 1 340 ? 7.531 -25 -18.25 1 95.81 340 PRO B CA 1
ATOM 5978 C C . PRO B 1 340 ? 8.961 -24.656 -18.656 1 95.81 340 PRO B C 1
ATOM 5980 O O . PRO B 1 340 ? 9.898 -25.359 -18.281 1 95.81 340 PRO B O 1
ATOM 5983 N N . SER B 1 341 ? 9.102 -23.578 -19.359 1 95.06 341 SER B N 1
ATOM 5984 C CA . SER B 1 341 ? 10.414 -23.062 -19.734 1 95.06 341 SER B CA 1
ATOM 5985 C C . SER B 1 341 ? 10.828 -21.906 -18.828 1 95.06 341 SER B C 1
ATOM 5987 O O . SER B 1 341 ? 11.859 -21.266 -19.062 1 95.06 341 SER B O 1
ATOM 5989 N N . GLY B 1 342 ? 10.117 -21.641 -17.828 1 96 342 GLY B N 1
ATOM 5990 C CA . GLY B 1 342 ? 10.312 -20.609 -16.812 1 96 342 GLY B CA 1
ATOM 5991 C C . GLY B 1 342 ? 9.266 -20.641 -15.719 1 96 342 GLY B C 1
ATOM 5992 O O . GLY B 1 342 ? 8.461 -21.578 -15.648 1 96 342 GLY B O 1
ATOM 5993 N N . GLY B 1 343 ? 9.328 -19.656 -14.836 1 96.44 343 GLY B N 1
ATOM 5994 C CA . GLY B 1 343 ? 8.359 -19.562 -13.758 1 96.44 343 GLY B CA 1
ATOM 5995 C C . GLY B 1 343 ? 8.758 -20.359 -12.531 1 96.44 343 GLY B C 1
ATOM 5996 O O . GLY B 1 343 ? 9.945 -20.625 -12.312 1 96.44 343 GLY B O 1
ATOM 5997 N N . TYR B 1 344 ? 7.723 -20.734 -11.742 1 98 344 TYR B N 1
ATOM 5998 C CA . TYR B 1 344 ? 8.062 -21.266 -10.43 1 98 344 TYR B CA 1
ATOM 5999 C C . TYR B 1 344 ? 7.355 -22.578 -10.18 1 98 344 TYR B C 1
ATOM 6001 O O . TYR B 1 344 ? 7.535 -23.203 -9.125 1 98 344 TYR B O 1
ATOM 6009 N N . PHE B 1 345 ? 6.555 -23.062 -11.234 1 98.44 345 PHE B N 1
ATOM 6010 C CA . PHE B 1 345 ? 5.703 -24.188 -10.867 1 98.44 345 PHE B CA 1
ATOM 6011 C C . PHE B 1 345 ? 5.645 -25.203 -12 1 98.44 345 PHE B C 1
ATOM 6013 O O . PHE B 1 345 ? 5.93 -24.875 -13.156 1 98.44 345 PHE B O 1
ATOM 6020 N N . ILE B 1 346 ? 5.344 -26.422 -11.617 1 98.25 346 ILE B N 1
ATOM 6021 C CA . ILE B 1 346 ? 5.004 -27.531 -12.5 1 98.25 346 ILE B CA 1
ATOM 6022 C C . ILE B 1 346 ? 3.611 -28.062 -12.156 1 98.25 346 ILE B C 1
ATOM 6024 O O . ILE B 1 346 ? 3.279 -28.234 -10.977 1 98.25 346 ILE B O 1
ATOM 6028 N N . THR B 1 347 ? 2.775 -28.188 -13.117 1 98.44 347 THR B N 1
ATOM 6029 C CA . THR B 1 347 ? 1.503 -28.859 -12.891 1 98.44 347 THR B CA 1
ATOM 6030 C C . THR B 1 347 ? 1.653 -30.359 -13.078 1 98.44 347 THR B C 1
ATOM 6032 O O . THR B 1 347 ? 2.246 -30.812 -14.055 1 98.44 347 THR B O 1
ATOM 6035 N N . LEU B 1 348 ? 1.216 -31.156 -12.133 1 98.75 348 LEU B N 1
ATOM 6036 C CA . LEU B 1 348 ? 1.108 -32.594 -12.219 1 98.75 348 LEU B CA 1
ATOM 6037 C C . LEU B 1 348 ? -0.352 -33.031 -12.297 1 98.75 348 LEU B C 1
ATOM 6039 O O . LEU B 1 348 ? -1.161 -32.656 -11.445 1 98.75 348 LEU B O 1
ATOM 6043 N N . LEU B 1 349 ? -0.696 -33.719 -13.328 1 98.44 349 LEU B N 1
ATOM 6044 C CA . LEU B 1 349 ? -2.033 -34.281 -13.484 1 98.44 349 LEU B CA 1
ATOM 6045 C C . LEU B 1 349 ? -2.045 -35.781 -13.094 1 98.44 349 LEU B C 1
ATOM 6047 O O . LEU B 1 349 ? -1.173 -36.531 -13.508 1 98.44 349 LEU B O 1
ATOM 6051 N N . VAL B 1 350 ? -2.998 -36.125 -12.328 1 98.38 350 VAL B N 1
ATOM 6052 C CA . VAL B 1 350 ? -3.195 -37.5 -11.906 1 98.38 350 VAL B CA 1
ATOM 6053 C C . VAL B 1 350 ? -4.586 -37.969 -12.32 1 98.38 350 VAL B C 1
ATOM 6055 O O . VAL B 1 350 ? -5.395 -37.188 -12.812 1 98.38 350 VAL B O 1
ATOM 6058 N N . PRO B 1 351 ? -4.816 -39.281 -12.234 1 97.5 351 PRO B N 1
ATOM 6059 C CA . PRO B 1 351 ? -6.152 -39.75 -12.609 1 97.5 351 PRO B CA 1
ATOM 6060 C C . PRO B 1 351 ? -7.262 -39.094 -11.805 1 97.5 351 PRO B C 1
ATOM 6062 O O . PRO B 1 351 ? -7.039 -38.688 -10.664 1 97.5 351 PRO B O 1
ATOM 6065 N N . GLU B 1 352 ? -8.438 -39 -12.422 1 97.44 352 GLU B N 1
ATOM 6066 C CA . GLU B 1 352 ? -9.578 -38.281 -11.836 1 97.44 352 GLU B CA 1
ATOM 6067 C C . GLU B 1 352 ? -9.852 -38.781 -10.414 1 97.44 352 GLU B C 1
ATOM 6069 O O . GLU B 1 352 ? -9.812 -40 -10.148 1 97.44 352 GLU B O 1
ATOM 6074 N N . GLY B 1 353 ? -9.977 -37.844 -9.531 1 97.62 353 GLY B N 1
ATOM 6075 C CA . GLY B 1 353 ? -10.391 -38.156 -8.172 1 97.62 353 GLY B CA 1
ATOM 6076 C C . GLY B 1 353 ? -9.227 -38.438 -7.246 1 97.62 353 GLY B C 1
ATOM 6077 O O . GLY B 1 353 ? -9.414 -38.625 -6.043 1 97.62 353 GLY B O 1
ATOM 6078 N N . LEU B 1 354 ? -8 -38.375 -7.738 1 97.94 354 LEU B N 1
ATOM 6079 C CA . LEU B 1 354 ? -6.914 -38.938 -6.934 1 97.94 354 LEU B CA 1
ATOM 6080 C C . LEU B 1 354 ? -6.039 -37.812 -6.371 1 97.94 354 LEU B C 1
ATOM 6082 O O . LEU B 1 354 ? -5.164 -38.062 -5.539 1 97.94 354 LEU B O 1
ATOM 6086 N N . ALA B 1 355 ? -6.223 -36.562 -6.758 1 98.56 355 ALA B N 1
ATOM 6087 C CA . ALA B 1 355 ? -5.332 -35.469 -6.352 1 98.56 355 ALA B CA 1
ATOM 6088 C C . ALA B 1 355 ? -5.234 -35.375 -4.832 1 98.56 355 ALA B C 1
ATOM 6090 O O . ALA B 1 355 ? -4.133 -35.344 -4.277 1 98.56 355 ALA B O 1
ATOM 6091 N N . GLY B 1 356 ? -6.355 -35.375 -4.129 1 98.38 356 GLY B N 1
ATOM 6092 C CA . GLY B 1 356 ? -6.359 -35.312 -2.678 1 98.38 356 GLY B CA 1
ATOM 6093 C C . GLY B 1 356 ? -5.625 -36.469 -2.023 1 98.38 356 GLY B C 1
ATOM 6094 O O . GLY B 1 356 ? -4.875 -36.281 -1.067 1 98.38 356 GLY B O 1
ATOM 6095 N N . ARG B 1 357 ? -5.852 -37.625 -2.52 1 98 357 ARG B N 1
ATOM 6096 C CA . ARG B 1 357 ? -5.215 -38.844 -1.971 1 98 357 ARG B CA 1
ATOM 6097 C C . ARG B 1 357 ? -3.697 -38.75 -2.119 1 98 357 ARG B C 1
ATOM 6099 O O . ARG B 1 357 ? -2.961 -39.125 -1.199 1 98 357 ARG B O 1
ATOM 6106 N N . VAL B 1 358 ? -3.258 -38.344 -3.279 1 98.44 358 VAL B N 1
ATOM 6107 C CA . VAL B 1 358 ? -1.826 -38.188 -3.516 1 98.44 358 VAL B CA 1
ATOM 6108 C C . VAL B 1 358 ? -1.229 -37.219 -2.49 1 98.44 358 VAL B C 1
ATOM 6110 O O . VAL B 1 358 ? -0.177 -37.5 -1.908 1 98.44 358 VAL B O 1
ATOM 6113 N N . VAL B 1 359 ? -1.877 -36.062 -2.256 1 98.62 359 VAL B N 1
ATOM 6114 C CA . VAL B 1 359 ? -1.412 -35.062 -1.298 1 98.62 359 VAL B CA 1
ATOM 6115 C C . VAL B 1 359 ? -1.322 -35.688 0.093 1 98.62 359 VAL B C 1
ATOM 6117 O O . VAL B 1 359 ? -0.338 -35.5 0.809 1 98.62 359 VAL B O 1
ATOM 6120 N N . ASP B 1 360 ? -2.287 -36.5 0.479 1 98.31 360 ASP B N 1
ATOM 6121 C CA . ASP B 1 360 ? -2.316 -37.125 1.787 1 98.31 360 ASP B CA 1
ATOM 6122 C C . ASP B 1 360 ? -1.145 -38.094 1.951 1 98.31 360 ASP B C 1
ATOM 6124 O O . ASP B 1 360 ? -0.469 -38.094 2.982 1 98.31 360 ASP B O 1
ATOM 6128 N N . ILE B 1 361 ? -0.938 -38.938 0.943 1 97.94 361 ILE B N 1
ATOM 6129 C CA . ILE B 1 361 ? 0.128 -39.938 0.997 1 97.94 361 ILE B CA 1
ATOM 6130 C C . ILE B 1 361 ? 1.48 -39.25 1.106 1 97.94 361 ILE B C 1
ATOM 6132 O O . ILE B 1 361 ? 2.334 -39.656 1.898 1 97.94 361 ILE B O 1
ATOM 6136 N N . ALA B 1 362 ? 1.668 -38.219 0.275 1 98.31 362 ALA B N 1
ATOM 6137 C CA . ALA B 1 362 ? 2.922 -37.469 0.31 1 98.31 362 ALA B CA 1
ATOM 6138 C C . ALA B 1 362 ? 3.158 -36.875 1.688 1 98.31 362 ALA B C 1
ATOM 6140 O O . ALA B 1 362 ? 4.277 -36.906 2.205 1 98.31 362 ALA B O 1
ATOM 6141 N N . GLN B 1 363 ? 2.09 -36.281 2.277 1 98 363 GLN B N 1
ATOM 6142 C CA . GLN B 1 363 ? 2.193 -35.688 3.604 1 98 363 GLN B CA 1
ATOM 6143 C C . GLN B 1 363 ? 2.611 -36.719 4.645 1 98 363 GLN B C 1
ATOM 6145 O O . GLN B 1 363 ? 3.424 -36.438 5.527 1 98 363 GLN B O 1
ATOM 6150 N N . GLU B 1 364 ? 2.072 -37.875 4.605 1 97.25 364 GLU B N 1
ATOM 6151 C CA . GLU B 1 364 ? 2.436 -38.969 5.512 1 97.25 364 GLU B CA 1
ATOM 6152 C C . GLU B 1 364 ? 3.924 -39.281 5.418 1 97.25 364 GLU B C 1
ATOM 6154 O O . GLU B 1 364 ? 4.543 -39.688 6.41 1 97.25 364 GLU B O 1
ATOM 6159 N N . ALA B 1 365 ? 4.395 -39.125 4.215 1 97.44 365 ALA B N 1
ATOM 6160 C CA . ALA B 1 365 ? 5.801 -39.438 3.979 1 97.44 365 ALA B CA 1
ATOM 6161 C C . ALA B 1 365 ? 6.68 -38.219 4.176 1 97.44 365 ALA B C 1
ATOM 6163 O O . ALA B 1 365 ? 7.867 -38.219 3.832 1 97.44 365 ALA B O 1
ATOM 6164 N N . GLY B 1 366 ? 6.047 -37.062 4.629 1 97.19 366 GLY B N 1
ATOM 6165 C CA . GLY B 1 366 ? 6.848 -35.938 5.082 1 97.19 366 GLY B CA 1
ATOM 6166 C C . GLY B 1 366 ? 6.934 -34.812 4.059 1 97.19 366 GLY B C 1
ATOM 6167 O O . GLY B 1 366 ? 7.66 -33.844 4.254 1 97.19 366 GLY B O 1
ATOM 6168 N N . VAL B 1 367 ? 6.297 -34.906 2.971 1 98 367 VAL B N 1
ATOM 6169 C CA . VAL B 1 367 ? 6.324 -33.844 1.968 1 98 367 VAL B CA 1
ATOM 6170 C C . VAL B 1 367 ? 4.988 -33.094 1.964 1 98 367 VAL B C 1
ATOM 6172 O O . VAL B 1 367 ? 3.957 -33.656 1.603 1 98 367 VAL B O 1
ATOM 6175 N N . LYS B 1 368 ? 5.012 -31.859 2.367 1 97.94 368 LYS B N 1
ATOM 6176 C CA . LYS B 1 368 ? 3.83 -31 2.314 1 97.94 368 LYS B CA 1
ATOM 6177 C C . LYS B 1 368 ? 3.68 -30.359 0.94 1 97.94 368 LYS B C 1
ATOM 6179 O O . LYS B 1 368 ? 4.605 -29.703 0.452 1 97.94 368 LYS B O 1
ATOM 6184 N N . MET B 1 369 ? 2.578 -30.594 0.321 1 97.5 369 MET B N 1
ATOM 6185 C CA . MET B 1 369 ? 2.283 -30.047 -0.999 1 97.5 369 MET B CA 1
ATOM 6186 C C . MET B 1 369 ? 1.174 -29 -0.917 1 97.5 369 MET B C 1
ATOM 6188 O O . MET B 1 369 ? 0.477 -28.906 0.096 1 97.5 369 MET B O 1
ATOM 6192 N N . THR B 1 370 ? 1.046 -28.203 -1.975 1 97.19 370 THR B N 1
ATOM 6193 C CA . THR B 1 370 ? -0.139 -27.359 -2.109 1 97.19 370 THR B CA 1
ATOM 6194 C C . THR B 1 370 ? -1.409 -28.203 -2.061 1 97.19 370 THR B C 1
ATOM 6196 O O . THR B 1 370 ? -1.486 -29.25 -2.695 1 97.19 370 THR B O 1
ATOM 6199 N N . PRO B 1 371 ? -2.381 -27.75 -1.32 1 97.31 371 PRO B N 1
ATOM 6200 C CA . PRO B 1 371 ? -3.619 -28.531 -1.245 1 97.31 371 PRO B CA 1
ATOM 6201 C C . PRO B 1 371 ? -4.258 -28.766 -2.613 1 97.31 371 PRO B C 1
ATOM 6203 O O . PRO B 1 371 ? -4.254 -27.859 -3.459 1 97.31 371 PRO B O 1
ATOM 6206 N N . ALA B 1 372 ? -4.828 -29.984 -2.77 1 97.94 372 ALA B N 1
ATOM 6207 C CA . ALA B 1 372 ? -5.57 -30.266 -3.994 1 97.94 372 ALA B CA 1
ATOM 6208 C C . ALA B 1 372 ? -6.734 -29.297 -4.168 1 97.94 372 ALA B C 1
ATOM 6210 O O . ALA B 1 372 ? -7.438 -28.984 -3.203 1 97.94 372 ALA B O 1
ATOM 6211 N N . GLY B 1 373 ? -6.879 -28.734 -5.336 1 97.81 373 GLY B N 1
ATOM 6212 C CA . GLY B 1 373 ? -7.977 -27.828 -5.633 1 97.81 373 GLY B CA 1
ATOM 6213 C C . GLY B 1 373 ? -7.582 -26.359 -5.523 1 97.81 373 GLY B C 1
ATOM 6214 O O . GLY B 1 373 ? -8.297 -25.484 -6.012 1 97.81 373 GLY B O 1
ATOM 6215 N N . ALA B 1 374 ? -6.434 -26.031 -4.945 1 97.19 374 ALA B N 1
ATOM 6216 C CA . ALA B 1 374 ? -6.031 -24.656 -4.648 1 97.19 374 ALA B CA 1
ATOM 6217 C C . ALA B 1 374 ? -5.949 -23.812 -5.926 1 97.19 374 ALA B C 1
ATOM 6219 O O . ALA B 1 374 ? -6.16 -22.609 -5.898 1 97.19 374 ALA B O 1
ATOM 6220 N N . THR B 1 375 ? -5.695 -24.438 -7.086 1 98.19 375 THR B N 1
ATOM 6221 C CA . THR B 1 375 ? -5.453 -23.719 -8.336 1 98.19 375 THR B CA 1
ATOM 6222 C C . THR B 1 375 ? -6.758 -23.516 -9.102 1 98.19 375 THR B C 1
ATOM 6224 O O . THR B 1 375 ? -6.738 -23.188 -10.289 1 98.19 375 THR B O 1
ATOM 6227 N N . HIS B 1 376 ? -7.887 -23.812 -8.422 1 98.62 376 HIS B N 1
ATOM 6228 C CA . HIS B 1 376 ? -9.211 -23.672 -9.023 1 98.62 376 HIS B CA 1
ATOM 6229 C C . HIS B 1 376 ? -10.086 -22.719 -8.219 1 98.62 376 HIS B C 1
ATOM 6231 O O . HIS B 1 376 ? -9.859 -22.531 -7.02 1 98.62 376 HIS B O 1
ATOM 6237 N N . CYS B 1 377 ? -11.023 -22.094 -8.891 1 98.31 377 CYS B N 1
ATOM 6238 C CA . CYS B 1 377 ? -11.977 -21.203 -8.234 1 98.31 377 CYS B CA 1
ATOM 6239 C C . CYS B 1 377 ? -12.586 -21.875 -7.008 1 98.31 377 CYS B C 1
ATOM 6241 O O . CYS B 1 377 ? -12.953 -23.047 -7.047 1 98.31 377 CYS B O 1
ATOM 6243 N N . HIS B 1 378 ? -12.594 -21.172 -5.859 1 97.31 378 HIS B N 1
ATOM 6244 C CA . HIS B 1 378 ? -13.172 -21.594 -4.586 1 97.31 378 HIS B CA 1
ATOM 6245 C C . HIS B 1 378 ? -12.422 -22.781 -4.012 1 97.31 378 HIS B C 1
ATOM 6247 O O . HIS B 1 378 ? -12.93 -23.484 -3.129 1 97.31 378 HIS B O 1
ATOM 6253 N N . GLY B 1 379 ? -11.273 -23.094 -4.625 1 97.38 379 GLY B N 1
ATOM 6254 C CA . GLY B 1 379 ? -10.461 -24.188 -4.121 1 97.38 379 GLY B CA 1
ATOM 6255 C C . GLY B 1 379 ? -10.992 -25.562 -4.504 1 97.38 379 GLY B C 1
ATOM 6256 O O . GLY B 1 379 ? -10.766 -26.531 -3.793 1 97.38 379 GLY B O 1
ATOM 6257 N N . HIS B 1 380 ? -11.742 -25.578 -5.609 1 96.88 380 HIS B N 1
ATOM 6258 C CA . HIS B 1 380 ? -12.406 -26.812 -5.973 1 96.88 380 HIS B CA 1
ATOM 6259 C C . HIS B 1 380 ? -12.109 -27.203 -7.418 1 96.88 380 HIS B C 1
ATOM 6261 O O . HIS B 1 380 ? -12.633 -26.578 -8.352 1 96.88 380 HIS B O 1
ATOM 6267 N N . ASP B 1 381 ? -11.328 -28.188 -7.598 1 97.88 381 ASP B N 1
ATOM 6268 C CA . ASP B 1 381 ? -11.133 -28.859 -8.883 1 97.88 381 ASP B CA 1
ATOM 6269 C C . ASP B 1 381 ? -12.18 -29.953 -9.102 1 97.88 381 ASP B C 1
ATOM 6271 O O . ASP B 1 381 ? -12.125 -31 -8.477 1 97.88 381 ASP B O 1
ATOM 6275 N N . ALA B 1 382 ? -13.078 -29.734 -9.984 1 96.88 382 ALA B N 1
ATOM 6276 C CA . ALA B 1 382 ? -14.203 -30.641 -10.195 1 96.88 382 ALA B CA 1
ATOM 6277 C C . ALA B 1 382 ? -13.719 -32.062 -10.516 1 96.88 382 ALA B C 1
ATOM 6279 O O . ALA B 1 382 ? -14.352 -33.031 -10.117 1 96.88 382 ALA B O 1
ATOM 6280 N N . ARG B 1 383 ? -12.625 -32.156 -11.18 1 97.25 383 ARG B N 1
ATOM 6281 C CA . ARG B 1 383 ? -12.125 -33.469 -11.586 1 97.25 383 ARG B CA 1
ATOM 6282 C C . ARG B 1 383 ? -11.109 -34 -10.578 1 97.25 383 ARG B C 1
ATOM 6284 O O . ARG B 1 383 ? -10.703 -35.156 -10.656 1 97.25 383 ARG B O 1
ATOM 6291 N N . GLN B 1 384 ? -10.602 -33.156 -9.695 1 97.75 384 GLN B N 1
ATOM 6292 C CA . GLN B 1 384 ? -9.648 -33.5 -8.648 1 97.75 384 GLN B CA 1
ATOM 6293 C C . GLN B 1 384 ? -8.414 -34.188 -9.242 1 97.75 384 GLN B C 1
ATOM 6295 O O . GLN B 1 384 ? -8.016 -35.281 -8.797 1 97.75 384 GLN B O 1
ATOM 6300 N N . ARG B 1 385 ? -7.785 -33.594 -10.195 1 98 385 ARG B N 1
ATOM 6301 C CA . ARG B 1 385 ? -6.668 -34.219 -10.898 1 98 385 ARG B CA 1
ATOM 6302 C C . ARG B 1 385 ? -5.426 -33.344 -10.844 1 98 385 ARG B C 1
ATOM 6304 O O . ARG B 1 385 ? -4.316 -33.781 -11.125 1 98 385 ARG B O 1
ATOM 6311 N N . HIS B 1 386 ? -5.586 -32.031 -10.516 1 98.38 386 HIS B N 1
ATOM 6312 C CA . HIS B 1 386 ? -4.5 -31.078 -10.664 1 98.38 386 HIS B CA 1
ATOM 6313 C C . HIS B 1 386 ? -3.705 -30.938 -9.367 1 98.38 386 HIS B C 1
ATOM 6315 O O . HIS B 1 386 ? -4.281 -30.766 -8.297 1 98.38 386 HIS B O 1
ATOM 6321 N N . LEU B 1 387 ? -2.428 -31.047 -9.469 1 98.62 387 LEU B N 1
ATOM 6322 C CA . LEU B 1 387 ? -1.503 -30.781 -8.375 1 98.62 387 LEU B CA 1
ATOM 6323 C C . LEU B 1 387 ? -0.471 -29.734 -8.766 1 98.62 387 LEU B C 1
ATOM 6325 O O . LEU B 1 387 ? 0.054 -29.766 -9.883 1 98.62 387 LEU B O 1
ATOM 6329 N N . ARG B 1 388 ? -0.203 -28.766 -7.941 1 98.56 388 ARG B N 1
ATOM 6330 C CA . ARG B 1 388 ? 0.819 -27.75 -8.148 1 98.56 388 ARG B CA 1
ATOM 6331 C C . ARG B 1 388 ? 2.115 -28.125 -7.434 1 98.56 388 ARG B C 1
ATOM 6333 O O . ARG B 1 388 ? 2.139 -28.25 -6.207 1 98.56 388 ARG B O 1
ATOM 6340 N N . ILE B 1 389 ? 3.148 -28.312 -8.164 1 98.25 389 ILE B N 1
ATOM 6341 C CA . ILE B 1 389 ? 4.48 -28.625 -7.66 1 98.25 389 ILE B CA 1
ATOM 6342 C C . ILE B 1 389 ? 5.332 -27.359 -7.633 1 98.25 389 ILE B C 1
ATOM 6344 O O . ILE B 1 389 ? 5.426 -26.641 -8.633 1 98.25 389 ILE B O 1
ATOM 6348 N N . ALA B 1 390 ? 5.953 -27.062 -6.508 1 97.69 390 ALA B N 1
ATOM 6349 C CA . ALA B 1 390 ? 6.727 -25.828 -6.312 1 97.69 390 ALA B CA 1
ATOM 6350 C C . ALA B 1 390 ? 8.172 -26.156 -5.949 1 97.69 390 ALA B C 1
ATOM 6352 O O . ALA B 1 390 ? 8.547 -26.109 -4.773 1 97.69 390 ALA B O 1
ATOM 6353 N N . PRO B 1 391 ? 9.047 -26.297 -6.84 1 97.12 391 PRO B N 1
ATOM 6354 C CA . PRO B 1 391 ? 10.422 -26.719 -6.555 1 97.12 391 PRO B CA 1
ATOM 6355 C C . PRO B 1 391 ? 11.328 -25.562 -6.164 1 97.12 391 PRO B C 1
ATOM 6357 O O . PRO B 1 391 ? 12.453 -25.766 -5.703 1 97.12 391 PRO B O 1
ATOM 6360 N N . SER B 1 392 ? 10.922 -24.359 -6.293 1 97.44 392 SER B N 1
ATOM 6361 C CA . SER B 1 392 ? 11.789 -23.188 -6.359 1 97.44 392 SER B CA 1
ATOM 6362 C C . SER B 1 392 ? 12.617 -23.031 -5.082 1 97.44 392 SER B C 1
ATOM 6364 O O . SER B 1 392 ? 13.812 -22.75 -5.141 1 97.44 392 SER B O 1
ATOM 6366 N N . TYR B 1 393 ? 12.023 -23.266 -3.908 1 97.19 393 TYR B N 1
ATOM 6367 C CA . TYR B 1 393 ? 12.672 -22.938 -2.641 1 97.19 393 TYR B CA 1
ATOM 6368 C C . TYR B 1 393 ? 13.719 -24 -2.283 1 97.19 393 TYR B C 1
ATOM 6370 O O . TYR B 1 393 ? 14.711 -23.688 -1.625 1 97.19 393 TYR B O 1
ATOM 6378 N N . LEU B 1 394 ? 13.562 -25.219 -2.684 1 97.19 394 LEU B N 1
ATOM 6379 C CA . LEU B 1 394 ? 14.312 -26.375 -2.219 1 97.19 394 LEU B CA 1
ATOM 6380 C C . LEU B 1 394 ? 15.664 -26.469 -2.924 1 97.19 394 LEU B C 1
ATOM 6382 O O . LEU B 1 394 ? 15.812 -25.984 -4.051 1 97.19 394 LEU B O 1
ATOM 6386 N N . ASN B 1 395 ? 16.594 -27 -2.26 1 96.12 395 ASN B N 1
ATOM 6387 C CA . ASN B 1 395 ? 17.828 -27.359 -2.949 1 96.12 395 ASN B CA 1
ATOM 6388 C C . ASN B 1 395 ? 17.672 -28.672 -3.725 1 96.12 395 ASN B C 1
ATOM 6390 O O . ASN B 1 395 ? 16.656 -29.344 -3.617 1 96.12 395 ASN B O 1
ATOM 6394 N N . LEU B 1 396 ? 18.672 -29.031 -4.453 1 96.94 396 LEU B N 1
ATOM 6395 C CA . LEU B 1 396 ? 18.562 -30.156 -5.387 1 96.94 396 LEU B CA 1
ATOM 6396 C C . LEU B 1 396 ? 18.359 -31.469 -4.641 1 96.94 396 LEU B C 1
ATOM 6398 O O . LEU B 1 396 ? 17.609 -32.344 -5.098 1 96.94 396 LEU B O 1
ATOM 6402 N N . ALA B 1 397 ? 19.016 -31.625 -3.492 1 96.5 397 ALA B N 1
ATOM 6403 C CA . ALA B 1 397 ? 18.844 -32.844 -2.705 1 96.5 397 ALA B CA 1
ATOM 6404 C C . ALA B 1 397 ? 17.422 -32.969 -2.191 1 96.5 397 ALA B C 1
ATOM 6406 O O . ALA B 1 397 ? 16.828 -34.062 -2.246 1 96.5 397 ALA B O 1
ATOM 6407 N N . GLN B 1 398 ? 16.922 -31.875 -1.701 1 96.88 398 GLN B N 1
ATOM 6408 C CA . GLN B 1 398 ? 15.547 -31.844 -1.217 1 96.88 398 GLN B CA 1
ATOM 6409 C C . GLN B 1 398 ? 14.562 -32.094 -2.354 1 96.88 398 GLN B C 1
ATOM 6411 O O . GLN B 1 398 ? 13.531 -32.75 -2.16 1 96.88 398 GLN B O 1
ATOM 6416 N N . ILE B 1 399 ? 14.859 -31.609 -3.512 1 97.31 399 ILE B N 1
ATOM 6417 C CA . ILE B 1 399 ? 14.016 -31.781 -4.691 1 97.31 399 ILE B CA 1
ATOM 6418 C C . ILE B 1 399 ? 13.945 -33.25 -5.062 1 97.31 399 ILE B C 1
ATOM 6420 O O . ILE B 1 399 ? 12.867 -33.781 -5.355 1 97.31 399 ILE B O 1
ATOM 6424 N N . GLU B 1 400 ? 15.031 -33.875 -5.051 1 96.62 400 GLU B N 1
ATOM 6425 C CA . GLU B 1 400 ? 15.07 -35.281 -5.375 1 96.62 400 GLU B CA 1
ATOM 6426 C C . GLU B 1 400 ? 14.227 -36.094 -4.398 1 96.62 400 GLU B C 1
ATOM 6428 O O . GLU B 1 400 ? 13.422 -36.938 -4.812 1 96.62 400 GLU B O 1
ATOM 6433 N N . GLN B 1 401 ? 14.43 -35.781 -3.193 1 96.25 401 GLN B N 1
ATOM 6434 C CA . GLN B 1 401 ? 13.664 -36.469 -2.158 1 96.25 401 GLN B CA 1
ATOM 6435 C C . GLN B 1 401 ? 12.164 -36.219 -2.324 1 96.25 401 GLN B C 1
ATOM 6437 O O . GLN B 1 401 ? 11.367 -37.156 -2.318 1 96.25 401 GLN B O 1
ATOM 6442 N N . ALA B 1 402 ? 11.812 -34.969 -2.473 1 97.88 402 ALA B N 1
ATOM 6443 C CA . ALA B 1 402 ? 10.398 -34.625 -2.582 1 97.88 402 ALA B CA 1
ATOM 6444 C C . ALA B 1 402 ? 9.773 -35.219 -3.832 1 97.88 402 ALA B C 1
ATOM 6446 O O . ALA B 1 402 ? 8.656 -35.75 -3.779 1 97.88 402 ALA B O 1
ATOM 6447 N N . ALA B 1 403 ? 10.484 -35.156 -4.938 1 98.19 403 ALA B N 1
ATOM 6448 C CA . ALA B 1 403 ? 9.969 -35.688 -6.199 1 98.19 403 ALA B CA 1
ATOM 6449 C C . ALA B 1 403 ? 9.766 -37.188 -6.125 1 98.19 403 ALA B C 1
ATOM 6451 O O . ALA B 1 403 ? 8.797 -37.719 -6.676 1 98.19 403 ALA B O 1
ATOM 6452 N N . GLU B 1 404 ? 10.641 -37.875 -5.477 1 97.12 404 GLU B N 1
ATOM 6453 C CA . GLU B 1 404 ? 10.508 -39.312 -5.297 1 97.12 404 GLU B CA 1
ATOM 6454 C C . GLU B 1 404 ? 9.273 -39.656 -4.461 1 97.12 404 GLU B C 1
ATOM 6456 O O . GLU B 1 404 ? 8.531 -40.594 -4.785 1 97.12 404 GLU B O 1
ATOM 6461 N N . VAL B 1 405 ? 9.164 -38.938 -3.391 1 98 405 VAL B N 1
ATOM 6462 C CA . VAL B 1 405 ? 8.008 -39.125 -2.527 1 98 405 VAL B CA 1
ATOM 6463 C C . VAL B 1 405 ? 6.727 -38.875 -3.318 1 98 405 VAL B C 1
ATOM 6465 O O . VAL B 1 405 ? 5.785 -39.688 -3.246 1 98 405 VAL B O 1
ATOM 6468 N N . ILE B 1 406 ? 6.66 -37.844 -4.09 1 98.5 406 ILE B N 1
ATOM 6469 C CA . ILE B 1 406 ? 5.469 -37.5 -4.859 1 98.5 406 ILE B CA 1
ATOM 6470 C C . ILE B 1 406 ? 5.195 -38.562 -5.898 1 98.5 406 ILE B C 1
ATOM 6472 O O . ILE B 1 406 ? 4.059 -39.031 -6.051 1 98.5 406 ILE B O 1
ATOM 6476 N N . ALA B 1 407 ? 6.242 -39 -6.57 1 98.06 407 ALA B N 1
ATOM 6477 C CA . ALA B 1 407 ? 6.086 -40.062 -7.578 1 98.06 407 ALA B CA 1
ATOM 6478 C C . ALA B 1 407 ? 5.539 -41.344 -6.957 1 98.06 407 ALA B C 1
ATOM 6480 O O . ALA B 1 407 ? 4.617 -41.938 -7.5 1 98.06 407 ALA B O 1
ATOM 6481 N N . ASN B 1 408 ? 6.121 -41.688 -5.836 1 97.25 408 ASN B N 1
ATOM 6482 C CA . ASN B 1 408 ? 5.621 -42.875 -5.152 1 97.25 408 ASN B CA 1
ATOM 6483 C C . ASN B 1 408 ? 4.176 -42.719 -4.699 1 97.25 408 ASN B C 1
ATOM 6485 O O . ASN B 1 408 ? 3.393 -43.656 -4.73 1 97.25 408 ASN B O 1
ATOM 6489 N N . SER B 1 409 ? 3.869 -41.531 -4.23 1 98.12 409 SER B N 1
ATOM 6490 C CA . SER B 1 409 ? 2.51 -41.25 -3.789 1 98.12 409 SER B CA 1
ATOM 6491 C C . SER B 1 409 ? 1.514 -41.375 -4.934 1 98.12 409 SER B C 1
ATOM 6493 O O . SER B 1 409 ? 0.41 -41.906 -4.742 1 98.12 409 SER B O 1
ATOM 6495 N N . VAL B 1 410 ? 1.867 -40.906 -6.121 1 98.12 410 VAL B N 1
ATOM 6496 C CA . VAL B 1 410 ? 1.017 -41.031 -7.301 1 98.12 410 VAL B CA 1
ATOM 6497 C C . VAL B 1 410 ? 0.814 -42.531 -7.633 1 98.12 410 VAL B C 1
ATOM 6499 O O . VAL B 1 410 ? -0.319 -42.969 -7.816 1 98.12 410 VAL B O 1
ATOM 6502 N N . ARG B 1 411 ? 1.894 -43.281 -7.629 1 97.38 411 ARG B N 1
ATOM 6503 C CA . ARG B 1 411 ? 1.821 -44.688 -7.965 1 97.38 411 ARG B CA 1
ATOM 6504 C C . ARG B 1 411 ? 0.976 -45.438 -6.945 1 97.38 411 ARG B C 1
ATOM 6506 O O . ARG B 1 411 ? 0.169 -46.312 -7.316 1 97.38 411 ARG B O 1
ATOM 6513 N N . LEU B 1 412 ? 1.217 -45.094 -5.695 1 97.12 412 LEU B N 1
ATOM 6514 C CA . LEU B 1 412 ? 0.468 -45.781 -4.637 1 97.12 412 LEU B CA 1
ATOM 6515 C C . LEU B 1 412 ? -1.02 -45.438 -4.734 1 97.12 412 LEU B C 1
ATOM 6517 O O . LEU B 1 412 ? -1.861 -46.344 -4.645 1 97.12 412 LEU B O 1
ATOM 6521 N N . ALA B 1 413 ? -1.36 -44.219 -4.934 1 97.06 413 ALA B N 1
ATOM 6522 C CA . ALA B 1 413 ? -2.76 -43.812 -5.074 1 97.06 413 ALA B CA 1
ATOM 6523 C C . ALA B 1 413 ? -3.414 -44.531 -6.258 1 97.06 413 ALA B C 1
ATOM 6525 O O . ALA B 1 413 ? -4.559 -44.969 -6.164 1 97.06 413 ALA B O 1
ATOM 6526 N N . CYS B 1 414 ? -2.727 -44.625 -7.359 1 94.75 414 CYS B N 1
ATOM 6527 C CA . CYS B 1 414 ? -3.227 -45.281 -8.547 1 94.75 414 CYS B CA 1
ATOM 6528 C C . CYS B 1 414 ? -3.457 -46.781 -8.273 1 94.75 414 CYS B C 1
ATOM 6530 O O . CYS B 1 414 ? -4.461 -47.344 -8.711 1 94.75 414 CYS B O 1
ATOM 6532 N N . ALA B 1 415 ? -2.504 -47.375 -7.543 1 93.94 415 ALA B N 1
ATOM 6533 C CA . ALA B 1 415 ? -2.572 -48.781 -7.262 1 93.94 415 ALA B CA 1
ATOM 6534 C C . ALA B 1 415 ? -3.707 -49.094 -6.293 1 93.94 415 ALA B C 1
ATOM 6536 O O . ALA B 1 415 ? -4.305 -50.188 -6.355 1 93.94 415 ALA B O 1
ATOM 6537 N N . GLU B 1 416 ? -3.957 -48.219 -5.395 1 92.31 416 GLU B N 1
ATOM 6538 C CA . GLU B 1 416 ? -5.008 -48.406 -4.402 1 92.31 416 GLU B CA 1
ATOM 6539 C C . GLU B 1 416 ? -6.395 -48.344 -5.043 1 92.31 416 GLU B C 1
ATOM 6541 O O . GLU B 1 416 ? -7.371 -48.844 -4.484 1 92.31 416 GLU B O 1
ATOM 6546 N N . ARG B 1 417 ? -6.578 -47.562 -5.984 1 81.75 417 ARG B N 1
ATOM 6547 C CA . ARG B 1 417 ? -7.863 -47.375 -6.648 1 81.75 417 ARG B CA 1
ATOM 6548 C C . ARG B 1 417 ? -8.375 -48.688 -7.215 1 81.75 417 ARG B C 1
ATOM 6550 O O . ARG B 1 417 ? -7.656 -49.406 -7.934 1 81.75 417 ARG B O 1
ATOM 6557 N N . GLU B 1 418 ? -9.07 -49.562 -6.266 1 59.38 418 GLU B N 1
ATOM 6558 C CA . GLU B 1 418 ? -9.68 -50.875 -6.586 1 59.38 418 GLU B CA 1
ATOM 6559 C C . GLU B 1 418 ? -10.117 -50.906 -8.047 1 59.38 418 GLU B C 1
ATOM 6561 O O . GLU B 1 418 ? -10.57 -49.906 -8.602 1 59.38 418 GLU B O 1
ATOM 6566 N N . PRO B 1 419 ? -9.688 -51.969 -8.828 1 49.81 419 PRO B N 1
ATOM 6567 C CA . PRO B 1 419 ? -10.367 -52.281 -10.086 1 49.81 419 PRO B CA 1
ATOM 6568 C C . PRO B 1 419 ? -11.891 -52.281 -9.945 1 49.81 419 PRO B C 1
ATOM 6570 O O . PRO B 1 419 ? -12.422 -52.781 -8.953 1 49.81 419 PRO B O 1
ATOM 6573 N N . GLY B 1 420 ? -12.57 -51.125 -10.031 1 40 420 GLY B N 1
ATOM 6574 C CA . GLY B 1 420 ? -13.992 -51.375 -10.078 1 40 420 GLY B CA 1
ATOM 6575 C C . GLY B 1 420 ? -14.32 -52.719 -10.703 1 40 420 GLY B C 1
ATOM 6576 O O . GLY B 1 420 ? -13.797 -53.062 -11.758 1 40 420 GLY B O 1
ATOM 6577 N N . HIS B 1 421 ? -14.734 -53.812 -9.867 1 35.47 421 HIS B N 1
ATOM 6578 C CA . HIS B 1 421 ? -15.633 -54.812 -10.43 1 35.47 421 HIS B CA 1
ATOM 6579 C C . HIS B 1 421 ? -16.703 -54.156 -11.305 1 35.47 421 HIS B C 1
ATOM 6581 O O . HIS B 1 421 ? -17.203 -53.094 -10.977 1 35.47 421 HIS B O 1
#

Nearest PDB structures (foldseek):
  6u7a-assembly3_H  TM=9.733E-01  e=6.878E-53  Mycobacterium tuberculosis
  3ppl-assembly1_A  TM=9.771E-01  e=3.319E-51  Corynebacterium glutamicum ATCC 13032
  3d6k-assembly2_A  TM=9.811E-01  e=9.380E-49  Corynebacterium diphtheriae
  3ez1-assembly1_A  TM=9.635E-01  e=1.018E-44  Deinococcus geothermalis DSM 11300
  2xh1-assembly1_B  TM=7.208E-01  e=2.886E-19  Homo sapiens

Organism: NCBI:txid53407

Sequence (842 aa):
MPDSRPTQPDLEKLRARHAELRDRQQPINMTRGLPSPEQIALSHDFLSLPGSHPFASADGQDWLNYGGLQGVKEVRELFGPALLGLPADQVAIGENSSLALMHEAIGHAWIRGFAGMQPWGKADKVRFICPEPGYDRHFSICEYYGIEMVPVVLNEDGPDMDEVERLVASDPSIRGMWCVPRHANPNGAIYSQQVVNRLASMLTAARDFRLFWDNAYAVHDFHDHTEPAPDVYAACVRANNPERAILFASTSKMVIPSSGIAMIGGSPETLRWWLQCRQYKTIGPDKVNQVRHLMFFQTADNLRAHMKRHGQSLGAKFQRVRQIFSQHLTGLPEVSWSHPSGGYFITLLVPEGLAGRVVDIAQEAGVKMTPAGATHCHGHDARQRHLRIAPSYLNLAQIEQAAEVIANSVRLACAEREPGHMPDSRPTQPDLEKLRARHAELRDRQQPINMTRGLPSPEQIALSHDFLSLPGSHPFASADGQDWLNYGGLQGVKEVRELFGPALLGLPADQVAIGENSSLALMHEAIGHAWIRGFAGMQPWGKADKVRFICPEPGYDRHFSICEYYGIEMVPVVLNEDGPDMDEVERLVASDPSIRGMWCVPRHANPNGAIYSQQVVNRLASMLTAARDFRLFWDNAYAVHDFHDHTEPAPDVYAACVRANNPERAILFASTSKMVIPSSGIAMIGGSPETLRWWLQCRQYKTIGPDKVNQVRHLMFFQTADNLRAHMKRHGQSLGAKFQRVRQIFSQHLTGLPEVSWSHPSGGYFITLLVPEGLAGRVVDIAQEAGVKMTPAGATHCHGHDARQRHLRIAPSYLNLAQIEQAAEVIANSVRLACAEREPGH

Radius of gyration: 30.14 Å; Cα contacts (8 Å, |Δi|>4): 1757; chains: 2; bounding box: 55×115×64 Å

pLDDT: mean 94.84, std 9.52, range [32.69, 98.94]

InterPro domains:
  IPR015421 Pyridoxal phosphate-dependent transferase, major domain [G3DSA:3.40.640.10] (55-299)
  IPR015422 Pyridoxal phosphate-dependent transferase, small domain [G3DSA:3.90.1150.10] (13-416)
  IPR015424 Pyridoxal phosphate-dependent transferase [SSF53383] (56-409)
  IPR024551 Aspartate aminotransferase Ic [PF12897] (12-418)

Solvent-accessible surface area (backbone atoms only — not comparable to full-atom values): 42334 Å² total; per-residue (Å²): 124,81,80,80,64,66,51,75,68,47,43,54,52,43,51,51,50,48,51,54,45,32,69,63,69,59,76,42,82,30,55,51,74,39,80,17,72,70,55,37,57,77,34,52,71,53,34,32,37,55,29,90,56,87,80,77,49,94,83,68,55,61,62,68,37,72,45,51,56,52,37,61,62,71,43,25,53,52,44,19,46,70,48,68,70,33,60,34,89,26,34,32,38,47,53,34,42,32,56,35,50,51,46,46,51,51,46,45,27,32,69,58,19,54,89,98,42,74,29,53,65,76,49,97,56,47,26,29,40,34,41,30,65,21,52,46,63,62,47,39,39,30,58,70,76,64,36,45,76,42,76,40,54,44,45,65,46,30,60,48,57,71,60,51,42,55,50,30,43,72,34,53,40,37,36,34,29,62,38,46,49,37,29,16,52,30,50,18,16,38,43,35,60,70,51,43,43,46,69,29,49,54,62,55,47,22,89,75,37,32,37,42,36,42,28,72,32,59,68,34,38,32,55,86,85,62,76,79,75,67,60,55,63,61,36,7,45,76,49,75,30,49,64,33,46,41,37,29,23,45,35,18,91,73,39,37,30,28,54,28,44,9,34,42,29,36,28,63,65,49,40,50,50,51,52,66,57,45,58,51,30,44,64,33,36,41,44,54,64,46,48,25,50,39,67,66,38,73,44,67,65,46,42,51,55,53,30,45,54,48,9,47,58,46,39,55,42,52,50,51,41,50,50,49,42,52,74,66,39,64,86,46,77,65,44,52,63,50,81,42,64,26,48,48,32,33,25,38,35,38,42,76,66,38,24,54,54,24,46,52,47,17,38,66,36,26,33,40,54,39,62,52,17,43,37,25,70,94,43,50,40,92,55,28,20,55,36,56,43,22,56,42,41,52,53,67,71,54,40,53,54,47,39,50,44,46,40,50,18,47,52,40,48,59,42,62,53,65,75,78,125,125,82,77,81,62,65,52,74,68,49,42,55,52,42,51,49,51,48,52,53,46,31,67,64,70,59,76,41,83,30,55,50,74,38,80,17,72,70,53,36,56,78,32,51,72,53,36,33,38,56,28,89,57,87,80,77,51,95,83,68,56,59,63,68,38,71,45,50,57,52,36,61,63,72,44,25,53,53,44,18,47,69,47,67,68,34,59,34,89,25,33,32,38,48,54,34,42,32,57,35,50,52,46,47,52,51,47,45,27,31,69,58,20,53,90,97,41,73,28,52,66,74,46,96,57,47,26,29,42,34,41,31,66,22,53,48,64,62,47,40,39,30,58,70,75,65,37,46,76,41,76,39,52,45,44,65,47,30,61,48,56,72,60,51,43,56,50,30,43,71,32,54,39,35,36,34,30,62,37,47,50,38,28,17,52,28,51,18,16,38,42,34,62,68,50,44,45,46,69,30,50,55,61,55,48,21,88,75,38,32,37,45,36,42,28,71,30,61,66,33,38,33,57,87,85,62,76,78,74,68,60,54,63,61,36,8,45,75,48,73,29,48,64,34,44,42,36,29,21,44,35,18,91,72,38,38,31,28,53,29,42,10,33,43,30,36,27,65,65,49,41,49,50,50,51,65,56,43,59,49,29,45,64,32,35,41,44,53,63,48,49,25,49,40,66,67,37,74,44,65,66,48,44,52,54,54,29,44,53,46,9,47,58,46,38,54,44,53,49,50,41,50,50,49,41,51,72,68,40,62,87,45,78,65,44,52,64,48,80,43,65,27,47,49,32,33,25,37,37,38,43,76,65,38,24,54,54,23,46,52,48,18,39,65,37,25,30,41,55,38,62,53,17,43,37,23,71,95,42,50,42,91,56,28,20,57,38,55,43,22,57,42,42,52,52,66,70,54,40,52,52,46,39,49,44,46,43,48,17,46,53,41,46,61,46,62,54,67,77,78,126